Protein 1Q8F (pdb70)

Radius of gyration: 33.9 Å; Cα contacts (8 Å, |Δi|>4): 3222; chains: 4; bounding box: 57×84×89 Å

Foldseek 3Di:
DAEEEEEEQQDLLSLLQVLLQQFDPLHHHAAYEYEQFQHFQVLSQVNVQQSCVLLVRDHAYAYEYRAAPDDDADHNCLQQNPSSQAFDDGDPGDDHHDPDHLLCVLLVVLVVDPLRYAYEYEAALRSVLVSCVVCVVSLSSHQEYEYEFADQAQEQVARFGDRNLLRHVPSVQSVLPSLHAYAYLYCLAQLVQFCAVVLLVLLVVLDDSLNVSSNRRFVRSCPSCCVRPNRNGRTSRSNVSVVCSVPVVQWAWDFWAWGADCDPDRNHRHTHTHPVCPVVDGGRYGYTNYGNNVVVSVSSSVSSNSSD/DQEEEEEEQDDLLSLLQVLLQQFDPLHRHQAYEYEQFQHFQVQSQVNVQQSCVLLVRPHAYAYEYRAAPDDDADHNCLQQNPSSQAFDDGDDGPGDHDPDHLLRVLLVVLVPDPLRYEYEYEAAQRSVLCNCVVDVVSLSSHQEYAYEFADQAQEQVARFTDRNLLRHVPSVQSVLVSLHHAAYQYCLAQLVQFCAPVLLVLLVVLDDSLNSSSNRRFVRSCVSCVVRHVHNGRTSRSNVSSVCSSPVVQWQWDFWAWHRDCDPDRNHSHTHTPPPCPVVDGGRYGYTNYGNNVSVSVSSSVSSNSSD/DQEEEEEEQADLLSLLQVLLQLFDPLHRHAAYEYEQFQHFQVLSQVNVQQSCVLLVRPHAYAYEYRAAPDDDADHNCLQQNPSNQAFDDGDDGDDDHDPDHLLCVVLVDLVVDPLRYEYEYEAAQRSVLCNCVVDVVSLSSHQEYEYEFADQAQEFVARFTDRNLLRHVPSVQSVLVSLHHYAYQYCLAQLVQFCAPVLLVLLVVLDDSLNSSSNRRFVRSCPSCCVRPVRNGRTSRSNVSVVCSVPVVQWQWDFWAWGADCDPDRNHRHTHTDPPCPVVDGGRYGYTHYGNNVSVSVSSSVSSNSSD/DQEEEEEEQQDLLSLLQVLLQLFDPLHDHAAYEYEQFQHFQVLSQVNVQQSCVLLVRPHAYAYEYRAAPDDDADHNCLQQNPSSQAFDDGDDGPDDHDPDHLLVVLLVVLVPDPLRYAYEYEAAQRSVLCSCVVDVVSLSSHQEYEYEFADQAQEQVARFTDRSLLRHVPSVQSVLPSLGAYAYLYCLAQLVQFCAPVLLVLLVVLDASLSVSSNRRFVRSQPSCCVRPVRRGRTSRSNVSVVCSSPVVQWAWDFWAWHADCDPDRNHRHTHTPPPCVVVDGGRYGYTNYGNNVVVSVSSSVSSNSSD

B-factor: mean 15.21, std 7.8, range [5.85, 84.66]

Secondary structure (DSSP, 8-state):
-EEEEEEE---HHHHHHHHHHHH-TTEEEEEEEE-SSSS-HHHHHHHHHHHHHHTT----EEE--SS-SSSPP---HHHH-TTSS-S---PPP-----SS-HHHHHHHHHHHS-S-EEEEE-S-SHHHHHHHHH-GGGGGGEEEEEEE---SS--SSSSS--HHHHT-HHHHHHHHTS-S-EEEE-HHHHGGGEE-HHHHHHHHHH-HHHHHHHHHHHHHHHHHHHHHH--SSEE-TTHHHHHHHH-GGGEEEEEE-EEE---SSTTTT-EEE-TT-TT-PPP-EEEEEEE-HHHHHHHHHHHHHTT-/-EEEEEEE---HHHHHHHHHHTT-TTEEEEEEEE-SSSS-HHHHHHHHHHHHHHHT----EEE--SS-SSSPP---HHHH-SSSS-S---PPP-----SS-HHHHHHHHHHHS-S-EEEEE-S-SHHHHHHHHH-GGGGGGEEEEEEE---SS--SSSSS--HHHHH-HHHHHHHHTS-S-EEEE-HHHHGGGEE-HHHHHHHHHH-HHHHHHHHHHHHHHHHHHHHHSS-SSEE-TTHHHHHHHH-GGGEEEEEE-EEE---SSTTTT-EEE-TT-TT-PPP-EEEEEEE-HHHHHHHHHHHHHTT-/-EEEEEEE---HHHHHHHHHHHH-TTEEEEEEEE-SSSS-HHHHHHHHHHHHHHTT----EEE--SS-SSSPP---HHHH-SSSS-S---PPP-----SS-HHHHHHHHHHHS-S-EEEEE-S-SHHHHHHHHH-GGGGGGEEEEEEE---SS--SSSSS--HHHHH-HHHHHHHHTS-S-EEEE-HHHHGGGEE-HHHHHHHHHH-HHHHHHHHHHHHHHHHHHHHHH--SSEE-TTHHHHHHHH-GGGEEEEEE-EEE---SSTTTT-EEE-TT-TT-----EEEEEEE-HHHHHHHHHHHHHTT-/-EEEEEEE---HHHHHHHHHHHH-TTEEEEEEEE-SSSS-HHHHHHHHHHHHHHTT----EEE--SS-SSSPP---HHHH-TTSS-S---PPP-----SS-HHHHHHHHHHHS-S-EEEEE-S-SHHHHHHHHH-GGGGGGEEEEEEE---SS--SSSSS--HHHHH-HHHHHHHHTS-S-EEEE-HHHHGGGEE-HHHHHHHHHH-HHHHHHHHHHHHHHHHHHHHHH--SSEE-TTHHHHHHHH-GGGEEEEEE-EEE---SSTTTT-EEE-TT-TT-----EEEEEEE-HHHHHHHHHHHHHTT-

InterPro domains:
  IPR001910 Inosine/uridine-preferring nucleoside hydrolase domain [PF01156] (6-299)
  IPR015910 Inosine/uridine-preferring nucleoside hydrolase, conserved site [PS01247] (9-19)
  IPR022977 Pyrimidine-specific ribonucleoside hydrolase RihB [MF_01433] (1-313)
  IPR023186 Inosine/uridine-preferring nucleoside hydrolase [PTHR12304] (4-307)
  IPR036452 Ribonucleoside hydrolase-like [G3DSA:3.90.245.10] (1-313)
  IPR036452 Ribonucleoside hydrolase-like [SSF53590] (3-307)

Solvent-accessible surface area: 40514 Å² total; per-residue (Å²): 167,49,78,0,1,0,0,0,1,0,0,2,10,1,0,3,0,0,3,0,2,36,77,22,90,32,7,46,18,50,0,0,0,0,0,7,3,8,10,48,22,90,60,0,34,85,8,0,7,17,0,0,27,70,8,150,7,146,21,48,3,24,24,3,1,27,52,7,8,14,36,153,60,30,45,4,75,66,7,12,8,102,70,0,6,38,45,16,140,52,108,115,65,112,76,145,27,82,125,49,53,0,1,104,24,0,18,66,32,0,76,90,16,138,25,45,5,0,1,0,0,1,0,2,2,2,0,1,1,5,0,4,30,23,61,32,46,0,51,116,61,6,112,21,0,0,0,6,0,0,1,44,15,30,3,21,58,18,11,3,1,6,13,8,0,26,6,0,0,5,0,0,53,4,0,5,91,20,77,9,76,8,0,0,0,0,2,35,0,0,51,64,0,36,0,31,82,102,15,5,51,79,0,90,171,10,13,25,49,1,0,105,5,2,10,68,0,1,73,56,2,39,130,12,10,127,111,50,25,53,30,71,0,0,3,0,17,4,0,0,0,0,0,19,11,30,61,66,136,10,12,122,39,66,115,3,44,2,50,1,0,36,14,61,47,27,1,32,0,9,1,8,8,6,52,78,47,47,72,72,106,116,51,47,5,80,0,0,24,60,13,72,45,126,55,0,18,26,10,0,28,94,2,0,97,36,28,121,165,51,77,0,1,0,1,0,1,0,0,1,11,0,0,3,0,0,2,0,1,36,80,31,97,33,4,43,18,51,0,0,0,0,0,7,3,9,10,49,22,90,63,0,33,85,8,0,7,18,0,0,43,84,8,142,8,135,22,44,3,24,25,3,1,27,51,8,8,15,36,152,58,30,46,4,69,64,9,14,8,106,69,0,5,36,46,16,139,42,137,105,69,115,54,147,25,81,124,53,52,0,2,104,24,0,19,66,32,0,73,91,17,140,24,47,5,0,1,0,0,1,1,2,2,2,0,1,0,7,0,4,30,24,61,31,45,0,50,116,59,6,110,21,0,0,0,5,0,0,2,44,14,29,4,23,61,20,10,2,1,6,13,8,0,27,5,0,0,5,0,0,54,4,0,6,91,20,77,10,76,9,0,0,0,0,2,34,0,0,50,65,0,38,0,32,81,100,12,6,41,72,0,87,186,11,15,28,53,1,0,109,4,1,11,68,0,1,73,53,3,42,135,11,9,140,129,43,24,58,28,70,0,0,2,0,18,4,0,0,0,0,0,19,12,29,60,68,136,10,10,118,41,69,118,3,46,2,52,2,1,36,14,64,48,29,2,33,0,9,1,8,8,7,51,78,47,47,70,70,112,116,50,47,5,78,0,0,23,56,14,76,46,124,52,0,18,22,11,0,37,112,3,0,115,35,28,132,169,46,70,0,1,0,0,0,1,0,0,2,12,1,0,4,0,0,4,0,1,36,77,28,94,33,7,46,18,50,0,0,0,0,1,8,3,9,9,48,22,90,64,0,32,85,8,0,8,18,0,0,44,85,8,139,8,133,23,48,4,20,25,3,1,29,53,8,7,15,35,156,66,32,45,4,65,62,8,13,8,106,72,0,5,38,42,15,145,49,138,110,64,108,64,154,33,83,123,53,51,0,1,101,25,0,18,67,32,0,71,91,28,134,30,44,5,0,1,0,0,1,0,3,2,2,0,1,1,6,0,3,19,22,59,29,45,0,47,121,64,10,112,21,0,0,1,6,0,0,1,46,15,32,4,21,57,18,10,3,1,6,14,8,0,28,5,0,0,5,0,0,51,4,0,6,76,20,76,9,75,8,0,0,0,0,3,34,0,0,50,66,0,36,0,33,83,100,15,5,38,76,0,87,178,10,15,27,50,2,0,103,5,1,11,68,0,0,70,55,2,40,126,8,11,129,95,41,24,52,31,72,0,0,2,0,17,4,0,0,0,0,0,19,10,30,59,65,133,10,8,119,42,70,118,3,39,2,48,1,1,34,14,65,45,30,2,33,0,8,1,8,7,6,53,77,48,47,76,71,108,115,50,49,5,81,0,0,25,56,13,75,47,124,51,0,18,20,6,0,23,107,3,0,126,33,28,129,174,48,76,0,1,0,1,0,1,0,0,1,12,1,1,3,0,0,4,0,1,35,80,24,91,31,10,48,18,50,0,0,0,0,1,7,3,9,9,48,21,93,59,0,31,86,8,0,8,18,0,0,40,81,10,140,9,136,20,46,2,23,24,2,0,24,50,8,7,12,36,123,63,30,44,4,71,67,10,14,8,104,68,0,7,40,48,19,116,52,130,110,63,112,65,140,30,80,123,48,52,0,1,103,24,0,16,65,33,0,71,93,18,147,22,47,6,0,2,0,0,1,0,3,2,2,0,2,1,6,0,4,30,24,62,30,44,1,51,112,56,5,115,21,0,0,1,5,0,0,2,48,15,33,4,20,59,20,10,3,0,6,14,8,1,26,5,0,0,4,0,0,53,4,0,5,93,23,74,8,75,8,0,0,0,0,2,34,0,0,52,66,0,36,0,32,81,100,14,5,51,77,0,90,167,11,14,24,56,1,0,118,10,1,10,60,0,0,64,54,3,32,156,20,10,135,147,50,24,58,31,71,0,0,2,0,18,4,0,0,0,0,0,20,11,30,57,66,132,10,13,114,42,71,118,3,34,2,51,2,1,36,13,62,47,30,1,31,0,8,1,7,7,6,57,74,45,48,76,71,114,115,47,45,5,81,0,0,26,54,12,72,44,124,54,0,19,27,11,0,21,95,2,0,104,35,28,129

Organism: Escherichia coli (strain K12) (NCBI:txid83333)

Structure (mmCIF, N/CA/C/O backbone):
data_1Q8F
#
_entry.id   1Q8F
#
_cell.length_a   44.808
_cell.length_b   85.707
_cell.length_c   90.678
_cell.angle_alpha   112.95
_cell.angle_beta   101.95
_cell.angle_g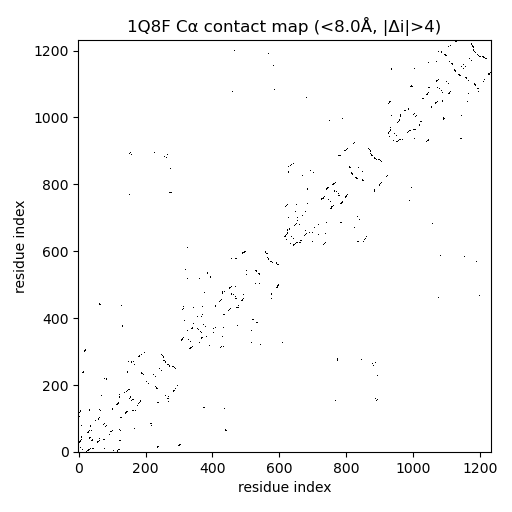amma   85.92
#
_symmetry.space_group_name_H-M   'P 1'
#
loop_
_entity.id
_entity.type
_entity.pdbx_description
1 polymer 'Pyrimidine nucleoside hydrolase'
2 non-polymer 'CALCIUM ION'
3 non-polymer GLYCEROL
4 water water
#
loop_
_atom_site.group_PDB
_atom_site.id
_atom_site.type_symbol
_atom_site.label_atom_id
_atom_site.label_alt_id
_atom_site.label_comp_id
_atom_site.label_asym_id
_atom_site.label_entity_id
_atom_site.label_seq_id
_atom_site.pdbx_PDB_ins_code
_atom_site.Cartn_x
_atom_site.Cartn_y
_atom_site.Cartn_z
_atom_site.occupancy
_atom_site.B_iso_or_equiv
_atom_site.auth_seq_id
_atom_site.auth_comp_id
_atom_site.auth_asym_id
_atom_site.auth_atom_id
_atom_site.pdbx_PDB_model_num
ATOM 1 N N . LYS A 1 3 ? -19.990 32.376 -24.709 1.00 21.74 3 LYS A N 1
ATOM 2 C CA . LYS A 1 3 ? -18.541 32.045 -24.539 1.00 21.06 3 LYS A CA 1
ATOM 3 C C . LYS A 1 3 ? -18.343 31.275 -23.243 1.00 19.97 3 LYS A C 1
ATOM 4 O O . LYS A 1 3 ? -18.981 31.589 -22.239 1.00 20.96 3 LYS A O 1
ATOM 10 N N . ARG A 1 4 ? -17.426 30.314 -23.245 1.00 18.48 4 ARG A N 1
ATOM 11 C CA . ARG A 1 4 ? -17.068 29.629 -22.006 1.00 16.43 4 ARG A CA 1
ATOM 12 C C . ARG A 1 4 ? -15.878 30.320 -21.337 1.00 15.50 4 ARG A C 1
ATOM 13 O O . ARG A 1 4 ? -14.788 30.351 -21.910 1.00 14.07 4 ARG A O 1
ATOM 21 N N . LYS A 1 5 ? -16.084 30.876 -20.142 1.00 14.06 5 LYS A N 1
ATOM 22 C CA . LYS A 1 5 ? -14.995 31.483 -19.389 1.00 13.05 5 LYS A CA 1
ATOM 23 C C . LYS A 1 5 ? -14.126 30.358 -18.845 1.00 12.45 5 LYS A C 1
ATOM 24 O O . LYS A 1 5 ? -14.643 29.384 -18.303 1.00 12.94 5 LYS A O 1
ATOM 30 N N . ILE A 1 6 ? -12.814 30.496 -18.989 1.00 12.17 6 ILE A N 1
ATOM 31 C CA . ILE A 1 6 ? -11.886 29.495 -18.464 1.00 11.98 6 ILE A CA 1
ATOM 32 C C . ILE A 1 6 ? -10.673 30.107 -17.771 1.00 12.30 6 ILE A C 1
ATOM 33 O O . ILE A 1 6 ? -10.282 31.240 -18.066 1.00 11.55 6 ILE A O 1
ATOM 38 N N . ILE A 1 7 ? -10.098 29.339 -16.845 1.00 11.66 7 ILE A N 1
ATOM 39 C CA . ILE A 1 7 ? -8.746 29.574 -16.350 1.00 11.56 7 ILE A CA 1
ATOM 40 C C . ILE A 1 7 ? -7.964 28.356 -16.836 1.00 11.54 7 ILE A C 1
ATOM 41 O O . ILE A 1 7 ? -8.346 27.212 -16.553 1.00 11.13 7 ILE A O 1
ATOM 46 N N . LEU A 1 8 ? -6.909 28.618 -17.599 1.00 11.38 8 LEU A N 1
ATOM 47 C CA . LEU A 1 8 ? -6.090 27.549 -18.172 1.00 11.48 8 LEU A CA 1
ATOM 48 C C . LEU A 1 8 ? -4.885 27.340 -17.267 1.00 12.00 8 LEU A C 1
ATOM 49 O O . LEU A 1 8 ? -4.064 28.250 -17.108 1.00 12.65 8 LEU A O 1
ATOM 54 N N . ASP A 1 9 ? -4.791 26.150 -16.674 1.00 10.89 9 ASP A N 1
ATOM 55 C CA . ASP A 1 9 ? -3.706 25.825 -15.754 1.00 11.61 9 ASP A CA 1
ATOM 56 C C . ASP A 1 9 ? -2.787 24.843 -16.472 1.00 11.16 9 ASP A C 1
ATOM 57 O O . ASP A 1 9 ? -3.240 23.797 -16.950 1.00 11.70 9 ASP A O 1
ATOM 62 N N . CYS A 1 10 ? -1.510 25.195 -16.590 1.00 11.19 10 CYS A N 1
ATOM 63 C CA . CYS A 1 10 ? -0.631 24.469 -17.496 1.00 10.73 10 CYS A CA 1
ATOM 64 C C . CYS A 1 10 ? 0.853 24.493 -17.129 1.00 10.75 10 CYS A C 1
ATOM 65 O O . CYS A 1 10 ? 1.297 25.243 -16.238 1.00 10.34 10 CYS A O 1
ATOM 68 N N . ASP A 1 11 ? 1.610 23.657 -17.832 1.00 10.31 11 ASP A N 1
ATOM 69 C CA . ASP A 1 11 ? 3.032 23.454 -17.558 1.00 11.21 11 ASP A CA 1
ATOM 70 C C . ASP A 1 11 ? 3.821 23.443 -18.868 1.00 11.41 11 ASP A C 1
ATOM 71 O O . ASP A 1 11 ? 4.463 22.440 -19.185 1.00 11.36 11 ASP A O 1
ATOM 76 N N . PRO A 1 12 ? 3.793 24.543 -19.622 1.00 11.56 12 PRO A N 1
ATOM 77 C CA . PRO A 1 12 ? 4.280 24.516 -21.007 1.00 11.30 12 PRO A CA 1
ATOM 78 C C . PRO A 1 12 ? 5.757 24.133 -21.143 1.00 11.13 12 PRO A C 1
ATOM 79 O O . PRO A 1 12 ? 6.593 24.715 -20.455 1.00 11.34 12 PRO A O 1
ATOM 83 N N . GLY A 1 13 ? 6.085 23.134 -21.958 1.00 10.70 13 GLY A N 1
ATOM 84 C CA . GLY A 1 13 ? 5.135 22.185 -22.523 1.00 10.99 13 GLY A CA 1
ATOM 85 C C . GLY A 1 13 ? 4.681 22.488 -23.939 1.00 10.57 13 GLY A C 1
ATOM 86 O O . GLY A 1 13 ? 3.970 23.469 -24.180 1.00 10.75 13 GLY A O 1
ATOM 87 N N . HIS A 1 14 ? 5.067 21.617 -24.868 1.00 10.85 14 HIS A N 1
ATOM 88 C CA . HIS A 1 14 ? 4.702 21.743 -26.285 1.00 10.40 14 HIS A CA 1
ATOM 89 C C . HIS A 1 14 ? 3.205 21.814 -26.579 1.00 10.84 14 HIS A C 1
ATOM 90 O O . HIS A 1 14 ? 2.730 22.770 -27.202 1.00 10.95 14 HIS A O 1
ATOM 97 N N . ASP A 1 15 ? 2.455 20.811 -26.126 1.00 11.19 15 ASP A N 1
ATOM 98 C CA . ASP A 1 15 ? 1.020 20.814 -26.398 1.00 10.92 15 ASP A CA 1
ATOM 99 C C . ASP A 1 15 ? 0.288 21.858 -25.561 1.00 10.97 15 ASP A C 1
ATOM 100 O O . ASP A 1 15 ? -0.747 22.364 -26.002 1.00 10.51 15 ASP A O 1
ATOM 105 N N . ASP A 1 16 ? 0.820 22.191 -24.379 1.00 10.58 16 ASP A N 1
ATOM 106 C CA . ASP A 1 16 ? 0.291 23.313 -23.602 1.00 10.38 16 ASP A CA 1
ATOM 107 C C . ASP A 1 16 ? 0.300 24.594 -24.426 1.00 10.82 16 ASP A C 1
ATOM 108 O O . ASP A 1 16 ? -0.634 25.399 -24.365 1.00 11.17 16 ASP A O 1
ATOM 113 N N . ALA A 1 17 ? 1.373 24.793 -25.184 1.00 10.92 17 ALA A N 1
ATOM 114 C CA . ALA A 1 17 ? 1.486 26.010 -25.991 1.00 10.89 17 ALA A CA 1
ATOM 115 C C . ALA A 1 17 ? 0.413 26.051 -27.079 1.00 11.45 17 ALA A C 1
ATOM 116 O O . ALA A 1 17 ? -0.154 27.112 -27.370 1.00 11.06 17 ALA A O 1
ATOM 118 N N . ILE A 1 18 ? 0.112 24.895 -27.662 1.00 11.24 18 ILE A N 1
ATOM 119 C CA . ILE A 1 18 ? -0.934 24.805 -28.679 1.00 11.98 18 ILE A CA 1
ATOM 120 C C . ILE A 1 18 ? -2.298 25.072 -28.051 1.00 11.51 18 ILE A C 1
ATOM 121 O O . ILE A 1 18 ? -3.129 25.760 -28.645 1.00 11.41 18 ILE A O 1
ATOM 126 N N . ALA A 1 19 ? -2.511 24.565 -26.837 1.00 11.43 19 ALA A N 1
ATOM 127 C CA . ALA A 1 19 ? -3.731 24.852 -26.078 1.00 11.08 19 ALA A CA 1
ATOM 128 C C . ALA A 1 19 ? -3.878 26.347 -25.808 1.00 11.35 19 ALA A C 1
ATOM 129 O O . ALA A 1 19 ? -4.977 26.895 -25.930 1.00 10.95 19 ALA A O 1
ATOM 131 N N . ILE A 1 20 ? -2.789 26.995 -25.396 1.00 11.42 20 ILE A N 1
ATOM 132 C CA . ILE A 1 20 ? -2.821 28.440 -25.142 1.00 11.41 20 ILE A CA 1
ATOM 133 C C . ILE A 1 20 ? -3.196 29.174 -26.430 1.00 12.13 20 ILE A C 1
ATOM 134 O O . ILE A 1 20 ? -4.077 30.042 -26.423 1.00 12.25 20 ILE A O 1
ATOM 139 N N . MET A 1 21 ? -2.549 28.790 -27.527 1.00 11.74 21 MET A N 1
ATOM 140 C CA . MET A 1 21 ? -2.799 29.386 -28.842 1.00 12.81 21 MET A CA 1
ATOM 141 C C . MET A 1 21 ? -4.274 29.312 -29.223 1.00 13.11 21 MET A C 1
ATOM 142 O O . MET A 1 21 ? -4.860 30.294 -29.698 1.00 13.43 21 MET A O 1
ATOM 147 N N . MET A 1 22 ? -4.884 28.146 -29.018 1.00 12.50 22 MET A N 1
ATOM 148 C CA . MET A 1 22 ? -6.285 27.968 -29.374 1.00 12.66 22 MET A CA 1
ATOM 149 C C . MET A 1 22 ? -7.215 28.708 -28.420 1.00 12.66 22 MET A C 1
ATOM 150 O O . MET A 1 22 ? -8.150 29.382 -28.858 1.00 13.31 22 MET A O 1
ATOM 155 N N . ALA A 1 23 ? -6.957 28.584 -27.120 1.00 11.76 23 ALA A N 1
ATOM 156 C CA . ALA A 1 23 ? -7.818 29.197 -26.115 1.00 12.71 23 ALA A CA 1
ATOM 157 C C . ALA A 1 23 ? -7.884 30.722 -26.250 1.00 13.05 23 ALA A C 1
ATOM 158 O O . ALA A 1 23 ? -8.928 31.337 -26.020 1.00 13.39 23 ALA A O 1
ATOM 160 N N . ALA A 1 24 ? -6.756 31.329 -26.605 1.00 13.25 24 ALA A N 1
ATOM 161 C CA . ALA A 1 24 ? -6.655 32.786 -26.590 1.00 14.03 24 ALA A CA 1
ATOM 162 C C . ALA A 1 24 ? -7.261 33.419 -27.833 1.00 14.81 24 ALA A C 1
ATOM 163 O O . ALA A 1 24 ? -7.477 34.638 -27.865 1.00 16.40 24 ALA A O 1
ATOM 165 N N . LYS A 1 25 ? -7.569 32.588 -28.824 1.00 14.55 25 LYS A N 1
ATOM 166 C CA . LYS A 1 25 ? -8.005 33.056 -30.142 1.00 15.77 25 LYS A CA 1
ATOM 167 C C . LYS A 1 25 ? -9.459 32.736 -30.463 1.00 16.05 25 LYS A C 1
ATOM 168 O O . LYS A 1 25 ? -10.152 33.544 -31.104 1.00 16.48 25 LYS A O 1
ATOM 174 N N . HIS A 1 26 ? -9.909 31.546 -30.073 1.00 16.24 26 HIS A N 1
ATOM 175 C CA . HIS A 1 26 ? -11.229 31.102 -30.507 1.00 16.50 26 HIS A CA 1
ATOM 176 C C . HIS A 1 26 ? -12.356 31.879 -29.828 1.00 17.14 26 HIS A C 1
ATOM 177 O O . HIS A 1 26 ? -12.353 32.043 -28.607 1.00 17.52 26 HIS A O 1
ATOM 184 N N . PRO A 1 27 ? -13.311 32.366 -30.620 1.00 17.66 27 PRO A N 1
ATOM 185 C CA . PRO A 1 27 ? -14.419 33.162 -30.081 1.00 17.85 27 PRO A CA 1
ATOM 186 C C . PRO A 1 27 ? -15.321 32.465 -29.063 1.00 17.57 27 PRO A C 1
ATOM 187 O O . PRO A 1 27 ? -16.020 33.175 -28.345 1.00 18.84 27 PRO A O 1
ATOM 191 N N . ALA A 1 28 ? -15.320 31.137 -28.992 1.00 16.97 28 ALA A N 1
ATOM 192 C CA . ALA A 1 28 ? -16.179 30.420 -28.057 1.00 16.66 28 ALA A CA 1
ATOM 193 C C . ALA A 1 28 ? -15.550 30.326 -26.668 1.00 16.25 28 ALA A C 1
ATOM 194 O O . ALA A 1 28 ? -16.196 29.891 -25.713 1.00 16.49 28 ALA A O 1
ATOM 196 N N . ILE A 1 29 ? -14.292 30.744 -26.557 1.00 15.52 29 ILE A N 1
ATOM 197 C CA . ILE A 1 29 ? -13.569 30.691 -25.285 1.00 14.80 29 ILE A CA 1
ATOM 198 C C . ILE A 1 29 ? -13.317 32.107 -24.778 1.00 14.97 29 ILE A C 1
ATOM 199 O O . ILE A 1 29 ? -12.913 32.979 -25.553 1.00 15.84 29 ILE A O 1
ATOM 204 N N . ASP A 1 30 ? -13.567 32.338 -23.491 1.00 14.27 30 ASP A N 1
ATOM 205 C CA . ASP A 1 30 ? -13.140 33.581 -22.857 1.00 14.29 30 ASP A CA 1
ATOM 206 C C . ASP A 1 30 ? -12.050 33.218 -21.855 1.00 14.20 30 ASP A C 1
ATOM 207 O O . ASP A 1 30 ? -12.340 32.782 -20.740 1.00 13.69 30 ASP A O 1
ATOM 212 N N . LEU A 1 31 ? -10.798 33.385 -22.281 1.00 13.57 31 LEU A N 1
ATOM 213 C CA . LEU A 1 31 ? -9.648 33.015 -21.463 1.00 13.54 31 LEU A CA 1
ATOM 214 C C . LEU A 1 31 ? -9.327 34.119 -20.451 1.00 13.53 31 LEU A C 1
ATOM 215 O O . LEU A 1 31 ? -8.784 35.168 -20.808 1.00 13.47 31 LEU A O 1
ATOM 220 N N . LEU A 1 32 ? -9.654 33.873 -19.186 1.00 13.42 32 LEU A N 1
ATOM 221 C CA . LEU A 1 32 ? -9.545 34.901 -18.151 1.00 13.21 32 LEU A CA 1
ATOM 222 C C . LEU A 1 32 ? -8.112 35.077 -17.682 1.00 13.20 32 LEU A C 1
ATOM 223 O O . LEU A 1 32 ? -7.669 36.189 -17.383 1.00 12.94 32 LEU A O 1
ATOM 228 N N . GLY A 1 33 ? -7.397 33.959 -17.613 1.00 11.93 33 GLY A N 1
ATOM 229 C CA . GLY A 1 33 ? -6.058 33.969 -17.065 1.00 11.94 33 GLY A CA 1
ATOM 230 C C . GLY A 1 33 ? -5.413 32.623 -17.305 1.00 11.41 33 GLY A C 1
ATOM 231 O O . GLY A 1 33 ? -6.115 31.621 -17.456 1.00 11.90 33 GLY A O 1
ATOM 232 N N . ILE A 1 34 ? -4.088 32.640 -17.370 1.00 10.97 34 ILE A N 1
ATOM 233 C CA . ILE A 1 34 ? -3.277 31.430 -17.448 1.00 11.36 34 ILE A CA 1
ATOM 234 C C . ILE A 1 34 ? -2.519 31.253 -16.136 1.00 11.59 34 ILE A C 1
ATOM 235 O O . ILE A 1 34 ? -1.814 32.162 -15.690 1.00 11.84 34 ILE A O 1
ATOM 240 N N . THR A 1 35 ? -2.675 30.089 -15.512 1.00 11.23 35 THR A N 1
ATOM 241 C CA . THR A 1 35 ? -1.905 29.768 -14.319 1.00 11.17 35 THR A CA 1
ATOM 242 C C . THR A 1 35 ? -0.881 28.695 -14.668 1.00 10.86 35 THR A C 1
ATOM 243 O O . THR A 1 35 ? -1.171 27.792 -15.463 1.00 11.31 35 THR A O 1
ATOM 247 N N . ILE A 1 36 ? 0.310 28.814 -14.092 1.00 9.74 36 ILE A N 1
ATOM 248 C CA . ILE A 1 36 ? 1.427 27.939 -14.427 1.00 10.08 36 ILE A CA 1
ATOM 249 C C . ILE A 1 36 ? 1.785 27.070 -13.225 1.00 10.39 36 ILE A C 1
ATOM 250 O O . ILE A 1 36 ? 1.782 27.526 -12.080 1.00 11.50 36 ILE A O 1
ATOM 255 N N . VAL A 1 37 ? 2.070 25.799 -13.491 1.00 10.10 37 VAL A N 1
ATOM 256 C CA . VAL A 1 37 ? 2.462 24.841 -12.465 1.00 9.68 37 VAL A CA 1
ATOM 257 C C . VAL A 1 37 ? 3.744 24.138 -12.909 1.00 9.89 37 VAL A C 1
ATOM 258 O O . VAL A 1 37 ? 4.022 24.048 -14.111 1.00 9.92 37 VAL A O 1
ATOM 262 N N . ALA A 1 38 ? 4.509 23.634 -11.943 1.00 9.51 38 ALA A N 1
ATOM 263 C CA . ALA A 1 38 ? 5.619 22.738 -12.269 1.00 9.95 38 ALA A CA 1
ATOM 264 C C . ALA A 1 38 ? 5.061 21.451 -12.868 1.00 10.15 38 ALA A C 1
ATOM 265 O O . ALA A 1 38 ? 4.000 20.968 -12.457 1.00 10.38 38 ALA A O 1
ATOM 267 N N . GLY A 1 39 ? 5.791 20.881 -13.818 1.00 9.85 39 GLY A N 1
ATOM 268 C CA . GLY A 1 39 ? 5.376 19.611 -14.400 1.00 10.05 39 GLY A CA 1
ATOM 269 C C . GLY A 1 39 ? 6.415 19.141 -15.388 1.00 9.46 39 GLY A C 1
ATOM 270 O O . GLY A 1 39 ? 7.468 18.635 -14.987 1.00 9.55 39 GLY A O 1
ATOM 271 N N . ASN A 1 40 ? 6.127 19.361 -16.667 1.00 9.46 40 ASN A N 1
ATOM 272 C CA . ASN A 1 40 ? 7.031 18.994 -17.765 1.00 10.44 40 ASN A CA 1
ATOM 273 C C . ASN A 1 40 ? 8.460 19.428 -17.471 1.00 10.10 40 ASN A C 1
ATOM 274 O O . ASN A 1 40 ? 9.416 18.696 -17.745 1.00 10.22 40 ASN A O 1
ATOM 279 N N . GLN A 1 41 ? 8.587 20.633 -16.923 1.00 11.08 41 GLN A N 1
ATOM 280 C CA . GLN A 1 41 ? 9.840 21.076 -16.310 1.00 11.42 41 GLN A CA 1
ATOM 281 C C . GLN A 1 41 ? 9.570 21.794 -14.986 1.00 11.22 41 GLN A C 1
ATOM 282 O O . GLN A 1 41 ? 8.418 21.940 -14.557 1.00 11.25 41 GLN A O 1
ATOM 288 N N . THR A 1 42 ? 10.648 22.223 -14.328 1.00 11.12 42 THR A N 1
ATOM 289 C CA . THR A 1 42 ? 10.513 23.015 -13.116 1.00 11.52 42 THR A CA 1
ATOM 290 C C . THR A 1 42 ? 9.774 24.318 -13.417 1.00 11.65 42 THR A C 1
ATOM 291 O O . THR A 1 42 ? 9.743 24.766 -14.573 1.00 11.80 42 THR A O 1
ATOM 295 N N . LEU A 1 43 ? 9.176 24.912 -12.385 1.00 11.70 43 LEU A N 1
ATOM 296 C CA . LEU A 1 43 ? 8.327 26.092 -12.554 1.00 11.67 43 LEU A CA 1
ATOM 297 C C . LEU A 1 43 ? 9.057 27.278 -13.194 1.00 12.76 43 LEU A C 1
ATOM 298 O O . LEU A 1 43 ? 8.475 28.007 -14.006 1.00 13.44 43 LEU A O 1
ATOM 303 N N . ASP A 1 44 ? 10.327 27.474 -12.847 1.00 13.18 44 ASP A N 1
ATOM 304 C CA . ASP A 1 44 ? 11.059 28.589 -13.451 1.00 13.66 44 ASP A CA 1
ATOM 305 C C . ASP A 1 44 ? 11.032 28.509 -14.979 1.00 13.47 44 ASP A C 1
ATOM 306 O O . ASP A 1 44 ? 10.897 29.532 -15.657 1.00 13.21 44 ASP A O 1
ATOM 311 N N . LYS A 1 45 ? 11.083 27.283 -15.503 1.00 12.36 45 LYS A N 1
ATOM 312 C CA . LYS A 1 45 ? 11.073 27.053 -16.943 1.00 12.15 45 LYS A CA 1
ATOM 313 C C . LYS A 1 45 ? 9.671 27.077 -17.543 1.00 12.25 45 LYS A C 1
ATOM 314 O O . LYS A 1 45 ? 9.465 27.694 -18.588 1.00 11.54 45 LYS A O 1
ATOM 320 N N . THR A 1 46 ? 8.713 26.388 -16.921 1.00 11.73 46 THR A N 1
ATOM 321 C CA . THR A 1 46 ? 7.366 26.398 -17.492 1.00 11.39 46 THR A CA 1
ATOM 322 C C . THR A 1 46 ? 6.768 27.799 -17.478 1.00 11.15 46 THR A C 1
ATOM 323 O O . THR A 1 46 ? 6.024 28.167 -18.382 1.00 11.24 46 THR A O 1
ATOM 327 N N . LEU A 1 47 ? 7.124 28.586 -16.467 1.00 11.15 47 LEU A N 1
ATOM 328 C CA . LEU A 1 47 ? 6.741 29.994 -16.445 1.00 11.34 47 LEU A CA 1
ATOM 329 C C . LEU A 1 47 ? 7.314 30.779 -17.629 1.00 11.39 47 LEU A C 1
ATOM 330 O O . LEU A 1 47 ? 6.574 31.485 -18.314 1.00 11.44 47 LEU A O 1
ATOM 335 N N . ILE A 1 48 ? 8.618 30.664 -17.857 1.00 11.59 48 ILE A N 1
ATOM 336 C CA . ILE A 1 48 ? 9.281 31.345 -18.968 1.00 12.10 48 ILE A CA 1
ATOM 337 C C . ILE A 1 48 ? 8.670 30.896 -20.294 1.00 12.49 48 ILE A C 1
ATOM 338 O O . ILE A 1 48 ? 8.419 31.708 -21.186 1.00 11.92 48 ILE A O 1
ATOM 343 N N . ASN A 1 49 ? 8.393 29.600 -20.401 1.00 11.88 49 ASN A N 1
ATOM 344 C CA . ASN A 1 49 ? 7.807 29.048 -21.620 1.00 12.42 49 ASN A CA 1
ATOM 345 C C . ASN A 1 49 ? 6.419 29.620 -21.907 1.00 12.12 49 ASN A C 1
ATOM 346 O O . ASN A 1 49 ? 6.126 30.034 -23.035 1.00 12.76 49 ASN A O 1
ATOM 351 N N . GLY A 1 50 ? 5.576 29.673 -20.880 1.00 12.29 50 GLY A N 1
ATOM 352 C CA . GLY A 1 50 ? 4.255 30.270 -20.992 1.00 11.84 50 GLY A CA 1
ATOM 353 C C . GLY A 1 50 ? 4.317 31.727 -21.413 1.00 12.71 50 GLY A C 1
ATOM 354 O O . GLY A 1 50 ? 3.611 32.152 -22.327 1.00 12.73 50 GLY A O 1
ATOM 355 N N . LEU A 1 51 ? 5.180 32.492 -20.751 1.00 12.26 51 LEU A N 1
ATOM 356 C CA . LEU A 1 51 ? 5.329 33.907 -21.082 1.00 12.80 51 LEU A CA 1
ATOM 357 C C . LEU A 1 51 ? 5.857 34.114 -22.502 1.00 12.62 51 LEU A C 1
ATOM 358 O O . LEU A 1 51 ? 5.395 35.020 -23.203 1.00 12.87 51 LEU A O 1
ATOM 363 N N . ASN A 1 52 ? 6.792 33.261 -22.925 1.00 12.48 52 ASN A N 1
ATOM 364 C CA . ASN A 1 52 ? 7.393 33.335 -24.262 1.00 12.76 52 ASN A CA 1
ATOM 365 C C . ASN A 1 52 ? 6.335 33.145 -25.351 1.00 12.65 52 ASN A C 1
ATOM 366 O O . ASN A 1 52 ? 6.318 33.869 -26.344 1.00 11.86 52 ASN A O 1
ATOM 371 N N . VAL A 1 53 ? 5.470 32.147 -25.166 1.00 11.73 53 VAL A N 1
ATOM 372 C CA . VAL A 1 53 ? 4.358 31.888 -26.077 1.00 11.86 53 VAL A CA 1
ATOM 373 C C . VAL A 1 53 ? 3.417 33.090 -26.153 1.00 12.38 53 VAL A C 1
ATOM 374 O O . VAL A 1 53 ? 3.071 33.539 -27.243 1.00 13.36 53 VAL A O 1
ATOM 378 N N . CYS A 1 54 ? 3.035 33.623 -24.995 1.00 12.67 54 CYS A N 1
ATOM 379 C CA . CYS A 1 54 ? 2.109 34.753 -24.941 1.00 13.13 54 CYS A CA 1
ATOM 380 C C . CYS A 1 54 ? 2.691 35.990 -25.617 1.00 13.84 54 CYS A C 1
ATOM 381 O O . CYS A 1 54 ? 1.987 36.668 -26.373 1.00 14.05 54 CYS A O 1
ATOM 384 N N . GLN A 1 55 ? 3.971 36.251 -25.368 1.00 14.19 55 GLN A N 1
ATOM 385 C CA . GLN A 1 55 ? 4.646 37.377 -26.018 1.00 14.88 55 GLN A CA 1
ATOM 386 C C . GLN A 1 55 ? 4.679 37.215 -27.535 1.00 15.11 55 GLN A C 1
ATOM 387 O O . GLN A 1 55 ? 4.346 38.150 -28.274 1.00 15.25 55 GLN A O 1
ATOM 393 N N . LYS A 1 56 ? 5.083 36.033 -27.998 1.00 15.44 56 LYS A N 1
ATOM 394 C CA . LYS A 1 56 ? 5.230 35.781 -29.428 1.00 16.10 56 LYS A CA 1
ATOM 395 C C . LYS A 1 56 ? 3.890 35.916 -30.153 1.00 16.39 56 LYS A C 1
ATOM 396 O O . LYS A 1 56 ? 3.811 36.505 -31.236 1.00 16.26 56 LYS A O 1
ATOM 402 N N . LEU A 1 57 ? 2.829 35.401 -29.541 1.00 15.27 57 LEU A N 1
ATOM 403 C CA . LEU A 1 57 ? 1.504 35.457 -30.156 1.00 15.51 57 LEU A CA 1
ATOM 404 C C . LEU A 1 57 ? 0.695 36.712 -29.810 1.00 15.32 57 LEU A C 1
ATOM 405 O O . LEU A 1 57 ? -0.463 36.834 -30.216 1.00 15.51 57 LEU A O 1
ATOM 410 N N . GLU A 1 58 ? 1.314 37.645 -29.089 1.00 15.95 58 GLU A N 1
ATOM 411 C CA . GLU A 1 58 ? 0.685 38.897 -28.655 1.00 16.39 58 GLU A CA 1
ATOM 412 C C . GLU A 1 58 ? -0.629 38.654 -27.925 1.00 16.75 58 GLU A C 1
ATOM 413 O O . GLU A 1 58 ? -1.623 39.345 -28.149 1.00 16.51 58 GLU A O 1
ATOM 419 N N . ILE A 1 59 ? -0.615 37.652 -27.049 1.00 16.04 59 ILE A N 1
ATOM 420 C CA . ILE A 1 59 ? -1.796 37.254 -26.309 1.00 16.31 59 ILE A CA 1
ATOM 421 C C . ILE A 1 59 ? -1.922 38.129 -25.066 1.00 16.76 59 ILE A C 1
ATOM 422 O O . ILE A 1 59 ? -1.023 38.154 -24.225 1.00 16.97 59 ILE A O 1
ATOM 427 N N . ASN A 1 60 ? -3.063 38.803 -24.954 1.00 17.24 60 ASN A N 1
ATOM 428 C CA . ASN A 1 60 ? -3.325 39.774 -23.894 1.00 18.44 60 ASN A CA 1
ATOM 429 C C . ASN A 1 60 ? -4.006 39.158 -22.673 1.00 18.46 60 ASN A C 1
ATOM 430 O O . ASN A 1 60 ? -5.152 39.484 -22.356 1.00 20.13 60 ASN A O 1
ATOM 435 N N . VAL A 1 61 ? -3.307 38.264 -21.981 1.00 17.32 61 VAL A N 1
ATOM 436 C CA . VAL A 1 61 ? -3.890 37.556 -20.850 1.00 16.55 61 VAL A CA 1
ATOM 437 C C . VAL A 1 61 ? -2.845 37.526 -19.734 1.00 15.81 61 VAL A C 1
ATOM 438 O O . VAL A 1 61 ? -1.675 37.247 -20.015 1.00 15.52 61 VAL A O 1
ATOM 442 N N . PRO A 1 62 ? -3.242 37.787 -18.488 1.00 15.05 62 PRO A N 1
ATOM 443 C CA . PRO A 1 62 ? -2.284 37.733 -17.375 1.00 14.64 62 PRO A CA 1
ATOM 444 C C . PRO A 1 62 ? -1.862 36.291 -17.065 1.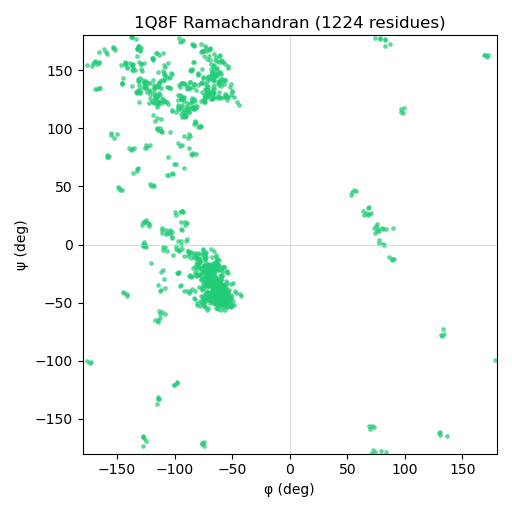00 13.87 62 PRO A C 1
ATOM 445 O O . PRO A 1 62 ? -2.682 35.378 -17.179 1.00 13.32 62 PRO A O 1
ATOM 449 N N . VAL A 1 63 ? -0.597 36.111 -16.698 1.00 13.16 63 VAL A N 1
ATOM 450 C CA . VAL A 1 63 ? -0.024 34.799 -16.393 1.00 12.68 63 VAL A CA 1
ATOM 451 C C . VAL A 1 63 ? 0.427 34.782 -14.931 1.00 12.85 63 VAL A C 1
ATOM 452 O O . VAL A 1 63 ? 1.147 35.685 -14.491 1.00 13.27 63 VAL A O 1
ATOM 456 N N . TYR A 1 64 ? -0.006 33.768 -14.181 1.00 12.51 64 TYR A N 1
ATOM 457 C CA . TYR A 1 64 ? 0.275 33.684 -12.751 1.00 12.66 64 TYR A CA 1
ATOM 458 C C . TYR A 1 64 ? 1.104 32.436 -12.477 1.00 13.39 64 TYR A C 1
ATOM 459 O O . TYR A 1 64 ? 0.806 31.358 -13.014 1.00 13.02 64 TYR A O 1
ATOM 468 N N . ALA A 1 65 ? 2.143 32.596 -11.663 1.00 12.43 65 ALA A N 1
ATOM 469 C CA . ALA A 1 65 ? 2.999 31.474 -11.285 1.00 12.72 65 ALA A CA 1
ATOM 470 C C . ALA A 1 65 ? 2.421 30.771 -10.059 1.00 12.11 65 ALA A C 1
ATOM 471 O O . ALA A 1 65 ? 2.027 31.422 -9.083 1.00 12.09 65 ALA A O 1
ATOM 473 N N . GLY A 1 66 ? 2.379 29.440 -10.100 1.00 11.62 66 GLY A N 1
ATOM 474 C CA . GLY A 1 66 ? 1.811 28.674 -9.002 1.00 11.21 66 GLY A CA 1
ATOM 475 C C . GLY A 1 66 ? 2.801 27.809 -8.235 1.00 11.10 66 GLY A C 1
ATOM 476 O O . GLY A 1 66 ? 3.879 28.263 -7.838 1.00 10.68 66 GLY A O 1
ATOM 477 N N . MET A 1 67 ? 2.411 26.558 -8.003 1.00 10.95 67 MET A N 1
ATOM 478 C CA . MET A 1 67 ? 3.187 25.610 -7.207 1.00 10.57 67 MET A CA 1
ATOM 479 C C . MET A 1 67 ? 4.415 25.126 -7.969 1.00 10.61 67 MET A C 1
ATOM 480 O O . MET A 1 67 ? 4.296 24.694 -9.125 1.00 11.18 67 MET A O 1
ATOM 485 N N . PRO A 1 68 ? 5.590 25.241 -7.352 1.00 10.74 68 PRO A N 1
ATOM 486 C CA . PRO A 1 68 ? 6.846 24.776 -7.946 1.00 10.83 68 PRO A CA 1
ATOM 487 C C . PRO A 1 68 ? 7.136 23.315 -7.625 1.00 10.85 68 PRO A C 1
ATOM 488 O O . PRO A 1 68 ? 8.117 22.782 -8.146 1.00 11.38 68 PRO A O 1
ATOM 492 N N . GLN A 1 69 ? 6.311 22.698 -6.779 1.00 10.55 69 GLN A N 1
ATOM 493 C CA . GLN A 1 69 ? 6.518 21.310 -6.366 1.00 10.72 69 GLN A CA 1
ATOM 494 C C . GLN A 1 69 ? 5.143 20.680 -6.147 1.00 10.12 69 GLN A C 1
ATOM 495 O O . GLN A 1 69 ? 4.180 21.385 -5.828 1.00 10.10 69 GLN A O 1
ATOM 501 N N . PRO A 1 70 ? 5.047 19.360 -6.272 1.00 10.59 70 PRO A N 1
ATOM 502 C CA . PRO A 1 70 ? 3.769 18.681 -6.014 1.00 10.04 70 PRO A CA 1
ATOM 503 C C . PRO A 1 70 ? 3.462 18.665 -4.515 1.00 10.11 70 PRO A C 1
ATOM 504 O O . PRO A 1 70 ? 4.334 19.008 -3.711 1.00 10.60 70 PRO A O 1
ATOM 508 N N . ILE A 1 71 ? 2.247 18.288 -4.128 1.00 9.52 71 ILE A N 1
ATOM 509 C CA . ILE A 1 71 ? 1.868 18.475 -2.727 1.00 9.49 71 ILE A CA 1
ATOM 510 C C . ILE A 1 71 ? 2.551 17.520 -1.748 1.00 9.56 71 ILE A C 1
ATOM 511 O O . ILE A 1 71 ? 2.684 17.850 -0.568 1.00 10.38 71 ILE A O 1
ATOM 516 N N . MET A 1 72 ? 2.989 16.348 -2.210 1.00 8.79 72 MET A N 1
ATOM 517 C CA . MET A 1 72 ? 3.622 15.378 -1.312 1.00 9.09 72 MET A CA 1
ATOM 518 C C . MET A 1 72 ? 4.816 14.619 -1.893 1.00 8.78 72 MET A C 1
ATOM 519 O O . MET A 1 72 ? 5.799 14.402 -1.182 1.00 8.94 72 MET A O 1
ATOM 524 N N . ARG A 1 73 ? 4.712 14.175 -3.147 1.00 8.57 73 ARG A N 1
ATOM 525 C CA . ARG A 1 73 ? 5.712 13.258 -3.699 1.00 9.59 73 ARG A CA 1
ATOM 526 C C . ARG A 1 73 ? 7.024 13.959 -4.064 1.00 9.98 73 ARG A C 1
ATOM 527 O O . ARG A 1 73 ? 7.089 15.187 -4.101 1.00 9.67 73 ARG A O 1
ATOM 535 N N . GLN A 1 74 ? 8.063 13.161 -4.306 1.00 11.15 74 GLN A N 1
ATOM 536 C CA . GLN A 1 74 ? 9.312 13.649 -4.882 1.00 12.40 74 GLN A CA 1
ATOM 537 C C . GLN A 1 74 ? 9.077 14.102 -6.326 1.00 11.81 74 GLN A C 1
ATOM 538 O O . GLN A 1 74 ? 8.523 13.361 -7.135 1.00 11.25 74 GLN A O 1
ATOM 544 N N . GLN A 1 75 ? 9.541 15.303 -6.649 1.00 10.97 75 GLN A N 1
ATOM 545 C CA . GLN A 1 75 ? 9.250 15.912 -7.947 1.00 11.39 75 GLN A CA 1
ATOM 546 C C . GLN A 1 75 ? 9.884 15.145 -9.103 1.00 11.70 75 GLN A C 1
ATOM 547 O O . GLN A 1 75 ? 11.038 14.714 -9.021 1.00 11.70 75 GLN A O 1
ATOM 553 N N . ILE A 1 76 ? 9.109 14.979 -10.171 1.00 12.01 76 ILE A N 1
ATOM 554 C CA . ILE A 1 76 ? 9.602 14.443 -11.433 1.00 12.27 76 ILE A CA 1
ATOM 555 C C . ILE A 1 76 ? 9.423 15.480 -12.537 1.00 12.18 76 ILE A C 1
ATOM 556 O O . ILE A 1 76 ? 8.625 16.413 -12.398 1.00 12.57 76 ILE A O 1
ATOM 561 N N . VAL A 1 77 ? 10.178 15.309 -13.619 1.00 11.79 77 VAL A N 1
ATOM 562 C CA . VAL A 1 77 ? 10.016 16.132 -14.814 1.00 11.81 77 VAL A CA 1
ATOM 563 C C . VAL A 1 77 ? 9.976 15.243 -16.062 1.00 11.86 77 VAL A C 1
ATOM 564 O O . VAL A 1 77 ? 10.270 14.050 -15.976 1.00 11.82 77 VAL A O 1
ATOM 568 N N . ALA A 1 78 ? 9.593 15.816 -17.204 1.00 11.72 78 ALA A N 1
ATOM 569 C CA . ALA A 1 78 ? 9.494 15.084 -18.472 1.00 13.11 78 ALA A CA 1
ATOM 570 C C . ALA A 1 78 ? 10.420 15.697 -19.518 1.00 13.55 78 ALA A C 1
ATOM 571 O O . ALA A 1 78 ? 10.012 16.000 -20.646 1.00 13.85 78 ALA A O 1
ATOM 573 N N . ASP A 1 79 ? 11.677 15.887 -19.136 1.00 13.92 79 ASP A N 1
ATOM 574 C CA . ASP A 1 79 ? 12.661 16.448 -20.061 1.00 15.22 79 ASP A CA 1
ATOM 575 C C . ASP A 1 79 ? 12.964 15.485 -21.212 1.00 14.78 79 ASP A C 1
ATOM 576 O O . ASP A 1 79 ? 13.398 15.909 -22.289 1.00 15.08 79 ASP A O 1
ATOM 581 N N . ASN A 1 80 ? 12.711 14.195 -21.008 1.00 15.16 80 ASN A N 1
ATOM 582 C CA . ASN A 1 80 ? 12.841 13.221 -22.096 1.00 15.20 80 ASN A CA 1
ATOM 583 C C . ASN A 1 80 ? 11.945 13.561 -23.285 1.00 14.79 80 ASN A C 1
ATOM 584 O O . ASN A 1 80 ? 12.339 13.356 -24.435 1.00 14.57 80 ASN A O 1
ATOM 589 N N . ILE A 1 81 ? 10.757 14.093 -23.010 1.00 13.32 81 ILE A N 1
ATOM 590 C CA . ILE A 1 81 ? 9.828 14.462 -24.076 1.00 13.06 81 ILE A CA 1
ATOM 591 C C . ILE A 1 81 ? 9.958 15.930 -24.473 1.00 12.92 81 ILE A C 1
ATOM 592 O O . ILE A 1 81 ? 9.815 16.278 -25.647 1.00 12.17 81 ILE A O 1
ATOM 597 N N . HIS A 1 82 ? 10.245 16.791 -23.500 1.00 12.59 82 HIS A N 1
ATOM 598 C CA . HIS A 1 82 ? 10.086 18.226 -23.715 1.00 12.46 82 HIS A CA 1
ATOM 599 C C . HIS A 1 82 ? 11.405 18.987 -23.785 1.00 12.37 82 HIS A C 1
ATOM 600 O O . HIS A 1 82 ? 11.411 20.186 -24.066 1.00 11.33 82 HIS A O 1
ATOM 607 N N . GLY A 1 83 ? 12.505 18.274 -23.555 1.00 12.88 83 GLY A N 1
ATOM 608 C CA . GLY A 1 83 ? 13.832 18.861 -23.624 1.00 13.40 83 GLY A CA 1
ATOM 609 C C . GLY A 1 83 ? 14.240 19.582 -22.357 1.00 13.90 83 GLY A C 1
ATOM 610 O O . GLY A 1 83 ? 13.459 19.737 -21.418 1.00 13.99 83 GLY A O 1
ATOM 611 N N . ASP A 1 84 ? 15.483 20.053 -22.351 1.00 14.29 84 ASP A N 1
ATOM 612 C CA . ASP A 1 84 ? 16.014 20.709 -21.166 1.00 15.82 84 ASP A CA 1
ATOM 613 C C . ASP A 1 84 ? 15.247 21.985 -20.806 1.00 14.34 84 ASP A C 1
ATOM 614 O O . ASP A 1 84 ? 15.082 22.291 -19.622 1.00 14.73 84 ASP A O 1
ATOM 619 N N . THR A 1 85 ? 14.797 22.735 -21.810 1.00 13.48 85 THR A N 1
ATOM 620 C CA . THR A 1 85 ? 14.046 23.961 -21.548 1.00 13.20 85 THR A CA 1
ATOM 621 C C . THR A 1 85 ? 12.584 23.706 -21.194 1.00 13.37 85 THR A C 1
ATOM 622 O O . THR A 1 85 ? 11.921 24.593 -20.657 1.00 13.53 85 THR A O 1
ATOM 626 N N . GLY A 1 86 ? 12.073 22.529 -21.539 1.00 12.52 86 GLY A N 1
ATOM 627 C CA . GLY A 1 86 ? 10.648 22.285 -21.408 1.00 12.37 86 GLY A CA 1
ATOM 628 C C . GLY A 1 86 ? 9.866 22.682 -22.648 1.00 12.35 86 GLY A C 1
ATOM 629 O O . GLY A 1 86 ? 8.695 22.318 -22.774 1.00 12.16 86 GLY A O 1
ATOM 630 N N . LEU A 1 87 ? 10.488 23.429 -23.559 1.00 11.55 87 LEU A N 1
ATOM 631 C CA . LEU A 1 87 ? 9.844 23.827 -24.815 1.00 12.09 87 LEU A CA 1
ATOM 632 C C . LEU A 1 87 ? 10.901 23.947 -25.919 1.00 12.77 87 LEU A C 1
ATOM 633 O O . LEU A 1 87 ? 10.984 24.956 -26.621 1.00 12.66 87 LEU A O 1
ATOM 638 N N . ASP A 1 88 ? 11.750 22.926 -26.031 1.00 13.33 88 ASP A N 1
ATOM 639 C CA . ASP A 1 88 ? 12.788 22.919 -27.056 1.00 13.96 88 ASP A CA 1
ATOM 640 C C . ASP A 1 88 ? 12.148 22.999 -28.438 1.00 14.35 88 ASP A C 1
ATOM 641 O O . ASP A 1 88 ? 11.100 22.394 -28.689 1.00 13.68 88 ASP A O 1
ATOM 646 N N . GLY A 1 89 ? 12.797 23.729 -29.339 1.00 14.66 89 GLY A N 1
ATOM 647 C CA . GLY A 1 89 ? 12.309 23.838 -30.703 1.00 15.05 89 GLY A CA 1
ATOM 648 C C . GLY A 1 89 ? 12.296 25.292 -31.127 1.00 15.75 89 GLY A C 1
ATOM 649 O O . GLY A 1 89 ? 13.210 25.724 -31.831 1.00 17.07 89 GLY A O 1
ATOM 650 N N . PRO A 1 90 ? 11.288 26.052 -30.706 1.00 15.84 90 PRO A N 1
ATOM 651 C CA . PRO A 1 90 ? 11.223 27.484 -31.028 1.00 16.40 90 PRO A CA 1
ATOM 652 C C . PRO A 1 90 ? 12.296 28.327 -30.336 1.00 17.06 90 PRO A C 1
ATOM 653 O O . PRO A 1 90 ? 12.745 28.001 -29.234 1.00 17.43 90 PRO A O 1
ATOM 657 N N . VAL A 1 91 ? 12.676 29.415 -30.997 1.00 18.27 91 VAL A N 1
ATOM 658 C CA . VAL A 1 91 ? 13.608 30.397 -30.455 1.00 19.92 91 VAL A CA 1
ATOM 659 C C . VAL A 1 91 ? 12.850 31.716 -30.339 1.00 19.90 91 VAL A C 1
ATOM 660 O O . VAL A 1 91 ? 12.205 32.165 -31.291 1.00 21.70 91 VAL A O 1
ATOM 664 N N . PHE A 1 92 ? 12.870 32.311 -29.153 1.00 19.65 92 PHE A N 1
ATOM 665 C CA . PHE A 1 92 ? 12.068 33.500 -28.905 1.00 19.73 92 PHE A CA 1
ATOM 666 C C . PHE A 1 92 ? 12.953 34.732 -28.795 1.00 20.74 92 PHE A C 1
ATOM 667 O O . PHE A 1 92 ? 14.120 34.626 -28.421 1.00 20.79 92 PHE A O 1
ATOM 675 N N . GLU A 1 93 ? 12.389 35.891 -29.118 1.00 22.01 93 GLU A N 1
ATOM 676 C CA . GLU A 1 93 ? 13.047 37.159 -28.818 1.00 23.30 93 GLU A CA 1
ATOM 677 C C . GLU A 1 93 ? 13.185 37.295 -27.295 1.00 23.51 93 GLU A C 1
ATOM 678 O O . GLU A 1 93 ? 12.493 36.604 -26.536 1.00 23.15 93 GLU A O 1
ATOM 684 N N . PRO A 1 94 ? 14.114 38.123 -26.822 1.00 23.54 94 PRO A N 1
ATOM 685 C CA . PRO A 1 94 ? 14.280 38.304 -25.377 1.00 23.70 94 PRO A CA 1
ATOM 686 C C . PRO A 1 94 ? 12.942 38.611 -24.701 1.00 23.99 94 PRO A C 1
ATOM 687 O O . PRO A 1 94 ? 12.155 39.424 -25.192 1.00 23.21 94 PRO A O 1
ATOM 691 N N . LEU A 1 95 ? 12.680 37.902 -23.608 1.00 25.02 95 LEU A N 1
ATOM 692 C CA . LEU A 1 95 ? 11.427 38.004 -22.867 1.00 26.00 95 LEU A CA 1
ATOM 693 C C . LEU A 1 95 ? 11.285 39.363 -22.199 1.00 26.36 95 LEU A C 1
ATOM 694 O O . LEU A 1 95 ? 12.166 39.771 -21.435 1.00 27.04 95 LEU A O 1
ATOM 699 N N . THR A 1 96 ? 10.185 40.058 -22.478 1.00 26.66 96 THR A N 1
ATOM 700 C CA . THR A 1 96 ? 9.903 41.306 -21.776 1.00 26.83 96 THR A CA 1
ATOM 701 C C . THR A 1 96 ? 8.735 41.227 -20.796 1.00 26.62 96 THR A C 1
ATOM 702 O O . THR A 1 96 ? 8.722 41.936 -19.790 1.00 27.83 96 THR A O 1
ATOM 706 N N . ARG A 1 97 ? 7.754 40.369 -21.051 1.00 26.03 97 ARG A N 1
ATOM 707 C CA . ARG A 1 97 ? 6.653 40.313 -20.097 1.00 25.11 97 ARG A CA 1
ATOM 708 C C . ARG A 1 97 ? 6.973 39.400 -18.926 1.00 23.92 97 ARG A C 1
ATOM 709 O O . ARG A 1 97 ? 7.846 38.538 -19.016 1.00 23.51 97 ARG A O 1
ATOM 717 N N . GLN A 1 98 ? 6.288 39.633 -17.814 1.00 22.57 98 GLN A N 1
ATOM 718 C CA . GLN A 1 98 ? 6.519 38.839 -16.620 1.00 21.97 98 GLN A CA 1
ATOM 719 C C . GLN A 1 98 ? 5.197 38.363 -16.043 1.00 20.47 98 GLN A C 1
ATOM 720 O O . GLN A 1 98 ? 4.125 38.804 -16.463 1.00 19.65 98 GLN A O 1
ATOM 726 N N . ALA A 1 99 ? 5.308 37.472 -15.064 1.00 19.77 99 ALA A N 1
ATOM 727 C CA . ALA A 1 99 ? 4.162 36.982 -14.311 1.00 18.75 99 ALA A CA 1
ATOM 728 C C . ALA A 1 99 ? 3.581 38.095 -13.441 1.00 18.45 99 ALA A C 1
ATOM 729 O O . ALA A 1 99 ? 4.273 39.046 -13.067 1.00 18.58 99 ALA A O 1
ATOM 731 N N . GLU A 1 100 ? 2.299 37.959 -13.129 1.00 17.65 100 GLU A N 1
ATOM 732 C CA . GLU A 1 100 ? 1.632 38.820 -12.163 1.00 17.05 100 GLU A CA 1
ATOM 733 C C . GLU A 1 100 ? 2.248 38.629 -10.777 1.00 16.82 100 GLU A C 1
ATOM 734 O O . GLU A 1 100 ? 2.931 37.633 -10.520 1.00 16.59 100 GLU A O 1
ATOM 740 N N . SER A 1 101 ? 2.012 39.594 -9.892 1.00 16.02 101 SER A N 1
ATOM 741 C CA . SER A 1 101 ? 2.528 39.535 -8.528 1.00 16.26 101 SER A CA 1
ATOM 742 C C . SER A 1 101 ? 1.799 38.503 -7.674 1.00 16.02 101 SER A C 1
ATOM 743 O O . SER A 1 101 ? 2.378 37.943 -6.740 1.00 17.45 101 SER A O 1
ATOM 746 N N . THR A 1 102 ? 0.535 38.253 -8.002 1.00 15.19 102 THR A N 1
ATOM 747 C CA . THR A 1 102 ? -0.339 37.374 -7.228 1.00 14.71 102 THR A CA 1
ATOM 748 C C . THR A 1 102 ? -0.061 35.904 -7.540 1.00 13.91 102 THR A C 1
ATOM 749 O O . THR A 1 102 ? 0.094 35.556 -8.706 1.00 14.04 102 THR A O 1
ATOM 753 N N . HIS A 1 103 ? -0.020 35.064 -6.506 1.00 14.13 103 HIS A N 1
ATOM 754 C CA . HIS A 1 103 ? 0.245 33.637 -6.679 1.00 13.24 103 HIS A CA 1
ATOM 755 C C . HIS A 1 103 ? -0.960 32.985 -7.353 1.00 13.07 103 HIS A C 1
ATOM 756 O O . HIS A 1 103 ? -2.107 33.360 -7.102 1.00 12.87 103 HIS A O 1
ATOM 763 N N . ALA A 1 104 ? -0.704 31.998 -8.204 1.00 12.26 104 ALA A N 1
ATOM 764 C CA . ALA A 1 104 ? -1.780 31.377 -8.967 1.00 11.50 104 ALA A CA 1
ATOM 765 C C . ALA A 1 104 ? -2.881 30.776 -8.093 1.00 11.39 104 ALA A C 1
ATOM 766 O O . ALA A 1 104 ? -4.055 30.824 -8.458 1.00 11.16 104 ALA A O 1
ATOM 768 N N . VAL A 1 105 ? -2.498 30.216 -6.950 1.00 11.01 105 VAL A N 1
ATOM 769 C CA . VAL A 1 105 ? -3.471 29.619 -6.048 1.00 11.84 105 VAL A CA 1
ATOM 770 C C . VAL A 1 105 ? -4.431 30.690 -5.530 1.00 12.08 105 VAL A C 1
ATOM 771 O O . VAL A 1 105 ? -5.644 30.500 -5.576 1.00 11.87 105 VAL A O 1
ATOM 775 N N . LYS A 1 106 ? -3.883 31.828 -5.105 1.00 12.50 106 LYS A N 1
ATOM 776 C CA . LYS A 1 106 ? -4.703 32.963 -4.679 1.00 12.61 106 LYS A CA 1
ATOM 777 C C . LYS A 1 106 ? -5.581 33.483 -5.813 1.00 13.13 106 LYS A C 1
ATOM 778 O O . LYS A 1 106 ? -6.763 33.777 -5.601 1.00 13.72 106 LYS A O 1
ATOM 784 N N . TYR A 1 107 ? -5.000 33.606 -7.004 1.00 12.42 107 TYR A N 1
ATOM 785 C CA . TYR A 1 107 ? -5.745 34.061 -8.172 1.00 12.86 107 TYR A CA 1
ATOM 786 C C . TYR A 1 107 ? -6.928 33.139 -8.434 1.00 12.78 107 TYR A C 1
ATOM 787 O O . TYR A 1 107 ? -8.048 33.603 -8.627 1.00 13.92 107 TYR A O 1
ATOM 796 N N . ILE A 1 108 ? -6.686 31.831 -8.417 1.00 12.79 108 ILE A N 1
ATOM 797 C CA . ILE A 1 108 ? -7.763 30.872 -8.660 1.00 12.38 108 ILE A CA 1
ATOM 798 C C . ILE A 1 108 ? -8.885 30.995 -7.625 1.00 12.76 108 ILE A C 1
ATOM 799 O O . ILE A 1 108 ? -10.068 31.021 -7.977 1.00 12.74 108 ILE A O 1
ATOM 804 N N . ILE A 1 109 ? -8.510 31.043 -6.350 1.00 12.57 109 ILE A N 1
ATOM 805 C CA . ILE A 1 109 ? -9.482 31.125 -5.264 1.00 12.96 109 ILE A CA 1
ATOM 806 C C . ILE A 1 109 ? -10.283 32.422 -5.380 1.00 12.80 109 ILE A C 1
ATOM 807 O O . ILE A 1 109 ? -11.510 32.386 -5.414 1.00 12.92 109 ILE A O 1
ATOM 812 N N . ASP A 1 110 ? -9.575 33.547 -5.422 1.00 13.39 110 ASP A N 1
ATOM 813 C CA . ASP A 1 110 ? -10.210 34.867 -5.468 1.00 13.76 110 ASP A CA 1
ATOM 814 C C . ASP A 1 110 ? -11.152 35.036 -6.658 1.00 14.44 110 ASP A C 1
ATOM 815 O O . ASP A 1 110 ? -12.240 35.614 -6.518 1.00 15.34 110 ASP A O 1
ATOM 820 N N . THR A 1 111 ? -10.731 34.546 -7.823 1.00 14.25 111 THR A N 1
ATOM 821 C CA . THR A 1 111 ? -11.516 34.660 -9.052 1.00 14.30 111 THR A CA 1
ATOM 822 C C . THR A 1 111 ? -12.795 33.826 -8.967 1.00 14.08 111 THR A C 1
ATOM 823 O O . THR A 1 111 ? -13.884 34.314 -9.285 1.00 14.24 111 THR A O 1
ATOM 827 N N . LEU A 1 112 ? -12.663 32.576 -8.532 1.00 13.48 112 LEU A N 1
ATOM 828 C CA . LEU A 1 112 ? -13.825 31.716 -8.329 1.00 13.51 112 LEU A CA 1
ATOM 829 C C . LEU A 1 112 ? -14.802 32.278 -7.299 1.00 14.20 112 LEU A C 1
ATOM 830 O O . LEU A 1 112 ? -16.006 32.320 -7.557 1.00 14.59 112 LEU A O 1
ATOM 835 N N . MET A 1 113 ? -14.285 32.744 -6.164 1.00 13.92 113 MET A N 1
ATOM 836 C CA . MET A 1 113 ? -15.143 33.254 -5.095 1.00 14.83 113 MET A CA 1
ATOM 837 C C . MET A 1 113 ? -15.923 34.507 -5.482 1.00 15.28 113 MET A C 1
ATOM 838 O O . MET A 1 113 ? -17.027 34.717 -4.981 1.00 16.14 113 MET A O 1
ATOM 843 N N . ALA A 1 114 ? -15.349 35.330 -6.356 1.00 15.80 114 ALA A N 1
ATOM 844 C CA . ALA A 1 114 ? -15.991 36.576 -6.781 1.00 16.21 114 ALA A CA 1
ATOM 845 C C . ALA A 1 114 ? -16.910 36.366 -7.984 1.00 16.60 114 ALA A C 1
ATOM 846 O O . ALA A 1 114 ? -17.663 37.261 -8.385 1.00 16.90 114 ALA A O 1
ATOM 848 N N . SER A 1 115 ? -16.835 35.176 -8.572 1.00 16.49 115 SER A N 1
ATOM 849 C CA . SER A 1 115 ? -17.554 34.862 -9.802 1.00 16.88 115 SER A CA 1
ATOM 850 C C . SER A 1 115 ? -18.998 34.456 -9.533 1.00 17.33 115 SER A C 1
ATOM 851 O O . SER A 1 115 ? -19.382 34.231 -8.387 1.00 17.28 115 SER A O 1
ATOM 854 N N . ASP A 1 116 ? -19.776 34.322 -10.605 1.00 18.45 116 ASP A N 1
ATOM 855 C CA . ASP A 1 116 ? -21.152 33.836 -10.500 1.00 19.52 116 ASP A CA 1
ATOM 856 C C . ASP A 1 116 ? -21.294 32.344 -10.823 1.00 19.01 116 ASP A C 1
ATOM 857 O O . ASP A 1 116 ? -22.366 31.881 -11.221 1.00 19.02 116 ASP A O 1
ATOM 862 N N . GLY A 1 117 ? -20.212 31.590 -10.640 1.00 17.76 117 GLY A N 1
ATOM 863 C CA . GLY A 1 117 ? -20.247 30.146 -10.794 1.00 16.96 117 GLY A CA 1
ATOM 864 C C . GLY A 1 117 ? -20.152 29.633 -12.218 1.00 16.43 117 GLY A C 1
ATOM 865 O O . GLY A 1 117 ? -20.396 28.448 -12.456 1.00 16.62 117 GLY A O 1
ATOM 866 N N . ASP A 1 118 ? -19.769 30.511 -13.144 1.00 15.39 118 ASP A N 1
ATOM 867 C CA . ASP A 1 118 ? -19.768 30.208 -14.571 1.00 15.13 118 ASP A CA 1
ATOM 868 C C . ASP A 1 118 ? -18.397 29.888 -15.170 1.00 14.09 118 ASP A C 1
ATOM 869 O O . ASP A 1 118 ? -18.295 29.722 -16.387 1.00 14.10 118 ASP A O 1
ATOM 874 N N . ILE A 1 119 ? -17.365 29.785 -14.333 1.00 13.66 119 ILE A N 1
ATOM 875 C CA . ILE A 1 119 ? -15.996 29.617 -14.821 1.00 12.70 119 ILE A CA 1
ATOM 876 C C . ILE A 1 119 ? -15.635 28.134 -14.804 1.00 12.62 119 ILE A C 1
ATOM 877 O O . ILE A 1 119 ? -15.971 27.416 -13.860 1.00 12.21 119 ILE A O 1
ATOM 882 N N . THR A 1 120 ? -14.971 27.690 -15.869 1.00 11.83 120 THR A N 1
ATOM 883 C CA . THR A 1 120 ? -14.503 26.312 -15.995 1.00 11.25 120 THR A CA 1
ATOM 884 C C . THR A 1 120 ? -12.997 26.286 -15.777 1.00 11.15 120 THR A C 1
ATOM 885 O O . THR A 1 120 ? -12.292 27.141 -16.310 1.00 10.47 120 THR A O 1
ATOM 889 N N . LEU A 1 121 ? -12.490 25.333 -14.995 1.00 10.25 121 LEU A N 1
ATOM 890 C CA . LEU A 1 121 ? -11.043 25.197 -14.868 1.00 10.38 121 LEU A CA 1
ATOM 891 C C . LEU A 1 121 ? -10.581 24.209 -15.929 1.00 10.01 121 LEU A C 1
ATOM 892 O O . LEU A 1 121 ? -11.257 23.206 -16.165 1.00 10.18 121 LEU A O 1
ATOM 897 N N . VAL A 1 122 ? -9.457 24.509 -16.574 1.00 9.89 122 VAL A N 1
ATOM 898 C CA . VAL A 1 122 ? -8.889 23.632 -17.598 1.00 9.99 122 VAL A CA 1
ATOM 899 C C . VAL A 1 122 ? -7.443 23.313 -17.235 1.00 10.52 122 VAL A C 1
ATOM 900 O O . VAL A 1 122 ? -6.519 23.998 -17.698 1.00 10.35 122 VAL A O 1
ATOM 904 N N . PRO A 1 123 ? -7.241 22.321 -16.364 1.00 10.57 123 PRO A N 1
ATOM 905 C CA . PRO A 1 123 ? -5.888 21.903 -15.983 1.00 10.22 123 PRO A CA 1
ATOM 906 C C . PRO A 1 123 ? -5.295 20.951 -17.012 1.00 10.25 123 PRO A C 1
ATOM 907 O O . PRO A 1 123 ? -5.882 19.908 -17.305 1.00 10.43 123 PRO A O 1
ATOM 911 N N . VAL A 1 124 ? -4.136 21.316 -17.546 1.00 9.75 124 VAL A N 1
ATOM 912 C CA . VAL A 1 124 ? -3.440 20.456 -18.493 1.00 9.74 124 VAL A CA 1
ATOM 913 C C . VAL A 1 124 ? -1.997 20.160 -18.068 1.00 9.34 124 VAL A C 1
ATOM 914 O O . VAL A 1 124 ? -1.177 19.739 -18.882 1.00 9.08 124 VAL A O 1
ATOM 918 N N . GLY A 1 125 ? -1.711 20.352 -16.781 1.00 9.53 125 GLY A N 1
ATOM 919 C CA . GLY A 1 125 ? -0.488 19.852 -16.171 1.00 9.72 125 GLY A CA 1
ATOM 920 C C . GLY A 1 125 ? -0.823 19.036 -14.931 1.00 9.89 125 GLY A C 1
ATOM 921 O O . GLY A 1 125 ? -1.985 18.671 -14.735 1.00 10.11 125 GLY A O 1
ATOM 922 N N . PRO A 1 126 ? 0.167 18.744 -14.089 1.00 9.51 126 PRO A N 1
ATOM 923 C CA . PRO A 1 126 ? -0.115 18.155 -12.775 1.00 9.03 126 PRO A CA 1
ATOM 924 C C . PRO A 1 126 ? -1.128 19.027 -12.031 1.00 9.81 126 PRO A C 1
ATOM 925 O O . PRO A 1 126 ? -1.225 20.232 -12.270 1.00 9.80 126 PRO A O 1
ATOM 929 N N . LEU A 1 127 ? -1.904 18.407 -11.147 1.00 9.82 127 LEU A N 1
ATOM 930 C CA . LEU A 1 127 ? -3.059 19.080 -10.556 1.00 9.20 127 LEU A CA 1
ATOM 931 C C . LEU A 1 127 ? -2.744 19.848 -9.265 1.00 9.59 127 LEU A C 1
ATOM 932 O O . LEU A 1 127 ? -3.656 20.172 -8.505 1.00 8.62 127 LEU A O 1
ATOM 937 N N . SER A 1 128 ? -1.463 20.134 -9.037 1.00 10.13 128 SER A N 1
ATOM 938 C CA . SER A 1 128 ? -0.971 20.753 -7.802 1.00 10.36 128 SER A CA 1
ATOM 939 C C . SER A 1 128 ? -1.677 22.061 -7.429 1.00 10.64 128 SER A C 1
ATOM 940 O O . SER A 1 128 ? -2.126 22.218 -6.290 1.00 9.87 128 SER A O 1
ATOM 943 N N . ASN A 1 129 ? -1.731 23.014 -8.358 1.00 10.35 129 ASN A N 1
ATOM 944 C CA . ASN A 1 129 ? -2.444 24.272 -8.101 1.00 10.41 129 ASN A CA 1
ATOM 945 C C . ASN A 1 129 ? -3.900 24.060 -7.700 1.00 10.77 129 ASN A C 1
ATOM 946 O O . ASN A 1 129 ? -4.407 24.691 -6.763 1.00 10.73 129 ASN A O 1
ATOM 951 N N . ILE A 1 130 ? -4.569 23.177 -8.438 1.00 10.57 130 ILE A N 1
ATOM 952 C CA . ILE A 1 130 ? -6.001 22.929 -8.266 1.00 10.19 130 ILE A CA 1
ATOM 953 C C . ILE A 1 130 ? -6.283 22.328 -6.887 1.00 10.37 130 ILE A C 1
ATOM 954 O O . ILE A 1 130 ? -7.160 22.798 -6.154 1.00 10.40 130 ILE A O 1
ATOM 959 N N . ALA A 1 131 ? -5.521 21.302 -6.519 1.00 10.32 131 ALA A N 1
ATOM 960 C CA . ALA A 1 131 ? -5.695 20.644 -5.228 1.00 9.88 131 ALA A CA 1
ATOM 961 C C . ALA A 1 131 ? -5.447 21.583 -4.051 1.00 9.90 131 ALA A C 1
ATOM 962 O O . ALA A 1 131 ? -6.151 21.532 -3.036 1.00 10.24 131 ALA A O 1
ATOM 964 N N . VAL A 1 132 ? -4.427 22.429 -4.164 1.00 9.79 132 VAL A N 1
ATOM 965 C CA . VAL A 1 132 ? -4.094 23.321 -3.056 1.00 9.45 132 VAL A CA 1
ATOM 966 C C . VAL A 1 132 ? -5.203 24.360 -2.920 1.00 10.26 132 VAL A C 1
ATOM 967 O O . VAL A 1 132 ? -5.650 24.653 -1.808 1.00 10.24 132 VAL A O 1
ATOM 971 N N . ALA A 1 133 ? -5.683 24.883 -4.047 1.00 10.54 133 ALA A N 1
ATOM 972 C CA . ALA A 1 133 ? -6.816 25.812 -4.010 1.00 11.12 133 ALA A CA 1
ATOM 973 C C . ALA A 1 133 ? -8.049 25.182 -3.356 1.00 11.28 133 ALA A C 1
ATOM 974 O O . ALA A 1 133 ? -8.738 25.830 -2.556 1.00 12.33 133 ALA A O 1
ATOM 976 N N . MET A 1 134 ? -8.343 23.935 -3.720 1.00 11.28 134 MET A N 1
ATOM 977 C CA . MET A 1 134 ? -9.532 23.237 -3.229 1.00 10.84 134 MET A CA 1
ATOM 978 C C . MET A 1 134 ? -9.509 23.015 -1.726 1.00 11.11 134 MET A C 1
ATOM 979 O O . MET A 1 134 ? -10.534 23.168 -1.056 1.00 11.28 134 MET A O 1
ATOM 984 N N . ARG A 1 135 ? -8.341 22.680 -1.187 1.00 10.58 135 ARG A N 1
ATOM 985 C CA . ARG A 1 135 ? -8.243 22.443 0.245 1.00 10.27 135 ARG A CA 1
ATOM 986 C C . ARG A 1 135 ? -8.039 23.728 1.040 1.00 10.75 135 ARG A C 1
ATOM 987 O O . ARG A 1 135 ? -8.405 23.783 2.213 1.00 10.84 135 ARG A O 1
ATOM 995 N N . MET A 1 136 ? -7.440 24.741 0.417 1.00 11.67 136 MET A N 1
ATOM 996 C CA . MET A 1 136 ? -7.230 26.031 1.065 1.00 12.03 136 MET A CA 1
ATOM 997 C C . MET A 1 136 ? -8.546 26.786 1.230 1.00 12.39 136 MET A C 1
ATOM 998 O O . MET A 1 136 ? -8.782 27.417 2.265 1.00 12.32 136 MET A O 1
ATOM 1003 N N . GLN A 1 137 ? -9.390 26.719 0.207 1.00 11.89 137 GLN A N 1
ATOM 1004 C CA . GLN A 1 137 ? -10.678 27.396 0.249 1.00 11.98 137 GLN A CA 1
ATOM 1005 C C . GLN A 1 137 ? -11.751 26.476 -0.322 1.00 11.57 137 GLN A C 1
ATOM 1006 O O . GLN A 1 137 ? -12.079 26.579 -1.509 1.00 11.81 137 GLN A O 1
ATOM 1012 N N . PRO A 1 138 ? -12.262 25.563 0.506 1.00 11.75 138 PRO A N 1
ATOM 1013 C CA . PRO A 1 138 ? -13.315 24.624 0.098 1.00 11.27 138 PRO A CA 1
ATOM 1014 C C . PRO A 1 138 ? -14.569 25.288 -0.465 1.00 12.00 138 PRO A C 1
ATOM 1015 O O . PRO A 1 138 ? -15.297 24.656 -1.236 1.00 11.71 138 PRO A O 1
ATOM 1019 N N . ALA A 1 139 ? -14.803 26.548 -0.107 1.00 12.26 139 ALA A N 1
ATOM 1020 C CA . ALA A 1 139 ? -15.922 27.299 -0.671 1.00 12.36 139 ALA A CA 1
ATOM 1021 C C . ALA A 1 139 ? -15.857 27.498 -2.191 1.00 12.15 139 ALA A C 1
ATOM 1022 O O . ALA A 1 139 ? -16.871 27.864 -2.790 1.00 12.82 139 ALA A O 1
ATOM 1024 N N . ILE A 1 140 ? -14.709 27.236 -2.823 1.00 12.05 140 ILE A N 1
ATOM 1025 C CA . ILE A 1 140 ? -14.618 27.350 -4.281 1.00 12.30 140 ILE A CA 1
ATOM 1026 C C . ILE A 1 140 ? -15.375 26.244 -5.007 1.00 12.43 140 ILE A C 1
ATOM 1027 O O . ILE A 1 140 ? -15.681 26.388 -6.192 1.00 12.80 140 ILE A O 1
ATOM 1032 N N . LEU A 1 141 ? -15.660 25.138 -4.319 1.00 12.55 141 LEU A N 1
ATOM 1033 C CA . LEU A 1 141 ? -16.226 23.969 -5.003 1.00 12.95 141 LEU A CA 1
ATOM 1034 C C . LEU A 1 141 ? -17.561 24.218 -5.717 1.00 13.65 141 LEU A C 1
ATOM 1035 O O . LEU A 1 141 ? -17.684 23.914 -6.907 1.00 13.36 141 LEU A O 1
ATOM 1040 N N . PRO A 1 142 ? -18.556 24.778 -5.029 1.00 13.93 142 PRO A N 1
ATOM 1041 C CA . PRO A 1 142 ? -19.821 25.138 -5.687 1.00 14.55 142 PRO A CA 1
ATOM 1042 C C . PRO A 1 142 ? -19.651 26.169 -6.805 1.00 14.77 142 PRO A C 1
ATOM 1043 O O . PRO A 1 142 ? -20.511 26.258 -7.688 1.00 15.28 142 PRO A O 1
ATOM 1047 N N . LYS A 1 143 ? -18.562 26.936 -6.771 1.00 14.30 143 LYS A N 1
ATOM 1048 C CA . LYS A 1 143 ? -18.322 27.972 -7.772 1.00 13.87 143 LYS A CA 1
ATOM 1049 C C . LYS A 1 143 ? -17.760 27.435 -9.087 1.00 13.60 143 LYS A C 1
ATOM 1050 O O . LYS A 1 143 ? -17.796 28.129 -10.101 1.00 14.16 143 LYS A O 1
ATOM 1056 N N . ILE A 1 144 ? -17.240 26.210 -9.083 1.00 12.83 144 ILE A N 1
ATOM 1057 C CA . ILE A 1 144 ? -16.635 25.661 -10.296 1.00 12.68 144 ILE A CA 1
ATOM 1058 C C . ILE A 1 144 ? -17.702 25.051 -11.195 1.00 12.45 144 ILE A C 1
ATOM 1059 O O . ILE A 1 144 ? -18.360 24.073 -10.826 1.00 13.76 144 ILE A O 1
ATOM 1064 N N . ARG A 1 145 ? -17.858 25.623 -12.382 1.00 12.87 145 ARG A N 1
ATOM 1065 C CA . ARG A 1 145 ? -18.841 25.110 -13.326 1.00 12.87 145 ARG A CA 1
ATOM 1066 C C . ARG A 1 145 ? -18.512 23.679 -13.744 1.00 12.60 145 ARG A C 1
ATOM 1067 O O . ARG A 1 145 ? -19.373 22.798 -13.755 1.00 11.71 145 ARG A O 1
ATOM 1075 N N . GLU A 1 146 ? -17.250 23.469 -14.104 1.00 11.93 146 GLU A N 1
ATOM 1076 C CA . GLU A 1 146 ? -16.771 22.186 -14.601 1.00 12.32 146 GLU A CA 1
ATOM 1077 C C . GLU A 1 146 ? -15.253 22.232 -14.563 1.00 11.22 146 GLU A C 1
ATOM 1078 O O . GLU A 1 146 ? -14.662 23.316 -14.586 1.00 11.19 146 GLU A O 1
ATOM 1084 N N . ILE A 1 147 ? -14.644 21.053 -14.500 1.00 10.85 147 ILE A N 1
ATOM 1085 C CA . ILE A 1 147 ? -13.210 20.893 -14.711 1.00 10.63 147 ILE A CA 1
ATOM 1086 C C . ILE A 1 147 ? -13.021 20.006 -15.939 1.00 10.71 147 ILE A C 1
ATOM 1087 O O . ILE A 1 147 ? -13.514 18.883 -15.971 1.00 10.63 147 ILE A O 1
ATOM 1092 N N . VAL A 1 148 ? -12.327 20.524 -16.948 1.00 10.20 148 VAL A N 1
ATOM 1093 C CA . VAL A 1 148 ? -11.998 19.756 -18.149 1.00 10.54 148 VAL A CA 1
ATOM 1094 C C . VAL A 1 148 ? -10.484 19.612 -18.144 1.00 10.22 148 VAL A C 1
ATOM 1095 O O . VAL A 1 148 ? -9.752 20.543 -18.494 1.00 11.45 148 VAL A O 1
ATOM 1099 N N . LEU A 1 149 ? -10.018 18.454 -17.682 1.00 10.05 149 LEU A N 1
ATOM 1100 C CA . LEU A 1 149 ? -8.596 18.228 -17.508 1.00 9.22 149 LEU A CA 1
ATOM 1101 C C . LEU A 1 149 ? -8.013 17.266 -18.536 1.00 9.48 149 LEU A C 1
ATOM 1102 O O . LEU A 1 149 ? -8.677 16.327 -18.983 1.00 9.80 149 LEU A O 1
ATOM 1107 N N . MET A 1 150 ? -6.768 17.529 -18.918 1.00 9.18 150 MET A N 1
ATOM 1108 C CA . MET A 1 150 ? -6.000 16.532 -19.657 1.00 9.29 150 MET A CA 1
ATOM 1109 C C . MET A 1 150 ? -5.217 15.778 -18.600 1.00 9.25 150 MET A C 1
ATOM 1110 O O . MET A 1 150 ? -4.416 16.377 -17.870 1.00 9.18 150 MET A O 1
ATOM 1115 N N . GLY A 1 151 ? -5.459 14.475 -18.529 1.00 8.84 151 GLY A N 1
ATOM 1116 C CA . GLY A 1 151 ? -4.705 13.629 -17.620 1.00 9.23 151 GLY A CA 1
ATOM 1117 C C . GLY A 1 151 ? -5.283 12.232 -17.564 1.00 9.09 151 GLY A C 1
ATOM 1118 O O . GLY A 1 151 ? -6.412 12.003 -17.994 1.00 9.45 151 GLY A O 1
ATOM 1119 N N . GLY A 1 152 ? -4.495 11.291 -17.052 1.00 8.28 152 GLY A N 1
ATOM 1120 C CA . GLY A 1 152 ? -5.013 9.952 -16.841 1.00 9.10 152 GLY A CA 1
ATOM 1121 C C . GLY A 1 152 ? -4.989 9.085 -18.087 1.00 8.58 152 GLY A C 1
ATOM 1122 O O . GLY A 1 152 ? -4.634 9.537 -19.187 1.00 8.62 152 GLY A O 1
ATOM 1123 N N . ALA A 1 153 ? -5.404 7.834 -17.886 1.00 8.59 153 ALA A N 1
ATOM 1124 C CA . ALA A 1 153 ? -5.607 6.854 -18.949 1.00 9.24 153 ALA A CA 1
ATOM 1125 C C . ALA A 1 153 ? -6.425 5.695 -18.399 1.00 9.30 153 ALA A C 1
ATOM 1126 O O . ALA A 1 153 ? -6.122 5.192 -17.311 1.00 9.26 153 ALA A O 1
ATOM 1128 N N . TYR A 1 154 ? -7.431 5.247 -19.144 1.00 8.44 154 TYR A N 1
ATOM 1129 C CA . TYR A 1 154 ? -8.112 4.029 -18.691 1.00 9.11 154 TYR A CA 1
ATOM 1130 C C . TYR A 1 154 ? -7.349 2.764 -19.080 1.00 8.66 154 TYR A C 1
ATOM 1131 O O . TYR A 1 154 ? -7.469 1.733 -18.417 1.00 9.18 154 TYR A O 1
ATOM 1140 N N . GLY A 1 155 ? -6.548 2.851 -20.141 1.00 8.92 155 GLY A N 1
ATOM 1141 C CA . GLY A 1 155 ? -5.719 1.730 -20.565 1.00 8.42 155 GLY A CA 1
ATOM 1142 C C . GLY A 1 155 ? -4.292 1.946 -20.091 1.00 9.74 155 GLY A C 1
ATOM 1143 O O . GLY A 1 155 ? -4.050 2.107 -18.893 1.00 9.64 155 GLY A O 1
ATOM 1144 N N . THR A 1 156 ? -3.353 1.999 -21.033 1.00 9.29 156 THR A N 1
ATOM 1145 C CA . THR A 1 156 ? -1.937 2.151 -20.698 1.00 9.53 156 THR A CA 1
ATOM 1146 C C . THR A 1 156 ? -1.522 3.607 -20.451 1.00 9.68 156 THR A C 1
ATOM 1147 O O . THR A 1 156 ? -1.949 4.516 -21.173 1.00 9.79 156 THR A O 1
ATOM 1151 N N . GLY A 1 157 ? -0.700 3.829 -19.424 1.00 8.46 157 GLY A N 1
ATOM 1152 C CA . GLY A 1 157 ? -0.102 5.135 -19.166 1.00 7.96 157 GLY A CA 1
ATOM 1153 C C . GLY A 1 157 ? 1.025 5.499 -20.123 1.00 9.19 157 GLY A C 1
ATOM 1154 O O . GLY A 1 157 ? 1.267 4.782 -21.096 1.00 9.59 157 GLY A O 1
ATOM 1155 N N . ASN A 1 158 ? 1.714 6.610 -19.865 1.00 8.48 158 ASN A N 1
ATOM 1156 C CA . ASN A 1 158 ? 2.913 6.913 -20.655 1.00 8.87 158 ASN A CA 1
ATOM 1157 C C . ASN A 1 158 ? 4.150 6.828 -19.781 1.00 9.00 158 ASN A C 1
ATOM 1158 O O . ASN A 1 158 ? 4.970 5.935 -19.981 1.00 10.06 158 ASN A O 1
ATOM 1163 N N . PHE A 1 159 ? 4.240 7.698 -18.775 1.00 9.58 159 PHE A N 1
ATOM 1164 C CA . PHE A 1 159 ? 5.423 7.773 -17.921 1.00 9.94 159 PHE A CA 1
ATOM 1165 C C . PHE A 1 159 ? 5.667 6.457 -17.187 1.00 9.68 159 PHE A C 1
ATOM 1166 O O . PHE A 1 159 ? 6.822 6.068 -16.978 1.00 10.75 159 PHE A O 1
ATOM 1174 N N . THR A 1 160 ? 4.591 5.779 -16.792 1.00 8.45 160 THR A N 1
ATOM 1175 C CA . THR A 1 160 ? 4.677 4.381 -16.358 1.00 8.85 160 THR A CA 1
ATOM 1176 C C . THR A 1 160 ? 3.613 3.564 -17.097 1.00 8.10 160 THR A C 1
ATOM 1177 O O . THR A 1 160 ? 2.733 4.165 -17.706 1.00 8.31 160 THR A O 1
ATOM 1181 N N . PRO A 1 161 ? 3.670 2.233 -17.069 1.00 8.09 161 PRO A N 1
ATOM 1182 C CA . PRO A 1 161 ? 2.611 1.441 -17.712 1.00 8.40 161 PRO A CA 1
ATOM 1183 C C . PRO A 1 161 ? 1.230 1.747 -17.134 1.00 8.53 161 PRO A C 1
ATOM 1184 O O . PRO A 1 161 ? 0.213 1.613 -17.834 1.00 8.81 161 PRO A O 1
ATOM 1188 N N . SER A 1 162 ? 1.209 2.190 -15.878 1.00 8.24 162 SER A N 1
ATOM 1189 C CA . SER A 1 162 ? -0.055 2.402 -15.172 1.00 8.12 162 SER A CA 1
ATOM 1190 C C . SER A 1 162 ? -0.541 3.846 -15.185 1.00 7.56 162 SER A C 1
ATOM 1191 O O . SER A 1 162 ? -1.738 4.098 -15.042 1.00 7.59 162 SER A O 1
ATOM 1194 N N . ALA A 1 163 ? 0.375 4.801 -15.354 1.00 7.70 163 ALA A N 1
ATOM 1195 C CA . ALA A 1 163 ? 0.043 6.187 -15.056 1.00 7.95 163 ALA A CA 1
ATOM 1196 C C . ALA A 1 163 ? 0.424 7.138 -16.182 1.00 7.79 163 ALA A C 1
ATOM 1197 O O . ALA A 1 163 ? 1.468 6.987 -16.802 1.00 7.59 163 ALA A O 1
ATOM 1199 N N . GLU A 1 164 ? -0.444 8.109 -16.418 1.00 8.15 164 GLU A N 1
ATOM 1200 C CA . GLU A 1 164 ? -0.152 9.223 -17.317 1.00 8.37 164 GLU A CA 1
ATOM 1201 C C . GLU A 1 164 ? 0.600 10.290 -16.517 1.00 8.71 164 GLU A C 1
ATOM 1202 O O . GLU A 1 164 ? 0.397 10.409 -15.300 1.00 8.47 164 GLU A O 1
ATOM 1208 N N . PHE A 1 165 ? 1.459 11.070 -17.183 1.00 8.25 165 PHE A N 1
ATOM 1209 C CA . PHE A 1 165 ? 2.381 11.994 -16.509 1.00 8.93 165 PHE A CA 1
ATOM 1210 C C . PHE A 1 165 ? 1.743 12.996 -15.545 1.00 8.77 165 PHE A C 1
ATOM 1211 O O . PHE A 1 165 ? 2.213 13.145 -14.423 1.00 9.74 165 PHE A O 1
ATOM 1219 N N . ASN A 1 166 ? 0.748 13.746 -16.014 1.00 8.66 166 ASN A N 1
ATOM 1220 C CA . ASN A 1 166 ? 0.093 14.742 -15.175 1.00 8.61 166 ASN A CA 1
ATOM 1221 C C . ASN A 1 166 ? -0.360 14.172 -13.830 1.00 8.69 166 ASN A C 1
ATOM 1222 O O . ASN A 1 166 ? -0.108 14.769 -12.783 1.00 8.77 166 ASN A O 1
ATOM 1227 N N . ILE A 1 167 ? -0.991 13.002 -13.855 1.00 8.22 167 ILE A N 1
ATOM 1228 C CA . ILE A 1 167 ? -1.449 12.388 -12.606 1.00 8.33 167 ILE A CA 1
ATOM 1229 C C . ILE A 1 167 ? -0.261 11.825 -11.825 1.00 7.98 167 ILE A C 1
ATOM 1230 O O . ILE A 1 167 ? -0.173 11.983 -10.606 1.00 8.65 167 ILE A O 1
ATOM 1235 N N . PHE A 1 168 ? 0.659 11.172 -12.522 1.00 7.56 168 PHE A N 1
ATOM 1236 C CA . PHE A 1 168 ? 1.827 10.578 -11.868 1.00 7.76 168 PHE A CA 1
ATOM 1237 C C . PHE A 1 168 ? 2.696 11.623 -11.153 1.00 8.46 168 PHE A C 1
ATOM 1238 O O . PHE A 1 168 ? 3.296 11.351 -10.102 1.00 8.15 168 PHE A O 1
ATOM 1246 N N . ALA A 1 169 ? 2.778 12.817 -11.734 1.00 8.56 169 ALA A N 1
ATOM 1247 C CA . ALA A 1 169 ? 3.585 13.889 -11.144 1.00 8.86 169 ALA A CA 1
ATOM 1248 C C . ALA A 1 169 ? 3.011 14.419 -9.828 1.00 9.24 169 ALA A C 1
ATOM 1249 O O . ALA A 1 169 ? 3.727 15.054 -9.050 1.00 9.57 169 ALA A O 1
ATOM 1251 N N . ASP A 1 170 ? 1.726 14.177 -9.578 1.00 9.22 170 ASP A N 1
ATOM 1252 C CA . ASP A 1 170 ? 1.126 14.553 -8.296 1.00 8.96 170 ASP A CA 1
ATOM 1253 C C . ASP A 1 170 ? -0.133 13.724 -8.040 1.00 8.22 170 ASP A C 1
ATOM 1254 O O . ASP A 1 170 ? -1.244 14.215 -8.231 1.00 8.78 170 ASP A O 1
ATOM 1259 N N . PRO A 1 171 ? 0.028 12.459 -7.663 1.00 7.81 171 PRO A N 1
ATOM 1260 C CA . PRO A 1 171 ? -1.129 11.578 -7.461 1.00 7.66 171 PRO A CA 1
ATOM 1261 C C . PRO A 1 171 ? -2.024 12.048 -6.328 1.00 7.93 171 PRO A C 1
ATOM 1262 O O . PRO A 1 171 ? -3.244 11.915 -6.450 1.00 8.44 171 PRO A O 1
ATOM 1266 N N . GLU A 1 172 ? -1.430 12.603 -5.273 1.00 7.37 172 GLU A N 1
ATOM 1267 C CA . GLU A 1 172 ? -2.208 13.066 -4.132 1.00 8.21 172 GLU A CA 1
ATOM 1268 C C . GLU A 1 172 ? -3.104 14.251 -4.502 1.00 7.49 172 GLU A C 1
ATOM 1269 O O . GLU A 1 172 ? -4.271 14.300 -4.108 1.00 8.72 172 GLU A O 1
ATOM 1275 N N . ALA A 1 173 ? -2.594 15.178 -5.305 1.00 7.27 173 ALA A N 1
ATOM 1276 C CA . ALA A 1 173 ? -3.409 16.277 -5.817 1.00 8.18 173 ALA A CA 1
ATOM 1277 C C . ALA A 1 173 ? -4.534 15.756 -6.711 1.00 8.27 173 ALA A C 1
ATOM 1278 O O . ALA A 1 173 ? -5.662 16.237 -6.649 1.00 8.69 173 ALA A O 1
ATOM 1280 N N . ALA A 1 174 ? -4.220 14.778 -7.555 1.00 8.32 174 ALA A N 1
ATOM 1281 C CA . ALA A 1 174 ? -5.230 14.170 -8.411 1.00 9.14 174 ALA A CA 1
ATOM 1282 C C . ALA A 1 174 ? -6.331 13.515 -7.585 1.00 9.31 174 ALA A C 1
ATOM 1283 O O . ALA A 1 174 ? -7.506 13.646 -7.915 1.00 10.42 174 ALA A O 1
ATOM 1285 N N . ARG A 1 175 ? -5.957 12.838 -6.503 1.00 10.05 175 ARG A N 1
ATOM 1286 C CA . ARG A 1 175 ? -6.930 12.243 -5.586 1.00 9.31 175 ARG A CA 1
ATOM 1287 C C . ARG A 1 175 ? -7.891 13.309 -5.042 1.00 9.77 175 ARG A C 1
ATOM 1288 O O . ARG A 1 175 ? -9.101 13.079 -4.967 1.00 9.40 175 ARG A O 1
ATOM 1296 N N . VAL A 1 176 ? -7.352 14.468 -4.673 1.00 8.36 176 VAL A N 1
ATOM 1297 C CA . VAL A 1 176 ? -8.175 15.604 -4.251 1.00 9.14 176 VAL A CA 1
ATOM 1298 C C . VAL A 1 176 ? -9.184 16.012 -5.316 1.00 9.42 176 VAL A C 1
ATOM 1299 O O . VAL A 1 176 ? -10.393 16.108 -5.055 1.00 9.57 176 VAL A O 1
ATOM 1303 N N . VAL A 1 177 ? -8.694 16.223 -6.534 1.00 9.03 177 VAL A N 1
ATOM 1304 C CA . VAL A 1 177 ? -9.556 16.725 -7.600 1.00 9.76 177 VAL A CA 1
ATOM 1305 C C . VAL A 1 177 ? -10.629 15.690 -7.943 1.00 9.72 177 VAL A C 1
ATOM 1306 O O . VAL A 1 177 ? -11.801 16.024 -8.125 1.00 10.85 177 VAL A O 1
ATOM 1310 N N . PHE A 1 178 ? -10.238 14.422 -8.021 1.00 9.96 178 PHE A N 1
ATOM 1311 C CA . PHE A 1 178 ? -11.162 13.389 -8.471 1.00 10.22 178 PHE A CA 1
ATOM 1312 C C . PHE A 1 178 ? -12.195 13.004 -7.412 1.00 11.05 178 PHE A C 1
ATOM 1313 O O . PHE A 1 178 ? -13.146 12.279 -7.726 1.00 11.84 178 PHE A O 1
ATOM 1321 N N . THR A 1 179 ? -12.032 13.502 -6.184 1.00 11.62 179 THR A N 1
ATOM 1322 C CA . THR A 1 179 ? -13.037 13.290 -5.137 1.00 11.50 179 THR A CA 1
ATOM 1323 C C . THR A 1 179 ? -13.761 14.587 -4.767 1.00 12.39 179 THR A C 1
ATOM 1324 O O . THR A 1 179 ? -14.438 14.648 -3.737 1.00 13.59 179 THR A O 1
ATOM 1328 N N . SER A 1 180 ? -13.612 15.612 -5.603 1.00 12.83 180 SER A N 1
ATOM 1329 C CA . SER A 1 180 ? -14.189 16.931 -5.331 1.00 12.93 180 SER A CA 1
ATOM 1330 C C . SER A 1 180 ? -15.705 16.992 -5.506 1.00 13.45 180 SER A C 1
ATOM 1331 O O . SER A 1 180 ? -16.357 17.864 -4.924 1.00 13.32 180 SER A O 1
ATOM 1334 N N . GLY A 1 181 ? -16.253 16.090 -6.318 1.00 13.18 181 GLY A N 1
ATOM 1335 C CA . GLY A 1 181 ? -17.678 16.070 -6.605 1.00 13.74 181 GLY A CA 1
ATOM 1336 C C . GLY A 1 181 ? -18.102 17.129 -7.608 1.00 14.04 181 GLY A C 1
ATOM 1337 O O . GLY A 1 181 ? -19.291 17.283 -7.890 1.00 14.78 181 GLY A O 1
ATOM 1338 N N . VAL A 1 182 ? -17.131 17.860 -8.147 1.00 14.06 182 VAL A N 1
ATOM 1339 C CA . VAL A 1 182 ? -17.362 18.883 -9.167 1.00 13.98 182 VAL A CA 1
ATOM 1340 C C . VAL A 1 182 ? -17.525 18.168 -10.518 1.00 13.48 182 VAL A C 1
ATOM 1341 O O . VAL A 1 182 ? -16.884 17.142 -10.719 1.00 13.64 182 VAL A O 1
ATOM 1345 N N . PRO A 1 183 ? -18.329 18.677 -11.454 1.00 13.49 183 PRO A N 1
ATOM 1346 C CA . PRO A 1 183 ? -18.420 18.056 -12.785 1.00 13.06 183 PRO A CA 1
ATOM 1347 C C . PRO A 1 183 ? -17.038 17.983 -13.438 1.00 13.02 183 PRO A C 1
ATOM 1348 O O . PRO A 1 183 ? -16.341 19.003 -13.488 1.00 13.41 183 PRO A O 1
ATOM 1352 N N . LEU A 1 184 ? -16.649 16.783 -13.871 1.00 12.98 184 LEU A N 1
ATOM 1353 C CA . LEU A 1 184 ? -15.295 16.487 -14.346 1.00 12.28 184 LEU A CA 1
ATOM 1354 C C . LEU A 1 184 ? -15.365 15.894 -15.744 1.00 11.82 184 LEU A C 1
ATOM 1355 O O . LEU A 1 184 ? -16.220 15.045 -16.024 1.00 11.00 184 LEU A O 1
ATOM 1360 N N . VAL A 1 185 ? -14.468 16.356 -16.610 1.00 10.50 185 VAL A N 1
ATOM 1361 C CA . VAL A 1 185 ? -14.263 15.734 -17.913 1.00 10.43 185 VAL A CA 1
ATOM 1362 C C . VAL A 1 185 ? -12.784 15.376 -17.956 1.00 11.02 185 VAL A C 1
ATOM 1363 O O . VAL A 1 185 ? -11.928 16.214 -17.660 1.00 10.97 185 VAL A O 1
ATOM 1367 N N . MET A 1 186 ? -12.494 14.135 -18.338 1.00 11.18 186 MET A N 1
ATOM 1368 C CA . MET A 1 186 ? -11.121 13.642 -18.368 1.00 10.81 186 MET A CA 1
ATOM 1369 C C . MET A 1 186 ? -10.702 13.288 -19.787 1.00 10.48 186 MET A C 1
ATOM 1370 O O . MET A 1 186 ? -11.158 12.290 -20.346 1.00 10.72 186 MET A O 1
ATOM 1375 N N . MET A 1 187 ? -9.860 14.133 -20.374 1.00 10.08 187 MET A N 1
ATOM 1376 C CA . MET A 1 187 ? -9.234 13.814 -21.652 1.00 9.97 187 MET A CA 1
ATOM 1377 C C . MET A 1 187 ? -7.971 13.013 -21.355 1.00 10.11 187 MET A C 1
ATOM 1378 O O . MET A 1 187 ? -6.905 13.580 -21.095 1.00 9.99 187 MET A O 1
ATOM 1383 N N . GLY A 1 188 ? -8.112 11.691 -21.362 1.00 9.72 188 GLY A N 1
ATOM 1384 C CA . GLY A 1 188 ? -7.030 10.794 -20.981 1.00 9.21 188 GLY A CA 1
ATOM 1385 C C . GLY A 1 188 ? -6.260 10.370 -22.219 1.00 9.11 188 GLY A C 1
ATOM 1386 O O . GLY A 1 188 ? -6.670 10.705 -23.336 1.00 9.01 188 GLY A O 1
ATOM 1387 N N . LEU A 1 189 ? -5.174 9.623 -22.022 1.00 7.78 189 LEU A N 1
ATOM 1388 C CA . LEU A 1 189 ? -4.331 9.226 -23.147 1.00 8.04 189 LEU A CA 1
ATOM 1389 C C . LEU A 1 189 ? -5.063 8.391 -24.193 1.00 8.48 189 LEU A C 1
ATOM 1390 O O . LEU A 1 189 ? -4.725 8.431 -25.381 1.00 8.04 189 LEU A O 1
ATOM 1395 N N . ASP A 1 190 ? -6.027 7.594 -23.747 1.00 9.08 190 ASP A N 1
ATOM 1396 C CA . ASP A 1 190 ? -6.774 6.772 -24.692 1.00 9.56 190 ASP A CA 1
ATOM 1397 C C . ASP A 1 190 ? -7.337 7.637 -25.804 1.00 9.61 190 ASP A C 1
ATOM 1398 O O . ASP A 1 190 ? -7.269 7.221 -26.956 1.00 10.64 190 ASP A O 1
ATOM 1403 N N . LEU A 1 191 ? -7.864 8.810 -25.449 1.00 9.68 191 LEU A N 1
ATOM 1404 C CA . LEU A 1 191 ? -8.361 9.778 -26.434 1.00 9.67 191 LEU A CA 1
ATOM 1405 C C . LEU A 1 191 ? -7.198 10.587 -27.027 1.00 9.75 191 LEU A C 1
ATOM 1406 O O . LEU A 1 191 ? -7.061 10.700 -28.251 1.00 9.78 191 LEU A O 1
ATOM 1411 N N . THR A 1 192 ? -6.364 11.169 -26.175 1.00 9.33 192 THR A N 1
ATOM 1412 C CA . THR A 1 192 ? -5.413 12.163 -26.692 1.00 8.78 192 THR A CA 1
ATOM 1413 C C . THR A 1 192 ? -4.327 11.602 -27.599 1.00 9.61 192 THR A C 1
ATOM 1414 O O . THR A 1 192 ? -3.839 12.323 -28.478 1.00 10.66 192 THR A O 1
ATOM 1418 N N . ASN A 1 193 ? -3.937 10.346 -27.398 1.00 10.01 193 ASN A N 1
ATOM 1419 C CA . ASN A 1 193 ? -2.939 9.727 -28.271 1.00 10.53 193 ASN A CA 1
ATOM 1420 C C . ASN A 1 193 ? -3.431 9.651 -29.726 1.00 11.43 193 ASN A C 1
ATOM 1421 O O . ASN A 1 193 ? -2.629 9.483 -30.648 1.00 11.61 193 ASN A O 1
ATOM 1426 N N . GLN A 1 194 ? -4.736 9.812 -29.933 1.00 10.90 194 GLN A N 1
ATOM 1427 C CA . GLN A 1 194 ? -5.299 9.873 -31.280 1.00 11.42 194 GLN A CA 1
ATOM 1428 C C . GLN A 1 194 ? -4.891 11.130 -32.052 1.00 11.89 194 GLN A C 1
ATOM 1429 O O . GLN A 1 194 ? -5.002 11.160 -33.281 1.00 12.55 194 GLN A O 1
ATOM 1435 N N . THR A 1 195 ? -4.404 12.148 -31.344 1.00 11.87 195 THR A N 1
ATOM 1436 C CA . THR A 1 195 ? -4.066 13.435 -31.968 1.00 11.55 195 THR A CA 1
ATOM 1437 C C . THR A 1 195 ? -2.607 13.554 -32.395 1.00 11.76 195 THR A C 1
ATOM 1438 O O . THR A 1 195 ? -2.059 14.651 -32.435 1.00 11.03 195 THR A O 1
ATOM 1442 N N . VAL A 1 196 ? -1.986 12.426 -32.725 1.00 12.48 196 VAL A N 1
ATOM 1443 C CA . VAL A 1 196 ? -0.601 12.447 -33.182 1.00 12.97 196 VAL A CA 1
ATOM 1444 C C . VAL A 1 196 ? -0.435 13.460 -34.308 1.00 13.07 196 VAL A C 1
ATOM 1445 O O . VAL A 1 196 ? -1.185 13.458 -35.293 1.00 13.99 196 VAL A O 1
ATOM 1449 N N . CYS A 1 197 ? 0.551 14.331 -34.132 1.00 13.55 197 CYS A N 1
ATOM 1450 C CA . CYS A 1 197 ? 0.815 15.404 -35.083 1.00 13.51 197 CYS A CA 1
ATOM 1451 C C . CYS A 1 197 ? 1.926 14.974 -36.036 1.00 14.12 197 CYS A C 1
ATOM 1452 O O . CYS A 1 197 ? 3.113 15.218 -35.795 1.00 14.01 197 CYS A O 1
ATOM 1455 N N . THR A 1 198 ? 1.520 14.301 -37.106 1.00 13.95 198 THR A N 1
ATOM 1456 C CA . THR A 1 198 ? 2.437 13.745 -38.092 1.00 14.99 198 THR A CA 1
ATOM 1457 C C . THR A 1 198 ? 2.952 14.870 -39.002 1.00 15.22 198 THR A C 1
ATOM 1458 O O . THR A 1 198 ? 2.403 15.972 -38.988 1.00 14.49 198 THR A O 1
ATOM 1462 N N . PRO A 1 199 ? 4.005 14.627 -39.776 1.00 14.88 199 PRO A N 1
ATOM 1463 C CA . PRO A 1 199 ? 4.599 15.689 -40.601 1.00 15.24 199 PRO A CA 1
ATOM 1464 C C . PRO A 1 199 ? 3.644 16.397 -41.571 1.00 15.47 199 PRO A C 1
ATOM 1465 O O . PRO A 1 199 ? 3.823 17.591 -41.837 1.00 15.21 199 PRO A O 1
ATOM 1469 N N . ASP A 1 200 ? 2.639 15.680 -42.070 1.00 15.62 200 ASP A N 1
ATOM 1470 C CA . ASP A 1 200 ? 1.638 16.290 -42.951 1.00 15.77 200 ASP A CA 1
ATOM 1471 C C . ASP A 1 200 ? 0.745 17.294 -42.222 1.00 14.68 200 ASP A C 1
ATOM 1472 O O . ASP A 1 200 ? 0.335 18.293 -42.815 1.00 14.62 200 ASP A O 1
ATOM 1477 N N . VAL A 1 201 ? 0.458 17.046 -40.943 1.00 13.55 201 VAL A N 1
ATOM 1478 C CA . VAL A 1 201 ? -0.250 18.019 -40.109 1.00 13.05 201 VAL A CA 1
ATOM 1479 C C . VAL A 1 201 ? 0.606 19.270 -39.902 1.00 13.23 201 VAL A C 1
ATOM 1480 O O . VAL A 1 201 ? 0.121 20.392 -40.041 1.00 13.00 201 VAL A O 1
ATOM 1484 N N . ILE A 1 202 ? 1.879 19.077 -39.566 1.00 12.46 202 ILE A N 1
ATOM 1485 C CA . ILE A 1 202 ? 2.793 20.208 -39.433 1.00 13.48 202 ILE A CA 1
ATOM 1486 C C . ILE A 1 202 ? 2.826 21.023 -40.724 1.00 13.06 202 ILE A C 1
ATOM 1487 O O . ILE A 1 202 ? 2.708 22.243 -40.677 1.00 13.67 202 ILE A O 1
ATOM 1492 N N . ALA A 1 203 ? 2.931 20.349 -41.865 1.00 13.52 203 ALA A N 1
ATOM 1493 C CA . ALA A 1 203 ? 2.958 21.046 -43.152 1.00 14.12 203 ALA A CA 1
ATOM 1494 C C . ALA A 1 203 ? 1.683 21.852 -43.379 1.00 14.26 203 ALA A C 1
ATOM 1495 O O . ALA A 1 203 ? 1.731 22.970 -43.894 1.00 15.07 203 ALA A O 1
ATOM 1497 N N . ARG A 1 204 ? 0.537 21.289 -43.002 1.00 13.84 204 ARG A N 1
ATOM 1498 C CA . ARG A 1 204 ? -0.722 22.022 -43.109 1.00 14.27 204 ARG A CA 1
ATOM 1499 C C . ARG A 1 204 ? -0.679 23.349 -42.355 1.00 14.19 204 ARG A C 1
ATOM 1500 O O . ARG A 1 204 ? -1.096 24.389 -42.876 1.00 13.46 204 ARG A O 1
ATOM 1508 N N . MET A 1 205 ? -0.147 23.329 -41.134 1.00 14.21 205 MET A N 1
ATOM 1509 C CA . MET A 1 205 ? -0.086 24.542 -40.327 1.00 14.50 205 MET A CA 1
ATOM 1510 C C . MET A 1 205 ? 0.982 25.502 -40.842 1.00 15.11 205 MET A C 1
ATOM 1511 O O . MET A 1 205 ? 0.835 26.714 -40.723 1.00 16.02 205 MET A O 1
ATOM 1516 N N . GLU A 1 206 ? 2.035 24.963 -41.447 1.00 16.17 206 GLU A N 1
ATOM 1517 C CA . GLU A 1 206 ? 3.067 25.795 -42.067 1.00 16.98 206 GLU A CA 1
ATOM 1518 C C . GLU A 1 206 ? 2.517 26.580 -43.251 1.00 17.96 206 GLU A C 1
ATOM 1519 O O . GLU A 1 206 ? 2.847 27.758 -43.453 1.00 18.39 206 GLU A O 1
ATOM 1525 N N . ARG A 1 207 ? 1.677 25.915 -44.036 1.00 18.79 207 ARG A N 1
ATOM 1526 C CA . ARG A 1 207 ? 1.040 26.531 -45.198 1.00 19.90 207 ARG A CA 1
ATOM 1527 C C . ARG A 1 207 ? 0.150 27.692 -44.759 1.00 20.09 207 ARG A C 1
ATOM 1528 O O . ARG A 1 207 ? 0.136 28.749 -45.402 1.00 20.67 207 ARG A O 1
ATOM 1536 N N . ALA A 1 208 ? -0.605 27.494 -43.682 1.00 19.67 208 ALA A N 1
ATOM 1537 C CA . ALA A 1 208 ? -1.408 28.575 -43.105 1.00 19.59 208 ALA A CA 1
ATOM 1538 C C . ALA A 1 208 ? -0.511 29.745 -42.707 1.00 19.73 208 ALA A C 1
ATOM 1539 O O . ALA A 1 208 ? -0.820 30.913 -42.965 1.00 19.99 208 ALA A O 1
ATOM 1541 N N . GLY A 1 209 ? 0.615 29.419 -42.087 1.00 19.32 209 GLY A N 1
ATOM 1542 C CA . GLY A 1 209 ? 1.650 30.392 -41.808 1.00 18.98 209 GLY A CA 1
ATOM 1543 C C . GLY A 1 209 ? 1.290 31.387 -40.729 1.00 18.95 209 GLY A C 1
ATOM 1544 O O . GLY A 1 209 ? 0.430 31.130 -39.880 1.00 18.86 209 GLY A O 1
ATOM 1545 N N . GLY A 1 210 ? 1.948 32.541 -40.789 1.00 18.51 210 GLY A N 1
ATOM 1546 C CA . GLY A 1 210 ? 1.801 33.561 -39.769 1.00 17.90 210 GLY A CA 1
ATOM 1547 C C . GLY A 1 210 ? 2.522 33.146 -38.501 1.00 17.57 210 GLY A C 1
ATOM 1548 O O . GLY A 1 210 ? 3.137 32.080 -38.460 1.00 16.93 210 GLY A O 1
ATOM 1549 N N . PRO A 1 211 ? 2.439 33.974 -37.463 1.00 17.48 211 PRO A N 1
ATOM 1550 C CA . PRO A 1 211 ? 3.141 33.719 -36.200 1.00 17.09 211 PRO A CA 1
ATOM 1551 C C . PRO A 1 211 ? 2.768 32.370 -35.579 1.00 16.53 211 PRO A C 1
ATOM 1552 O O . PRO A 1 211 ? 3.643 31.652 -35.102 1.00 16.22 211 PRO A O 1
ATOM 1556 N N . ALA A 1 212 ? 1.488 32.025 -35.604 1.00 15.92 212 ALA A N 1
ATOM 1557 C CA . ALA A 1 212 ? 1.039 30.774 -34.994 1.00 15.29 212 ALA A CA 1
ATOM 1558 C C . ALA A 1 212 ? 1.411 29.549 -35.819 1.00 15.21 212 ALA A C 1
ATOM 1559 O O . ALA A 1 212 ? 1.705 28.490 -35.264 1.00 15.56 212 ALA A O 1
ATOM 1561 N N . GLY A 1 213 ? 1.394 29.687 -37.142 1.00 13.97 213 GLY A N 1
ATOM 1562 C CA . GLY A 1 213 ? 1.769 28.597 -38.024 1.00 14.44 213 GLY A CA 1
ATOM 1563 C C . GLY A 1 213 ? 3.238 28.272 -37.858 1.00 14.57 213 GLY A C 1
ATOM 1564 O O . GLY A 1 213 ? 3.629 27.115 -37.723 1.00 14.58 213 GLY A O 1
ATOM 1565 N N . GLU A 1 214 ? 4.058 29.317 -37.856 1.00 14.67 214 GLU A N 1
ATOM 1566 C CA . GLU A 1 214 ? 5.484 29.166 -37.634 1.00 15.74 214 GLU A CA 1
ATOM 1567 C C . GLU A 1 214 ? 5.771 28.556 -36.256 1.00 15.17 214 GLU A C 1
ATOM 1568 O O . GLU A 1 214 ? 6.583 27.633 -36.142 1.00 15.51 214 GLU A O 1
ATOM 1574 N N . LEU A 1 215 ? 5.092 29.047 -35.225 1.00 14.70 215 LEU A N 1
ATOM 1575 C CA . LEU A 1 215 ? 5.324 28.548 -33.869 1.00 14.23 215 LEU A CA 1
ATOM 1576 C C . LEU A 1 215 ? 4.878 27.096 -33.745 1.00 13.84 215 LEU A C 1
ATOM 1577 O O . LEU A 1 215 ? 5.582 26.284 -33.131 1.00 14.48 215 LEU A O 1
ATOM 1582 N N . PHE A 1 216 ? 3.732 26.780 -34.346 1.00 13.76 216 PHE A N 1
ATOM 1583 C CA . PHE A 1 216 ? 3.210 25.411 -34.348 1.00 13.45 216 PHE A CA 1
ATOM 1584 C C . PHE A 1 216 ? 4.268 24.467 -34.911 1.00 14.30 216 PHE A C 1
ATOM 1585 O O . PHE A 1 216 ? 4.545 23.421 -34.318 1.00 14.36 216 PHE A O 1
ATOM 1593 N N . SER A 1 217 ? 4.871 24.849 -36.041 1.00 14.06 217 SER A N 1
ATOM 1594 C CA . SER A 1 217 ? 5.881 24.018 -36.681 1.00 14.06 217 SER A CA 1
ATOM 1595 C C . SER A 1 217 ? 7.140 23.849 -35.826 1.00 14.38 217 SER A C 1
ATOM 1596 O O . SER A 1 217 ? 7.648 22.740 -35.667 1.00 14.71 217 SER A O 1
ATOM 1599 N N . ASP A 1 218 ? 7.660 24.947 -35.289 1.00 14.71 218 ASP A N 1
ATOM 1600 C CA . ASP A 1 218 ? 8.863 24.869 -34.467 1.00 14.59 218 ASP A CA 1
ATOM 1601 C C . ASP A 1 218 ? 8.651 24.023 -33.217 1.00 14.46 218 ASP A C 1
ATOM 1602 O O . ASP A 1 218 ? 9.569 23.323 -32.779 1.00 14.72 218 ASP A O 1
ATOM 1607 N N . ILE A 1 219 ? 7.442 24.089 -32.665 1.00 13.96 219 ILE A N 1
ATOM 1608 C CA . ILE A 1 219 ? 7.101 23.324 -31.474 1.00 13.30 219 ILE A CA 1
ATOM 1609 C C . ILE A 1 219 ? 6.898 21.847 -31.802 1.00 13.70 219 ILE A C 1
ATOM 1610 O O . ILE A 1 219 ? 7.526 20.964 -31.201 1.00 13.95 219 ILE A O 1
ATOM 1615 N N . MET A 1 220 ? 6.043 21.556 -32.777 1.00 13.34 220 MET A N 1
ATOM 1616 C CA . MET A 1 220 ? 5.625 20.173 -32.956 1.00 12.95 220 MET A CA 1
ATOM 1617 C C . MET A 1 220 ? 6.689 19.318 -33.641 1.00 12.90 220 MET A C 1
ATOM 1618 O O . MET A 1 220 ? 6.695 18.104 -33.482 1.00 13.16 220 MET A O 1
ATOM 1623 N N . ASN A 1 221 ? 7.632 19.941 -34.345 1.00 12.71 221 ASN A N 1
ATOM 1624 C CA . ASN A 1 221 ? 8.749 19.181 -34.898 1.00 13.25 221 ASN A CA 1
ATOM 1625 C C . ASN A 1 221 ? 9.645 18.567 -33.815 1.00 13.29 221 ASN A C 1
ATOM 1626 O O . ASN A 1 221 ? 10.304 17.536 -34.037 1.00 13.41 221 ASN A O 1
ATOM 1631 N N . PHE A 1 222 ? 9.693 19.202 -32.647 1.00 13.36 222 PHE A N 1
ATOM 1632 C CA . PHE A 1 222 ? 10.546 18.674 -31.585 1.00 13.39 222 PHE A CA 1
ATOM 1633 C C . PHE A 1 222 ? 10.004 17.375 -31.002 1.00 13.55 222 PHE A C 1
ATOM 1634 O O . PHE A 1 222 ? 10.752 16.403 -30.830 1.00 13.61 222 PHE A O 1
ATOM 1642 N N . THR A 1 223 ? 8.709 17.358 -30.694 1.00 13.84 223 THR A N 1
ATOM 1643 C CA . THR A 1 223 ? 8.125 16.179 -30.056 1.00 13.81 223 THR A CA 1
ATOM 1644 C C . THR A 1 223 ? 7.822 15.075 -31.052 1.00 14.44 223 THR A C 1
ATOM 1645 O O . THR A 1 223 ? 7.545 13.951 -30.651 1.00 14.00 223 THR A O 1
ATOM 1649 N N . LEU A 1 224 ? 7.890 15.380 -32.346 1.00 15.84 224 LEU A N 1
ATOM 1650 C CA . LEU A 1 224 ? 7.833 14.337 -33.365 1.00 16.53 224 LEU A CA 1
ATOM 1651 C C . LEU A 1 224 ? 8.884 13.267 -33.049 1.00 17.08 224 LEU A C 1
ATOM 1652 O O . LEU A 1 224 ? 8.594 12.069 -33.030 1.00 16.99 224 LEU A O 1
ATOM 1657 N N . LYS A 1 225 ? 10.104 13.696 -32.743 1.00 16.68 225 LYS A N 1
ATOM 1658 C CA . LYS A 1 225 ? 11.168 12.744 -32.447 1.00 17.08 225 LYS A CA 1
ATOM 1659 C C . LYS A 1 225 ? 11.047 12.101 -31.062 1.00 15.95 225 LYS A C 1
ATOM 1660 O O . LYS A 1 225 ? 11.220 10.896 -30.920 1.00 15.66 225 LYS A O 1
ATOM 1666 N N . THR A 1 226 ? 10.805 12.908 -30.032 1.00 15.01 226 THR A N 1
ATOM 1667 C CA . THR A 1 226 ? 10.849 12.386 -28.670 1.00 13.30 226 THR A CA 1
ATOM 1668 C C . THR A 1 226 ? 9.665 11.453 -28.413 1.00 13.35 226 THR A C 1
ATOM 1669 O O . THR A 1 226 ? 9.803 10.459 -27.699 1.00 13.92 226 THR A O 1
ATOM 1673 N N . GLN A 1 227 ? 8.504 11.764 -28.985 1.00 12.86 227 GLN A N 1
ATOM 1674 C CA . GLN A 1 227 ? 7.330 10.918 -28.748 1.00 12.56 227 GLN A CA 1
ATOM 1675 C C . GLN A 1 227 ? 7.462 9.574 -29.451 1.00 13.58 227 GLN A C 1
ATOM 1676 O O . GLN A 1 227 ? 7.004 8.549 -28.931 1.00 13.85 227 GLN A O 1
ATOM 1682 N N . PHE A 1 228 ? 8.085 9.579 -30.627 1.00 13.91 228 PHE A N 1
ATOM 1683 C CA . PHE A 1 228 ? 8.398 8.325 -31.292 1.00 14.58 228 PHE A CA 1
ATOM 1684 C C . PHE A 1 228 ? 9.416 7.498 -30.506 1.00 14.56 228 PHE A C 1
ATOM 1685 O O . PHE A 1 228 ? 9.194 6.319 -30.248 1.00 13.94 228 PHE A O 1
ATOM 1693 N N . GLU A 1 229 ? 10.527 8.117 -30.118 1.00 15.11 229 GLU A N 1
ATOM 1694 C CA . GLU A 1 229 ? 11.621 7.384 -29.476 1.00 16.83 229 GLU A CA 1
ATOM 1695 C C . GLU A 1 229 ? 11.211 6.813 -28.121 1.00 16.52 229 GLU A C 1
ATOM 1696 O O . GLU A 1 229 ? 11.645 5.723 -27.738 1.00 16.56 229 GLU A O 1
ATOM 1702 N N . ASN A 1 230 ? 10.342 7.531 -27.411 1.00 15.82 230 ASN A N 1
ATOM 1703 C CA . ASN A 1 230 ? 9.895 7.094 -26.092 1.00 15.35 230 ASN A CA 1
ATOM 1704 C C . ASN A 1 230 ? 8.697 6.159 -26.082 1.00 15.51 230 ASN A C 1
ATOM 1705 O O . ASN A 1 230 ? 8.682 5.188 -25.317 1.00 15.43 230 ASN A O 1
ATOM 1710 N N . TYR A 1 231 ? 7.707 6.449 -26.928 1.00 14.32 231 TYR A N 1
ATOM 1711 C CA . TYR A 1 231 ? 6.430 5.749 -26.848 1.00 14.62 231 TYR A CA 1
ATOM 1712 C C . TYR A 1 231 ? 5.986 5.113 -28.157 1.00 15.17 231 TYR A C 1
ATOM 1713 O O . TYR A 1 231 ? 4.906 4.510 -28.211 1.00 16.07 231 TYR A O 1
ATOM 1722 N N . GLY A 1 232 ? 6.787 5.277 -29.209 1.00 14.80 232 GLY A N 1
ATOM 1723 C CA . GLY A 1 232 ? 6.453 4.707 -30.504 1.00 15.20 232 GLY A CA 1
ATOM 1724 C C . GLY A 1 232 ? 5.333 5.401 -31.259 1.00 15.44 232 GLY A C 1
ATOM 1725 O O . GLY A 1 232 ? 4.810 4.844 -32.232 1.00 15.73 232 GLY A O 1
ATOM 1726 N N . LEU A 1 233 ? 4.971 6.603 -30.819 1.00 13.73 233 LEU A N 1
ATOM 1727 C CA . LEU A 1 233 ? 3.914 7.393 -31.452 1.00 14.28 233 LEU A CA 1
ATOM 1728 C C . LEU A 1 233 ? 4.339 7.949 -32.810 1.00 14.58 233 LEU A C 1
ATOM 1729 O O . LEU A 1 233 ? 5.474 8.394 -32.980 1.00 14.30 233 LEU A O 1
ATOM 1734 N N . ALA A 1 234 ? 3.414 7.952 -33.768 1.00 14.62 234 ALA A N 1
ATOM 1735 C CA . ALA A 1 234 ? 3.728 8.361 -35.138 1.00 15.21 234 ALA A CA 1
ATOM 1736 C C . ALA A 1 234 ? 3.925 9.866 -35.320 1.00 15.26 234 ALA A C 1
ATOM 1737 O O . ALA A 1 234 ? 4.428 10.316 -36.356 1.00 14.76 234 ALA A O 1
ATOM 1739 N N . GLY A 1 235 ? 3.506 10.634 -34.319 1.00 14.40 235 GLY A N 1
ATOM 1740 C CA . GLY A 1 235 ? 3.707 12.072 -34.263 1.00 13.49 235 GLY A CA 1
ATOM 1741 C C . GLY A 1 235 ? 3.508 12.464 -32.809 1.00 13.44 235 GLY A C 1
ATOM 1742 O O . GLY A 1 235 ? 3.055 11.650 -32.007 1.00 13.94 235 GLY A O 1
ATOM 1743 N N . GLY A 1 236 ? 3.862 13.691 -32.444 1.00 12.77 236 GLY A N 1
ATOM 1744 C CA . GLY A 1 236 ? 3.623 14.158 -31.087 1.00 12.38 236 GLY A CA 1
ATOM 1745 C C . GLY A 1 236 ? 2.150 14.469 -30.915 1.00 12.22 236 GLY A C 1
ATOM 1746 O O . GLY A 1 236 ? 1.598 15.224 -31.725 1.00 11.85 236 GLY A O 1
ATOM 1747 N N . PRO A 1 237 ? 1.467 13.872 -29.937 1.00 11.27 237 PRO A N 1
ATOM 1748 C CA . PRO A 1 237 ? 0.073 14.276 -29.717 1.00 11.22 237 PRO A CA 1
ATOM 1749 C C . PRO A 1 237 ? -0.012 15.715 -29.221 1.00 11.24 237 PRO A C 1
ATOM 1750 O O . PRO A 1 237 ? 0.931 16.234 -28.613 1.00 11.29 237 PRO A O 1
ATOM 1754 N N . VAL A 1 238 ? -1.141 16.361 -29.490 1.00 11.34 238 VAL A N 1
ATOM 1755 C CA . VAL A 1 238 ? -1.378 17.675 -28.916 1.00 11.02 238 VAL A CA 1
ATOM 1756 C C . VAL A 1 238 ? -2.393 17.491 -27.786 1.00 11.22 238 VAL A C 1
ATOM 1757 O O . VAL A 1 238 ? -3.471 18.080 -27.806 1.00 11.29 238 VAL A O 1
ATOM 1761 N N . HIS A 1 239 ? -2.028 16.679 -26.789 1.00 10.23 239 HIS A N 1
ATOM 1762 C CA . HIS A 1 239 ? -2.973 16.233 -25.765 1.00 10.10 239 HIS A CA 1
ATOM 1763 C C . HIS A 1 239 ? -3.788 17.382 -25.182 1.00 9.60 239 HIS A C 1
ATOM 1764 O O . HIS A 1 239 ? -5.015 17.334 -25.130 1.00 9.74 239 HIS A O 1
ATOM 1771 N N . ASP A 1 240 ? -3.088 18.421 -24.739 1.00 9.15 240 ASP A N 1
ATOM 1772 C CA . ASP A 1 240 ? -3.713 19.489 -23.971 1.00 9.28 240 ASP A CA 1
ATOM 1773 C C . ASP A 1 240 ? -4.720 20.289 -24.781 1.00 9.03 240 ASP A C 1
ATOM 1774 O O . ASP A 1 240 ? -5.688 20.820 -24.225 1.00 10.11 240 ASP A O 1
ATOM 1779 N N . ALA A 1 241 ? -4.497 20.372 -26.086 1.00 10.06 241 ALA A N 1
ATOM 1780 C CA . ALA A 1 241 ? -5.418 21.113 -26.947 1.00 10.64 241 ALA A CA 1
ATOM 1781 C C . ALA A 1 241 ? -6.800 20.473 -27.058 1.00 11.07 241 ALA A C 1
ATOM 1782 O O . ALA A 1 241 ? -7.756 21.158 -27.434 1.00 11.69 241 ALA A O 1
ATOM 1784 N N . THR A 1 242 ? -6.906 19.180 -26.750 1.00 10.34 242 THR A N 1
ATOM 1785 C CA . THR A 1 242 ? -8.210 18.514 -26.792 1.00 11.18 242 THR A CA 1
ATOM 1786 C C . THR A 1 242 ? -9.188 19.076 -25.770 1.00 11.26 242 THR A C 1
ATOM 1787 O O . THR A 1 242 ? -10.389 19.051 -26.024 1.00 12.28 242 THR A O 1
ATOM 1791 N N . CYS A 1 243 ? -8.691 19.580 -24.640 1.00 11.55 243 CYS A N 1
ATOM 1792 C CA . CYS A 1 243 ? -9.580 20.211 -23.669 1.00 11.43 243 CYS A CA 1
ATOM 1793 C C . CYS A 1 243 ? -10.214 21.464 -24.247 1.00 11.60 243 CYS A C 1
ATOM 1794 O O . CYS A 1 243 ? -11.389 21.727 -24.006 1.00 11.74 243 CYS A O 1
ATOM 1797 N N . ILE A 1 244 ? -9.424 22.237 -24.986 1.00 11.70 244 ILE A N 1
ATOM 1798 C CA . ILE A 1 244 ? -9.946 23.445 -25.617 1.00 11.63 244 ILE A CA 1
ATOM 1799 C C . ILE A 1 244 ? -10.934 23.066 -26.729 1.00 12.47 244 ILE A C 1
ATOM 1800 O O . ILE A 1 244 ? -12.015 23.646 -26.824 1.00 12.36 244 ILE A O 1
ATOM 1805 N N . GLY A 1 245 ? -10.568 22.095 -27.564 1.00 12.07 245 GLY A N 1
ATOM 1806 C CA . GLY A 1 245 ? -11.498 21.538 -28.532 1.00 12.42 245 GLY A CA 1
ATOM 1807 C C . GLY A 1 245 ? -12.827 21.109 -27.935 1.00 12.22 245 GLY A C 1
ATOM 1808 O O . GLY A 1 245 ? -13.887 21.382 -28.504 1.00 12.31 245 GLY A O 1
ATOM 1809 N N . TYR A 1 246 ? -12.767 20.421 -26.795 1.00 11.81 246 TYR A N 1
ATOM 1810 C CA . TYR A 1 246 ? -13.963 19.915 -26.132 1.00 11.52 246 TYR A CA 1
ATOM 1811 C C . TYR A 1 246 ? -14.892 21.067 -25.760 1.00 12.27 246 TYR A C 1
ATOM 1812 O O . TYR A 1 246 ? -16.112 20.944 -25.884 1.00 13.19 246 TYR A O 1
ATOM 1821 N N . LEU A 1 247 ? -14.314 22.186 -25.335 1.00 12.09 247 LEU A N 1
ATOM 1822 C CA . LEU A 1 247 ? -15.123 23.322 -24.910 1.00 12.96 247 LEU A CA 1
ATOM 1823 C C . LEU A 1 247 ? -15.654 24.123 -26.097 1.00 13.16 247 LEU A C 1
ATOM 1824 O O . LEU A 1 247 ? -16.689 24.786 -25.969 1.00 13.94 247 LEU A O 1
ATOM 1829 N N . ILE A 1 248 ? -14.956 24.074 -27.230 1.00 13.23 248 ILE A N 1
ATOM 1830 C CA . ILE A 1 248 ? -15.417 24.751 -28.441 1.00 13.71 248 ILE A CA 1
ATOM 1831 C C . ILE A 1 248 ? -16.575 23.972 -29.072 1.00 14.68 248 ILE A C 1
ATOM 1832 O O . ILE A 1 248 ? -17.588 24.553 -29.472 1.00 14.76 248 ILE A O 1
ATOM 1837 N N . ASN A 1 249 ? -16.435 22.651 -29.147 1.00 15.27 249 ASN A N 1
ATOM 1838 C CA . ASN A 1 249 ? -17.503 21.801 -29.663 1.00 16.28 249 ASN A CA 1
ATOM 1839 C C . ASN A 1 249 ? -17.415 20.377 -29.126 1.00 15.81 249 ASN A C 1
ATOM 1840 O O . ASN A 1 249 ? -16.725 19.536 -29.705 1.00 15.53 249 ASN A O 1
ATOM 1845 N N . PRO A 1 250 ? -18.130 20.094 -28.041 1.00 15.66 250 PRO A N 1
ATOM 1846 C CA . PRO A 1 250 ? -18.058 18.762 -27.426 1.00 15.63 250 PRO A CA 1
ATOM 1847 C C . PRO A 1 250 ? -18.572 17.642 -28.338 1.00 15.79 250 PRO A C 1
ATOM 1848 O O . PRO A 1 250 ? -18.223 16.483 -28.133 1.00 15.52 250 PRO A O 1
ATOM 1852 N N . ASP A 1 251 ? -19.352 17.969 -29.366 1.00 15.86 251 ASP A N 1
ATOM 1853 C CA . ASP A 1 251 ? -19.802 16.939 -30.297 1.00 16.06 251 ASP A CA 1
ATOM 1854 C C . ASP A 1 251 ? -18.656 16.300 -31.087 1.00 15.36 251 ASP A C 1
ATOM 1855 O O . ASP A 1 251 ? -18.828 15.236 -31.678 1.00 16.29 251 ASP A O 1
ATOM 1860 N N . GLY A 1 252 ? -17.492 16.940 -31.110 1.00 14.59 252 GLY A N 1
ATOM 1861 C CA . GLY A 1 252 ? -16.352 16.375 -31.811 1.00 13.58 252 GLY A CA 1
ATOM 1862 C C . GLY A 1 252 ? -15.688 15.254 -31.028 1.00 13.75 252 GLY A C 1
ATOM 1863 O O . GLY A 1 252 ? -14.791 14.581 -31.546 1.00 12.94 252 GLY A O 1
ATOM 1864 N N . ILE A 1 253 ? -16.124 15.063 -29.784 1.00 12.92 253 ILE A N 1
ATOM 1865 C CA . ILE A 1 253 ? -15.483 14.109 -28.875 1.00 13.23 253 ILE A CA 1
ATOM 1866 C C . ILE A 1 253 ? -16.544 13.194 -28.257 1.00 13.61 253 ILE A C 1
ATOM 1867 O O . ILE A 1 253 ? -17.585 13.664 -27.793 1.00 15.09 253 ILE A O 1
ATOM 1872 N N . LYS A 1 254 ? -16.309 11.888 -28.297 1.00 12.56 254 LYS A N 1
ATOM 1873 C CA . LYS A 1 254 ? -17.191 10.953 -27.608 1.00 13.32 254 LYS A CA 1
ATOM 1874 C C . LYS A 1 254 ? -16.636 10.718 -26.205 1.00 12.65 254 LYS A C 1
ATOM 1875 O O . LYS A 1 254 ? -15.468 10.355 -26.062 1.00 12.26 254 LYS A O 1
ATOM 1881 N N . THR A 1 255 ? -17.473 10.912 -25.190 1.00 12.39 255 THR A N 1
ATOM 1882 C CA . THR A 1 255 ? -17.113 10.543 -23.819 1.00 11.93 255 THR A CA 1
ATOM 1883 C C . THR A 1 255 ? -18.032 9.446 -23.302 1.00 12.53 255 THR A C 1
ATOM 1884 O O . THR A 1 255 ? -19.100 9.197 -23.865 1.00 12.59 255 THR A O 1
ATOM 1888 N N . GLN A 1 256 ? -17.612 8.822 -22.204 1.00 11.97 256 GLN A N 1
ATOM 1889 C CA . GLN A 1 256 ? -18.444 7.867 -21.495 1.00 12.61 256 GLN A CA 1
ATOM 1890 C C . GLN A 1 256 ? -18.379 8.203 -20.017 1.00 12.41 256 GLN A C 1
ATOM 1891 O O . GLN A 1 256 ? -17.280 8.342 -19.478 1.00 12.52 256 GLN A O 1
ATOM 1897 N N . GLU A 1 257 ? -19.531 8.309 -19.359 1.00 12.41 257 GLU A N 1
ATOM 1898 C CA . GLU A 1 257 ? -19.525 8.517 -17.910 1.00 12.92 257 GLU A CA 1
ATOM 1899 C C . GLU A 1 257 ? -19.041 7.273 -17.168 1.00 12.22 257 GLU A C 1
ATOM 1900 O O . GLU A 1 257 ? -19.533 6.169 -17.408 1.00 11.92 257 GLU A O 1
ATOM 1906 N N . MET A 1 258 ? -18.087 7.464 -16.256 1.00 11.18 258 MET A N 1
ATOM 1907 C CA . MET A 1 258 ? -17.544 6.357 -15.471 1.00 10.52 258 MET A CA 1
ATOM 1908 C C . MET A 1 258 ? -17.244 6.817 -14.059 1.00 10.18 258 MET A C 1
ATOM 1909 O O . MET A 1 258 ? -16.989 8.001 -13.827 1.00 10.44 258 MET A O 1
ATOM 1914 N N . TYR A 1 259 ? -17.240 5.855 -13.141 1.00 9.76 259 TYR A N 1
ATOM 1915 C CA . TYR A 1 259 ? -16.706 6.081 -11.810 1.00 9.22 259 TYR A CA 1
ATOM 1916 C C . TYR A 1 259 ? -15.187 5.911 -11.901 1.00 9.12 259 TYR A C 1
ATOM 1917 O O . TYR A 1 259 ? -14.710 4.822 -12.237 1.00 9.41 259 TYR A O 1
ATOM 1926 N N . VAL A 1 260 ? -14.446 6.982 -11.614 1.00 8.48 260 VAL A N 1
ATOM 1927 C CA . VAL A 1 260 ? -12.985 6.980 -11.680 1.00 8.61 260 VAL A CA 1
ATOM 1928 C C . VAL A 1 260 ? -12.406 7.183 -10.282 1.00 9.62 260 VAL A C 1
ATOM 1929 O O . VAL A 1 260 ? -12.896 8.025 -9.533 1.00 10.46 260 VAL A O 1
ATOM 1933 N N . GLU A 1 261 ? -11.374 6.415 -9.939 1.00 9.10 261 GLU A N 1
ATOM 1934 C CA . GLU A 1 261 ? -10.649 6.541 -8.677 1.00 10.50 261 GLU A CA 1
ATOM 1935 C C . GLU A 1 261 ? -9.159 6.704 -8.978 1.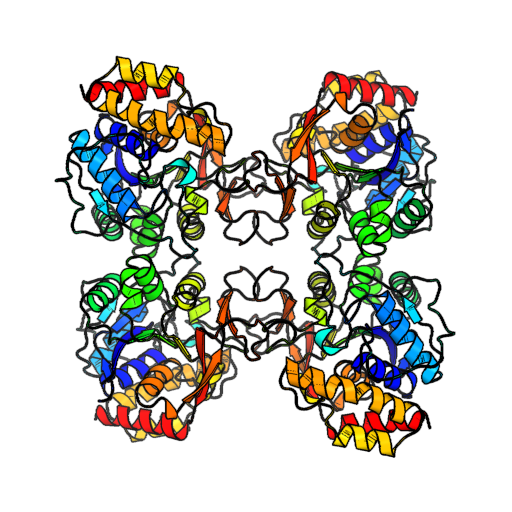00 9.88 261 GLU A C 1
ATOM 1936 O O . GLU A 1 261 ? -8.658 6.031 -9.877 1.00 10.72 261 GLU A O 1
ATOM 1942 N N . VAL A 1 262 ? -8.460 7.577 -8.255 1.00 9.25 262 VAL A N 1
ATOM 1943 C CA . VAL A 1 262 ? -7.007 7.731 -8.406 1.00 9.03 262 VAL A CA 1
ATOM 1944 C C . VAL A 1 262 ? -6.340 6.846 -7.350 1.00 8.68 262 VAL A C 1
ATOM 1945 O O . VAL A 1 262 ? -6.643 6.958 -6.161 1.00 8.40 262 VAL A O 1
ATOM 1949 N N . ASP A 1 263 ? -5.449 5.966 -7.794 1.00 7.83 263 ASP A N 1
ATOM 1950 C CA . ASP A 1 263 ? -4.707 5.089 -6.886 1.00 8.68 263 ASP A CA 1
ATOM 1951 C C . ASP A 1 263 ? -3.496 5.856 -6.350 1.00 8.76 263 ASP A C 1
ATOM 1952 O O . ASP A 1 263 ? -2.618 6.281 -7.113 1.00 9.71 263 ASP A O 1
ATOM 1957 N N . VAL A 1 264 ? -3.452 6.040 -5.034 1.00 8.55 264 VAL A N 1
ATOM 1958 C CA . VAL A 1 264 ? -2.307 6.690 -4.414 1.00 8.51 264 VAL A CA 1
ATOM 1959 C C . VAL A 1 264 ? -1.390 5.697 -3.703 1.00 8.58 264 VAL A C 1
ATOM 1960 O O . VAL A 1 264 ? -0.508 6.115 -2.951 1.00 8.54 264 VAL A O 1
ATOM 1964 N N . ASN A 1 265 ? -1.579 4.394 -3.931 1.00 7.72 265 ASN A N 1
ATOM 1965 C CA . ASN A 1 265 ? -0.675 3.379 -3.375 1.00 8.76 265 ASN A CA 1
ATOM 1966 C C . ASN A 1 265 ? 0.711 3.489 -3.998 1.00 8.90 265 ASN A C 1
ATOM 1967 O O . ASN A 1 265 ? 0.847 3.403 -5.217 1.00 8.21 265 ASN A O 1
ATOM 1972 N N . SER A 1 266 ? 1.750 3.611 -3.176 1.00 9.50 266 SER A N 1
ATOM 1973 C CA . SER A 1 266 ? 3.094 3.376 -3.702 1.00 10.64 266 SER A CA 1
ATOM 1974 C C . SER A 1 266 ? 3.130 1.976 -4.318 1.00 10.17 266 SER A C 1
ATOM 1975 O O . SER A 1 266 ? 2.512 1.034 -3.799 1.00 10.01 266 SER A O 1
ATOM 1978 N N . GLY A 1 267 ? 3.837 1.833 -5.434 1.00 9.02 267 GLY A N 1
ATOM 1979 C CA . GLY A 1 267 ? 3.898 0.545 -6.104 1.00 8.57 267 GLY A CA 1
ATOM 1980 C C . GLY A 1 267 ? 3.600 0.666 -7.589 1.00 8.78 267 GLY A C 1
ATOM 1981 O O . GLY A 1 267 ? 3.717 1.761 -8.150 1.00 9.92 267 GLY A O 1
ATOM 1982 N N . PRO A 1 268 ? 3.252 -0.436 -8.247 1.00 9.08 268 PRO A N 1
ATOM 1983 C CA . PRO A 1 268 ? 3.233 -0.427 -9.719 1.00 8.85 268 PRO A CA 1
ATOM 1984 C C . PRO A 1 268 ? 2.063 0.344 -10.333 1.00 8.23 268 PRO A C 1
ATOM 1985 O O . PRO A 1 268 ? 2.061 0.537 -11.551 1.00 7.70 268 PRO A O 1
ATOM 1989 N N . CYS A 1 269 ? 1.109 0.797 -9.523 1.00 6.98 269 CYS A N 1
ATOM 1990 C CA . CYS A 1 269 ? -0.046 1.546 -10.025 1.00 7.16 269 CYS A CA 1
ATOM 1991 C C . CYS A 1 269 ? -0.197 2.920 -9.369 1.00 7.46 269 CYS A C 1
ATOM 1992 O O . CYS A 1 269 ? -1.252 3.553 -9.442 1.00 7.75 269 CYS A O 1
ATOM 1995 N N . TYR A 1 270 ? 0.876 3.417 -8.753 1.00 7.69 270 TYR A N 1
ATOM 1996 C CA . TYR A 1 270 ? 0.863 4.772 -8.197 1.00 7.81 270 TYR A CA 1
ATOM 1997 C C . TYR A 1 270 ? 0.486 5.786 -9.279 1.00 8.28 270 TYR A C 1
ATOM 1998 O O . TYR A 1 270 ? 1.101 5.809 -10.349 1.00 9.33 270 TYR A O 1
ATOM 2007 N N . GLY A 1 271 ? -0.512 6.624 -9.010 1.00 7.40 271 GLY A N 1
ATOM 2008 C CA . GLY A 1 271 ? -0.960 7.614 -9.981 1.00 8.28 271 GLY A CA 1
ATOM 2009 C C . GLY A 1 271 ? -1.843 7.095 -11.109 1.00 8.07 271 GLY A C 1
ATOM 2010 O O . GLY A 1 271 ? -2.104 7.796 -12.090 1.00 8.68 271 GLY A O 1
ATOM 2011 N N . ARG A 1 272 ? -2.326 5.864 -10.991 1.00 7.78 272 ARG A N 1
ATOM 2012 C CA . ARG A 1 272 ? -3.238 5.332 -12.005 1.00 7.44 272 ARG A CA 1
ATOM 2013 C C . ARG A 1 272 ? -4.643 5.908 -11.823 1.00 8.48 272 ARG A C 1
ATOM 2014 O O . ARG A 1 272 ? -5.114 6.011 -10.691 1.00 8.60 272 ARG A O 1
ATOM 2022 N N . THR A 1 273 ? -5.305 6.261 -12.920 1.00 7.67 273 THR A N 1
ATOM 2023 C CA . THR A 1 273 ? -6.740 6.551 -12.872 1.00 8.13 273 THR A CA 1
ATOM 2024 C C . THR A 1 273 ? -7.450 5.242 -13.175 1.00 8.33 273 THR A C 1
ATOM 2025 O O . THR A 1 273 ? -7.359 4.721 -14.289 1.00 8.45 273 THR A O 1
ATOM 2029 N N . VAL A 1 274 ? -8.113 4.689 -12.165 1.00 7.37 274 VAL A N 1
ATOM 2030 C CA . VAL A 1 274 ? -8.821 3.423 -12.323 1.00 8.47 274 VAL A CA 1
ATOM 2031 C C . VAL A 1 274 ? -10.228 3.758 -12.797 1.00 8.44 274 VAL A C 1
ATOM 2032 O O . VAL A 1 274 ? -10.979 4.391 -12.063 1.00 9.71 274 VAL A O 1
ATOM 2036 N N . CYS A 1 275 ? -10.592 3.324 -14.001 1.00 8.33 275 CYS A N 1
ATOM 2037 C CA . CYS A 1 275 ? -11.813 3.801 -14.640 1.00 8.69 275 CYS A CA 1
ATOM 2038 C C . CYS A 1 275 ? -12.765 2.620 -14.790 1.00 8.91 275 CYS A C 1
ATOM 2039 O O . CYS A 1 275 ? -12.429 1.647 -15.463 1.00 8.38 275 CYS A O 1
ATOM 2042 N N . ASP A 1 276 ? -13.938 2.694 -14.160 1.00 8.81 276 ASP A N 1
ATOM 2043 C CA . ASP A 1 276 ? -14.876 1.573 -14.194 1.00 9.51 276 ASP A CA 1
ATOM 2044 C C . ASP A 1 276 ? -15.700 1.537 -15.487 1.00 10.42 276 ASP A C 1
ATOM 2045 O O . ASP A 1 276 ? -16.877 1.915 -15.524 1.00 10.25 276 ASP A O 1
ATOM 2050 N N . GLU A 1 277 ? -15.060 1.059 -16.550 1.00 10.50 277 GLU A N 1
ATOM 2051 C CA . GLU A 1 277 ? -15.584 1.126 -17.905 1.00 12.75 277 GLU A CA 1
ATOM 2052 C C . GLU A 1 277 ? -16.852 0.286 -18.066 1.00 12.03 277 GLU A C 1
ATOM 2053 O O . GLU A 1 277 ? -17.755 0.658 -18.823 1.00 12.60 277 GLU A O 1
ATOM 2059 N N . LEU A 1 278 ? -16.912 -0.830 -17.346 1.00 11.26 278 LEU A N 1
ATOM 2060 C CA . LEU A 1 278 ? -18.047 -1.760 -17.450 1.00 12.06 278 LEU A CA 1
ATOM 2061 C C . LEU A 1 278 ? -19.108 -1.568 -16.377 1.00 12.14 278 LEU A C 1
ATOM 2062 O O . LEU A 1 278 ? -20.144 -2.255 -16.390 1.00 12.51 278 LEU A O 1
ATOM 2067 N N . GLY A 1 279 ? -18.825 -0.665 -15.441 1.00 12.00 279 GLY A N 1
ATOM 2068 C CA . GLY A 1 279 ? -19.707 -0.339 -14.330 1.00 12.16 279 GLY A CA 1
ATOM 2069 C C . GLY A 1 279 ? -19.863 -1.452 -13.311 1.00 12.57 279 GLY A C 1
ATOM 2070 O O . GLY A 1 279 ? -20.917 -1.578 -12.676 1.00 13.65 279 GLY A O 1
ATOM 2071 N N . VAL A 1 280 ? -18.817 -2.250 -13.112 1.00 11.30 280 VAL A N 1
ATOM 2072 C CA . VAL A 1 280 ? -18.922 -3.420 -12.245 1.00 11.84 280 VAL A CA 1
ATOM 2073 C C . VAL A 1 280 ? -18.972 -3.084 -10.757 1.00 11.83 280 VAL A C 1
ATOM 2074 O O . VAL A 1 280 ? -19.429 -3.897 -9.950 1.00 11.83 280 VAL A O 1
ATOM 2078 N N . LEU A 1 281 ? -18.485 -1.901 -10.391 1.00 11.63 281 LEU A N 1
ATOM 2079 C CA . LEU A 1 281 ? -18.448 -1.536 -8.981 1.00 12.22 281 LEU A CA 1
ATOM 2080 C C . LEU A 1 281 ? -19.802 -1.015 -8.505 1.00 13.00 281 LEU A C 1
ATOM 2081 O O . LEU A 1 281 ? -20.027 -0.940 -7.304 1.00 13.36 281 LEU A O 1
ATOM 2086 N N . GLY A 1 282 ? -20.676 -0.642 -9.436 1.00 13.84 282 GLY A N 1
ATOM 2087 C CA . GLY A 1 282 ? -22.013 -0.190 -9.074 1.00 15.09 282 GLY A CA 1
ATOM 2088 C C . GLY A 1 282 ? -22.044 1.152 -8.360 1.00 16.05 282 GLY A C 1
ATOM 2089 O O . GLY A 1 282 ? -22.973 1.439 -7.587 1.00 17.21 282 GLY A O 1
ATOM 2090 N N . LYS A 1 283 ? -21.031 1.977 -8.616 1.00 15.56 283 LYS A N 1
ATOM 2091 C CA . LYS A 1 283 ? -20.927 3.315 -8.030 1.00 16.08 283 LYS A CA 1
ATOM 2092 C C . LYS A 1 283 ? -21.319 4.381 -9.050 1.00 15.36 283 LYS A C 1
ATOM 2093 O O . LYS A 1 283 ? -21.109 4.199 -10.250 1.00 15.34 283 LYS A O 1
ATOM 2099 N N . PRO A 1 284 ? -21.901 5.490 -8.598 1.00 14.81 284 PRO A N 1
ATOM 2100 C CA . PRO A 1 284 ? -22.318 6.550 -9.525 1.00 14.13 284 PRO A CA 1
ATOM 2101 C C . PRO A 1 284 ? -21.116 7.105 -10.280 1.00 13.04 284 PRO A C 1
ATOM 2102 O O . PRO A 1 284 ? -20.045 7.264 -9.700 1.00 12.93 284 PRO A O 1
ATOM 2106 N N . ALA A 1 285 ? -21.289 7.370 -11.569 1.00 12.59 285 ALA A N 1
ATOM 2107 C CA . ALA A 1 285 ? -20.187 7.946 -12.337 1.00 12.18 285 ALA A CA 1
ATOM 2108 C C . ALA A 1 285 ? -19.796 9.313 -11.784 1.00 12.36 285 ALA A C 1
ATOM 2109 O O . ALA A 1 285 ? -20.646 10.062 -11.284 1.00 12.67 285 ALA A O 1
ATOM 2111 N N . ASN A 1 286 ? -18.518 9.663 -11.901 1.00 10.75 286 ASN A N 1
ATOM 2112 C CA . ASN A 1 286 ? -18.062 10.967 -11.434 1.00 11.05 286 ASN A CA 1
ATOM 2113 C C . ASN A 1 286 ? -17.292 11.735 -12.495 1.00 10.34 286 ASN A C 1
ATOM 2114 O O . ASN A 1 286 ? -16.876 12.872 -12.264 1.00 11.20 286 ASN A O 1
ATOM 2119 N N . THR A 1 287 ? -17.111 11.123 -13.663 1.00 9.96 287 THR A N 1
ATOM 2120 C CA . THR A 1 287 ? -16.242 11.704 -14.686 1.00 10.22 287 THR A CA 1
ATOM 2121 C C . THR A 1 287 ? -16.788 11.393 -16.079 1.00 10.05 287 THR A C 1
ATOM 2122 O O . THR A 1 287 ? -17.201 10.267 -16.328 1.00 10.41 287 THR A O 1
ATOM 2126 N N . LYS A 1 288 ? -16.744 12.349 -17.002 1.00 10.12 288 LYS A N 1
ATOM 2127 C CA . LYS A 1 288 ? -16.960 12.001 -18.407 1.00 10.87 288 LYS A CA 1
ATOM 2128 C C . LYS A 1 288 ? -15.583 11.699 -18.998 1.00 10.99 288 LYS A C 1
ATOM 2129 O O . LYS A 1 288 ? -14.748 12.599 -19.140 1.00 11.98 288 LYS A O 1
ATOM 2135 N N . VAL A 1 289 ? -15.350 10.435 -19.333 1.00 11.11 289 VAL A N 1
ATOM 2136 C CA . VAL A 1 289 ? -14.036 9.974 -19.787 1.00 10.91 289 VAL A CA 1
ATOM 2137 C C . VAL A 1 289 ? -13.946 9.995 -21.309 1.00 10.53 289 VAL A C 1
ATOM 2138 O O . VAL A 1 289 ? -14.789 9.432 -21.993 1.00 10.50 289 VAL A O 1
ATOM 2142 N N . GLY A 1 290 ? -12.938 10.670 -21.854 1.00 9.62 290 GLY A N 1
ATOM 2143 C CA . GLY A 1 290 ? -12.832 10.735 -23.307 1.00 9.83 290 GLY A CA 1
ATOM 2144 C C . GLY A 1 290 ? -12.520 9.389 -23.946 1.00 9.81 290 GLY A C 1
ATOM 2145 O O . GLY A 1 290 ? -11.647 8.647 -23.460 1.00 9.05 290 GLY A O 1
ATOM 2146 N N . ILE A 1 291 ? -13.235 9.063 -25.023 1.00 9.35 291 ILE A N 1
ATOM 2147 C CA . ILE A 1 291 ? -13.072 7.785 -25.717 1.00 10.73 291 ILE A CA 1
ATOM 2148 C C . ILE A 1 291 ? -12.480 7.981 -27.107 1.00 11.64 291 ILE A C 1
ATOM 2149 O O . ILE A 1 291 ? -11.426 7.419 -27.419 1.00 12.08 291 ILE A O 1
ATOM 2154 N N . THR A 1 292 ? -13.174 8.747 -27.942 1.00 12.41 292 THR A N 1
ATOM 2155 C CA . THR A 1 292 ? -12.696 9.008 -29.298 1.00 13.96 292 THR A CA 1
ATOM 2156 C C . THR A 1 292 ? -12.827 10.488 -29.639 1.00 13.18 292 THR A C 1
ATOM 2157 O O . THR A 1 292 ? -13.721 11.175 -29.126 1.00 12.89 292 THR A O 1
ATOM 2161 N N . ILE A 1 293 ? -11.924 10.951 -30.504 1.00 12.01 293 ILE A N 1
ATOM 2162 C CA . ILE A 1 293 ? -11.997 12.298 -31.075 1.00 12.12 293 ILE A CA 1
ATOM 2163 C C . ILE A 1 293 ? -12.070 12.228 -32.601 1.00 11.78 293 ILE A C 1
ATOM 2164 O O . ILE A 1 293 ? -11.387 11.417 -33.233 1.00 12.46 293 ILE A O 1
ATOM 2169 N N . ASP A 1 294 ? -12.905 13.079 -33.196 1.00 11.49 294 ASP A N 1
ATOM 2170 C CA . ASP A 1 294 ? -12.936 13.200 -34.652 1.00 12.13 294 ASP A CA 1
ATOM 2171 C C . ASP A 1 294 ? -11.742 14.056 -35.087 1.00 11.42 294 ASP A C 1
ATOM 2172 O O . ASP A 1 294 ? -11.757 15.281 -34.951 1.00 11.14 294 ASP A O 1
ATOM 2177 N N . THR A 1 295 ? -10.680 13.420 -35.577 1.00 11.62 295 THR A N 1
ATOM 2178 C CA . THR A 1 295 ? -9.477 14.200 -35.883 1.00 12.26 295 THR A CA 1
ATOM 2179 C C . THR A 1 295 ? -9.623 15.112 -37.100 1.00 12.53 295 THR A C 1
ATOM 2180 O O . THR A 1 295 ? -8.897 16.104 -37.229 1.00 11.51 295 THR A O 1
ATOM 2184 N N . ASP A 1 296 ? -10.552 14.787 -37.995 1.00 13.41 296 ASP A N 1
ATOM 2185 C CA . ASP A 1 296 ? -10.788 15.667 -39.139 1.00 14.35 296 ASP A CA 1
ATOM 2186 C C . ASP A 1 296 ? -11.347 17.005 -38.670 1.00 14.24 296 ASP A C 1
ATOM 2187 O O . ASP A 1 296 ? -10.869 18.070 -39.067 1.00 14.02 296 ASP A O 1
ATOM 2192 N N . TRP A 1 297 ? -12.336 16.934 -37.788 1.00 13.48 297 TRP A N 1
ATOM 2193 C CA . TRP A 1 297 ? -12.859 18.114 -37.117 1.00 13.59 297 TRP A CA 1
ATOM 2194 C C . TRP A 1 297 ? -11.764 18.832 -36.330 1.00 13.57 297 TRP A C 1
ATOM 2195 O O . TRP A 1 297 ? -11.568 20.040 -36.471 1.00 12.81 297 TRP A O 1
ATOM 2206 N N . PHE A 1 298 ? -11.048 18.071 -35.505 1.00 12.57 298 PHE A N 1
ATOM 2207 C CA . PHE A 1 298 ? -10.071 18.660 -34.605 1.00 12.59 298 PHE A CA 1
ATOM 2208 C C . PHE A 1 298 ? -9.000 19.463 -35.346 1.00 11.35 298 PHE A C 1
ATOM 2209 O O . PHE A 1 298 ? -8.736 20.618 -35.007 1.00 12.09 298 PHE A O 1
ATOM 2217 N N . TRP A 1 299 ? -8.382 18.879 -36.369 1.00 11.37 299 TRP A N 1
ATOM 2218 C CA . TRP A 1 299 ? -7.310 19.581 -37.066 1.00 11.62 299 TRP A CA 1
ATOM 2219 C C . TRP A 1 299 ? -7.854 20.772 -37.858 1.00 12.37 299 TRP A C 1
ATOM 2220 O O . TRP A 1 299 ? -7.154 21.754 -38.039 1.00 12.27 299 TRP A O 1
ATOM 2231 N N . GLY A 1 300 ? -9.093 20.681 -38.334 1.00 12.88 300 GLY A N 1
ATOM 2232 C CA . GLY A 1 300 ? -9.752 21.827 -38.948 1.00 13.37 300 GLY A CA 1
ATOM 2233 C C . GLY A 1 300 ? -9.841 22.990 -37.971 1.00 13.98 300 GLY A C 1
ATOM 2234 O O . GLY A 1 300 ? -9.592 24.149 -38.315 1.00 14.04 300 GLY A O 1
ATOM 2235 N N . LEU A 1 301 ? -10.200 22.672 -36.731 1.00 13.94 301 LEU A N 1
ATOM 2236 C CA . LEU A 1 301 ? -10.271 23.665 -35.666 1.00 13.82 301 LEU A CA 1
ATOM 2237 C C . LEU A 1 301 ? -8.907 24.270 -35.341 1.00 13.58 301 LEU A C 1
ATOM 2238 O O . LEU A 1 301 ? -8.801 25.489 -35.162 1.00 13.23 301 LEU A O 1
ATOM 2243 N N . VAL A 1 302 ? -7.875 23.427 -35.261 1.00 12.82 302 VAL A N 1
ATOM 2244 C CA . VAL A 1 302 ? -6.517 23.922 -35.065 1.00 13.11 302 VAL A CA 1
ATOM 2245 C C . VAL A 1 302 ? -6.118 24.891 -36.181 1.00 13.36 302 VAL A C 1
ATOM 2246 O O . VAL A 1 302 ? -5.604 25.979 -35.904 1.00 13.25 302 VAL A O 1
ATOM 2250 N N . GLU A 1 303 ? -6.355 24.512 -37.438 1.00 13.23 303 GLU A N 1
ATOM 2251 C CA . GLU A 1 303 ? -6.012 25.409 -38.547 1.00 13.94 303 GLU A CA 1
ATOM 2252 C C . GLU A 1 303 ? -6.725 26.759 -38.451 1.00 14.06 303 GLU A C 1
ATOM 2253 O O . GLU A 1 303 ? -6.115 27.803 -38.711 1.00 13.89 303 GLU A O 1
ATOM 2259 N N . GLU A 1 304 ? -8.010 26.724 -38.102 1.00 14.25 304 GLU A N 1
ATOM 2260 C CA . GLU A 1 304 ? -8.823 27.932 -37.950 1.00 15.49 304 GLU A CA 1
ATOM 2261 C C . GLU A 1 304 ? -8.230 28.848 -36.884 1.00 15.12 304 GLU A C 1
ATOM 2262 O O . GLU A 1 304 ? -8.127 30.065 -37.070 1.00 14.67 304 GLU A O 1
ATOM 2268 N N . CYS A 1 305 ? -7.811 28.264 -35.763 1.00 14.22 305 CYS A N 1
ATOM 2269 C CA . CYS A 1 305 ? -7.162 29.066 -34.733 1.00 14.14 305 CYS A CA 1
ATOM 2270 C C . CYS A 1 305 ? -5.823 29.623 -35.203 1.00 13.84 305 CYS A C 1
ATOM 2271 O O . CYS A 1 305 ? -5.509 30.781 -34.941 1.00 14.61 305 CYS A O 1
ATOM 2274 N N . VAL A 1 306 ? -5.014 28.803 -35.867 1.00 14.19 306 VAL A N 1
ATOM 2275 C CA . VAL A 1 306 ? -3.732 29.268 -36.387 1.00 13.92 306 VAL A CA 1
ATOM 2276 C C . VAL A 1 306 ? -3.954 30.476 -37.302 1.00 15.30 306 VAL A C 1
ATOM 2277 O O . VAL A 1 306 ? -3.253 31.482 -37.197 1.00 14.75 306 VAL A O 1
ATOM 2281 N N . ARG A 1 307 ? -4.962 30.387 -38.163 1.00 15.51 307 ARG A N 1
ATOM 2282 C CA . ARG A 1 307 ? -5.221 31.433 -39.156 1.00 16.38 307 ARG A CA 1
ATOM 2283 C C . ARG A 1 307 ? -5.681 32.742 -38.522 1.00 16.84 307 ARG A C 1
ATOM 2284 O O . ARG A 1 307 ? -5.445 33.826 -39.067 1.00 17.15 307 ARG A O 1
ATOM 2292 N N . GLY A 1 308 ? -6.302 32.638 -37.351 1.00 17.20 308 GLY A N 1
ATOM 2293 C CA . GLY A 1 308 ? -6.667 33.792 -36.549 1.00 17.63 308 GLY A CA 1
ATOM 2294 C C . GLY A 1 308 ? -5.523 34.712 -36.156 1.00 17.85 308 GLY A C 1
ATOM 2295 O O . GLY A 1 308 ? -5.781 35.861 -35.800 1.00 18.25 308 GLY A O 1
ATOM 2296 N N . TYR A 1 309 ? -4.280 34.232 -36.214 1.00 17.61 309 TYR A N 1
ATOM 2297 C CA . TYR A 1 309 ? -3.130 35.057 -35.835 1.00 17.93 309 TYR A CA 1
ATOM 2298 C C . TYR A 1 309 ? -2.442 35.734 -37.020 1.00 18.32 309 TYR A C 1
ATOM 2299 O O . TYR A 1 309 ? -1.508 36.514 -36.826 1.00 19.10 309 TYR A O 1
ATOM 2308 N N . ILE A 1 310 ? -2.887 35.427 -38.235 1.00 18.91 310 ILE A N 1
ATOM 2309 C CA . ILE A 1 310 ? -2.285 35.984 -39.444 1.00 19.41 310 ILE A CA 1
ATOM 2310 C C . ILE A 1 310 ? -2.588 37.480 -39.495 1.00 20.34 310 ILE A C 1
ATOM 2311 O O . ILE A 1 310 ? -3.729 37.875 -39.255 1.00 21.36 310 ILE A O 1
ATOM 2316 N N . LYS B 1 3 ? 16.643 35.312 23.199 1.00 22.26 3 LYS B N 1
ATOM 2317 C CA . LYS B 1 3 ? 15.256 34.804 22.979 1.00 21.44 3 LYS B CA 1
ATOM 2318 C C . LYS B 1 3 ? 15.230 33.894 21.755 1.00 20.75 3 LYS B C 1
ATOM 2319 O O . LYS B 1 3 ? 15.911 34.168 20.766 1.00 21.24 3 LYS B O 1
ATOM 2325 N N . ARG B 1 4 ? 14.453 32.815 21.818 1.00 19.17 4 ARG B N 1
ATOM 2326 C CA . ARG B 1 4 ? 14.155 32.042 20.614 1.00 17.64 4 ARG B CA 1
ATOM 2327 C C . ARG B 1 4 ? 12.899 32.599 19.947 1.00 16.93 4 ARG B C 1
ATOM 2328 O O . ARG B 1 4 ? 11.809 32.552 20.522 1.00 16.65 4 ARG B O 1
ATOM 2336 N N . LYS B 1 5 ? 13.053 33.126 18.735 1.00 15.96 5 LYS B N 1
ATOM 2337 C CA . LYS B 1 5 ? 11.907 33.570 17.951 1.00 15.12 5 LYS B CA 1
ATOM 2338 C C . LYS B 1 5 ? 11.152 32.350 17.440 1.00 14.88 5 LYS B C 1
ATOM 2339 O O . LYS B 1 5 ? 11.770 31.407 16.932 1.00 14.85 5 LYS B O 1
ATOM 2345 N N . ILE B 1 6 ? 9.828 32.374 17.582 1.00 13.95 6 ILE B N 1
ATOM 2346 C CA . ILE B 1 6 ? 8.996 31.261 17.130 1.00 13.69 6 ILE B CA 1
ATOM 2347 C C . ILE B 1 6 ? 7.745 31.757 16.414 1.00 13.58 6 ILE B C 1
ATOM 2348 O O . ILE B 1 6 ? 7.288 32.889 16.613 1.00 13.99 6 ILE B O 1
ATOM 2353 N N . ILE B 1 7 ? 7.241 30.891 15.542 1.00 13.59 7 ILE B N 1
ATOM 2354 C CA . ILE B 1 7 ? 5.872 30.957 15.056 1.00 13.36 7 ILE B CA 1
ATOM 2355 C C . ILE B 1 7 ? 5.171 29.713 15.609 1.00 13.39 7 ILE B C 1
ATOM 2356 O O . ILE B 1 7 ? 5.609 28.580 15.383 1.00 13.30 7 ILE B O 1
ATOM 2361 N N . LEU B 1 8 ? 4.086 29.930 16.345 1.00 13.20 8 LEU B N 1
ATOM 2362 C CA . LEU B 1 8 ? 3.330 28.842 16.959 1.00 13.10 8 LEU B CA 1
ATOM 2363 C C . LEU B 1 8 ? 2.130 28.524 16.075 1.00 13.43 8 LEU B C 1
ATOM 2364 O O . LEU B 1 8 ? 1.241 29.358 15.904 1.00 13.83 8 LEU B O 1
ATOM 2369 N N . ASP B 1 9 ? 2.143 27.325 15.494 1.00 13.19 9 ASP B N 1
ATOM 2370 C CA . ASP B 1 9 ? 1.091 26.844 14.607 1.00 12.71 9 ASP B CA 1
ATOM 2371 C C . ASP B 1 9 ? 0.266 25.803 15.355 1.00 12.95 9 ASP B C 1
ATOM 2372 O O . ASP B 1 9 ? 0.806 24.797 15.826 1.00 12.69 9 ASP B O 1
ATOM 2377 N N . CYS B 1 10 ? -1.033 26.048 15.502 1.00 12.59 10 CYS B N 1
ATOM 2378 C CA . CYS B 1 10 ? -1.809 25.268 16.467 1.00 12.64 10 CYS B CA 1
ATOM 2379 C C . CYS B 1 10 ? -3.284 25.125 16.100 1.00 12.22 10 CYS B C 1
ATOM 2380 O O . CYS B 1 10 ? -3.781 25.806 15.204 1.00 11.94 10 CYS B O 1
ATOM 2383 N N . ASP B 1 11 ? -3.970 24.215 16.787 1.00 12.27 11 ASP B N 1
ATOM 2384 C CA . ASP B 1 11 ? -5.388 23.948 16.552 1.00 12.05 11 ASP B CA 1
ATOM 2385 C C . ASP B 1 11 ? -6.158 23.927 17.875 1.00 12.28 11 ASP B C 1
ATOM 2386 O O . ASP B 1 11 ? -6.681 22.886 18.272 1.00 12.47 11 ASP B O 1
ATOM 2391 N N . PRO B 1 12 ? -6.252 25.065 18.563 1.00 12.74 12 PRO B N 1
ATOM 2392 C CA . PRO B 1 12 ? -6.731 25.057 19.950 1.00 12.79 12 PRO B CA 1
ATOM 2393 C C . PRO B 1 12 ? -8.165 24.545 20.085 1.00 12.86 12 PRO B C 1
ATOM 2394 O O . PRO B 1 12 ? -9.042 25.053 19.381 1.00 13.35 12 PRO B O 1
ATOM 2398 N N . GLY B 1 13 ? -8.410 23.540 20.922 1.00 12.74 13 GLY B N 1
ATOM 2399 C CA . GLY B 1 13 ? -7.388 22.705 21.540 1.00 12.59 13 GLY B CA 1
ATOM 2400 C C . GLY B 1 13 ? -6.965 23.085 22.947 1.00 12.61 13 GLY B C 1
ATOM 2401 O O . GLY B 1 13 ? -6.332 24.123 23.141 1.00 12.75 13 GLY B O 1
ATOM 2402 N N . HIS B 1 14 ? -7.256 22.217 23.915 1.00 12.70 14 HIS B N 1
ATOM 2403 C CA . HIS B 1 14 ? -6.995 22.498 25.326 1.00 12.79 14 HIS B CA 1
ATOM 2404 C C . HIS B 1 14 ? -5.516 22.674 25.641 1.00 13.07 14 HIS B C 1
ATOM 2405 O O . HIS B 1 14 ? -5.117 23.673 26.236 1.00 13.05 14 HIS B O 1
ATOM 2412 N N . ASP B 1 15 ? -4.690 21.719 25.229 1.00 13.50 15 ASP B N 1
ATOM 2413 C CA . ASP B 1 15 ? -3.255 21.884 25.430 1.00 13.55 15 ASP B CA 1
ATOM 2414 C C . ASP B 1 15 ? -2.593 22.950 24.545 1.00 13.01 15 ASP B C 1
ATOM 2415 O O . ASP B 1 15 ? -1.618 23.556 24.974 1.00 13.12 15 ASP B O 1
ATOM 2420 N N . ASP B 1 16 ? -3.089 23.194 23.331 1.00 12.68 16 ASP B N 1
ATOM 2421 C CA . ASP B 1 16 ? -2.650 24.348 22.543 1.00 12.09 16 ASP B CA 1
ATOM 2422 C C . ASP B 1 16 ? -2.786 25.660 23.308 1.00 12.49 16 ASP B C 1
ATOM 2423 O O . ASP B 1 16 ? -1.925 26.528 23.205 1.00 12.93 16 ASP B O 1
ATOM 2428 N N . ALA B 1 17 ? -3.882 25.811 24.046 1.00 12.74 17 ALA B N 1
ATOM 2429 C CA . ALA B 1 17 ? -4.122 27.014 24.833 1.00 13.48 17 ALA B CA 1
ATOM 2430 C C . ALA B 1 17 ? -3.051 27.196 25.907 1.00 13.40 17 ALA B C 1
ATOM 2431 O O . ALA B 1 17 ? -2.618 28.319 26.170 1.00 14.21 17 ALA B O 1
ATOM 2433 N N . ILE B 1 18 ? -2.611 26.091 26.507 1.00 13.61 18 ILE B N 1
ATOM 2434 C CA . ILE B 1 18 ? -1.565 26.140 27.524 1.00 13.63 18 ILE B CA 1
ATOM 2435 C C . ILE B 1 18 ? -0.235 26.522 26.872 1.00 13.69 18 ILE B C 1
ATOM 2436 O O . ILE B 1 18 ? 0.509 27.336 27.421 1.00 14.33 18 ILE B O 1
ATOM 2441 N N . ALA B 1 19 ? 0.035 25.959 25.695 1.00 13.57 19 ALA B N 1
ATOM 2442 C CA . ALA B 1 19 ? 1.202 26.311 24.889 1.00 12.95 19 ALA B CA 1
ATOM 2443 C C . ALA B 1 19 ? 1.227 27.797 24.514 1.00 13.29 19 ALA B C 1
ATOM 2444 O O . ALA B 1 19 ? 2.280 28.439 24.582 1.00 13.89 19 ALA B O 1
ATOM 2446 N N . ILE B 1 20 ? 0.077 28.346 24.124 1.00 12.83 20 ILE B N 1
ATOM 2447 C CA . ILE B 1 20 ? -0.025 29.769 23.804 1.00 12.96 20 ILE B CA 1
ATOM 2448 C C . ILE B 1 20 ? 0.278 30.608 25.050 1.00 13.46 20 ILE B C 1
ATOM 2449 O O . ILE B 1 20 ? 1.045 31.574 24.994 1.00 13.66 20 ILE B O 1
ATOM 2454 N N . MET B 1 21 ? -0.339 30.227 26.166 1.00 13.99 21 MET B N 1
ATOM 2455 C CA . MET B 1 21 ? -0.166 30.898 27.458 1.00 14.06 21 MET B CA 1
ATOM 2456 C C . MET B 1 21 ? 1.306 30.975 27.874 1.00 14.19 21 MET B C 1
ATOM 2457 O O . MET B 1 21 ? 1.793 32.028 28.291 1.00 14.83 21 MET B O 1
ATOM 2462 N N . MET B 1 22 ? 2.027 29.868 27.734 1.00 14.25 22 MET B N 1
ATOM 2463 C CA . MET B 1 22 ? 3.450 29.835 28.050 1.00 14.37 22 MET B CA 1
ATOM 2464 C C . MET B 1 22 ? 4.321 30.602 27.056 1.00 14.47 22 MET B C 1
ATOM 2465 O O . MET B 1 22 ? 5.197 31.363 27.470 1.00 14.61 22 MET B O 1
ATOM 2470 N N . ALA B 1 23 ? 4.083 30.400 25.760 1.00 14.43 23 ALA B N 1
ATOM 2471 C CA . ALA B 1 23 ? 4.884 31.027 24.708 1.00 14.38 23 ALA B CA 1
ATOM 2472 C C . ALA B 1 23 ? 4.816 32.553 24.723 1.00 15.00 23 ALA B C 1
ATOM 2473 O O . ALA B 1 23 ? 5.807 33.234 24.453 1.00 15.07 23 ALA B O 1
ATOM 2475 N N . ALA B 1 24 ? 3.641 33.082 25.043 1.00 14.65 24 ALA B N 1
ATOM 2476 C CA . ALA B 1 24 ? 3.422 34.523 25.004 1.00 15.55 24 ALA B CA 1
ATOM 2477 C C . ALA B 1 24 ? 3.985 35.246 26.226 1.00 15.94 24 ALA B C 1
ATOM 2478 O O . ALA B 1 24 ? 4.085 36.477 26.214 1.00 17.18 24 ALA B O 1
ATOM 2480 N N . LYS B 1 25 ? 4.354 34.491 27.260 1.00 16.55 25 LYS B N 1
ATOM 2481 C CA . LYS B 1 25 ? 4.745 35.062 28.552 1.00 16.77 25 LYS B CA 1
ATOM 2482 C C . LYS B 1 25 ? 6.202 34.850 28.973 1.00 16.93 25 LYS B C 1
ATOM 2483 O O . LYS B 1 25 ? 6.785 35.711 29.635 1.00 17.63 25 LYS B O 1
ATOM 2489 N N . HIS B 1 26 ? 6.791 33.708 28.642 1.00 17.19 26 HIS B N 1
ATOM 2490 C CA . HIS B 1 26 ? 8.159 33.444 29.079 1.00 17.44 26 HIS B CA 1
ATOM 2491 C C . HIS B 1 26 ? 9.166 34.306 28.315 1.00 17.59 26 HIS B C 1
ATOM 2492 O O . HIS B 1 26 ? 9.102 34.381 27.086 1.00 18.38 26 HIS B O 1
ATOM 2499 N N . PRO B 1 27 ? 10.078 34.959 29.036 1.00 18.08 27 PRO B N 1
ATOM 2500 C CA . PRO B 1 27 ? 11.050 35.875 28.426 1.00 18.13 27 PRO B CA 1
ATOM 2501 C C . PRO B 1 27 ? 12.091 35.203 27.527 1.00 17.91 27 PRO B C 1
ATOM 2502 O O . PRO B 1 27 ? 12.807 35.926 26.837 1.00 18.73 27 PRO B O 1
ATOM 2506 N N . ALA B 1 28 ? 12.180 33.876 27.529 1.00 17.67 28 ALA B N 1
ATOM 2507 C CA . ALA B 1 28 ? 13.091 33.163 26.634 1.00 17.16 28 ALA B CA 1
ATOM 2508 C C . ALA B 1 28 ? 12.497 32.889 25.249 1.00 16.96 28 ALA B C 1
ATOM 2509 O O . ALA B 1 28 ? 13.205 32.401 24.365 1.00 17.00 28 ALA B O 1
ATOM 2511 N N . ILE B 1 29 ? 11.213 33.198 25.072 1.00 16.51 29 ILE B N 1
ATOM 2512 C CA . ILE B 1 29 ? 10.495 33.008 23.808 1.00 15.93 29 ILE B CA 1
ATOM 2513 C C . ILE B 1 29 ? 10.111 34.362 23.204 1.00 16.32 29 ILE B C 1
ATOM 2514 O O . ILE B 1 29 ? 9.543 35.223 23.890 1.00 16.67 29 ILE B O 1
ATOM 2519 N N . ASP B 1 30 ? 10.454 34.560 21.934 1.00 15.48 30 ASP B N 1
ATOM 2520 C CA . ASP B 1 30 ? 9.938 35.696 21.181 1.00 16.15 30 ASP B CA 1
ATOM 2521 C C . ASP B 1 30 ? 8.852 35.188 20.239 1.00 15.83 30 ASP B C 1
ATOM 2522 O O . ASP B 1 30 ? 9.139 34.698 19.143 1.00 16.19 30 ASP B O 1
ATOM 2527 N N . LEU B 1 31 ? 7.600 35.314 20.672 1.00 15.38 31 LEU B N 1
ATOM 2528 C CA . LEU B 1 31 ? 6.479 34.812 19.886 1.00 15.00 31 LEU B CA 1
ATOM 2529 C C . LEU B 1 31 ? 6.087 35.829 18.822 1.00 15.14 31 LEU B C 1
ATOM 2530 O O . LEU B 1 31 ? 5.458 36.847 19.131 1.00 15.17 31 LEU B O 1
ATOM 2535 N N . LEU B 1 32 ? 6.474 35.547 17.580 1.00 14.58 32 LEU B N 1
ATOM 2536 C CA . LEU B 1 32 ? 6.249 36.452 16.455 1.00 14.84 32 LEU B CA 1
ATOM 2537 C C . LEU B 1 32 ? 4.799 36.490 15.991 1.00 14.36 32 LEU B C 1
ATOM 2538 O O . LEU B 1 32 ? 4.283 37.537 15.586 1.00 14.77 32 LEU B O 1
ATOM 2543 N N . GLY B 1 33 ? 4.146 35.337 16.053 1.00 14.38 33 GLY B N 1
ATOM 2544 C CA . GLY B 1 33 ? 2.831 35.176 15.465 1.00 14.10 33 GLY B CA 1
ATOM 2545 C C . GLY B 1 33 ? 2.283 33.798 15.769 1.00 14.18 33 GLY B C 1
ATOM 2546 O O . GLY B 1 33 ? 3.039 32.852 16.033 1.00 14.31 33 GLY B O 1
ATOM 2547 N N . ILE B 1 34 ? 0.957 33.719 15.768 1.00 13.59 34 ILE B N 1
ATOM 2548 C CA . ILE B 1 34 ? 0.246 32.467 15.982 1.00 13.91 34 ILE B CA 1
ATOM 2549 C C . ILE B 1 34 ? -0.510 32.158 14.700 1.00 13.99 34 ILE B C 1
ATOM 2550 O O . ILE B 1 34 ? -1.283 32.988 14.212 1.00 14.33 34 ILE B O 1
ATOM 2555 N N . THR B 1 35 ? -0.274 30.966 14.163 1.00 13.97 35 THR B N 1
ATOM 2556 C CA . THR B 1 35 ? -0.983 30.518 12.974 1.00 13.80 35 THR B CA 1
ATOM 2557 C C . THR B 1 35 ? -1.923 29.387 13.375 1.00 13.55 35 THR B C 1
ATOM 2558 O O . THR B 1 35 ? -1.586 28.544 14.216 1.00 14.21 35 THR B O 1
ATOM 2562 N N . ILE B 1 36 ? -3.101 29.382 12.767 1.00 12.77 36 ILE B N 1
ATOM 2563 C CA . ILE B 1 36 ? -4.140 28.432 13.140 1.00 12.91 36 ILE B CA 1
ATOM 2564 C C . ILE B 1 36 ? -4.405 27.469 11.985 1.00 12.45 36 ILE B C 1
ATOM 2565 O O . ILE B 1 36 ? -4.410 27.849 10.812 1.00 13.82 36 ILE B O 1
ATOM 2570 N N . VAL B 1 37 ? -4.587 26.204 12.343 1.00 12.43 37 VAL B N 1
ATOM 2571 C CA . VAL B 1 37 ? -4.895 25.146 11.396 1.00 11.17 37 VAL B CA 1
ATOM 2572 C C . VAL B 1 37 ? -6.122 24.379 11.897 1.00 11.45 37 VAL B C 1
ATOM 2573 O O . VAL B 1 37 ? -6.371 24.330 13.111 1.00 11.78 37 VAL B O 1
ATOM 2577 N N . ALA B 1 38 ? -6.896 23.805 10.977 1.00 11.04 38 ALA B N 1
ATOM 2578 C CA . ALA B 1 38 ? -7.893 22.801 11.346 1.00 11.30 38 ALA B CA 1
ATOM 2579 C C . ALA B 1 38 ? -7.235 21.584 11.991 1.00 11.59 38 ALA B C 1
ATOM 2580 O O . ALA B 1 38 ? -6.150 21.160 11.575 1.00 11.88 38 ALA B O 1
ATOM 2582 N N . GLY B 1 39 ? -7.877 21.026 13.015 1.00 11.74 39 GLY B N 1
ATOM 2583 C CA . GLY B 1 39 ? -7.356 19.826 13.661 1.00 11.93 39 GLY B CA 1
ATOM 2584 C C . GLY B 1 39 ? -8.348 19.291 14.679 1.00 12.30 39 GLY B C 1
ATOM 2585 O O . GLY B 1 39 ? -9.355 18.668 14.320 1.00 12.66 39 GLY B O 1
ATOM 2586 N N . ASN B 1 40 ? -8.081 19.576 15.950 1.00 11.84 40 ASN B N 1
ATOM 2587 C CA . ASN B 1 40 ? -8.981 19.208 17.044 1.00 12.26 40 ASN B CA 1
ATOM 2588 C C . ASN B 1 40 ? -10.447 19.487 16.703 1.00 12.69 40 ASN B C 1
ATOM 2589 O O . ASN B 1 40 ? -11.327 18.664 16.965 1.00 12.21 40 ASN B O 1
ATOM 2594 N N . GLN B 1 41 ? -10.683 20.642 16.089 1.00 12.33 41 GLN B N 1
ATOM 2595 C CA . GLN B 1 41 ? -11.973 20.926 15.470 1.00 13.13 41 GLN B CA 1
ATOM 2596 C C . GLN B 1 41 ? -11.750 21.606 14.128 1.00 13.07 41 GLN B C 1
ATOM 2597 O O . GLN B 1 41 ? -10.600 21.856 13.749 1.00 13.26 41 GLN B O 1
ATOM 2603 N N . THR B 1 42 ? -12.840 21.900 13.423 1.00 13.26 42 THR B N 1
ATOM 2604 C CA . THR B 1 42 ? -12.788 22.678 12.188 1.00 13.51 42 THR B CA 1
ATOM 2605 C C . THR B 1 42 ? -12.179 24.061 12.419 1.00 13.47 42 THR B C 1
ATOM 2606 O O . THR B 1 42 ? -12.188 24.582 13.537 1.00 14.03 42 THR B O 1
ATOM 2610 N N . LEU B 1 43 ? -11.656 24.657 11.352 1.00 13.33 43 LEU B N 1
ATOM 2611 C CA . LEU B 1 43 ? -10.909 25.902 11.469 1.00 13.36 43 LEU B CA 1
ATOM 2612 C C . LEU B 1 43 ? -11.727 27.062 12.034 1.00 13.68 43 LEU B C 1
ATOM 2613 O O . LEU B 1 43 ? -11.191 27.897 12.761 1.00 13.93 43 LEU B O 1
ATOM 2618 N N . ASP B 1 44 ? -13.009 27.131 11.690 1.00 13.39 44 ASP B N 1
ATOM 2619 C CA . ASP B 1 44 ? -13.831 28.234 12.176 1.00 14.20 44 ASP B CA 1
ATOM 2620 C C . ASP B 1 44 ? -13.759 28.222 13.700 1.00 13.81 44 ASP B C 1
ATOM 2621 O O . ASP B 1 44 ? -13.701 29.280 14.332 1.00 14.24 44 ASP B O 1
ATOM 2626 N N . LYS B 1 45 ? -13.671 27.024 14.273 1.00 13.64 45 LYS B N 1
ATOM 2627 C CA . LYS B 1 45 ? -13.618 26.865 15.726 1.00 13.62 45 LYS B CA 1
ATOM 2628 C C . LYS B 1 45 ? -12.237 27.042 16.345 1.00 13.45 45 LYS B C 1
ATOM 2629 O O . LYS B 1 45 ? -12.108 27.691 17.378 1.00 13.12 45 LYS B O 1
ATOM 2635 N N . THR B 1 46 ? -11.211 26.431 15.763 1.00 13.10 46 THR B N 1
ATOM 2636 C CA . THR B 1 46 ? -9.882 26.554 16.351 1.00 13.36 46 THR B CA 1
ATOM 2637 C C . THR B 1 46 ? -9.418 28.003 16.277 1.00 13.12 46 THR B C 1
ATOM 2638 O O . THR B 1 46 ? -8.703 28.471 17.160 1.00 13.49 46 THR B O 1
ATOM 2642 N N . LEU B 1 47 ? -9.861 28.713 15.241 1.00 12.91 47 LEU B N 1
ATOM 2643 C CA . LEU B 1 47 ? -9.588 30.145 15.137 1.00 13.16 47 LEU B CA 1
ATOM 2644 C C . LEU B 1 47 ? -10.261 30.921 16.272 1.00 13.39 47 LEU B C 1
ATOM 2645 O O . LEU B 1 47 ? -9.609 31.722 16.944 1.00 13.48 47 LEU B O 1
ATOM 2650 N N . ILE B 1 48 ? -11.554 30.685 16.479 1.00 13.73 48 ILE B N 1
ATOM 2651 C CA . ILE B 1 48 ? -12.282 31.317 17.582 1.00 13.99 48 ILE B CA 1
ATOM 2652 C C . ILE B 1 48 ? -11.641 30.973 18.922 1.00 13.88 48 ILE B C 1
ATOM 2653 O O . ILE B 1 48 ? -11.505 31.844 19.779 1.00 13.23 48 ILE B O 1
ATOM 2658 N N . ASN B 1 49 ? -11.218 29.722 19.091 1.00 13.61 49 ASN B N 1
ATOM 2659 C CA . ASN B 1 49 ? -10.603 29.314 20.350 1.00 13.56 49 ASN B CA 1
ATOM 2660 C C . ASN B 1 49 ? -9.284 30.028 20.596 1.00 13.81 49 ASN B C 1
ATOM 2661 O O . ASN B 1 49 ? -9.039 30.509 21.704 1.00 13.73 49 ASN B O 1
ATOM 2666 N N . GLY B 1 50 ? -8.458 30.115 19.557 1.00 13.40 50 GLY B N 1
ATOM 2667 C CA . GLY B 1 50 ? -7.191 30.819 19.626 1.00 13.59 50 GLY B CA 1
ATOM 2668 C C . GLY B 1 50 ? -7.382 32.285 19.971 1.00 13.76 50 GLY B C 1
ATOM 2669 O O . GLY B 1 50 ? -6.728 32.806 20.875 1.00 13.72 50 GLY B O 1
ATOM 2670 N N . LEU B 1 51 ? -8.282 32.957 19.256 1.00 14.02 51 LEU B N 1
ATOM 2671 C CA . LEU B 1 51 ? -8.565 34.363 19.549 1.00 14.43 51 LEU B CA 1
ATOM 2672 C C . LEU B 1 51 ? -9.117 34.601 20.954 1.00 14.70 51 LEU B C 1
ATOM 2673 O O . LEU B 1 51 ? -8.720 35.563 21.616 1.00 15.05 51 LEU B O 1
ATOM 2678 N N . ASN B 1 52 ? -10.008 33.718 21.404 1.00 14.55 52 ASN B N 1
ATOM 2679 C CA . ASN B 1 52 ? -10.550 33.765 22.765 1.00 14.27 52 ASN B CA 1
ATOM 2680 C C . ASN B 1 52 ? -9.470 33.733 23.842 1.00 14.34 52 ASN B C 1
ATOM 2681 O O . ASN B 1 52 ? -9.528 34.496 24.805 1.00 14.40 52 ASN B O 1
ATOM 2686 N N . VAL B 1 53 ? -8.499 32.839 23.674 1.00 14.02 53 VAL B N 1
ATOM 2687 C CA . VAL B 1 53 ? -7.402 32.688 24.623 1.00 13.83 53 VAL B CA 1
ATOM 2688 C C . VAL B 1 53 ? -6.531 33.948 24.623 1.00 14.08 53 VAL B C 1
ATOM 2689 O O . VAL B 1 53 ? -6.138 34.426 25.687 1.00 14.10 53 VAL B O 1
ATOM 2693 N N . CYS B 1 54 ? -6.233 34.487 23.441 1.00 13.88 54 CYS B N 1
ATOM 2694 C CA . CYS B 1 54 ? -5.410 35.691 23.346 1.00 14.66 54 CYS B CA 1
ATOM 2695 C C . CYS B 1 54 ? -6.111 36.898 23.965 1.00 14.75 54 CYS B C 1
ATOM 2696 O O . CYS B 1 54 ? -5.474 37.713 24.642 1.00 14.99 54 CYS B O 1
ATOM 2699 N N . GLN B 1 55 ? -7.426 36.987 23.776 1.00 14.75 55 GLN B N 1
ATOM 2700 C CA . GLN B 1 55 ? -8.199 38.067 24.386 1.00 15.48 55 GLN B CA 1
ATOM 2701 C C . GLN B 1 55 ? -8.233 37.928 25.906 1.00 15.89 55 GLN B C 1
ATOM 2702 O O . GLN B 1 55 ? -7.962 38.895 26.623 1.00 16.88 55 GLN B O 1
ATOM 2708 N N . LYS B 1 56 ? -8.532 36.726 26.395 1.00 17.08 56 LYS B N 1
ATOM 2709 C CA . LYS B 1 56 ? -8.582 36.451 27.831 1.00 17.60 56 LYS B CA 1
ATOM 2710 C C . LYS B 1 56 ? -7.281 36.836 28.529 1.00 17.68 56 LYS B C 1
ATOM 2711 O O . LYS B 1 56 ? -7.305 37.475 29.579 1.00 17.58 56 LYS B O 1
ATOM 2717 N N . LEU B 1 57 ? -6.157 36.473 27.919 1.00 17.31 57 LEU B N 1
ATOM 2718 C CA . LEU B 1 57 ? -4.846 36.642 28.534 1.00 17.12 57 LEU B CA 1
ATOM 2719 C C . LEU B 1 57 ? -4.133 37.913 28.074 1.00 16.93 57 LEU B C 1
ATOM 2720 O O . LEU B 1 57 ? -2.991 38.158 28.468 1.00 17.30 57 LEU B O 1
ATOM 2725 N N . GLU B 1 58 ? -4.810 38.713 27.254 1.00 17.25 58 GLU B N 1
ATOM 2726 C CA . GLU B 1 58 ? -4.285 39.992 26.771 1.00 17.39 58 GLU B CA 1
ATOM 2727 C C . GLU B 1 58 ? -2.956 39.812 26.042 1.00 17.60 58 GLU B C 1
ATOM 2728 O O . GLU B 1 58 ? -1.992 40.543 26.281 1.00 17.78 58 GLU B O 1
ATOM 2734 N N . ILE B 1 59 ? -2.916 38.812 25.166 1.00 17.33 59 ILE B N 1
ATOM 2735 C CA . ILE B 1 59 ? -1.742 38.538 24.352 1.00 17.80 59 ILE B CA 1
ATOM 2736 C C . ILE B 1 59 ? -1.883 39.356 23.077 1.00 18.42 59 ILE B C 1
ATOM 2737 O O . ILE B 1 59 ? -2.871 39.230 22.356 1.00 18.64 59 ILE B O 1
ATOM 2742 N N . ASN B 1 60 ? -0.904 40.218 22.826 1.00 19.23 60 ASN B N 1
ATOM 2743 C CA . ASN B 1 60 ? -0.914 41.070 21.646 1.00 19.89 60 ASN B CA 1
ATOM 2744 C C . ASN B 1 60 ? 0.105 40.552 20.641 1.00 19.99 60 ASN B C 1
ATOM 2745 O O . ASN B 1 60 ? 1.212 41.083 20.501 1.00 21.02 60 ASN B O 1
ATOM 2750 N N . VAL B 1 61 ? -0.289 39.456 20.001 1.00 18.95 61 VAL B N 1
ATOM 2751 C CA . VAL B 1 61 ? 0.462 38.784 18.949 1.00 17.91 61 VAL B CA 1
ATOM 2752 C C . VAL B 1 61 ? -0.549 38.578 17.824 1.00 16.94 61 VAL B C 1
ATOM 2753 O O . VAL B 1 61 ? -1.702 38.240 18.096 1.00 17.25 61 VAL B O 1
ATOM 2757 N N . PRO B 1 62 ? -0.166 38.820 16.572 1.00 16.52 62 PRO B N 1
ATOM 2758 C CA . PRO B 1 62 ? -1.096 38.589 15.461 1.00 15.90 62 PRO B CA 1
ATOM 2759 C C . PRO B 1 62 ? -1.440 37.105 15.312 1.00 15.73 62 PRO B C 1
ATOM 2760 O O . PRO B 1 62 ? -0.595 36.233 15.520 1.00 15.37 62 PRO B O 1
ATOM 2764 N N . VAL B 1 63 ? -2.701 36.845 14.986 1.00 15.34 63 VAL B N 1
ATOM 2765 C CA . VAL B 1 63 ? -3.221 35.502 14.761 1.00 14.55 63 VAL B CA 1
ATOM 2766 C C . VAL B 1 63 ? -3.651 35.410 13.300 1.00 14.38 63 VAL B C 1
ATOM 2767 O O . VAL B 1 63 ? -4.377 36.278 12.798 1.00 14.72 63 VAL B O 1
ATOM 2771 N N . TYR B 1 64 ? -3.174 34.371 12.613 1.00 13.70 64 TYR B N 1
ATOM 2772 C CA . TYR B 1 64 ? -3.417 34.200 11.186 1.00 13.72 64 TYR B CA 1
ATOM 2773 C C . TYR B 1 64 ? -4.125 32.868 10.969 1.00 13.69 64 TYR B C 1
ATOM 2774 O O . TYR B 1 64 ? -3.697 31.844 11.506 1.00 13.80 64 TYR B O 1
ATOM 2783 N N . ALA B 1 65 ? -5.199 32.883 10.187 1.00 13.43 65 ALA B N 1
ATOM 2784 C CA . ALA B 1 65 ? -5.944 31.663 9.887 1.00 13.38 65 ALA B CA 1
ATOM 2785 C C . ALA B 1 65 ? -5.344 30.943 8.674 1.00 13.30 65 ALA B C 1
ATOM 2786 O O . ALA B 1 65 ? -5.042 31.572 7.651 1.00 13.98 65 ALA B O 1
ATOM 2788 N N . GLY B 1 66 ? -5.172 29.627 8.778 1.00 13.15 66 GLY B N 1
ATOM 2789 C CA . GLY B 1 66 ? -4.563 28.844 7.711 1.00 12.85 66 GLY B CA 1
ATOM 2790 C C . GLY B 1 66 ? -5.469 27.833 7.024 1.00 12.87 66 GLY B C 1
ATOM 2791 O O . GLY B 1 66 ? -6.597 28.152 6.635 1.00 13.32 66 GLY B O 1
ATOM 2792 N N . MET B 1 67 ? -4.967 26.610 6.859 1.00 13.23 67 MET B N 1
ATOM 2793 C CA . MET B 1 67 ? -5.676 25.557 6.139 1.00 12.13 67 MET B CA 1
ATOM 2794 C C . MET B 1 67 ? -6.887 25.041 6.910 1.00 12.02 67 MET B C 1
ATOM 2795 O O . MET B 1 67 ? -6.760 24.681 8.094 1.00 12.29 67 MET B O 1
ATOM 2800 N N . PRO B 1 68 ? -8.047 25.029 6.250 1.00 11.63 68 PRO B N 1
ATOM 2801 C CA . PRO B 1 68 ? -9.266 24.453 6.824 1.00 11.66 68 PRO B CA 1
ATOM 2802 C C . PRO B 1 68 ? -9.419 22.958 6.605 1.00 11.74 68 PRO B C 1
ATOM 2803 O O . PRO B 1 68 ? -10.314 22.387 7.217 1.00 11.81 68 PRO B O 1
ATOM 2807 N N . GLN B 1 69 ? -8.603 22.352 5.742 1.00 10.99 69 GLN B N 1
ATOM 2808 C CA . GLN B 1 69 ? -8.683 20.917 5.497 1.00 10.87 69 GLN B CA 1
ATOM 2809 C C . GLN B 1 69 ? -7.264 20.402 5.288 1.00 10.43 69 GLN B C 1
ATOM 2810 O O . GLN B 1 69 ? -6.374 21.182 4.927 1.00 10.38 69 GLN B O 1
ATOM 2816 N N . PRO B 1 70 ? -7.045 19.104 5.511 1.00 10.86 70 PRO B N 1
ATOM 2817 C CA . PRO B 1 70 ? -5.719 18.521 5.278 1.00 10.18 70 PRO B CA 1
ATOM 2818 C C . PRO B 1 70 ? -5.416 18.478 3.778 1.00 11.01 70 PRO B C 1
ATOM 2819 O O . PRO B 1 70 ? -6.322 18.695 2.966 1.00 10.46 70 PRO B O 1
ATOM 2823 N N . ILE B 1 71 ? -4.167 18.220 3.400 1.00 10.67 71 ILE B N 1
ATOM 2824 C CA . ILE B 1 71 ? -3.816 18.341 1.986 1.00 10.74 71 ILE B CA 1
ATOM 2825 C C . ILE B 1 71 ? -4.408 17.268 1.073 1.00 10.40 71 ILE B C 1
ATOM 2826 O O . ILE B 1 71 ? -4.574 17.511 -0.129 1.00 10.67 71 ILE B O 1
ATOM 2831 N N . MET B 1 72 ? -4.776 16.105 1.618 1.00 9.73 72 MET B N 1
ATOM 2832 C CA . MET B 1 72 ? -5.314 15.045 0.769 1.00 9.45 72 MET B CA 1
ATOM 2833 C C . MET B 1 72 ? -6.410 14.186 1.396 1.00 9.32 72 MET B C 1
ATOM 2834 O O . MET B 1 72 ? -7.367 13.813 0.716 1.00 9.48 72 MET B O 1
ATOM 2839 N N . ARG B 1 73 ? -6.253 13.832 2.669 1.00 9.56 73 ARG B N 1
ATOM 2840 C CA . ARG B 1 73 ? -7.161 12.871 3.283 1.00 9.87 73 ARG B CA 1
ATOM 2841 C C . ARG B 1 73 ? -8.530 13.482 3.609 1.00 11.29 73 ARG B C 1
ATOM 2842 O O . ARG B 1 73 ? -8.725 14.697 3.509 1.00 11.49 73 ARG B O 1
ATOM 2850 N N . GLN B 1 74 ? -9.492 12.613 3.910 1.00 11.38 74 GLN B N 1
ATOM 2851 C CA . GLN B 1 74 ? -10.779 13.016 4.470 1.00 12.88 74 GLN B CA 1
ATOM 2852 C C . GLN B 1 74 ? -10.571 13.549 5.885 1.00 12.46 74 GLN B C 1
ATOM 2853 O O . GLN B 1 74 ? -9.952 12.901 6.729 1.00 12.50 74 GLN B O 1
ATOM 2859 N N . GLN B 1 75 ? -11.093 14.742 6.140 1.00 12.10 75 GLN B N 1
ATOM 2860 C CA . GLN B 1 75 ? -10.887 15.416 7.418 1.00 12.49 75 GLN B CA 1
ATOM 2861 C C . GLN B 1 75 ? -11.415 14.623 8.616 1.00 12.40 75 GLN B C 1
ATOM 2862 O O . GLN B 1 75 ? -12.533 14.105 8.579 1.00 13.39 75 GLN B O 1
ATOM 2868 N N . ILE B 1 76 ? -10.633 14.570 9.690 1.00 12.44 76 ILE B N 1
ATOM 2869 C CA . ILE B 1 76 ? -11.110 14.032 10.969 1.00 13.67 76 ILE B CA 1
ATOM 2870 C C . ILE B 1 76 ? -11.034 15.128 12.025 1.00 13.42 76 ILE B C 1
ATOM 2871 O O . ILE B 1 76 ? -10.291 16.090 11.862 1.00 13.74 76 ILE B O 1
ATOM 2876 N N . VAL B 1 77 ? -11.808 14.992 13.101 1.00 13.31 77 VAL B N 1
ATOM 2877 C CA . VAL B 1 77 ? -11.699 15.899 14.243 1.00 13.36 77 VAL B CA 1
ATOM 2878 C C . VAL B 1 77 ? -11.564 15.077 15.518 1.00 14.00 77 VAL B C 1
ATOM 2879 O O . VAL B 1 77 ? -11.753 13.863 15.506 1.00 13.70 77 VAL B O 1
ATOM 2883 N N . ALA B 1 78 ? -11.229 15.746 16.615 1.00 14.35 78 ALA B N 1
ATOM 2884 C CA . ALA B 1 78 ? -11.049 15.073 17.895 1.00 15.48 78 ALA B CA 1
ATOM 2885 C C . ALA B 1 78 ? -12.041 15.611 18.919 1.00 16.26 78 ALA B C 1
ATOM 2886 O O . ALA B 1 78 ? -11.664 15.984 20.036 1.00 17.23 78 ALA B O 1
ATOM 2888 N N . ASP B 1 79 ? -13.315 15.633 18.532 1.00 17.28 79 ASP B N 1
ATOM 2889 C CA . ASP B 1 79 ? -14.381 16.097 19.421 1.00 18.13 79 ASP B CA 1
ATOM 2890 C C . ASP B 1 79 ? -14.598 15.202 20.644 1.00 17.87 79 ASP B C 1
ATOM 2891 O O . ASP B 1 79 ? -15.136 15.653 21.664 1.00 18.10 79 ASP B O 1
ATOM 2896 N N . ASN B 1 80 ? -14.181 13.943 20.537 1.00 18.30 80 ASN B N 1
ATOM 2897 C CA . ASN B 1 80 ? -14.220 13.001 21.655 1.00 18.19 80 ASN B CA 1
ATOM 2898 C C . ASN B 1 80 ? -13.378 13.463 22.847 1.00 17.82 80 ASN B C 1
ATOM 2899 O O . ASN B 1 80 ? -13.767 13.267 24.004 1.00 18.56 80 ASN B O 1
ATOM 2904 N N . ILE B 1 81 ? -12.253 14.111 22.549 1.00 17.07 81 ILE B N 1
ATOM 2905 C CA . ILE B 1 81 ? -11.322 14.627 23.549 1.00 16.29 81 ILE B CA 1
ATOM 2906 C C . ILE B 1 81 ? -11.571 16.098 23.875 1.00 15.77 81 ILE B C 1
ATOM 2907 O O . ILE B 1 81 ? -11.400 16.509 25.020 1.00 16.18 81 ILE B O 1
ATOM 2912 N N . HIS B 1 82 ? -11.970 16.878 22.874 1.00 15.37 82 HIS B N 1
ATOM 2913 C CA . HIS B 1 82 ? -12.001 18.334 22.990 1.00 15.24 82 HIS B CA 1
ATOM 2914 C C . HIS B 1 82 ? -13.392 18.971 23.028 1.00 15.63 82 HIS B C 1
ATOM 2915 O O . HIS B 1 82 ? -13.502 20.188 23.177 1.00 15.41 82 HIS B O 1
ATOM 2922 N N . GLY B 1 83 ? -14.440 18.158 22.917 1.00 16.08 83 GLY B N 1
ATOM 2923 C CA . GLY B 1 83 ? -15.805 18.658 22.932 1.00 16.76 83 GLY B CA 1
ATOM 2924 C C . GLY B 1 83 ? -16.266 19.266 21.618 1.00 17.23 83 GLY B C 1
ATOM 2925 O O . GLY B 1 83 ? -15.500 19.381 20.661 1.00 17.71 83 GLY B O 1
ATOM 2926 N N . ASP B 1 84 ? -17.531 19.669 21.569 1.00 17.90 84 ASP B N 1
ATOM 2927 C CA . ASP B 1 84 ? -18.110 20.237 20.353 1.00 18.30 84 ASP B CA 1
ATOM 2928 C C . ASP B 1 84 ? -17.461 21.541 19.885 1.00 17.62 84 ASP B C 1
ATOM 2929 O O . ASP B 1 84 ? -17.329 21.764 18.679 1.00 17.93 84 ASP B O 1
ATOM 2934 N N . THR B 1 85 ? -17.055 22.389 20.829 1.00 16.50 85 THR B N 1
ATOM 2935 C CA . THR B 1 85 ? -16.432 23.677 20.518 1.00 15.65 85 THR B CA 1
ATOM 2936 C C . THR B 1 85 ? -14.951 23.545 20.173 1.00 15.04 85 THR B C 1
ATOM 2937 O O . THR B 1 85 ? -14.358 24.454 19.582 1.00 15.26 85 THR B O 1
ATOM 2941 N N . GLY B 1 86 ? -14.341 22.444 20.600 1.00 15.04 86 GLY B N 1
ATOM 2942 C CA . GLY B 1 86 ? -12.902 22.276 20.471 1.00 14.58 86 GLY B CA 1
ATOM 2943 C C . GLY B 1 86 ? -12.136 22.777 21.681 1.00 14.91 86 GLY B C 1
ATOM 2944 O O . GLY B 1 86 ? -10.942 22.501 21.829 1.00 14.57 86 GLY B O 1
ATOM 2945 N N . LEU B 1 87 ? -12.824 23.519 22.547 1.00 15.08 87 LEU B N 1
ATOM 2946 C CA . LEU B 1 87 ? -12.231 24.046 23.771 1.00 15.13 87 LEU B CA 1
ATOM 2947 C C . LEU B 1 87 ? -13.269 24.131 24.891 1.00 15.75 87 LEU B C 1
ATOM 2948 O O . LEU B 1 87 ? -13.393 25.151 25.588 1.00 15.79 87 LEU B O 1
ATOM 2953 N N . ASP B 1 88 ? -14.016 23.041 25.057 1.00 15.75 88 ASP B N 1
ATOM 2954 C CA . ASP B 1 88 ? -15.071 22.964 26.068 1.00 16.39 88 ASP B CA 1
ATOM 2955 C C . ASP B 1 88 ? -14.471 23.159 27.460 1.00 16.31 88 ASP B C 1
ATOM 2956 O O . ASP B 1 88 ? -13.377 22.674 27.752 1.00 16.10 88 ASP B O 1
ATOM 2961 N N . GLY B 1 89 ? -15.182 23.881 28.319 1.00 16.77 89 GLY B N 1
ATOM 2962 C CA . GLY B 1 89 ? -14.707 24.121 29.672 1.00 17.38 89 GLY B CA 1
ATOM 2963 C C . GLY B 1 89 ? -14.793 25.585 30.061 1.00 18.01 89 GLY B C 1
ATOM 2964 O O . GLY B 1 89 ? -15.714 25.969 30.788 1.00 18.82 89 GLY B O 1
ATOM 2965 N N . PRO B 1 90 ? -13.855 26.409 29.591 1.00 18.07 90 PRO B N 1
ATOM 2966 C CA . PRO B 1 90 ? -13.927 27.854 29.840 1.00 18.15 90 PRO B CA 1
ATOM 2967 C C . PRO B 1 90 ? -15.093 28.521 29.111 1.00 18.66 90 PRO B C 1
ATOM 2968 O O . PRO B 1 90 ? -15.497 28.082 28.031 1.00 18.57 90 PRO B O 1
ATOM 2972 N N . VAL B 1 91 ? -15.645 29.562 29.725 1.00 19.42 91 VAL B N 1
ATOM 2973 C CA . VAL B 1 91 ? -16.599 30.444 29.060 1.00 20.91 91 VAL B CA 1
ATOM 2974 C C . VAL B 1 91 ? -15.916 31.804 28.945 1.00 21.13 91 VAL B C 1
ATOM 2975 O O . VAL B 1 91 ? -15.374 32.310 29.930 1.00 22.14 91 VAL B O 1
ATOM 2979 N N . PHE B 1 92 ? -15.930 32.388 27.751 1.00 21.49 92 PHE B N 1
ATOM 2980 C CA . PHE B 1 92 ? -15.226 33.643 27.504 1.00 21.57 92 PHE B CA 1
ATOM 2981 C C . PHE B 1 92 ? -16.199 34.797 27.323 1.00 21.62 92 PHE B C 1
ATOM 2982 O O . PHE B 1 92 ? -17.339 34.583 26.914 1.00 21.95 92 PHE B O 1
ATOM 2990 N N . GLU B 1 93 ? -15.726 36.006 27.618 1.00 21.72 93 GLU B N 1
ATOM 2991 C CA . GLU B 1 93 ? -16.441 37.245 27.309 1.00 21.68 93 GLU B CA 1
ATOM 2992 C C . GLU B 1 93 ? -16.551 37.380 25.792 1.00 20.99 93 GLU B C 1
ATOM 2993 O O . GLU B 1 93 ? -15.777 36.748 25.069 1.00 20.40 93 GLU B O 1
ATOM 2999 N N . PRO B 1 94 ? -17.499 38.173 25.295 1.00 20.22 94 PRO B N 1
ATOM 3000 C CA . PRO B 1 94 ? -17.702 38.310 23.848 1.00 19.83 94 PRO B CA 1
ATOM 3001 C C . PRO B 1 94 ? -16.415 38.634 23.098 1.00 19.74 94 PRO B C 1
ATOM 3002 O O . PRO B 1 94 ? -15.632 39.463 23.565 1.00 19.14 94 PRO B O 1
ATOM 3006 N N . LEU B 1 95 ? -16.219 37.987 21.952 1.00 20.48 95 LEU B N 1
ATOM 3007 C CA . LEU B 1 95 ? -14.986 38.101 21.176 1.00 20.97 95 LEU B CA 1
ATOM 3008 C C . LEU B 1 95 ? -14.918 39.447 20.462 1.00 21.03 95 LEU B C 1
ATOM 3009 O O . LEU B 1 95 ? -15.825 39.797 19.710 1.00 20.71 95 LEU B O 1
ATOM 3014 N N . THR B 1 96 ? -13.851 40.201 20.707 1.00 21.44 96 THR B N 1
ATOM 3015 C CA . THR B 1 96 ? -13.622 41.469 20.010 1.00 21.64 96 THR B CA 1
ATOM 3016 C C . THR B 1 96 ? -12.297 41.428 19.260 1.00 22.48 96 THR B C 1
ATOM 3017 O O . THR B 1 96 ? -12.026 42.260 18.393 1.00 22.39 96 THR B O 1
ATOM 3021 N N . ARG B 1 97 ? -11.467 40.453 19.619 1.00 23.13 97 ARG B N 1
ATOM 3022 C CA . ARG B 1 97 ? -10.163 40.271 18.999 1.00 23.79 97 ARG B CA 1
ATOM 3023 C C . ARG B 1 97 ? -10.335 39.742 17.583 1.00 23.56 97 ARG B C 1
ATOM 3024 O O . ARG B 1 97 ? -11.158 38.858 17.338 1.00 23.85 97 ARG B O 1
ATOM 3032 N N . GLN B 1 98 ? -9.560 40.286 16.651 1.00 23.57 98 GLN B N 1
ATOM 3033 C CA . GLN B 1 98 ? -9.686 39.894 15.255 1.00 23.59 98 GLN B CA 1
ATOM 3034 C C . GLN B 1 98 ? -8.438 39.190 14.726 1.00 22.74 98 GLN B C 1
ATOM 3035 O O . GLN B 1 98 ? -7.319 39.472 15.158 1.00 23.30 98 GLN B O 1
ATOM 3041 N N . ALA B 1 99 ? -8.667 38.273 13.796 1.00 21.66 99 ALA B N 1
ATOM 3042 C CA . ALA B 1 99 ? -7.616 37.624 13.020 1.00 21.18 99 ALA B CA 1
ATOM 3043 C C . ALA B 1 99 ? -7.077 38.560 11.939 1.00 20.75 99 ALA B C 1
ATOM 3044 O O . ALA B 1 99 ? -7.804 39.421 11.435 1.00 20.38 99 ALA B O 1
ATOM 3046 N N . GLU B 1 100 ? -5.812 38.386 11.566 1.00 19.21 100 GLU B N 1
ATOM 3047 C CA . GLU B 1 100 ? -5.245 39.156 10.464 1.00 18.76 100 GLU B CA 1
ATOM 3048 C C . GLU B 1 100 ? -5.855 38.723 9.131 1.00 18.01 100 GLU B C 1
ATOM 3049 O O . GLU B 1 100 ? -6.402 37.624 9.009 1.00 18.13 100 GLU B O 1
ATOM 3055 N N . SER B 1 101 ? -5.777 39.594 8.130 1.00 17.73 101 SER B N 1
ATOM 3056 C CA . SER B 1 101 ? -6.329 39.295 6.814 1.00 17.76 101 SER B CA 1
ATOM 3057 C C . SER B 1 101 ? -5.424 38.379 5.987 1.00 17.36 101 SER B C 1
ATOM 3058 O O . SER B 1 101 ? -5.902 37.675 5.096 1.00 18.30 101 SER B O 1
ATOM 3061 N N . THR B 1 102 ? -4.122 38.399 6.263 1.00 17.01 102 THR B N 1
ATOM 3062 C CA . THR B 1 102 ? -3.157 37.564 5.542 1.00 16.69 102 THR B CA 1
ATOM 3063 C C . THR B 1 102 ? -3.310 36.090 5.912 1.00 15.89 102 THR B C 1
ATOM 3064 O O . THR B 1 102 ? -3.442 35.755 7.083 1.00 16.25 102 THR B O 1
ATOM 3068 N N . HIS B 1 103 ? -3.292 35.216 4.911 1.00 15.39 103 HIS B N 1
ATOM 3069 C CA . HIS B 1 103 ? -3.442 33.782 5.132 1.00 14.53 103 HIS B CA 1
ATOM 3070 C C . HIS B 1 103 ? -2.203 33.256 5.851 1.00 14.07 103 HIS B C 1
ATOM 3071 O O . HIS B 1 103 ? -1.097 33.726 5.575 1.00 14.48 103 HIS B O 1
ATOM 3078 N N . ALA B 1 104 ? -2.387 32.299 6.760 1.00 13.64 104 ALA B N 1
ATOM 3079 C CA . ALA B 1 104 ? -1.268 31.753 7.529 1.00 12.83 104 ALA B CA 1
ATOM 3080 C C . ALA B 1 104 ? -0.129 31.239 6.664 1.00 12.42 104 ALA B C 1
ATOM 3081 O O . ALA B 1 104 ? 1.031 31.432 7.028 1.00 12.93 104 ALA B O 1
ATOM 3083 N N . VAL B 1 105 ? -0.448 30.597 5.541 1.00 12.19 105 VAL B N 1
ATOM 3084 C CA . VAL B 1 105 ? 0.578 30.053 4.649 1.00 12.30 105 VAL B CA 1
ATOM 3085 C C . VAL B 1 105 ? 1.434 31.198 4.103 1.00 13.20 105 VAL B C 1
ATOM 3086 O O . VAL B 1 105 ? 2.665 31.135 4.136 1.00 13.66 105 VAL B O 1
ATOM 3090 N N . LYS B 1 106 ? 0.784 32.261 3.632 1.00 13.20 106 LYS B N 1
ATOM 3091 C CA . LYS B 1 106 ? 1.519 33.419 3.127 1.00 14.27 106 LYS B CA 1
ATOM 3092 C C . LYS B 1 106 ? 2.349 34.107 4.210 1.00 13.78 106 LYS B C 1
ATOM 3093 O O . LYS B 1 106 ? 3.488 34.514 3.955 1.00 14.74 106 LYS B O 1
ATOM 3099 N N . TYR B 1 107 ? 1.780 34.255 5.405 1.00 13.68 107 TYR B N 1
ATOM 3100 C CA . TYR B 1 107 ? 2.511 34.787 6.552 1.00 13.68 107 TYR B CA 1
ATOM 3101 C C . TYR B 1 107 ? 3.766 33.979 6.860 1.00 13.78 107 TYR B C 1
ATOM 3102 O O . TYR B 1 107 ? 4.856 34.543 6.981 1.00 13.82 107 TYR B O 1
ATOM 3111 N N . ILE B 1 108 ? 3.617 32.659 6.956 1.00 13.31 108 ILE B N 1
ATOM 3112 C CA . ILE B 1 108 ? 4.764 31.798 7.207 1.00 13.05 108 ILE B CA 1
ATOM 3113 C C . ILE B 1 108 ? 5.850 32.005 6.147 1.00 13.03 108 ILE B C 1
ATOM 3114 O O . ILE B 1 108 ? 7.017 32.174 6.499 1.00 13.32 108 ILE B O 1
ATOM 3119 N N . ILE B 1 109 ? 5.476 32.000 4.869 1.00 13.44 109 ILE B N 1
ATOM 3120 C CA . ILE B 1 109 ? 6.440 32.084 3.777 1.00 13.60 109 ILE B CA 1
ATOM 3121 C C . ILE B 1 109 ? 7.144 33.446 3.781 1.00 13.48 109 ILE B C 1
ATOM 3122 O O . ILE B 1 109 ? 8.372 33.525 3.720 1.00 14.07 109 ILE B O 1
ATOM 3127 N N . ASP B 1 110 ? 6.366 34.519 3.837 1.00 13.61 110 ASP B N 1
ATOM 3128 C CA . ASP B 1 110 ? 6.955 35.859 3.810 1.00 13.90 110 ASP B CA 1
ATOM 3129 C C . ASP B 1 110 ? 7.860 36.161 5.007 1.00 13.77 110 ASP B C 1
ATOM 3130 O O . ASP B 1 110 ? 8.902 36.815 4.866 1.00 14.28 110 ASP B O 1
ATOM 3135 N N . THR B 1 111 ? 7.461 35.693 6.187 1.00 14.29 111 THR B N 1
ATOM 3136 C CA . THR B 1 111 ? 8.210 35.970 7.411 1.00 14.08 111 THR B CA 1
ATOM 3137 C C . THR B 1 111 ? 9.548 35.246 7.375 1.00 14.15 111 THR B C 1
ATOM 3138 O O . THR B 1 111 ? 10.588 35.833 7.674 1.00 14.74 111 THR B O 1
ATOM 3142 N N . LEU B 1 112 ? 9.512 33.978 6.975 1.00 13.87 112 LEU B N 1
ATOM 3143 C CA . LEU B 1 112 ? 10.736 33.197 6.817 1.00 13.83 112 LEU B CA 1
ATOM 3144 C C . LEU B 1 112 ? 11.660 33.791 5.758 1.00 13.88 112 LEU B C 1
ATOM 3145 O O . LEU B 1 112 ? 12.864 33.911 5.982 1.00 14.60 112 LEU B O 1
ATOM 3150 N N . MET B 1 113 ? 11.100 34.149 4.608 1.00 14.53 113 MET B N 1
ATOM 3151 C CA . MET B 1 113 ? 11.893 34.653 3.490 1.00 14.54 113 MET B CA 1
ATOM 3152 C C . MET B 1 113 ? 12.564 35.995 3.798 1.00 15.06 113 MET B C 1
ATOM 3153 O O . MET B 1 113 ? 13.668 36.257 3.321 1.00 15.39 113 MET B O 1
ATOM 3158 N N . ALA B 1 114 ? 11.897 36.824 4.596 1.00 15.17 114 ALA B N 1
ATOM 3159 C CA . ALA B 1 114 ? 12.406 38.132 5.006 1.00 15.98 114 ALA B CA 1
ATOM 3160 C C . ALA B 1 114 ? 13.363 38.065 6.193 1.00 16.10 114 ALA B C 1
ATOM 3161 O O . ALA B 1 114 ? 14.034 39.047 6.520 1.00 17.01 114 ALA B O 1
ATOM 3163 N N . SER B 1 115 ? 13.435 36.900 6.830 1.00 16.66 115 SER B N 1
ATOM 3164 C CA . SER B 1 115 ? 14.222 36.692 8.042 1.00 16.47 115 SER B CA 1
ATOM 3165 C C . SER B 1 115 ? 15.700 36.416 7.771 1.00 17.25 115 SER B C 1
ATOM 3166 O O . SER B 1 115 ? 16.105 36.203 6.625 1.00 17.30 115 SER B O 1
ATOM 3169 N N . ASP B 1 116 ? 16.489 36.401 8.845 1.00 18.13 116 ASP B N 1
ATOM 3170 C CA . ASP B 1 116 ? 17.897 36.012 8.798 1.00 19.38 116 ASP B CA 1
ATOM 3171 C C . ASP B 1 116 ? 18.136 34.568 9.248 1.00 18.98 116 ASP B C 1
ATOM 3172 O O . ASP B 1 116 ? 19.209 34.239 9.759 1.00 19.51 116 ASP B O 1
ATOM 3177 N N . GLY B 1 117 ? 17.134 33.711 9.058 1.00 18.53 117 GLY B N 1
ATOM 3178 C CA . GLY B 1 117 ? 17.255 32.284 9.313 1.00 17.30 117 GLY B CA 1
ATOM 3179 C C . GLY B 1 117 ? 17.228 31.844 10.766 1.00 17.31 117 GLY B C 1
ATOM 3180 O O . GLY B 1 117 ? 17.615 30.717 11.082 1.00 17.27 117 GLY B O 1
ATOM 3181 N N . ASP B 1 118 ? 16.742 32.717 11.645 1.00 16.92 118 ASP B N 1
ATOM 3182 C CA . ASP B 1 118 ? 16.791 32.475 13.082 1.00 16.77 118 ASP B CA 1
ATOM 3183 C C . ASP B 1 118 ? 15.442 32.129 13.714 1.00 16.32 118 ASP B C 1
ATOM 3184 O O . ASP B 1 118 ? 15.337 32.037 14.942 1.00 16.27 118 ASP B O 1
ATOM 3189 N N . ILE B 1 119 ? 14.427 31.911 12.878 1.00 15.35 119 ILE B N 1
ATOM 3190 C CA . ILE B 1 119 ? 13.078 31.618 13.367 1.00 14.34 119 ILE B CA 1
ATOM 3191 C C . ILE B 1 119 ? 12.830 30.112 13.412 1.00 14.00 119 ILE B C 1
ATOM 3192 O O . ILE B 1 119 ? 13.183 29.395 12.473 1.00 14.07 119 ILE B O 1
ATOM 3197 N N . THR B 1 120 ? 12.233 29.660 14.513 1.00 13.60 120 THR B N 1
ATOM 3198 C CA . THR B 1 120 ? 11.855 28.264 14.735 1.00 13.27 120 THR B CA 1
ATOM 3199 C C . THR B 1 120 ? 10.350 28.108 14.542 1.00 13.05 120 THR B C 1
ATOM 3200 O O . THR B 1 120 ? 9.570 28.919 15.049 1.00 13.32 120 THR B O 1
ATOM 3204 N N . LEU B 1 121 ? 9.931 27.072 13.817 1.00 12.51 121 LEU B N 1
ATOM 3205 C CA . LEU B 1 121 ? 8.505 26.783 13.696 1.00 12.21 121 LEU B CA 1
ATOM 3206 C C . LEU B 1 121 ? 8.102 25.812 14.798 1.00 12.20 121 LEU B C 1
ATOM 3207 O O . LEU B 1 121 ? 8.833 24.860 15.084 1.00 12.32 121 LEU B O 1
ATOM 3212 N N . VAL B 1 122 ? 6.949 26.056 15.412 1.00 12.11 122 VAL B N 1
ATOM 3213 C CA . VAL B 1 122 ? 6.444 25.181 16.466 1.00 12.33 122 VAL B CA 1
ATOM 3214 C C . VAL B 1 122 ? 5.031 24.705 16.123 1.00 12.47 122 VAL B C 1
ATOM 3215 O O . VAL B 1 122 ? 4.041 25.324 16.518 1.00 12.54 122 VAL B O 1
ATOM 3219 N N . PRO B 1 123 ? 4.925 23.630 15.344 1.00 12.46 123 PRO B N 1
ATOM 3220 C CA . PRO B 1 123 ? 3.621 23.046 15.016 1.00 12.04 123 PRO B CA 1
ATOM 3221 C C . PRO B 1 123 ? 3.141 22.122 16.125 1.00 12.08 123 PRO B C 1
ATOM 3222 O O . PRO B 1 123 ? 3.841 21.181 16.527 1.00 11.54 123 PRO B O 1
ATOM 3226 N N . VAL B 1 124 ? 1.939 22.397 16.616 1.00 11.29 124 VAL B N 1
ATOM 3227 C CA . VAL B 1 124 ? 1.345 21.562 17.651 1.00 11.41 124 VAL B CA 1
ATOM 3228 C C . VAL B 1 124 ? -0.062 21.113 17.264 1.00 11.57 124 VAL B C 1
ATOM 3229 O O . VAL B 1 124 ? -0.841 20.672 18.102 1.00 12.68 124 VAL B O 1
ATOM 3233 N N . GLY B 1 125 ? -0.372 21.234 15.974 1.00 11.62 125 GLY B N 1
ATOM 3234 C CA . GLY B 1 125 ? -1.566 20.667 15.364 1.00 11.64 125 GLY B CA 1
ATOM 3235 C C . GLY B 1 125 ? -1.154 19.794 14.191 1.00 11.43 125 GLY B C 1
ATOM 3236 O O . GLY B 1 125 ? 0.041 19.523 14.042 1.00 11.65 125 GLY B O 1
ATOM 3237 N N . PRO B 1 126 ? -2.104 19.351 13.364 1.00 11.59 126 PRO B N 1
ATOM 3238 C CA . PRO B 1 126 ? -1.766 18.725 12.080 1.00 11.62 126 PRO B CA 1
ATOM 3239 C C . PRO B 1 126 ? -0.848 19.650 11.282 1.00 12.32 126 PRO B C 1
ATOM 3240 O O . PRO B 1 126 ? -0.863 20.871 11.472 1.00 12.90 126 PRO B O 1
ATOM 3244 N N . LEU B 1 127 ? -0.038 19.058 10.412 1.00 11.64 127 LEU B N 1
ATOM 3245 C CA . LEU B 1 127 ? 1.058 19.787 9.780 1.00 10.91 127 LEU B CA 1
ATOM 3246 C C . LEU B 1 127 ? 0.677 20.446 8.448 1.00 11.15 127 LEU B C 1
ATOM 3247 O O . LEU B 1 127 ? 1.559 20.806 7.666 1.00 11.08 127 LEU B O 1
ATOM 3252 N N . SER B 1 128 ? -0.621 20.640 8.219 1.00 11.15 128 SER B N 1
ATOM 3253 C CA . SER B 1 128 ? -1.131 21.122 6.928 1.00 11.79 128 SER B CA 1
ATOM 3254 C C . SER B 1 128 ? -0.547 22.470 6.492 1.00 11.38 128 SER B C 1
ATOM 3255 O O . SER B 1 128 ? -0.163 22.628 5.333 1.00 12.08 128 SER B O 1
ATOM 3258 N N . ASN B 1 129 ? -0.497 23.446 7.394 1.00 11.67 129 ASN B N 1
ATOM 3259 C CA . ASN B 1 129 ? 0.032 24.764 7.034 1.00 11.15 129 ASN B CA 1
ATOM 3260 C C . ASN B 1 129 ? 1.499 24.678 6.646 1.00 11.46 129 ASN B C 1
ATOM 3261 O O . ASN B 1 129 ? 1.946 25.309 5.687 1.00 10.84 129 ASN B O 1
ATOM 3266 N N . ILE B 1 130 ? 2.237 23.884 7.418 1.00 10.95 130 ILE B N 1
ATOM 3267 C CA . ILE B 1 130 ? 3.675 23.734 7.232 1.00 11.38 130 ILE B CA 1
ATOM 3268 C C . ILE B 1 130 ? 4.002 23.100 5.882 1.00 11.04 130 ILE B C 1
ATOM 3269 O O . ILE B 1 130 ? 4.840 23.615 5.122 1.00 11.14 130 ILE B O 1
ATOM 3274 N N . ALA B 1 131 ? 3.330 21.995 5.573 1.00 10.93 131 ALA B N 1
ATOM 3275 C CA . ALA B 1 131 ? 3.550 21.294 4.307 1.00 10.40 131 ALA B CA 1
ATOM 3276 C C . ALA B 1 131 ? 3.240 22.178 3.100 1.00 10.74 131 ALA B C 1
ATOM 3277 O O . ALA B 1 131 ? 3.996 22.209 2.124 1.00 11.17 131 ALA B O 1
ATOM 3279 N N . VAL B 1 132 ? 2.116 22.887 3.156 1.00 10.63 132 VAL B N 1
ATOM 3280 C CA . VAL B 1 132 ? 1.731 23.745 2.034 1.00 10.22 132 VAL B CA 1
ATOM 3281 C C . VAL B 1 132 ? 2.779 24.842 1.853 1.00 10.60 132 VAL B C 1
ATOM 3282 O O . VAL B 1 132 ? 3.198 25.114 0.730 1.00 10.57 132 VAL B O 1
ATOM 3286 N N . ALA B 1 133 ? 3.221 25.458 2.945 1.00 10.69 133 ALA B N 1
ATOM 3287 C CA . ALA B 1 133 ? 4.266 26.477 2.863 1.00 10.81 133 ALA B CA 1
ATOM 3288 C C . ALA B 1 133 ? 5.555 25.925 2.247 1.00 11.45 133 ALA B C 1
ATOM 3289 O O . ALA B 1 133 ? 6.180 26.581 1.404 1.00 11.44 133 ALA B O 1
ATOM 3291 N N . MET B 1 134 ? 5.946 24.715 2.645 1.00 11.25 134 MET B N 1
ATOM 3292 C CA . MET B 1 134 ? 7.203 24.141 2.159 1.00 11.13 134 MET B CA 1
ATOM 3293 C C . MET B 1 134 ? 7.175 23.845 0.665 1.00 10.95 134 MET B C 1
ATOM 3294 O O . MET B 1 134 ? 8.178 24.011 -0.034 1.00 11.33 134 MET B O 1
ATOM 3299 N N . ARG B 1 135 ? 6.026 23.395 0.173 1.00 10.51 135 ARG B N 1
ATOM 3300 C CA . ARG B 1 135 ? 5.935 23.019 -1.230 1.00 10.56 135 ARG B CA 1
ATOM 3301 C C . ARG B 1 135 ? 5.623 24.229 -2.102 1.00 10.30 135 ARG B C 1
ATOM 3302 O O . ARG B 1 135 ? 6.017 24.278 -3.264 1.00 11.35 135 ARG B O 1
ATOM 3310 N N . MET B 1 136 ? 4.943 25.210 -1.522 1.00 11.61 136 MET B N 1
ATOM 3311 C CA . MET B 1 136 ? 4.632 26.444 -2.231 1.00 11.94 136 MET B CA 1
ATOM 3312 C C . MET B 1 136 ? 5.871 27.319 -2.406 1.00 12.20 136 MET B C 1
ATOM 3313 O O . MET B 1 136 ? 6.047 27.935 -3.457 1.00 12.52 136 MET B O 1
ATOM 3318 N N . GLN B 1 137 ? 6.724 27.377 -1.384 1.00 12.05 137 GLN B N 1
ATOM 3319 C CA . GLN B 1 137 ? 7.956 28.154 -1.481 1.00 11.68 137 GLN B CA 1
ATOM 3320 C C . GLN B 1 137 ? 9.111 27.367 -0.866 1.00 11.92 137 GLN B C 1
ATOM 3321 O O . GLN B 1 137 ? 9.472 27.594 0.293 1.00 11.51 137 GLN B O 1
ATOM 3327 N N . PRO B 1 138 ? 9.677 26.436 -1.631 1.00 11.60 138 PRO B N 1
ATOM 3328 C CA . PRO B 1 138 ? 10.815 25.629 -1.173 1.00 11.85 138 PRO B CA 1
ATOM 3329 C C . PRO B 1 138 ? 12.008 26.431 -0.653 1.00 12.28 138 PRO B C 1
ATOM 3330 O O . PRO B 1 138 ? 12.775 25.883 0.144 1.00 12.98 138 PRO B O 1
ATOM 3334 N N . ALA B 1 139 ? 12.165 27.681 -1.083 1.00 12.96 139 ALA B N 1
ATOM 3335 C CA . ALA B 1 139 ? 13.236 28.524 -0.553 1.00 13.26 139 ALA B CA 1
ATOM 3336 C C . ALA B 1 139 ? 13.118 28.850 0.941 1.00 13.31 139 ALA B C 1
ATOM 3337 O O . ALA B 1 139 ? 14.060 29.396 1.525 1.00 13.40 139 ALA B O 1
ATOM 3339 N N . ILE B 1 140 ? 11.997 28.506 1.576 1.00 13.21 140 ILE B N 1
ATOM 3340 C CA . ILE B 1 140 ? 11.900 28.671 3.027 1.00 13.14 140 ILE B CA 1
ATOM 3341 C C . ILE B 1 140 ? 12.751 27.671 3.803 1.00 13.21 140 ILE B C 1
ATOM 3342 O O . ILE B 1 140 ? 13.126 27.929 4.948 1.00 13.08 140 ILE B O 1
ATOM 3347 N N . LEU B 1 141 ? 13.058 26.531 3.194 1.00 13.33 141 LEU B N 1
ATOM 3348 C CA . LEU B 1 141 ? 13.732 25.455 3.926 1.00 13.43 141 LEU B CA 1
ATOM 3349 C C . LEU B 1 141 ? 15.051 25.859 4.601 1.00 14.06 141 LEU B C 1
ATOM 3350 O O . LEU B 1 141 ? 15.193 25.607 5.790 1.00 13.82 141 LEU B O 1
ATOM 3355 N N . PRO B 1 142 ? 16.002 26.482 3.906 1.00 14.74 142 PRO B N 1
ATOM 3356 C CA . PRO B 1 142 ? 17.241 26.910 4.577 1.00 14.96 142 PRO B CA 1
ATOM 3357 C C . PRO B 1 142 ? 17.042 28.008 5.623 1.00 15.27 142 PRO B C 1
ATOM 3358 O O . PRO B 1 142 ? 17.922 28.209 6.471 1.00 15.30 142 PRO B O 1
ATOM 3362 N N . LYS B 1 143 ? 15.903 28.696 5.556 1.00 14.59 143 LYS B N 1
ATOM 3363 C CA . LYS B 1 143 ? 15.562 29.769 6.477 1.00 14.78 143 LYS B CA 1
ATOM 3364 C C . LYS B 1 143 ? 15.034 29.267 7.813 1.00 14.67 143 LYS B C 1
ATOM 3365 O O . LYS B 1 143 ? 15.011 30.028 8.776 1.00 15.51 143 LYS B O 1
ATOM 3371 N N . ILE B 1 144 ? 14.592 28.012 7.880 1.00 13.97 144 ILE B N 1
ATOM 3372 C CA . ILE B 1 144 ? 14.016 27.514 9.129 1.00 13.21 144 ILE B CA 1
ATOM 3373 C C . ILE B 1 144 ? 15.123 27.063 10.073 1.00 13.66 144 ILE B C 1
ATOM 3374 O O . ILE B 1 144 ? 15.865 26.125 9.763 1.00 14.17 144 ILE B O 1
ATOM 3379 N N . ARG B 1 145 ? 15.229 27.722 11.224 1.00 13.83 145 ARG B N 1
ATOM 3380 C CA . ARG B 1 145 ? 16.261 27.345 12.186 1.00 13.88 145 ARG B CA 1
ATOM 3381 C C . ARG B 1 145 ? 16.059 25.917 12.701 1.00 14.03 145 ARG B C 1
ATOM 3382 O O . ARG B 1 145 ? 16.996 25.115 12.740 1.00 14.36 145 ARG B O 1
ATOM 3390 N N . GLU B 1 146 ? 14.820 25.598 13.063 1.00 13.96 146 GLU B N 1
ATOM 3391 C CA . GLU B 1 146 ? 14.467 24.298 13.625 1.00 13.06 146 GLU B CA 1
ATOM 3392 C C . GLU B 1 146 ? 12.947 24.194 13.564 1.00 13.05 146 GLU B C 1
ATOM 3393 O O . GLU B 1 146 ? 12.262 25.219 13.514 1.00 12.70 146 GLU B O 1
ATOM 3399 N N . ILE B 1 147 ? 12.431 22.966 13.567 1.00 12.55 147 ILE B N 1
ATOM 3400 C CA . ILE B 1 147 ? 11.009 22.723 13.779 1.00 11.97 147 ILE B CA 1
ATOM 3401 C C . ILE B 1 147 ? 10.885 21.884 15.042 1.00 12.01 147 ILE B C 1
ATOM 3402 O O . ILE B 1 147 ? 11.481 20.815 15.130 1.00 12.59 147 ILE B O 1
ATOM 3407 N N . VAL B 1 148 ? 10.144 22.383 16.027 1.00 12.14 148 VAL B N 1
ATOM 3408 C CA . VAL B 1 148 ? 9.917 21.646 17.268 1.00 11.55 148 VAL B CA 1
ATOM 3409 C C . VAL B 1 148 ? 8.423 21.342 17.304 1.00 11.34 148 VAL B C 1
ATOM 3410 O O . VAL B 1 148 ? 7.608 22.215 17.625 1.00 11.67 148 VAL B O 1
ATOM 3414 N N . LEU B 1 149 ? 8.066 20.121 16.918 1.00 11.49 149 LEU B N 1
ATOM 3415 C CA . LEU B 1 149 ? 6.662 19.759 16.737 1.00 10.90 149 LEU B CA 1
ATOM 3416 C C . LEU B 1 149 ? 6.146 18.800 17.811 1.00 11.23 149 LEU B C 1
ATOM 3417 O O . LEU B 1 149 ? 6.894 17.970 18.331 1.00 11.44 149 LEU B O 1
ATOM 3422 N N . MET B 1 150 ? 4.875 18.948 18.171 1.00 11.30 150 MET B N 1
ATOM 3423 C CA . MET B 1 150 ? 4.205 17.934 18.976 1.00 11.04 150 MET B CA 1
ATOM 3424 C C . MET B 1 150 ? 3.440 17.050 18.008 1.00 10.96 150 MET B C 1
ATOM 3425 O O . MET B 1 150 ? 2.559 17.498 17.269 1.00 11.46 150 MET B O 1
ATOM 3430 N N . GLY B 1 151 ? 3.812 15.780 18.001 1.00 10.73 151 GLY B N 1
ATOM 3431 C CA . GLY B 1 151 ? 3.141 14.828 17.139 1.00 10.96 151 GLY B CA 1
ATOM 3432 C C . GLY B 1 151 ? 3.893 13.516 17.104 1.00 10.97 151 GLY B C 1
ATOM 3433 O O . GLY B 1 151 ? 5.056 13.449 17.495 1.00 11.08 151 GLY B O 1
ATOM 3434 N N . GLY B 1 152 ? 3.213 12.474 16.639 1.00 10.14 152 GLY B N 1
ATOM 3435 C CA . GLY B 1 152 ? 3.816 11.159 16.495 1.00 10.04 152 GLY B CA 1
ATOM 3436 C C . GLY B 1 152 ? 3.922 10.381 17.793 1.00 9.77 152 GLY B C 1
ATOM 3437 O O . GLY B 1 152 ? 3.561 10.865 18.875 1.00 9.64 152 GLY B O 1
ATOM 3438 N N . ALA B 1 153 ? 4.431 9.161 17.659 1.00 10.19 153 ALA B N 1
ATOM 3439 C CA . ALA B 1 153 ? 4.713 8.277 18.784 1.00 9.77 153 ALA B CA 1
ATOM 3440 C C . ALA B 1 153 ? 5.601 7.145 18.292 1.00 9.95 153 ALA B C 1
ATOM 3441 O O . ALA B 1 153 ? 5.321 6.551 17.242 1.00 9.36 153 ALA B O 1
ATOM 3443 N N . TYR B 1 154 ? 6.649 6.823 19.046 1.00 9.62 154 TYR B N 1
ATOM 3444 C CA . TYR B 1 154 ? 7.458 5.665 18.661 1.00 9.94 154 TYR B CA 1
ATOM 3445 C C . TYR B 1 154 ? 6.854 4.344 19.107 1.00 10.32 154 TYR B C 1
ATOM 3446 O O . TYR B 1 154 ? 7.090 3.307 18.469 1.00 10.44 154 TYR B O 1
ATOM 3455 N N . GLY B 1 155 ? 6.077 4.390 20.188 1.00 10.58 155 GLY B N 1
ATOM 3456 C CA . GLY B 1 155 ? 5.325 3.222 20.615 1.00 10.60 155 GLY B CA 1
ATOM 3457 C C . GLY B 1 155 ? 3.879 3.269 20.149 1.00 11.51 155 GLY B C 1
ATOM 3458 O O . GLY B 1 155 ? 3.600 3.316 18.948 1.00 11.81 155 GLY B O 1
ATOM 3459 N N . THR B 1 156 ? 2.959 3.282 21.109 1.00 11.11 156 THR B N 1
ATOM 3460 C CA . THR B 1 156 ? 1.530 3.280 20.811 1.00 10.90 156 THR B CA 1
ATOM 3461 C C . THR B 1 156 ? 0.981 4.678 20.509 1.00 10.45 156 THR B C 1
ATOM 3462 O O . THR B 1 156 ? 1.336 5.659 21.175 1.00 11.08 156 THR B O 1
ATOM 3466 N N . GLY B 1 157 ? 0.129 4.752 19.489 1.00 9.68 157 GLY B N 1
ATOM 3467 C CA . GLY B 1 157 ? -0.577 5.983 19.158 1.00 9.16 157 GLY B CA 1
ATOM 3468 C C . GLY B 1 157 ? -1.723 6.274 20.107 1.00 9.83 157 GLY B C 1
ATOM 3469 O O . GLY B 1 157 ? -1.891 5.589 21.118 1.00 10.08 157 GLY B O 1
ATOM 3470 N N . ASN B 1 158 ? -2.526 7.284 19.778 1.00 9.86 158 ASN B N 1
ATOM 3471 C CA . ASN B 1 158 ? -3.756 7.533 20.535 1.00 10.59 158 ASN B CA 1
ATOM 3472 C C . ASN B 1 158 ? -5.006 7.309 19.688 1.00 10.21 158 ASN B C 1
ATOM 3473 O O . ASN B 1 158 ? -5.745 6.354 19.929 1.00 10.17 158 ASN B O 1
ATOM 3478 N N . PHE B 1 159 ? -5.196 8.126 18.659 1.00 9.80 159 PHE B N 1
ATOM 3479 C CA . PHE B 1 159 ? -6.354 8.026 17.776 1.00 10.55 159 PHE B CA 1
ATOM 3480 C C . PHE B 1 159 ? -6.502 6.643 17.141 1.00 10.47 159 PHE B C 1
ATOM 3481 O O . PHE B 1 159 ? -7.619 6.147 16.997 1.00 11.29 159 PHE B O 1
ATOM 3489 N N . THR B 1 160 ? -5.381 6.010 16.790 1.00 10.34 160 THR B N 1
ATOM 3490 C CA . THR B 1 160 ? -5.346 4.591 16.432 1.00 9.88 160 THR B CA 1
ATOM 3491 C C . THR B 1 160 ? -4.190 3.969 17.221 1.00 9.54 160 THR B C 1
ATOM 3492 O O . THR B 1 160 ? -3.400 4.711 17.802 1.00 10.00 160 THR B O 1
ATOM 3496 N N . PRO B 1 161 ? -4.076 2.641 17.254 1.00 9.34 161 PRO B N 1
ATOM 3497 C CA . PRO B 1 161 ? -2.952 1.996 17.944 1.00 9.09 161 PRO B CA 1
ATOM 3498 C C . PRO B 1 161 ? -1.618 2.437 17.338 1.00 9.13 161 PRO B C 1
ATOM 3499 O O . PRO B 1 161 ? -0.568 2.436 17.998 1.00 8.87 161 PRO B O 1
ATOM 3503 N N . SER B 1 162 ? -1.673 2.826 16.066 1.00 8.67 162 SER B N 1
ATOM 3504 C CA . SER B 1 162 ? -0.446 3.133 15.326 1.00 8.65 162 SER B CA 1
ATOM 3505 C C . SER B 1 162 ? -0.064 4.606 15.244 1.00 9.03 162 SER B C 1
ATOM 3506 O O . SER B 1 162 ? 1.105 4.932 15.017 1.00 9.65 162 SER B O 1
ATOM 3509 N N . ALA B 1 163 ? -1.051 5.489 15.379 1.00 8.97 163 ALA B N 1
ATOM 3510 C CA . ALA B 1 163 ? -0.870 6.887 15.005 1.00 8.91 163 ALA B CA 1
ATOM 3511 C C . ALA B 1 163 ? -1.352 7.843 16.084 1.00 9.23 163 ALA B C 1
ATOM 3512 O O . ALA B 1 163 ? -2.374 7.615 16.727 1.00 9.28 163 ALA B O 1
ATOM 3514 N N . GLU B 1 164 ? -0.589 8.914 16.253 1.00 9.05 164 GLU B N 1
ATOM 3515 C CA . GLU B 1 164 ? -0.965 10.053 17.076 1.00 9.33 164 GLU B CA 1
ATOM 3516 C C . GLU B 1 164 ? -1.816 10.999 16.221 1.00 10.25 164 GLU B C 1
ATOM 3517 O O . GLU B 1 164 ? -1.657 11.069 14.989 1.00 10.32 164 GLU B O 1
ATOM 3523 N N . PHE B 1 165 ? -2.725 11.717 16.875 1.00 9.97 165 PHE B N 1
ATOM 3524 C CA . PHE B 1 165 ? -3.734 12.512 16.172 1.00 10.15 165 PHE B CA 1
ATOM 3525 C C . PHE B 1 165 ? -3.204 13.528 15.162 1.00 10.05 165 PHE B C 1
ATOM 3526 O O . PHE B 1 165 ? -3.705 13.587 14.041 1.00 10.30 165 PHE B O 1
ATOM 3534 N N . ASN B 1 166 ? -2.261 14.378 15.560 1.00 9.64 166 ASN B N 1
ATOM 3535 C CA . ASN B 1 166 ? -1.747 15.385 14.629 1.00 9.67 166 ASN B CA 1
ATOM 3536 C C . ASN B 1 166 ? -1.227 14.784 13.325 1.00 10.00 166 ASN B C 1
ATOM 3537 O O . ASN B 1 166 ? -1.506 15.294 12.241 1.00 10.81 166 ASN B O 1
ATOM 3542 N N . ILE B 1 167 ? -0.461 13.704 13.425 1.00 9.39 167 ILE B N 1
ATOM 3543 C CA . ILE B 1 167 ? 0.024 13.048 12.211 1.00 9.55 167 ILE B CA 1
ATOM 3544 C C . ILE B 1 167 ? -1.130 12.359 11.471 1.00 10.03 167 ILE B C 1
ATOM 3545 O O . ILE B 1 167 ? -1.261 12.466 10.252 1.00 9.56 167 ILE B O 1
ATOM 3550 N N . PHE B 1 168 ? -1.985 11.660 12.211 1.00 9.74 168 PHE B N 1
ATOM 3551 C CA . PHE B 1 168 ? -3.076 10.924 11.587 1.00 9.51 168 PHE B CA 1
ATOM 3552 C C . PHE B 1 168 ? -4.021 11.860 10.826 1.00 9.59 168 PHE B C 1
ATOM 3553 O O . PHE B 1 168 ? -4.595 11.476 9.812 1.00 10.02 168 PHE B O 1
ATOM 3561 N N . ALA B 1 169 ? -4.201 13.075 11.332 1.00 10.09 169 ALA B N 1
ATOM 3562 C CA . ALA B 1 169 ? -5.115 14.031 10.697 1.00 10.47 169 ALA B CA 1
ATOM 3563 C C . ALA B 1 169 ? -4.586 14.568 9.361 1.00 10.89 169 ALA B C 1
ATOM 3564 O O . ALA B 1 169 ? -5.348 15.101 8.547 1.00 11.45 169 ALA B O 1
ATOM 3566 N N . ASP B 1 170 ? -3.282 14.435 9.127 1.00 10.31 170 ASP B N 1
ATOM 3567 C CA . ASP B 1 170 ? -2.714 14.802 7.830 1.00 10.54 170 ASP B CA 1
ATOM 3568 C C . ASP B 1 170 ? -1.388 14.078 7.590 1.00 9.80 170 ASP B C 1
ATOM 3569 O O . ASP B 1 170 ? -0.326 14.682 7.754 1.00 9.83 170 ASP B O 1
ATOM 3574 N N . PRO B 1 171 ? -1.452 12.788 7.258 1.00 9.46 171 PRO B N 1
ATOM 3575 C CA . PRO B 1 171 ? -0.243 11.976 7.098 1.00 9.34 171 PRO B CA 1
ATOM 3576 C C . PRO B 1 171 ? 0.645 12.457 5.953 1.00 9.98 171 PRO B C 1
ATOM 3577 O O . PRO B 1 171 ? 1.869 12.425 6.048 1.00 9.68 171 PRO B O 1
ATOM 3581 N N . GLU B 1 172 ? 0.009 12.892 4.873 1.00 9.51 172 GLU B N 1
ATOM 3582 C CA . GLU B 1 172 ? 0.717 13.392 3.702 1.00 9.99 172 GLU B CA 1
ATOM 3583 C C . GLU B 1 172 ? 1.478 14.684 4.011 1.00 8.86 172 GLU B C 1
ATOM 3584 O O . GLU B 1 172 ? 2.640 14.833 3.613 1.00 10.15 172 GLU B O 1
ATOM 3590 N N . ALA B 1 173 ? 0.858 15.593 4.760 1.00 9.31 173 ALA B N 1
ATOM 3591 C CA . ALA B 1 173 ? 1.584 16.771 5.251 1.00 8.82 173 ALA B CA 1
ATOM 3592 C C . ALA B 1 173 ? 2.758 16.398 6.146 1.00 9.38 173 ALA B C 1
ATOM 3593 O O . ALA B 1 173 ? 3.829 16.999 6.064 1.00 10.06 173 ALA B O 1
ATOM 3595 N N . ALA B 1 174 ? 2.548 15.428 7.034 1.00 9.21 174 ALA B N 1
ATOM 3596 C CA . ALA B 1 174 ? 3.630 14.996 7.917 1.00 9.23 174 ALA B CA 1
ATOM 3597 C C . ALA B 1 174 ? 4.779 14.401 7.099 1.00 9.56 174 ALA B C 1
ATOM 3598 O O . ALA B 1 174 ? 5.954 14.623 7.402 1.00 9.97 174 ALA B O 1
ATOM 3600 N N . ARG B 1 175 ? 4.454 13.669 6.039 1.00 10.18 175 ARG B N 1
ATOM 3601 C CA . ARG B 1 175 ? 5.488 13.115 5.168 1.00 9.79 175 ARG B CA 1
ATOM 3602 C C . ARG B 1 175 ? 6.346 14.237 4.566 1.00 9.66 175 ARG B C 1
ATOM 3603 O O . ARG B 1 175 ? 7.573 14.130 4.514 1.00 9.78 175 ARG B O 1
ATOM 3611 N N . VAL B 1 176 ? 5.709 15.319 4.130 1.00 9.46 176 VAL B N 1
ATOM 3612 C CA . VAL B 1 176 ? 6.452 16.493 3.656 1.00 9.57 176 VAL B CA 1
ATOM 3613 C C . VAL B 1 176 ? 7.422 17.031 4.710 1.00 10.25 176 VAL B C 1
ATOM 3614 O O . VAL B 1 176 ? 8.607 17.224 4.443 1.00 10.83 176 VAL B O 1
ATOM 3618 N N . VAL B 1 177 ? 6.909 17.285 5.908 1.00 10.73 177 VAL B N 1
ATOM 3619 C CA . VAL B 1 177 ? 7.704 17.872 6.990 1.00 10.70 177 VAL B CA 1
ATOM 3620 C C . VAL B 1 177 ? 8.873 16.960 7.385 1.00 10.98 177 VAL B C 1
ATOM 3621 O O . VAL B 1 177 ? 10.005 17.416 7.528 1.00 11.60 177 VAL B O 1
ATOM 3625 N N . PHE B 1 178 ? 8.609 15.665 7.531 1.00 10.61 178 PHE B N 1
ATOM 3626 C CA . PHE B 1 178 ? 9.636 14.733 7.983 1.00 10.88 178 PHE B CA 1
ATOM 3627 C C . PHE B 1 178 ? 10.686 14.387 6.918 1.00 11.41 178 PHE B C 1
ATOM 3628 O O . PHE B 1 178 ? 11.692 13.755 7.226 1.00 12.27 178 PHE B O 1
ATOM 3636 N N . THR B 1 179 ? 10.486 14.825 5.674 1.00 11.50 179 THR B N 1
ATOM 3637 C CA . THR B 1 179 ? 11.490 14.643 4.619 1.00 11.35 179 THR B CA 1
ATOM 3638 C C . THR B 1 179 ? 12.117 15.986 4.212 1.00 12.28 179 THR B C 1
ATOM 3639 O O . THR B 1 179 ? 12.837 16.067 3.214 1.00 13.40 179 THR B O 1
ATOM 3643 N N . SER B 1 180 ? 11.874 17.020 5.007 1.00 12.13 180 SER B N 1
ATOM 3644 C CA . SER B 1 180 ? 12.293 18.382 4.654 1.00 13.27 180 SER B CA 1
ATOM 3645 C C . SER B 1 180 ? 13.796 18.637 4.798 1.00 14.06 180 SER B C 1
ATOM 3646 O O . SER B 1 180 ? 14.356 19.536 4.157 1.00 15.56 180 SER B O 1
ATOM 3649 N N . GLY B 1 181 ? 14.454 17.853 5.645 1.00 14.63 181 GLY B N 1
ATOM 3650 C CA . GLY B 1 181 ? 15.879 18.027 5.862 1.00 14.63 181 GLY B CA 1
ATOM 3651 C C . GLY B 1 181 ? 16.207 19.130 6.850 1.00 15.26 181 GLY B C 1
ATOM 3652 O O . GLY B 1 181 ? 17.385 19.355 7.139 1.00 15.69 181 GLY B O 1
ATOM 3653 N N . VAL B 1 182 ? 15.173 19.791 7.371 1.00 14.76 182 VAL B N 1
ATOM 3654 C CA . VAL B 1 182 ? 15.301 20.879 8.345 1.00 15.48 182 VAL B CA 1
ATOM 3655 C C . VAL B 1 182 ? 15.537 20.245 9.719 1.00 15.11 182 VAL B C 1
ATOM 3656 O O . VAL B 1 182 ? 15.015 19.157 9.976 1.00 15.13 182 VAL B O 1
ATOM 3660 N N . PRO B 1 183 ? 16.326 20.869 10.595 1.00 14.71 183 PRO B N 1
ATOM 3661 C CA . PRO B 1 183 ? 16.507 20.311 11.943 1.00 14.73 183 PRO B CA 1
ATOM 3662 C C . PRO B 1 183 ? 15.165 20.122 12.649 1.00 14.52 183 PRO B C 1
ATOM 3663 O O . PRO B 1 183 ? 14.335 21.033 12.669 1.00 13.60 183 PRO B O 1
ATOM 3667 N N . LEU B 1 184 ? 14.953 18.923 13.188 1.00 14.51 184 LEU B N 1
ATOM 3668 C CA . LEU B 1 184 ? 13.630 18.503 13.638 1.00 14.21 184 LEU B CA 1
ATOM 3669 C C . LEU B 1 184 ? 13.630 17.927 15.054 1.00 13.37 184 LEU B C 1
ATOM 3670 O O . LEU B 1 184 ? 14.465 17.082 15.393 1.00 14.35 184 LEU B O 1
ATOM 3675 N N . VAL B 1 185 ? 12.698 18.392 15.878 1.00 12.84 185 VAL B N 1
ATOM 3676 C CA . VAL B 1 185 ? 12.488 17.829 17.212 1.00 12.18 185 VAL B CA 1
ATOM 3677 C C . VAL B 1 185 ? 11.041 17.353 17.277 1.00 12.55 185 VAL B C 1
ATOM 3678 O O . VAL B 1 185 ? 10.129 18.106 16.932 1.00 12.29 185 VAL B O 1
ATOM 3682 N N . MET B 1 186 ? 10.849 16.109 17.709 1.00 12.49 186 MET B N 1
ATOM 3683 C CA . MET B 1 186 ? 9.521 15.514 17.823 1.00 12.41 186 MET B CA 1
ATOM 3684 C C . MET B 1 186 ? 9.157 15.195 19.273 1.00 12.07 186 MET B C 1
ATOM 3685 O O . MET B 1 186 ? 9.699 14.262 19.871 1.00 13.05 186 MET B O 1
ATOM 3690 N N . MET B 1 187 ? 8.231 15.968 19.831 1.00 12.14 187 MET B N 1
ATOM 3691 C CA . MET B 1 187 ? 7.663 15.642 21.131 1.00 11.93 187 MET B CA 1
ATOM 3692 C C . MET B 1 187 ? 6.486 14.704 20.874 1.00 11.56 187 MET B C 1
ATOM 3693 O O . MET B 1 187 ? 5.384 15.146 20.558 1.00 12.31 187 MET B O 1
ATOM 3698 N N . GLY B 1 188 ? 6.742 13.401 20.962 1.00 11.64 188 GLY B N 1
ATOM 3699 C CA . GLY B 1 188 ? 5.736 12.398 20.654 1.00 11.16 188 GLY B CA 1
ATOM 3700 C C . GLY B 1 188 ? 5.031 11.947 21.917 1.00 11.07 188 GLY B C 1
ATOM 3701 O O . GLY B 1 188 ? 5.418 12.344 23.018 1.00 11.68 188 GLY B O 1
ATOM 3702 N N . LEU B 1 189 ? 4.000 11.123 21.764 1.00 11.02 189 LEU B N 1
ATOM 3703 C CA . LEU B 1 189 ? 3.191 10.697 22.906 1.00 9.97 189 LEU B CA 1
ATOM 3704 C C . LEU B 1 189 ? 3.992 9.961 23.974 1.00 10.58 189 LEU B C 1
ATOM 3705 O O . LEU B 1 189 ? 3.638 10.007 25.153 1.00 10.97 189 LEU B O 1
ATOM 3710 N N . ASP B 1 190 ? 5.055 9.275 23.569 1.00 10.72 190 ASP B N 1
ATOM 3711 C CA . ASP B 1 190 ? 5.861 8.534 24.538 1.00 11.08 190 ASP B CA 1
ATOM 3712 C C . ASP B 1 190 ? 6.369 9.476 25.618 1.00 11.64 190 ASP B C 1
ATOM 3713 O O . ASP B 1 190 ? 6.349 9.140 26.808 1.00 11.56 190 ASP B O 1
ATOM 3718 N N . LEU B 1 191 ? 6.775 10.668 25.188 1.00 12.05 191 LEU B N 1
ATOM 3719 C CA . LEU B 1 191 ? 7.172 11.723 26.119 1.00 11.88 191 LEU B CA 1
ATOM 3720 C C . LEU B 1 191 ? 5.970 12.469 26.697 1.00 11.95 191 LEU B C 1
ATOM 3721 O O . LEU B 1 191 ? 5.892 12.645 27.915 1.00 12.31 191 LEU B O 1
ATOM 3726 N N . THR B 1 192 ? 5.055 12.935 25.848 1.00 12.55 192 THR B N 1
ATOM 3727 C CA . THR B 1 192 ? 4.008 13.850 26.318 1.00 12.41 192 THR B CA 1
ATOM 3728 C C . THR B 1 192 ? 2.956 13.217 27.223 1.00 12.79 192 THR B C 1
ATOM 3729 O O . THR B 1 192 ? 2.345 13.907 28.043 1.00 13.60 192 THR B O 1
ATOM 3733 N N . ASN B 1 193 ? 2.733 11.914 27.093 1.00 12.94 193 ASN B N 1
ATOM 3734 C CA . ASN B 1 193 ? 1.817 11.243 28.011 1.00 13.48 193 ASN B CA 1
ATOM 3735 C C . ASN B 1 193 ? 2.314 11.313 29.457 1.00 14.18 193 ASN B C 1
ATOM 3736 O O . ASN B 1 193 ? 1.529 11.126 30.386 1.00 15.22 193 ASN B O 1
ATOM 3741 N N . GLN B 1 194 ? 3.601 11.606 29.636 1.00 14.04 194 GLN B N 1
ATOM 3742 C CA . GLN B 1 194 ? 4.186 11.817 30.961 1.00 14.42 194 GLN B CA 1
ATOM 3743 C C . GLN B 1 194 ? 3.648 13.067 31.661 1.00 14.34 194 GLN B C 1
ATOM 3744 O O . GLN B 1 194 ? 3.754 13.186 32.890 1.00 15.05 194 GLN B O 1
ATOM 3750 N N . THR B 1 195 ? 3.038 13.971 30.899 1.00 14.74 195 THR B N 1
ATOM 3751 C CA . THR B 1 195 ? 2.512 15.225 31.449 1.00 15.00 195 THR B CA 1
ATOM 3752 C C . THR B 1 195 ? 1.030 15.204 31.821 1.00 15.32 195 THR B C 1
ATOM 3753 O O . THR B 1 195 ? 0.368 16.243 31.804 1.00 15.25 195 THR B O 1
ATOM 3757 N N . VAL B 1 196 ? 0.516 14.029 32.173 1.00 16.14 196 VAL B N 1
ATOM 3758 C CA . VAL B 1 196 ? -0.848 13.906 32.690 1.00 16.62 196 VAL B CA 1
ATOM 3759 C C . VAL B 1 196 ? -1.163 15.000 33.713 1.00 16.93 196 VAL B C 1
ATOM 3760 O O . VAL B 1 196 ? -0.497 15.130 34.743 1.00 17.05 196 VAL B O 1
ATOM 3764 N N . CYS B 1 197 ? -2.174 15.808 33.416 1.00 17.17 197 CYS B N 1
ATOM 3765 C CA . CYS B 1 197 ? -2.567 16.869 34.336 1.00 17.61 197 CYS B CA 1
ATOM 3766 C C . CYS B 1 197 ? -3.579 16.386 35.379 1.00 17.59 197 CYS B C 1
ATOM 3767 O O . CYS B 1 197 ? -4.792 16.554 35.227 1.00 17.53 197 CYS B O 1
ATOM 3770 N N . THR B 1 198 ? -3.057 15.772 36.439 1.00 17.98 198 THR B N 1
ATOM 3771 C CA . THR B 1 198 ? -3.867 15.179 37.504 1.00 18.82 198 THR B CA 1
ATOM 3772 C C . THR B 1 198 ? -4.541 16.244 38.381 1.00 18.79 198 THR B C 1
ATOM 3773 O O . THR B 1 198 ? -4.104 17.395 38.383 1.00 18.75 198 THR B O 1
ATOM 3777 N N . PRO B 1 199 ? -5.601 15.898 39.115 1.00 18.75 199 PRO B N 1
ATOM 3778 C CA . PRO B 1 199 ? -6.309 16.885 39.940 1.00 18.78 199 PRO B CA 1
ATOM 3779 C C . PRO B 1 199 ? -5.411 17.732 40.845 1.00 18.82 199 PRO B C 1
ATOM 3780 O O . PRO B 1 199 ? -5.746 18.896 41.059 1.00 19.66 199 PRO B O 1
ATOM 3784 N N . ASP B 1 200 ? -4.313 17.179 41.358 1.00 19.48 200 ASP B N 1
ATOM 3785 C CA . ASP B 1 200 ? -3.397 17.946 42.205 1.00 19.16 200 ASP B CA 1
ATOM 3786 C C . ASP B 1 200 ? -2.649 19.016 41.407 1.00 18.59 200 ASP B C 1
ATOM 3787 O O . ASP B 1 200 ? -2.370 20.095 41.930 1.00 18.50 200 ASP B O 1
ATOM 3792 N N . VAL B 1 201 ? -2.354 18.728 40.140 1.00 17.88 201 VAL B N 1
ATOM 3793 C CA . VAL B 1 201 ? -1.729 19.702 39.246 1.00 17.21 201 VAL B CA 1
ATOM 3794 C C . VAL B 1 201 ? -2.668 20.882 38.986 1.00 17.02 201 VAL B C 1
ATOM 3795 O O . VAL B 1 201 ? -2.268 22.046 39.093 1.00 16.58 201 VAL B O 1
ATOM 3799 N N . ILE B 1 202 ? -3.919 20.575 38.652 1.00 16.96 202 ILE B N 1
ATOM 3800 C CA . ILE B 1 202 ? -4.938 21.600 38.459 1.00 17.04 202 ILE B CA 1
ATOM 3801 C C . ILE B 1 202 ? -5.072 22.453 39.721 1.00 17.08 202 ILE B C 1
ATOM 3802 O O . ILE B 1 202 ? -5.079 23.681 39.627 1.00 17.53 202 ILE B O 1
ATOM 3807 N N . ALA B 1 203 ? -5.144 21.816 40.889 1.00 17.45 203 ALA B N 1
ATOM 3808 C CA . ALA B 1 203 ? -5.340 22.546 42.144 1.00 17.58 203 ALA B CA 1
ATOM 3809 C C . ALA B 1 203 ? -4.171 23.488 42.426 1.00 17.59 203 ALA B C 1
ATOM 3810 O O . ALA B 1 203 ? -4.365 24.603 42.909 1.00 18.13 203 ALA B O 1
ATOM 3812 N N . ARG B 1 204 ? -2.966 23.033 42.095 1.00 17.63 204 ARG B N 1
ATOM 3813 C CA . ARG B 1 204 ? -1.757 23.848 42.169 1.00 17.38 204 ARG B CA 1
ATOM 3814 C C . ARG B 1 204 ? -1.886 25.123 41.337 1.00 17.36 204 ARG B C 1
ATOM 3815 O O . ARG B 1 204 ? -1.531 26.214 41.794 1.00 17.11 204 ARG B O 1
ATOM 3823 N N . MET B 1 205 ? -2.424 24.991 40.125 1.00 17.21 205 MET B N 1
ATOM 3824 C CA . MET B 1 205 ? -2.592 26.135 39.240 1.00 17.66 205 MET B CA 1
ATOM 3825 C C . MET B 1 205 ? -3.754 27.026 39.670 1.00 18.34 205 MET B C 1
ATOM 3826 O O . MET B 1 205 ? -3.728 28.237 39.432 1.00 18.55 205 MET B O 1
ATOM 3831 N N . GLU B 1 206 ? -4.757 26.425 40.310 1.00 18.97 206 GLU B N 1
ATOM 3832 C CA . GLU B 1 206 ? -5.880 27.172 40.873 1.00 19.95 206 GLU B CA 1
ATOM 3833 C C . GLU B 1 206 ? -5.389 28.080 41.995 1.00 20.61 206 GLU B C 1
ATOM 3834 O O . GLU B 1 206 ? -5.752 29.259 42.050 1.00 21.18 206 GLU B O 1
ATOM 3840 N N . ARG B 1 207 ? -4.568 27.518 42.880 1.00 21.31 207 ARG B N 1
ATOM 3841 C CA . ARG B 1 207 ? -3.963 28.256 43.987 1.00 21.55 207 ARG B CA 1
ATOM 3842 C C . ARG B 1 207 ? -3.106 29.422 43.499 1.00 21.67 207 ARG B C 1
ATOM 3843 O O . ARG B 1 207 ? -3.064 30.469 44.144 1.00 21.67 207 ARG B O 1
ATOM 3851 N N . ALA B 1 208 ? -2.417 29.244 42.372 1.00 21.46 208 ALA B N 1
ATOM 3852 C CA . ALA B 1 208 ? -1.686 30.347 41.749 1.00 21.45 208 ALA B CA 1
ATOM 3853 C C . ALA B 1 208 ? -2.639 31.463 41.319 1.00 21.39 208 ALA B C 1
ATOM 3854 O O . ALA B 1 208 ? -2.364 32.650 41.525 1.00 21.74 208 ALA B O 1
ATOM 3856 N N . GLY B 1 209 ? -3.762 31.075 40.721 1.00 21.13 209 GLY B N 1
ATOM 3857 C CA . GLY B 1 209 ? -4.827 32.007 40.404 1.00 20.81 209 GLY B CA 1
ATOM 3858 C C . GLY B 1 209 ? -4.523 33.003 39.302 1.00 20.85 209 GLY B C 1
ATOM 3859 O O . GLY B 1 209 ? -3.640 32.785 38.471 1.00 21.12 209 GLY B O 1
ATOM 3860 N N . GLY B 1 210 ? -5.276 34.099 39.294 1.00 20.32 210 GLY B N 1
ATOM 3861 C CA . GLY B 1 210 ? -5.210 35.073 38.221 1.00 19.99 210 GLY B CA 1
ATOM 3862 C C . GLY B 1 210 ? -5.846 34.533 36.951 1.00 19.73 210 GLY B C 1
ATOM 3863 O O . GLY B 1 210 ? -6.374 33.418 36.941 1.00 20.23 210 GLY B O 1
ATOM 3864 N N . PRO B 1 211 ? -5.789 35.310 35.874 1.00 19.50 211 PRO B N 1
ATOM 3865 C CA . PRO B 1 211 ? -6.465 34.947 34.626 1.00 19.11 211 PRO B CA 1
ATOM 3866 C C . PRO B 1 211 ? -5.991 33.606 34.069 1.00 18.80 211 PRO B C 1
ATOM 3867 O O . PRO B 1 211 ? -6.828 32.807 33.647 1.00 18.84 211 PRO B O 1
ATOM 3871 N N . ALA B 1 212 ? -4.683 33.361 34.081 1.00 18.37 212 ALA B N 1
ATOM 3872 C CA . ALA B 1 212 ? -4.131 32.128 33.528 1.00 17.82 212 ALA B CA 1
ATOM 3873 C C . ALA B 1 212 ? -4.424 30.919 34.410 1.00 17.48 212 ALA B C 1
ATOM 3874 O O . ALA B 1 212 ? -4.609 29.808 33.912 1.00 17.66 212 ALA B O 1
ATOM 3876 N N . GLY B 1 213 ? -4.470 31.142 35.720 1.00 16.75 213 GLY B N 1
ATOM 3877 C CA . GLY B 1 213 ? -4.741 30.081 36.673 1.00 16.53 213 GLY B CA 1
ATOM 3878 C C . GLY B 1 213 ? -6.171 29.593 36.584 1.00 16.51 213 GLY B C 1
ATOM 3879 O O . GLY B 1 213 ? -6.402 28.389 36.608 1.00 16.64 213 GLY B O 1
ATOM 3880 N N . GLU B 1 214 ? -7.126 30.520 36.501 1.00 17.12 214 GLU B N 1
ATOM 3881 C CA . GLU B 1 214 ? -8.524 30.169 36.258 1.00 17.57 214 GLU B CA 1
ATOM 3882 C C . GLU B 1 214 ? -8.708 29.464 34.914 1.00 17.44 214 GLU B C 1
ATOM 3883 O O . GLU B 1 214 ? -9.387 28.434 34.842 1.00 17.39 214 GLU B O 1
ATOM 3889 N N . LEU B 1 215 ? -8.098 30.022 33.869 1.00 17.16 215 LEU B N 1
ATOM 3890 C CA . LEU B 1 215 ? -8.158 29.453 32.525 1.00 17.04 215 LEU B CA 1
ATOM 3891 C C . LEU B 1 215 ? -7.607 28.033 32.484 1.00 16.72 215 LEU B C 1
ATOM 3892 O O . LEU B 1 215 ? -8.233 27.144 31.901 1.00 17.50 215 LEU B O 1
ATOM 3897 N N . PHE B 1 216 ? -6.446 27.830 33.104 1.00 16.24 216 PHE B N 1
ATOM 3898 C CA . PHE B 1 216 ? -5.835 26.508 33.203 1.00 15.78 216 PHE B CA 1
ATOM 3899 C C . PHE B 1 216 ? -6.793 25.509 33.843 1.00 15.85 216 PHE B C 1
ATOM 3900 O O . PHE B 1 216 ? -6.931 24.387 33.363 1.00 16.25 216 PHE B O 1
ATOM 3908 N N . SER B 1 217 ? -7.453 25.913 34.926 1.00 15.92 217 SER B N 1
ATOM 3909 C CA . SER B 1 217 ? -8.379 25.031 35.626 1.00 16.24 217 SER B CA 1
ATOM 3910 C C . SER B 1 217 ? -9.588 24.677 34.768 1.00 16.04 217 SER B C 1
ATOM 3911 O O . SER B 1 217 ? -9.957 23.506 34.672 1.00 16.69 217 SER B O 1
ATOM 3914 N N . ASP B 1 218 ? -10.203 25.689 34.164 1.00 16.19 218 ASP B N 1
ATOM 3915 C CA . ASP B 1 218 ? -11.405 25.494 33.358 1.00 16.56 218 ASP B CA 1
ATOM 3916 C C . ASP B 1 218 ? -11.101 24.613 32.150 1.00 16.71 218 ASP B C 1
ATOM 3917 O O . ASP B 1 218 ? -11.930 23.791 31.746 1.00 17.46 218 ASP B O 1
ATOM 3922 N N . ILE B 1 219 ? -9.901 24.773 31.599 1.00 16.54 219 ILE B N 1
ATOM 3923 C CA . ILE B 1 219 ? -9.488 23.989 30.436 1.00 15.87 219 ILE B CA 1
ATOM 3924 C C . ILE B 1 219 ? -9.214 22.535 30.819 1.00 16.12 219 ILE B C 1
ATOM 3925 O O . ILE B 1 219 ? -9.826 21.603 30.282 1.00 16.92 219 ILE B O 1
ATOM 3930 N N . MET B 1 220 ? -8.318 22.345 31.781 1.00 16.07 220 MET B N 1
ATOM 3931 C CA . MET B 1 220 ? -7.779 21.024 32.065 1.00 16.27 220 MET B CA 1
ATOM 3932 C C . MET B 1 220 ? -8.748 20.098 32.793 1.00 16.28 220 MET B C 1
ATOM 3933 O O . MET B 1 220 ? -8.606 18.880 32.713 1.00 16.88 220 MET B O 1
ATOM 3938 N N . ASN B 1 221 ? -9.746 20.668 33.465 1.00 16.58 221 ASN B N 1
ATOM 3939 C CA . ASN B 1 221 ? -10.805 19.865 34.072 1.00 16.70 221 ASN B CA 1
ATOM 3940 C C . ASN B 1 221 ? -11.634 19.135 33.021 1.00 16.59 221 ASN B C 1
ATOM 3941 O O . ASN B 1 221 ? -12.126 18.038 33.275 1.00 17.21 221 ASN B O 1
ATOM 3946 N N . PHE B 1 222 ? -11.767 19.722 31.834 1.00 16.64 222 PHE B N 1
ATOM 3947 C CA . PHE B 1 222 ? -12.506 19.060 30.763 1.00 16.65 222 PHE B CA 1
ATOM 3948 C C . PHE B 1 222 ? -11.844 17.776 30.266 1.00 17.01 222 PHE B C 1
ATOM 3949 O O . PHE B 1 222 ? -12.500 16.732 30.176 1.00 17.44 222 PHE B O 1
ATOM 3957 N N . THR B 1 223 ? -10.556 17.848 29.942 1.00 17.08 223 THR B N 1
ATOM 3958 C CA . THR B 1 223 ? -9.876 16.702 29.345 1.00 17.05 223 THR B CA 1
ATOM 3959 C C . THR B 1 223 ? -9.517 15.674 30.409 1.00 17.54 223 THR B C 1
ATOM 3960 O O . THR B 1 223 ? -9.257 14.520 30.085 1.00 17.57 223 THR B O 1
ATOM 3964 N N . LEU B 1 224 ? -9.545 16.077 31.676 1.00 19.08 224 LEU B N 1
ATOM 3965 C CA . LEU B 1 224 ? -9.373 15.133 32.774 1.00 20.08 224 LEU B CA 1
ATOM 3966 C C . LEU B 1 224 ? -10.308 13.945 32.566 1.00 20.62 224 LEU B C 1
ATOM 3967 O O . LEU B 1 224 ? -9.871 12.796 32.612 1.00 21.54 224 LEU B O 1
ATOM 3972 N N . LYS B 1 225 ? -11.575 14.233 32.278 1.00 21.04 225 LYS B N 1
ATOM 3973 C CA . LYS B 1 225 ? -12.578 13.206 32.019 1.00 21.13 225 LYS B CA 1
ATOM 3974 C C . LYS B 1 225 ? -12.415 12.523 30.656 1.00 20.88 225 LYS B C 1
ATOM 3975 O O . LYS B 1 225 ? -12.451 11.293 30.574 1.00 20.25 225 LYS B O 1
ATOM 3981 N N . THR B 1 226 ? -12.249 13.305 29.592 1.00 19.89 226 THR B N 1
ATOM 3982 C CA . THR B 1 226 ? -12.228 12.716 28.253 1.00 20.04 226 THR B CA 1
ATOM 3983 C C . THR B 1 226 ? -11.006 11.829 28.029 1.00 19.88 226 THR B C 1
ATOM 3984 O O . THR B 1 226 ? -11.112 10.798 27.363 1.00 20.14 226 THR B O 1
ATOM 3988 N N . GLN B 1 227 ? -9.862 12.210 28.591 1.00 19.90 227 GLN B N 1
ATOM 3989 C CA . GLN B 1 227 ? -8.637 11.439 28.370 1.00 20.17 227 GLN B CA 1
ATOM 3990 C C . GLN B 1 227 ? -8.659 10.124 29.143 1.00 21.09 227 GLN B C 1
ATOM 3991 O O . GLN B 1 227 ? -8.100 9.125 28.686 1.00 20.91 227 GLN B O 1
ATOM 3997 N N . PHE B 1 228 ? -9.312 10.118 30.303 1.00 21.57 228 PHE B N 1
ATOM 3998 C CA . PHE B 1 228 ? -9.463 8.874 31.052 1.00 22.36 228 PHE B CA 1
ATOM 3999 C C . PHE B 1 228 ? -10.404 7.896 30.354 1.00 22.89 228 PHE B C 1
ATOM 4000 O O . PHE B 1 228 ? -10.090 6.712 30.236 1.00 23.76 228 PHE B O 1
ATOM 4008 N N . GLU B 1 229 ? -11.562 8.389 29.924 1.00 23.59 229 GLU B N 1
ATOM 4009 C CA . GLU B 1 229 ? -12.550 7.564 29.234 1.00 24.40 229 GLU B CA 1
ATOM 4010 C C . GLU B 1 229 ? -12.003 6.955 27.940 1.00 24.20 229 GLU B C 1
ATOM 4011 O O . GLU B 1 229 ? -12.237 5.779 27.650 1.00 24.25 229 GLU B O 1
ATOM 4017 N N . ASN B 1 230 ? -11.276 7.754 27.164 1.00 23.80 230 ASN B N 1
ATOM 4018 C CA . ASN B 1 230 ? -10.806 7.301 25.858 1.00 23.39 230 ASN B CA 1
ATOM 4019 C C . ASN B 1 230 ? -9.505 6.507 25.874 1.00 23.67 230 ASN B C 1
ATOM 4020 O O . ASN B 1 230 ? -9.353 5.553 25.108 1.00 23.82 230 ASN B O 1
ATOM 4025 N N . TYR B 1 231 ? -8.574 6.908 26.734 1.00 22.97 231 TYR B N 1
ATOM 4026 C CA . TYR B 1 231 ? -7.255 6.290 26.787 1.00 22.97 231 TYR B CA 1
ATOM 4027 C C . TYR B 1 231 ? -6.976 5.885 28.231 1.00 23.22 231 TYR B C 1
ATOM 4028 O O . TYR B 1 231 ? -7.859 5.974 29.087 1.00 23.90 231 TYR B O 1
ATOM 4037 N N . GLY B 1 232 ? -5.770 5.428 28.541 1.00 23.50 232 GLY B N 1
ATOM 4038 C CA . GLY B 1 232 ? -5.534 5.015 29.918 1.00 23.76 232 GLY B CA 1
ATOM 4039 C C . GLY B 1 232 ? -5.577 6.097 30.992 1.00 23.48 232 GLY B C 1
ATOM 4040 O O . GLY B 1 232 ? -5.539 5.791 32.184 1.00 23.64 232 GLY B O 1
ATOM 4041 N N . LEU B 1 233 ? -5.705 7.358 30.587 1.00 22.56 233 LEU B N 1
ATOM 4042 C CA . LEU B 1 233 ? -4.949 8.416 31.253 1.00 21.55 233 LEU B CA 1
ATOM 4043 C C . LEU B 1 233 ? -5.481 8.982 32.572 1.00 21.22 233 LEU B C 1
ATOM 4044 O O . LEU B 1 233 ? -6.662 9.300 32.704 1.00 20.89 233 LEU B O 1
ATOM 4049 N N . ALA B 1 234 ? -4.568 9.098 33.532 1.00 21.18 234 ALA B N 1
ATOM 4050 C CA . ALA B 1 234 ? -4.850 9.569 34.886 1.00 20.70 234 ALA B CA 1
ATOM 4051 C C . ALA B 1 234 ? -5.133 11.068 34.963 1.00 20.77 234 ALA B C 1
ATOM 4052 O O . ALA B 1 234 ? -5.675 11.560 35.959 1.00 20.85 234 ALA B O 1
ATOM 4054 N N . GLY B 1 235 ? -4.760 11.782 33.904 1.00 20.35 235 GLY B N 1
ATOM 4055 C CA . GLY B 1 235 ? -5.037 13.200 33.761 1.00 19.84 235 GLY B CA 1
ATOM 4056 C C . GLY B 1 235 ? -4.929 13.543 32.287 1.00 19.15 235 GLY B C 1
ATOM 4057 O O . GLY B 1 235 ? -4.408 12.742 31.506 1.00 20.01 235 GLY B O 1
ATOM 4058 N N . GLY B 1 236 ? -5.424 14.711 31.892 1.00 17.88 236 GLY B N 1
ATOM 4059 C CA . GLY B 1 236 ? -5.218 15.166 30.526 1.00 16.92 236 GLY B CA 1
ATOM 4060 C C . GLY B 1 236 ? -3.778 15.617 30.356 1.00 16.11 236 GLY B C 1
ATOM 4061 O O . GLY B 1 236 ? -3.336 16.495 31.091 1.00 16.62 236 GLY B O 1
ATOM 4062 N N . PRO B 1 237 ? -3.026 15.043 29.419 1.00 15.32 237 PRO B N 1
ATOM 4063 C CA . PRO B 1 237 ? -1.668 15.529 29.159 1.00 15.00 237 PRO B CA 1
ATOM 4064 C C . PRO B 1 237 ? -1.705 16.939 28.589 1.00 15.21 237 PRO B C 1
ATOM 4065 O O . PRO B 1 237 ? -2.712 17.329 27.980 1.00 16.12 237 PRO B O 1
ATOM 4069 N N . VAL B 1 238 ? -0.628 17.689 28.793 1.00 14.51 238 VAL B N 1
ATOM 4070 C CA . VAL B 1 238 ? -0.503 19.018 28.207 1.00 14.11 238 VAL B CA 1
ATOM 4071 C C . VAL B 1 238 ? 0.517 18.936 27.075 1.00 13.55 238 VAL B C 1
ATOM 4072 O O . VAL B 1 238 ? 1.545 19.623 27.086 1.00 13.30 238 VAL B O 1
ATOM 4076 N N . HIS B 1 239 ? 0.197 18.090 26.096 1.00 13.00 239 HIS B N 1
ATOM 4077 C CA . HIS B 1 239 ? 1.168 17.650 25.103 1.00 12.70 239 HIS B CA 1
ATOM 4078 C C . HIS B 1 239 ? 1.886 18.848 24.489 1.00 12.75 239 HIS B C 1
ATOM 4079 O O . HIS B 1 239 ? 3.111 18.892 24.440 1.00 13.87 239 HIS B O 1
ATOM 4086 N N . ASP B 1 240 ? 1.118 19.812 23.989 1.00 12.39 240 ASP B N 1
ATOM 4087 C CA . ASP B 1 240 ? 1.684 20.863 23.142 1.00 12.33 240 ASP B CA 1
ATOM 4088 C C . ASP B 1 240 ? 2.598 21.811 23.906 1.00 12.74 240 ASP B C 1
ATOM 4089 O O . ASP B 1 240 ? 3.525 22.395 23.339 1.00 13.54 240 ASP B O 1
ATOM 4094 N N . ALA B 1 241 ? 2.331 21.968 25.199 1.00 12.68 241 ALA B N 1
ATOM 4095 C CA . ALA B 1 241 ? 3.163 22.814 26.044 1.00 12.84 241 ALA B CA 1
ATOM 4096 C C . ALA B 1 241 ? 4.599 22.303 26.201 1.00 13.32 241 ALA B C 1
ATOM 4097 O O . ALA B 1 241 ? 5.493 23.072 26.560 1.00 13.28 241 ALA B O 1
ATOM 4099 N N . THR B 1 242 ? 4.835 21.025 25.904 1.00 12.71 242 THR B N 1
ATOM 4100 C CA . THR B 1 242 ? 6.195 20.493 25.996 1.00 12.87 242 THR B CA 1
ATOM 4101 C C . THR B 1 242 ? 7.140 21.104 24.962 1.00 12.59 242 THR B C 1
ATOM 4102 O O . THR B 1 242 ? 8.338 21.191 25.205 1.00 13.45 242 THR B O 1
ATOM 4106 N N . CYS B 1 243 ? 6.624 21.519 23.809 1.00 12.99 243 CYS B N 1
ATOM 4107 C CA . CYS B 1 243 ? 7.479 22.141 22.799 1.00 13.02 243 CYS B CA 1
ATOM 4108 C C . CYS B 1 243 ? 8.001 23.497 23.280 1.00 13.47 243 CYS B C 1
ATOM 4109 O O . CYS B 1 243 ? 9.145 23.871 23.001 1.00 13.95 243 CYS B O 1
ATOM 4112 N N . ILE B 1 244 ? 7.151 24.223 24.002 1.00 13.56 244 ILE B N 1
ATOM 4113 C CA . ILE B 1 244 ? 7.518 25.513 24.583 1.00 13.43 244 ILE B CA 1
ATOM 4114 C C . ILE B 1 244 ? 8.541 25.311 25.696 1.00 13.57 244 ILE B C 1
ATOM 4115 O O . ILE B 1 244 ? 9.556 26.008 25.735 1.00 14.13 244 ILE B O 1
ATOM 4120 N N . GLY B 1 245 ? 8.270 24.346 26.573 1.00 13.71 245 GLY B N 1
ATOM 4121 C CA . GLY B 1 245 ? 9.206 23.924 27.603 1.00 13.85 245 GLY B CA 1
ATOM 4122 C C . GLY B 1 245 ? 10.552 23.540 27.021 1.00 13.59 245 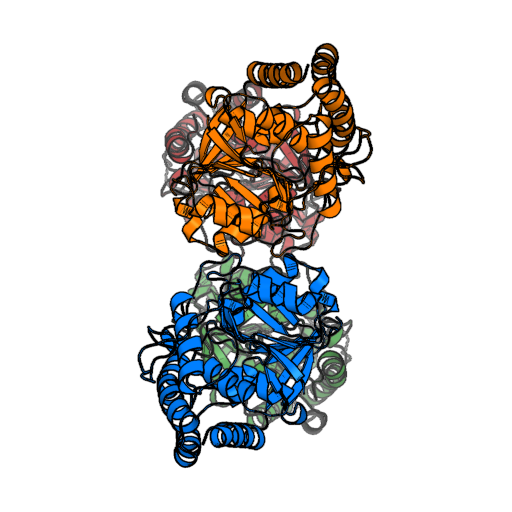GLY B C 1
ATOM 4123 O O . GLY B 1 245 ? 11.587 23.958 27.543 1.00 13.60 245 GLY B O 1
ATOM 4124 N N . TYR B 1 246 ? 10.548 22.760 25.942 1.00 13.34 246 TYR B N 1
ATOM 4125 C CA . TYR B 1 246 ? 11.777 22.357 25.266 1.00 13.39 246 TYR B CA 1
ATOM 4126 C C . TYR B 1 246 ? 12.610 23.559 24.826 1.00 13.90 246 TYR B C 1
ATOM 4127 O O . TYR B 1 246 ? 13.836 23.560 24.948 1.00 14.61 246 TYR B O 1
ATOM 4136 N N . LEU B 1 247 ? 11.938 24.583 24.311 1.00 14.31 247 LEU B N 1
ATOM 4137 C CA . LEU B 1 247 ? 12.627 25.768 23.818 1.00 14.90 247 LEU B CA 1
ATOM 4138 C C . LEU B 1 247 ? 13.103 26.697 24.935 1.00 15.61 247 LEU B C 1
ATOM 4139 O O . LEU B 1 247 ? 14.042 27.473 24.737 1.00 16.31 247 LEU B O 1
ATOM 4144 N N . ILE B 1 248 ? 12.456 26.617 26.095 1.00 15.82 248 ILE B N 1
ATOM 4145 C CA . ILE B 1 248 ? 12.869 27.396 27.262 1.00 15.82 248 ILE B CA 1
ATOM 4146 C C . ILE B 1 248 ? 14.100 26.775 27.920 1.00 16.61 248 ILE B C 1
ATOM 4147 O O . ILE B 1 248 ? 15.039 27.483 28.289 1.00 16.76 248 ILE B O 1
ATOM 4152 N N . ASN B 1 249 ? 14.093 25.452 28.068 1.00 16.93 249 ASN B N 1
ATOM 4153 C CA . ASN B 1 249 ? 15.230 24.736 28.637 1.00 17.99 249 ASN B CA 1
ATOM 4154 C C . ASN B 1 249 ? 15.255 23.288 28.156 1.00 17.48 249 ASN B C 1
ATOM 4155 O O . ASN B 1 249 ? 14.608 22.425 28.749 1.00 18.19 249 ASN B O 1
ATOM 4160 N N . PRO B 1 250 ? 16.023 23.015 27.106 1.00 17.64 250 PRO B N 1
ATOM 4161 C CA . PRO B 1 250 ? 16.055 21.669 26.517 1.00 17.74 250 PRO B CA 1
ATOM 4162 C C . PRO B 1 250 ? 16.641 20.632 27.471 1.00 17.51 250 PRO B C 1
ATOM 4163 O O . PRO B 1 250 ? 16.383 19.439 27.322 1.00 17.50 250 PRO B O 1
ATOM 4167 N N . ASP B 1 251 ? 17.382 21.075 28.484 1.00 17.62 251 ASP B N 1
ATOM 4168 C CA . ASP B 1 251 ? 17.923 20.132 29.456 1.00 17.78 251 ASP B CA 1
ATOM 4169 C C . ASP B 1 251 ? 16.836 19.440 30.277 1.00 17.26 251 ASP B C 1
ATOM 4170 O O . ASP B 1 251 ? 17.096 18.409 30.890 1.00 18.16 251 ASP B O 1
ATOM 4175 N N . GLY B 1 252 ? 15.623 19.990 30.276 1.00 16.61 252 GLY B N 1
ATOM 4176 C CA . GLY B 1 252 ? 14.504 19.391 30.985 1.00 15.83 252 GLY B CA 1
ATOM 4177 C C . GLY B 1 252 ? 13.925 18.161 30.300 1.00 15.42 252 GLY B C 1
ATOM 4178 O O . GLY B 1 252 ? 13.115 17.433 30.875 1.00 15.62 252 GLY B O 1
ATOM 4179 N N . ILE B 1 253 ? 14.348 17.931 29.063 1.00 14.87 253 ILE B N 1
ATOM 4180 C CA . ILE B 1 253 ? 13.829 16.845 28.234 1.00 15.06 253 ILE B CA 1
ATOM 4181 C C . ILE B 1 253 ? 14.996 16.048 27.651 1.00 15.39 253 ILE B C 1
ATOM 4182 O O . ILE B 1 253 ? 15.954 16.621 27.129 1.00 16.88 253 ILE B O 1
ATOM 4187 N N . LYS B 1 254 ? 14.925 14.727 27.772 1.00 15.01 254 LYS B N 1
ATOM 4188 C CA . LYS B 1 254 ? 15.900 13.847 27.150 1.00 14.80 254 LYS B CA 1
ATOM 4189 C C . LYS B 1 254 ? 15.361 13.467 25.776 1.00 14.24 254 LYS B C 1
ATOM 4190 O O . LYS B 1 254 ? 14.244 12.958 25.677 1.00 14.48 254 LYS B O 1
ATOM 4196 N N . THR B 1 255 ? 16.142 13.737 24.733 1.00 13.89 255 THR B N 1
ATOM 4197 C CA . THR B 1 255 ? 15.838 13.244 23.391 1.00 13.58 255 THR B CA 1
ATOM 4198 C C . THR B 1 255 ? 16.822 12.172 22.932 1.00 13.64 255 THR B C 1
ATOM 4199 O O . THR B 1 255 ? 17.887 11.982 23.535 1.00 14.41 255 THR B O 1
ATOM 4203 N N . GLN B 1 256 ? 16.453 11.450 21.878 1.00 13.36 256 GLN B N 1
ATOM 4204 C CA . GLN B 1 256 ? 17.372 10.532 21.216 1.00 13.97 256 GLN B CA 1
ATOM 4205 C C . GLN B 1 256 ? 17.279 10.763 19.712 1.00 13.60 256 GLN B C 1
ATOM 4206 O O . GLN B 1 256 ? 16.179 10.824 19.163 1.00 13.66 256 GLN B O 1
ATOM 4212 N N . GLU B 1 257 ? 18.420 10.898 19.043 1.00 13.35 257 GLU B N 1
ATOM 4213 C CA . GLU B 1 257 ? 18.409 11.114 17.598 1.00 14.14 257 GLU B CA 1
ATOM 4214 C C . GLU B 1 257 ? 18.043 9.810 16.901 1.00 13.24 257 GLU B C 1
ATOM 4215 O O . GLU B 1 257 ? 18.659 8.769 17.151 1.00 13.58 257 GLU B O 1
ATOM 4221 N N . MET B 1 258 ? 17.033 9.872 16.040 1.00 12.12 258 MET B N 1
ATOM 4222 C CA . MET B 1 258 ? 16.597 8.698 15.291 1.00 11.59 258 MET B CA 1
ATOM 4223 C C . MET B 1 258 ? 16.276 9.039 13.846 1.00 10.91 258 MET B C 1
ATOM 4224 O O . MET B 1 258 ? 15.945 10.190 13.546 1.00 12.17 258 MET B O 1
ATOM 4229 N N . TYR B 1 259 ? 16.353 8.030 12.980 1.00 10.52 259 TYR B N 1
ATOM 4230 C CA . TYR B 1 259 ? 15.789 8.124 11.637 1.00 10.42 259 TYR B CA 1
ATOM 4231 C C . TYR B 1 259 ? 14.298 7.813 11.757 1.00 10.40 259 TYR B C 1
ATOM 4232 O O . TYR B 1 259 ? 13.918 6.725 12.209 1.00 9.92 259 TYR B O 1
ATOM 4241 N N . VAL B 1 260 ? 13.471 8.789 11.385 1.00 9.67 260 VAL B N 1
ATOM 4242 C CA . VAL B 1 260 ? 12.014 8.687 11.487 1.00 10.64 260 VAL B CA 1
ATOM 4243 C C . VAL B 1 260 ? 11.384 8.782 10.100 1.00 11.07 260 VAL B C 1
ATOM 4244 O O . VAL B 1 260 ? 11.758 9.637 9.287 1.00 12.05 260 VAL B O 1
ATOM 4248 N N . GLU B 1 261 ? 10.436 7.889 9.833 1.00 11.63 261 GLU B N 1
ATOM 4249 C CA . GLU B 1 261 ? 9.703 7.901 8.569 1.00 11.91 261 GLU B CA 1
ATOM 4250 C C . GLU B 1 261 ? 8.207 7.921 8.847 1.00 11.82 261 GLU B C 1
ATOM 4251 O O . GLU B 1 261 ? 7.741 7.229 9.760 1.00 12.12 261 GLU B O 1
ATOM 4257 N N . VAL B 1 262 ? 7.464 8.714 8.077 1.00 10.35 262 VAL B N 1
ATOM 4258 C CA . VAL B 1 262 ? 6.008 8.752 8.197 1.00 9.78 262 VAL B CA 1
ATOM 4259 C C . VAL B 1 262 ? 5.399 7.768 7.196 1.00 9.65 262 VAL B C 1
ATOM 4260 O O . VAL B 1 262 ? 5.694 7.837 6.000 1.00 9.79 262 VAL B O 1
ATOM 4264 N N . ASP B 1 263 ? 4.572 6.855 7.701 1.00 9.23 263 ASP B N 1
ATOM 4265 C CA . ASP B 1 263 ? 3.888 5.858 6.869 1.00 9.53 263 ASP B CA 1
ATOM 4266 C C . ASP B 1 263 ? 2.611 6.478 6.311 1.00 9.48 263 ASP B C 1
ATOM 4267 O O . ASP B 1 263 ? 1.743 6.892 7.080 1.00 10.45 263 ASP B O 1
ATOM 4272 N N . VAL B 1 264 ? 2.524 6.572 4.983 1.00 8.46 264 VAL B N 1
ATOM 4273 C CA . VAL B 1 264 ? 1.325 7.073 4.314 1.00 9.18 264 VAL B CA 1
ATOM 4274 C C . VAL B 1 264 ? 0.469 5.970 3.677 1.00 9.06 264 VAL B C 1
ATOM 4275 O O . VAL B 1 264 ? -0.482 6.243 2.925 1.00 9.28 264 VAL B O 1
ATOM 4279 N N . ASN B 1 265 ? 0.799 4.712 3.965 1.00 8.33 265 ASN B N 1
ATOM 4280 C CA . ASN B 1 265 ? -0.004 3.599 3.456 1.00 8.99 265 ASN B CA 1
ATOM 4281 C C . ASN B 1 265 ? -1.384 3.629 4.104 1.00 8.92 265 ASN B C 1
ATOM 4282 O O . ASN B 1 265 ? -1.484 3.680 5.329 1.00 8.58 265 ASN B O 1
ATOM 4287 N N . SER B 1 266 ? -2.442 3.530 3.300 1.00 9.86 266 SER B N 1
ATOM 4288 C CA . SER B 1 266 ? -3.759 3.203 3.850 1.00 11.29 266 SER B CA 1
ATOM 4289 C C . SER B 1 266 ? -3.658 1.860 4.568 1.00 10.68 266 SER B C 1
ATOM 4290 O O . SER B 1 266 ? -2.936 0.967 4.116 1.00 11.13 266 SER B O 1
ATOM 4293 N N . GLY B 1 267 ? -4.355 1.707 5.693 1.00 10.21 267 GLY B N 1
ATOM 4294 C CA . GLY B 1 267 ? -4.257 0.462 6.438 1.00 9.43 267 GLY B CA 1
ATOM 4295 C C . GLY B 1 267 ? -3.976 0.720 7.905 1.00 9.58 267 GLY B C 1
ATOM 4296 O O . GLY B 1 267 ? -4.178 1.828 8.397 1.00 9.17 267 GLY B O 1
ATOM 4297 N N . PRO B 1 268 ? -3.539 -0.315 8.618 1.00 9.55 268 PRO B N 1
ATOM 4298 C CA . PRO B 1 268 ? -3.482 -0.238 10.082 1.00 8.75 268 PRO B CA 1
ATOM 4299 C C . PRO B 1 268 ? -2.360 0.646 10.629 1.00 8.77 268 PRO B C 1
ATOM 4300 O O . PRO B 1 268 ? -2.349 0.854 11.847 1.00 7.78 268 PRO B O 1
ATOM 4304 N N . CYS B 1 269 ? -1.469 1.148 9.776 1.00 8.37 269 CYS B N 1
ATOM 4305 C CA . CYS B 1 269 ? -0.402 2.038 10.234 1.00 8.74 269 CYS B CA 1
ATOM 4306 C C . CYS B 1 269 ? -0.414 3.399 9.542 1.00 8.88 269 CYS B C 1
ATOM 4307 O O . CYS B 1 269 ? 0.578 4.127 9.576 1.00 9.41 269 CYS B O 1
ATOM 4310 N N . TYR B 1 270 ? -1.529 3.765 8.910 1.00 9.08 270 TYR B N 1
ATOM 4311 C CA . TYR B 1 270 ? -1.642 5.087 8.286 1.00 9.36 270 TYR B CA 1
ATOM 4312 C C . TYR B 1 270 ? -1.327 6.193 9.298 1.00 9.71 270 TYR B C 1
ATOM 4313 O O . TYR B 1 270 ? -1.939 6.246 10.363 1.00 10.20 270 TYR B O 1
ATOM 4322 N N . GLY B 1 271 ? -0.363 7.057 8.978 1.00 9.05 271 GLY B N 1
ATOM 4323 C CA . GLY B 1 271 ? -0.002 8.165 9.846 1.00 9.20 271 GLY B CA 1
ATOM 4324 C C . GLY B 1 271 ? 0.900 7.773 11.007 1.00 8.89 271 GLY B C 1
ATOM 4325 O O . GLY B 1 271 ? 1.072 8.552 11.948 1.00 9.78 271 GLY B O 1
ATOM 4326 N N . ARG B 1 272 ? 1.491 6.582 10.940 1.00 8.94 272 ARG B N 1
ATOM 4327 C CA . ARG B 1 272 ? 2.462 6.180 11.960 1.00 8.42 272 ARG B CA 1
ATOM 4328 C C . ARG B 1 272 ? 3.801 6.872 11.722 1.00 8.92 272 ARG B C 1
ATOM 4329 O O . ARG B 1 272 ? 4.257 6.980 10.579 1.00 9.67 272 ARG B O 1
ATOM 4337 N N . THR B 1 273 ? 4.434 7.317 12.802 1.00 8.85 273 THR B N 1
ATOM 4338 C CA . THR B 1 273 ? 5.836 7.718 12.732 1.00 9.17 273 THR B CA 1
ATOM 4339 C C . THR B 1 273 ? 6.672 6.503 13.120 1.00 9.59 273 THR B C 1
ATOM 4340 O O . THR B 1 273 ? 6.669 6.082 14.282 1.00 10.04 273 THR B O 1
ATOM 4344 N N . VAL B 1 274 ? 7.363 5.946 12.129 1.00 9.20 274 VAL B N 1
ATOM 4345 C CA . VAL B 1 274 ? 8.226 4.782 12.316 1.00 9.52 274 VAL B CA 1
ATOM 4346 C C . VAL B 1 274 ? 9.607 5.270 12.734 1.00 9.29 274 VAL B C 1
ATOM 4347 O O . VAL B 1 274 ? 10.299 5.925 11.951 1.00 10.34 274 VAL B O 1
ATOM 4351 N N . CYS B 1 275 ? 10.002 4.956 13.966 1.00 9.88 275 CYS B N 1
ATOM 4352 C CA . CYS B 1 275 ? 11.192 5.556 14.569 1.00 9.97 275 CYS B CA 1
ATOM 4353 C C . CYS B 1 275 ? 12.227 4.463 14.797 1.00 10.25 275 CYS B C 1
ATOM 4354 O O . CYS B 1 275 ? 11.951 3.491 15.502 1.00 9.89 275 CYS B O 1
ATOM 4357 N N . ASP B 1 276 ? 13.398 4.617 14.184 1.00 9.89 276 ASP B N 1
ATOM 4358 C CA . ASP B 1 276 ? 14.428 3.581 14.213 1.00 10.09 276 ASP B CA 1
ATOM 4359 C C . ASP B 1 276 ? 15.282 3.697 15.484 1.00 11.16 276 ASP B C 1
ATOM 4360 O O . ASP B 1 276 ? 16.419 4.181 15.469 1.00 11.35 276 ASP B O 1
ATOM 4365 N N . GLU B 1 277 ? 14.691 3.234 16.584 1.00 11.42 277 GLU B N 1
ATOM 4366 C CA . GLU B 1 277 ? 15.236 3.336 17.935 1.00 13.23 277 GLU B CA 1
ATOM 4367 C C . GLU B 1 277 ? 16.593 2.650 18.062 1.00 12.99 277 GLU B C 1
ATOM 4368 O O . GLU B 1 277 ? 17.479 3.132 18.778 1.00 12.93 277 GLU B O 1
ATOM 4374 N N . LEU B 1 278 ? 16.749 1.534 17.357 1.00 12.17 278 LEU B N 1
ATOM 4375 C CA . LEU B 1 278 ? 17.981 0.742 17.468 1.00 13.04 278 LEU B CA 1
ATOM 4376 C C . LEU B 1 278 ? 18.986 0.999 16.345 1.00 13.27 278 LEU B C 1
ATOM 4377 O O . LEU B 1 278 ? 20.062 0.389 16.305 1.00 14.93 278 LEU B O 1
ATOM 4382 N N . GLY B 1 279 ? 18.611 1.874 15.417 1.00 12.76 279 GLY B N 1
ATOM 4383 C CA . GLY B 1 279 ? 19.440 2.218 14.272 1.00 12.86 279 GLY B CA 1
ATOM 4384 C C . GLY B 1 279 ? 19.652 1.082 13.289 1.00 12.83 279 GLY B C 1
ATOM 4385 O O . GLY B 1 279 ? 20.666 1.043 12.586 1.00 13.46 279 GLY B O 1
ATOM 4386 N N . VAL B 1 280 ? 18.704 0.148 13.211 1.00 12.06 280 VAL B N 1
ATOM 4387 C CA . VAL B 1 280 ? 18.914 -1.044 12.388 1.00 12.36 280 VAL B CA 1
ATOM 4388 C C . VAL B 1 280 ? 18.920 -0.762 10.885 1.00 12.87 280 VAL B C 1
ATOM 4389 O O . VAL B 1 280 ? 19.498 -1.544 10.121 1.00 14.02 280 VAL B O 1
ATOM 4393 N N . LEU B 1 281 ? 18.298 0.343 10.472 1.00 12.56 281 LEU B N 1
ATOM 4394 C CA . LEU B 1 281 ? 18.205 0.688 9.052 1.00 13.17 281 LEU B CA 1
ATOM 4395 C C . LEU B 1 281 ? 19.489 1.295 8.484 1.00 14.04 281 LEU B C 1
ATOM 4396 O O . LEU B 1 281 ? 19.636 1.400 7.263 1.00 14.63 281 LEU B O 1
ATOM 4401 N N . GLY B 1 282 ? 20.392 1.707 9.366 1.00 15.05 282 GLY B N 1
ATOM 4402 C CA . GLY B 1 282 ? 21.654 2.304 8.960 1.00 15.86 282 GLY B CA 1
ATOM 4403 C C . GLY B 1 282 ? 21.526 3.629 8.224 1.00 16.64 282 GLY B C 1
ATOM 4404 O O . GLY B 1 282 ? 22.413 3.990 7.446 1.00 18.00 282 GLY B O 1
ATOM 4405 N N . LYS B 1 283 ? 20.439 4.356 8.465 1.00 16.03 283 LYS B N 1
ATOM 4406 C CA . LYS B 1 283 ? 20.194 5.652 7.828 1.00 16.50 283 LYS B CA 1
ATOM 4407 C C . LYS B 1 283 ? 20.514 6.786 8.797 1.00 15.72 283 LYS B C 1
ATOM 4408 O O . LYS B 1 283 ? 20.331 6.642 10.006 1.00 15.40 283 LYS B O 1
ATOM 4414 N N . PRO B 1 284 ? 21.005 7.916 8.295 1.00 15.59 284 PRO B N 1
ATOM 4415 C CA . PRO B 1 284 ? 21.305 9.046 9.181 1.00 15.22 284 PRO B CA 1
ATOM 4416 C C . PRO B 1 284 ? 20.042 9.529 9.891 1.00 14.04 284 PRO B C 1
ATOM 4417 O O . PRO B 1 284 ? 18.966 9.608 9.290 1.00 14.48 284 PRO B O 1
ATOM 4421 N N . ALA B 1 285 ? 20.175 9.849 11.172 1.00 14.35 285 ALA B N 1
ATOM 4422 C CA . ALA B 1 285 ? 19.055 10.409 11.919 1.00 13.67 285 ALA B CA 1
ATOM 4423 C C . ALA B 1 285 ? 18.565 11.715 11.305 1.00 13.86 285 ALA B C 1
ATOM 4424 O O . ALA B 1 285 ? 19.343 12.500 10.755 1.00 14.64 285 ALA B O 1
ATOM 4426 N N . ASN B 1 286 ? 17.266 11.944 11.415 1.00 12.70 286 ASN B N 1
ATOM 4427 C CA . ASN B 1 286 ? 16.674 13.187 10.945 1.00 12.25 286 ASN B CA 1
ATOM 4428 C C . ASN B 1 286 ? 15.835 13.917 11.995 1.00 11.85 286 ASN B C 1
ATOM 4429 O O . ASN B 1 286 ? 15.373 15.017 11.726 1.00 12.94 286 ASN B O 1
ATOM 4434 N N . THR B 1 287 ? 15.702 13.352 13.197 1.00 11.62 287 THR B N 1
ATOM 4435 C CA . THR B 1 287 ? 14.795 13.852 14.231 1.00 11.75 287 THR B CA 1
ATOM 4436 C C . THR B 1 287 ? 15.388 13.639 15.616 1.00 11.34 287 THR B C 1
ATOM 4437 O O . THR B 1 287 ? 15.939 12.575 15.884 1.00 11.81 287 THR B O 1
ATOM 4441 N N . LYS B 1 288 ? 15.265 14.628 16.493 1.00 11.67 288 LYS B N 1
ATOM 4442 C CA . LYS B 1 288 ? 15.500 14.403 17.918 1.00 12.43 288 LYS B CA 1
ATOM 4443 C C . LYS B 1 288 ? 14.170 13.993 18.539 1.00 12.49 288 LYS B C 1
ATOM 4444 O O . LYS B 1 288 ? 13.254 14.813 18.619 1.00 13.26 288 LYS B O 1
ATOM 4450 N N . VAL B 1 289 ? 14.063 12.733 18.953 1.00 13.05 289 VAL B N 1
ATOM 4451 C CA . VAL B 1 289 ? 12.799 12.183 19.445 1.00 13.10 289 VAL B CA 1
ATOM 4452 C C . VAL B 1 289 ? 12.728 12.271 20.976 1.00 12.98 289 VAL B C 1
ATOM 4453 O O . VAL B 1 289 ? 13.629 11.806 21.680 1.00 13.79 289 VAL B O 1
ATOM 4457 N N . GLY B 1 290 ? 11.644 12.833 21.496 1.00 12.51 290 GLY B N 1
ATOM 4458 C CA . GLY B 1 290 ? 11.488 12.957 22.938 1.00 12.67 290 GLY B CA 1
ATOM 4459 C C . GLY B 1 290 ? 11.366 11.609 23.631 1.00 12.93 290 GLY B C 1
ATOM 4460 O O . GLY B 1 290 ? 10.558 10.769 23.215 1.00 12.82 290 GLY B O 1
ATOM 4461 N N . ILE B 1 291 ? 12.164 11.409 24.680 1.00 12.85 291 ILE B N 1
ATOM 4462 C CA . ILE B 1 291 ? 12.137 10.184 25.481 1.00 13.64 291 ILE B CA 1
ATOM 4463 C C . ILE B 1 291 ? 11.529 10.387 26.873 1.00 14.33 291 ILE B C 1
ATOM 4464 O O . ILE B 1 291 ? 10.538 9.739 27.216 1.00 14.52 291 ILE B O 1
ATOM 4469 N N . THR B 1 292 ? 12.123 11.266 27.676 1.00 15.26 292 THR B N 1
ATOM 4470 C CA . THR B 1 292 ? 11.631 11.540 29.031 1.00 15.88 292 THR B CA 1
ATOM 4471 C C . THR B 1 292 ? 11.638 13.039 29.324 1.00 16.01 292 THR B C 1
ATOM 4472 O O . THR B 1 292 ? 12.443 13.781 28.754 1.00 16.04 292 THR B O 1
ATOM 4476 N N . ILE B 1 293 ? 10.706 13.472 30.173 1.00 15.71 293 ILE B N 1
ATOM 4477 C CA . ILE B 1 293 ? 10.630 14.852 30.644 1.00 15.39 293 ILE B CA 1
ATOM 4478 C C . ILE B 1 293 ? 10.685 14.881 32.171 1.00 15.67 293 ILE B C 1
ATOM 4479 O O . ILE B 1 293 ? 10.098 14.029 32.844 1.00 16.23 293 ILE B O 1
ATOM 4484 N N . ASP B 1 294 ? 11.427 15.845 32.709 1.00 15.76 294 ASP B N 1
ATOM 4485 C CA . ASP B 1 294 ? 11.471 16.084 34.146 1.00 16.14 294 ASP B CA 1
ATOM 4486 C C . ASP B 1 294 ? 10.179 16.810 34.514 1.00 16.20 294 ASP B C 1
ATOM 4487 O O . ASP B 1 294 ? 10.047 18.008 34.254 1.00 16.40 294 ASP B O 1
ATOM 4492 N N . THR B 1 295 ? 9.214 16.094 35.089 1.00 16.56 295 THR B N 1
ATOM 4493 C CA . THR B 1 295 ? 7.893 16.693 35.309 1.00 17.25 295 THR B CA 1
ATOM 4494 C C . THR B 1 295 ? 7.885 17.748 36.413 1.00 17.63 295 THR B C 1
ATOM 4495 O O . THR B 1 295 ? 7.077 18.677 36.364 1.00 17.99 295 THR B O 1
ATOM 4499 N N . ASP B 1 296 ? 8.792 17.623 37.378 1.00 18.21 296 ASP B N 1
ATOM 4500 C CA . ASP B 1 296 ? 8.944 18.629 38.423 1.00 18.49 296 ASP B CA 1
ATOM 4501 C C . ASP B 1 296 ? 9.416 19.952 37.831 1.00 18.20 296 ASP B C 1
ATOM 4502 O O . ASP B 1 296 ? 8.893 21.015 38.171 1.00 18.23 296 ASP B O 1
ATOM 4507 N N . TRP B 1 297 ? 10.399 19.876 36.939 1.00 17.74 297 TRP B N 1
ATOM 4508 C CA . TRP B 1 297 ? 10.888 21.052 36.224 1.00 17.25 297 TRP B CA 1
ATOM 4509 C C . TRP B 1 297 ? 9.752 21.642 35.394 1.00 16.88 297 TRP B C 1
ATOM 4510 O O . TRP B 1 297 ? 9.532 22.859 35.390 1.00 17.16 297 TRP B O 1
ATOM 4521 N N . PHE B 1 298 ? 9.034 20.766 34.697 1.00 16.44 298 PHE B N 1
ATOM 4522 C CA . PHE B 1 298 ? 7.990 21.196 33.774 1.00 16.02 298 PHE B CA 1
ATOM 4523 C C . PHE B 1 298 ? 6.815 21.910 34.436 1.00 15.87 298 PHE B C 1
ATOM 4524 O O . PHE B 1 298 ? 6.459 23.021 34.036 1.00 15.87 298 PHE B O 1
ATOM 4532 N N . TRP B 1 299 ? 6.204 21.269 35.428 1.00 16.39 299 TRP B N 1
ATOM 4533 C CA . TRP B 1 299 ? 5.084 21.883 36.141 1.00 16.63 299 TRP B CA 1
ATOM 4534 C C . TRP B 1 299 ? 5.474 23.166 36.868 1.00 16.83 299 TRP B C 1
ATOM 4535 O O . TRP B 1 299 ? 4.666 24.093 36.971 1.00 17.18 299 TRP B O 1
ATOM 4546 N N . GLY B 1 300 ? 6.710 23.217 37.357 1.00 17.02 300 GLY B N 1
ATOM 4547 C CA . GLY B 1 300 ? 7.301 24.439 37.870 1.00 17.18 300 GLY B CA 1
ATOM 4548 C C . GLY B 1 300 ? 7.278 25.569 36.857 1.00 17.31 300 GLY B C 1
ATOM 4549 O O . GLY B 1 300 ? 6.919 26.698 37.195 1.00 17.70 300 GLY B O 1
ATOM 4550 N N . LEU B 1 301 ? 7.651 25.253 35.619 1.00 17.39 301 LEU B N 1
ATOM 4551 C CA . LEU B 1 301 ? 7.666 26.207 34.514 1.00 17.05 301 LEU B CA 1
ATOM 4552 C C . LEU B 1 301 ? 6.261 26.673 34.145 1.00 16.59 301 LEU B C 1
ATOM 4553 O O . LEU B 1 301 ? 6.040 27.852 33.851 1.00 16.78 301 LEU B O 1
ATOM 4558 N N . VAL B 1 302 ? 5.311 25.743 34.154 1.00 16.15 302 VAL B N 1
ATOM 4559 C CA . VAL B 1 302 ? 3.913 26.081 33.893 1.00 15.65 302 VAL B CA 1
ATOM 4560 C C . VAL B 1 302 ? 3.411 27.071 34.946 1.00 15.61 302 VAL B C 1
ATOM 4561 O O . VAL B 1 302 ? 2.858 28.120 34.601 1.00 15.51 302 VAL B O 1
ATOM 4565 N N . GLU B 1 303 ? 3.627 26.745 36.219 1.00 15.69 303 GLU B N 1
ATOM 4566 C CA . GLU B 1 303 ? 3.225 27.615 37.322 1.00 16.07 303 GLU B CA 1
ATOM 4567 C C . GLU B 1 303 ? 3.841 29.008 37.211 1.00 16.05 303 GLU B C 1
ATOM 4568 O O . GLU B 1 303 ? 3.163 30.009 37.454 1.00 16.85 303 GLU B O 1
ATOM 4574 N N . GLU B 1 304 ? 5.117 29.069 36.839 1.00 16.86 304 GLU B N 1
ATOM 4575 C CA . GLU B 1 304 ? 5.809 30.341 36.618 1.00 17.15 304 GLU B CA 1
ATOM 4576 C C . GLU B 1 304 ? 5.101 31.177 35.560 1.00 16.88 304 GLU B C 1
ATOM 4577 O O . GLU B 1 304 ? 4.843 32.358 35.779 1.00 16.51 304 GLU B O 1
ATOM 4583 N N . CYS B 1 305 ? 4.809 30.569 34.411 1.00 15.96 305 CYS B N 1
ATOM 4584 C CA . CYS B 1 305 ? 4.077 31.244 33.343 1.00 15.96 305 CYS B CA 1
ATOM 4585 C C . CYS B 1 305 ? 2.676 31.659 33.790 1.00 15.38 305 CYS B C 1
ATOM 4586 O O . CYS B 1 305 ? 2.214 32.747 33.455 1.00 15.35 305 CYS B O 1
ATOM 4589 N N . VAL B 1 306 ? 2.003 30.800 34.553 1.00 15.88 306 VAL B N 1
ATOM 4590 C CA . VAL B 1 306 ? 0.668 31.108 35.058 1.00 15.74 306 VAL B CA 1
ATOM 4591 C C . VAL B 1 306 ? 0.747 32.349 35.948 1.00 16.33 306 VAL B C 1
ATOM 4592 O O . VAL B 1 306 ? -0.053 33.273 35.804 1.00 17.09 306 VAL B O 1
ATOM 4596 N N . ARG B 1 307 ? 1.740 32.379 36.832 1.00 16.99 307 ARG B N 1
ATOM 4597 C CA . ARG B 1 307 ? 1.940 33.500 37.746 1.00 18.09 307 ARG B CA 1
ATOM 4598 C C . ARG B 1 307 ? 2.243 34.803 37.012 1.00 18.27 307 ARG B C 1
ATOM 4599 O O . ARG B 1 307 ? 1.848 35.882 37.460 1.00 18.74 307 ARG B O 1
ATOM 4607 N N . GLY B 1 308 ? 2.901 34.690 35.862 1.00 18.94 308 GLY B N 1
ATOM 4608 C CA . GLY B 1 308 ? 3.196 35.835 35.017 1.00 19.18 308 GLY B CA 1
ATOM 4609 C C . GLY B 1 308 ? 2.005 36.659 34.555 1.00 19.46 308 GLY B C 1
ATOM 4610 O O . GLY B 1 308 ? 2.186 37.814 34.166 1.00 20.16 308 GLY B O 1
ATOM 4611 N N . TYR B 1 309 ? 0.801 36.091 34.596 1.00 19.35 309 TYR B N 1
ATOM 4612 C CA . TYR B 1 309 ? -0.404 36.818 34.191 1.00 19.09 309 TYR B CA 1
ATOM 4613 C C . TYR B 1 309 ? -1.147 37.493 35.348 1.00 19.73 309 TYR B C 1
ATOM 4614 O O . TYR B 1 309 ? -2.169 38.146 35.128 1.00 20.11 309 TYR B O 1
ATOM 4623 N N . ILE B 1 310 ? -0.634 37.350 36.567 1.00 19.97 310 ILE B N 1
ATOM 4624 C CA . ILE B 1 310 ? -1.246 37.988 37.734 1.00 20.03 310 ILE B CA 1
ATOM 4625 C C . ILE B 1 310 ? -0.998 39.498 37.783 1.00 20.61 310 ILE B C 1
ATOM 4626 O O . ILE B 1 310 ? -0.076 40.012 37.147 1.00 21.37 310 ILE B O 1
ATOM 4631 N N . LYS C 1 3 ? 4.247 -34.355 -28.926 1.00 22.23 3 LYS C N 1
ATOM 4632 C CA . LYS C 1 3 ? 3.113 -33.942 -28.042 1.00 20.75 3 LYS C CA 1
ATOM 4633 C C . LYS C 1 3 ? 3.643 -33.038 -26.945 1.00 20.05 3 LYS C C 1
ATOM 4634 O O . LYS C 1 3 ? 4.775 -33.230 -26.501 1.00 20.74 3 LYS C O 1
ATOM 4640 N N . ARG C 1 4 ? 2.834 -32.085 -26.486 1.00 17.67 4 ARG C N 1
ATOM 4641 C CA . ARG C 1 4 ? 3.199 -31.303 -25.306 1.00 15.75 4 ARG C CA 1
ATOM 4642 C C . ARG C 1 4 ? 2.535 -31.940 -24.095 1.00 14.55 4 ARG C C 1
ATOM 4643 O O . ARG C 1 4 ? 1.308 -31.957 -24.031 1.00 13.25 4 ARG C O 1
ATOM 4651 N N . LYS C 1 5 ? 3.332 -32.444 -23.154 1.00 12.56 5 LYS C N 1
ATOM 4652 C CA . LYS C 1 5 ? 2.800 -32.960 -21.893 1.00 12.10 5 LYS C CA 1
ATOM 4653 C C . LYS C 1 5 ? 2.340 -31.771 -21.052 1.00 11.35 5 LYS C C 1
ATOM 4654 O O . LYS C 1 5 ? 3.076 -30.793 -20.906 1.00 10.95 5 LYS C O 1
ATOM 4660 N N . ILE C 1 6 ? 1.144 -31.868 -20.482 1.00 10.39 6 ILE C N 1
ATOM 4661 C CA . ILE C 1 6 ? 0.622 -30.793 -19.626 1.00 9.88 6 ILE C CA 1
ATOM 4662 C C . ILE C 1 6 ? -0.018 -31.352 -18.365 1.00 9.98 6 ILE C C 1
ATOM 4663 O O . ILE C 1 6 ? -0.457 -32.504 -18.362 1.00 9.40 6 ILE C O 1
ATOM 4668 N N . ILE C 1 7 ? -0.018 -30.543 -17.304 1.00 9.59 7 ILE C N 1
ATOM 4669 C CA . ILE C 1 7 ? -0.925 -30.708 -16.171 1.00 9.26 7 ILE C CA 1
ATOM 4670 C C . ILE C 1 7 ? -1.887 -29.516 -16.247 1.00 9.24 7 ILE C C 1
ATOM 4671 O O . ILE C 1 7 ? -1.455 -28.368 -16.319 1.00 8.45 7 ILE C O 1
ATOM 4676 N N . LEU C 1 8 ? -3.185 -29.805 -16.271 1.00 8.81 8 LEU C N 1
ATOM 4677 C CA . LEU C 1 8 ? -4.203 -28.772 -16.444 1.00 9.06 8 LEU C CA 1
ATOM 4678 C C . LEU C 1 8 ? -4.799 -28.504 -15.081 1.00 9.68 8 LEU C C 1
ATOM 4679 O O . LEU C 1 8 ? -5.439 -29.378 -14.484 1.00 10.98 8 LEU C O 1
ATOM 4684 N N . ASP C 1 9 ? -4.574 -27.287 -14.599 1.00 8.94 9 ASP C N 1
ATOM 4685 C CA . ASP C 1 9 ? -5.020 -26.889 -13.276 1.00 8.87 9 ASP C CA 1
ATOM 4686 C C . ASP C 1 9 ? -6.205 -25.944 -13.466 1.00 9.13 9 ASP C C 1
ATOM 4687 O O . ASP C 1 9 ? -6.077 -24.934 -14.155 1.00 9.64 9 ASP C O 1
ATOM 4692 N N . CYS C 1 10 ? -7.360 -26.275 -12.895 1.00 8.66 10 CYS C N 1
ATOM 4693 C CA . CYS C 1 10 ? -8.587 -25.568 -13.242 1.00 8.78 10 CYS C CA 1
ATOM 4694 C C . CYS C 1 10 ? -9.654 -25.556 -12.145 1.00 8.32 10 CYS C C 1
ATOM 4695 O O . CYS C 1 10 ? -9.541 -26.273 -11.147 1.00 6.96 10 CYS C O 1
ATOM 4698 N N . ASP C 1 11 ? -10.674 -24.728 -12.362 1.00 8.27 11 ASP C N 1
ATOM 4699 C CA . ASP C 1 11 ? -11.767 -24.536 -11.400 1.00 9.68 11 ASP C CA 1
ATOM 4700 C C . ASP C 1 11 ? -13.112 -24.606 -12.130 1.00 9.55 11 ASP C C 1
ATOM 4701 O O . ASP C 1 11 ? -13.845 -23.616 -12.181 1.00 9.32 11 ASP C O 1
ATOM 4706 N N . PRO C 1 12 ? -13.458 -25.761 -12.698 1.00 9.81 12 PRO C N 1
ATOM 4707 C CA . PRO C 1 12 ? -14.610 -25.803 -13.615 1.00 10.05 12 PRO C CA 1
ATOM 4708 C C . PRO C 1 12 ? -15.961 -25.425 -12.985 1.00 10.34 12 PRO C C 1
ATOM 4709 O O . PRO C 1 12 ? -16.311 -25.980 -11.935 1.00 10.30 12 PRO C O 1
ATOM 4713 N N . GLY C 1 13 ? -16.712 -24.494 -13.573 1.00 9.93 13 GLY C N 1
ATOM 4714 C CA . GLY C 1 13 ? -16.237 -23.579 -14.598 1.00 10.39 13 GLY C CA 1
ATOM 4715 C C . GLY C 1 13 ? -16.587 -23.978 -16.020 1.00 9.97 13 GLY C C 1
ATOM 4716 O O . GLY C 1 13 ? -16.125 -25.006 -16.513 1.00 10.20 13 GLY C O 1
ATOM 4717 N N . HIS C 1 14 ? -17.376 -23.140 -16.686 1.00 9.35 14 HIS C N 1
ATOM 4718 C CA . HIS C 1 14 ? -17.803 -23.396 -18.063 1.00 10.07 14 HIS C CA 1
ATOM 4719 C C . HIS C 1 14 ? -16.667 -23.524 -19.086 1.00 10.31 14 HIS C C 1
ATOM 4720 O O . HIS C 1 14 ? -16.549 -24.529 -19.794 1.00 10.25 14 HIS C O 1
ATOM 4727 N N . ASP C 1 15 ? -15.826 -22.499 -19.184 1.00 10.55 15 ASP C N 1
ATOM 4728 C CA . ASP C 1 15 ? -14.721 -22.565 -20.143 1.00 10.15 15 ASP C CA 1
ATOM 4729 C C . ASP C 1 15 ? -13.635 -23.566 -19.737 1.00 9.68 15 ASP C C 1
ATOM 4730 O O . ASP C 1 15 ? -13.010 -24.153 -20.617 1.00 9.46 15 ASP C O 1
ATOM 4735 N N . ASP C 1 16 ? -13.441 -23.801 -18.434 1.00 9.96 16 ASP C N 1
ATOM 4736 C CA . ASP C 1 16 ? -12.559 -24.885 -17.974 1.00 9.70 16 ASP C CA 1
ATOM 4737 C C . ASP C 1 16 ? -12.971 -26.219 -18.589 1.00 10.08 16 ASP C C 1
ATOM 4738 O O . ASP C 1 16 ? -12.129 -26.998 -19.036 1.00 9.78 16 ASP C O 1
ATOM 4743 N N . ALA C 1 17 ? -14.276 -26.471 -18.616 1.00 10.34 17 ALA C N 1
ATOM 4744 C CA . ALA C 1 17 ? -14.786 -27.710 -19.192 1.00 10.39 17 ALA C CA 1
ATOM 4745 C C . ALA C 1 17 ? -14.422 -27.815 -20.666 1.00 10.72 17 ALA C C 1
ATOM 4746 O O . ALA C 1 17 ? -14.066 -28.899 -21.144 1.00 11.61 17 ALA C O 1
ATOM 4748 N N . ILE C 1 18 ? -14.492 -26.694 -21.384 1.00 10.12 18 ILE C N 1
ATOM 4749 C CA . ILE C 1 18 ? -14.165 -26.699 -22.810 1.00 10.50 18 ILE C CA 1
ATOM 4750 C C . ILE C 1 18 ? -12.668 -26.955 -22.977 1.00 10.15 18 ILE C C 1
ATOM 4751 O O . ILE C 1 18 ? -12.267 -27.737 -23.839 1.00 10.14 18 ILE C O 1
ATOM 4756 N N . ALA C 1 19 ? -11.842 -26.339 -22.133 1.00 9.42 19 ALA C N 1
ATOM 4757 C CA . ALA C 1 19 ? -10.410 -26.640 -22.127 1.00 9.55 19 ALA C CA 1
ATOM 4758 C C . ALA C 1 19 ? -10.085 -28.106 -21.847 1.00 10.08 19 ALA C C 1
ATOM 4759 O O . ALA C 1 19 ? -9.214 -28.698 -22.503 1.00 9.96 19 ALA C O 1
ATOM 4761 N N . ILE C 1 20 ? -10.771 -28.694 -20.867 1.00 10.12 20 ILE C N 1
ATOM 4762 C CA . ILE C 1 20 ? -10.604 -30.114 -20.562 1.00 10.21 20 ILE C CA 1
ATOM 4763 C C . ILE C 1 20 ? -10.935 -30.955 -21.796 1.00 10.29 20 ILE C C 1
ATOM 4764 O O . ILE C 1 20 ? -10.183 -31.848 -22.179 1.00 9.97 20 ILE C O 1
ATOM 4769 N N . MET C 1 21 ? -12.055 -30.627 -22.425 1.00 10.54 21 MET C N 1
ATOM 4770 C CA . MET C 1 21 ? -12.554 -31.336 -23.606 1.00 11.28 21 MET C CA 1
ATOM 4771 C C . MET C 1 21 ? -11.492 -31.314 -24.704 1.00 11.41 21 MET C C 1
ATOM 4772 O O . MET C 1 21 ? -11.186 -32.340 -25.312 1.00 11.61 21 MET C O 1
ATOM 4777 N N . MET C 1 22 ? -10.884 -30.150 -24.921 1.00 11.10 22 MET C N 1
ATOM 4778 C CA . MET C 1 22 ? -9.880 -30.020 -25.971 1.00 11.09 22 MET C CA 1
ATOM 4779 C C . MET C 1 22 ? -8.570 -30.722 -25.625 1.00 11.33 22 MET C C 1
ATOM 4780 O O . MET C 1 22 ? -8.002 -31.421 -26.467 1.00 11.33 22 MET C O 1
ATOM 4785 N N . ALA C 1 23 ? -8.087 -30.507 -24.404 1.00 11.15 23 ALA C N 1
ATOM 4786 C CA . ALA C 1 23 ? -6.809 -31.059 -23.977 1.00 11.75 23 ALA C CA 1
ATOM 4787 C C . ALA C 1 23 ? -6.799 -32.581 -23.996 1.00 12.47 23 ALA C C 1
ATOM 4788 O O . ALA C 1 23 ? -5.795 -33.199 -24.368 1.00 11.91 23 ALA C O 1
ATOM 4790 N N . ALA C 1 24 ? -7.914 -33.176 -23.585 1.00 12.52 24 ALA C N 1
ATOM 4791 C CA . ALA C 1 24 ? -7.994 -34.628 -23.473 1.00 13.57 24 ALA C CA 1
ATOM 4792 C C . ALA C 1 24 ? -8.079 -35.312 -24.832 1.00 14.20 24 ALA C C 1
ATOM 4793 O O . ALA C 1 24 ? -7.809 -36.507 -24.931 1.00 16.60 24 ALA C O 1
ATOM 4795 N N . LYS C 1 25 ? -8.441 -34.565 -25.870 1.00 14.39 25 LYS C N 1
ATOM 4796 C CA . LYS C 1 25 ? -8.734 -35.144 -27.181 1.00 15.21 25 LYS C CA 1
ATOM 4797 C C . LYS C 1 25 ? -7.676 -34.866 -28.241 1.00 15.03 25 LYS C C 1
ATOM 4798 O O . LYS C 1 25 ? -7.375 -35.734 -29.075 1.00 15.59 25 LYS C O 1
ATOM 4804 N N . HIS C 1 26 ? -7.104 -33.665 -28.223 1.00 15.14 26 HIS C N 1
ATOM 4805 C CA . HIS C 1 26 ? -6.192 -33.296 -29.305 1.00 15.32 26 HIS C CA 1
ATOM 4806 C C . HIS C 1 26 ? -4.871 -34.069 -29.264 1.00 15.56 26 HIS C C 1
ATOM 4807 O O . HIS C 1 26 ? -4.234 -34.152 -28.216 1.00 16.09 26 HIS C O 1
ATOM 4814 N N . PRO C 1 27 ? -4.461 -34.648 -30.391 1.00 15.77 27 PRO C N 1
ATOM 4815 C CA . PRO C 1 27 ? -3.231 -35.450 -30.428 1.00 16.22 27 PRO C CA 1
ATOM 4816 C C . PRO C 1 27 ? -1.938 -34.685 -30.155 1.00 15.71 27 PRO C C 1
ATOM 4817 O O . PRO C 1 27 ? -0.934 -35.345 -29.880 1.00 16.52 27 PRO C O 1
ATOM 4821 N N . ALA C 1 28 ? -1.954 -33.357 -30.228 1.00 14.77 28 ALA C N 1
ATOM 4822 C CA . ALA C 1 28 ? -0.761 -32.558 -29.953 1.00 14.67 28 ALA C CA 1
ATOM 4823 C C . ALA C 1 28 ? -0.546 -32.336 -28.454 1.00 14.68 28 ALA C C 1
ATOM 4824 O O . ALA C 1 28 ? 0.488 -31.812 -28.036 1.00 14.13 28 ALA C O 1
ATOM 4826 N N . ILE C 1 29 ? -1.520 -32.747 -27.650 1.00 13.38 29 ILE C N 1
ATOM 4827 C CA . ILE C 1 29 ? -1.457 -32.594 -26.202 1.00 12.89 29 ILE C CA 1
ATOM 4828 C C . ILE C 1 29 ? -1.391 -33.978 -25.552 1.00 13.69 29 ILE C C 1
ATOM 4829 O O . ILE C 1 29 ? -2.107 -34.895 -25.974 1.00 14.48 29 ILE C O 1
ATOM 4834 N N . ASP C 1 30 ? -0.516 -34.121 -24.558 1.00 12.72 30 ASP C N 1
ATOM 4835 C CA . ASP C 1 30 ? -0.501 -35.286 -23.674 1.00 13.17 30 ASP C CA 1
ATOM 4836 C C . ASP C 1 30 ? -0.939 -34.815 -22.288 1.00 12.53 30 ASP C C 1
ATOM 4837 O O . ASP C 1 30 ? -0.139 -34.299 -21.508 1.00 11.86 30 ASP C O 1
ATOM 4842 N N . LEU C 1 31 ? -2.218 -35.015 -21.989 1.00 12.36 31 LEU C N 1
ATOM 4843 C CA . LEU C 1 31 ? -2.789 -34.573 -20.721 1.00 11.72 31 LEU C CA 1
ATOM 4844 C C . LEU C 1 31 ? -2.488 -35.581 -19.622 1.00 11.52 31 LEU C C 1
ATOM 4845 O O . LEU C 1 31 ? -3.108 -36.652 -19.559 1.00 11.68 31 LEU C O 1
ATOM 4850 N N . LEU C 1 32 ? -1.546 -35.230 -18.748 1.00 10.87 32 LEU C N 1
ATOM 4851 C CA . LEU C 1 32 ? -1.062 -36.135 -17.703 1.00 10.84 32 LEU C CA 1
ATOM 4852 C C . LEU C 1 32 ? -2.020 -36.279 -16.530 1.00 11.07 32 LEU C C 1
ATOM 4853 O O . LEU C 1 32 ? -2.180 -37.370 -15.966 1.00 10.80 32 LEU C O 1
ATOM 4858 N N . GLY C 1 33 ? -2.637 -35.163 -16.162 1.00 10.52 33 GLY C N 1
ATOM 4859 C CA . GLY C 1 33 ? -3.489 -35.096 -14.990 1.00 10.92 33 GLY C CA 1
ATOM 4860 C C . GLY C 1 33 ? -4.248 -33.789 -14.968 1.00 10.42 33 GLY C C 1
ATOM 4861 O O . GLY C 1 33 ? -3.820 -32.814 -15.590 1.00 10.38 33 GLY C O 1
ATOM 4862 N N . ILE C 1 34 ? -5.369 -33.799 -14.254 1.00 9.64 34 ILE C N 1
ATOM 4863 C CA . ILE C 1 34 ? -6.173 -32.596 -14.039 1.00 10.23 34 ILE C CA 1
ATOM 4864 C C . ILE C 1 34 ? -6.140 -32.284 -12.551 1.00 10.01 34 ILE C C 1
ATOM 4865 O O . ILE C 1 34 ? -6.496 -33.127 -11.711 1.00 10.41 34 ILE C O 1
ATOM 4870 N N . THR C 1 35 ? -5.666 -31.087 -12.218 1.00 9.66 35 THR C N 1
ATOM 4871 C CA . THR C 1 35 ? -5.701 -30.644 -10.825 1.00 8.86 35 THR C CA 1
ATOM 4872 C C . THR C 1 35 ? -6.794 -29.591 -10.676 1.00 9.02 35 THR C C 1
ATOM 4873 O O . THR C 1 35 ? -7.035 -28.793 -11.589 1.00 8.89 35 THR C O 1
ATOM 4877 N N . ILE C 1 36 ? -7.466 -29.615 -9.530 1.00 8.06 36 ILE C N 1
ATOM 4878 C CA . ILE C 1 36 ? -8.631 -28.755 -9.333 1.00 8.04 36 ILE C CA 1
ATOM 4879 C C . ILE C 1 36 ? -8.339 -27.817 -8.178 1.00 8.36 36 ILE C C 1
ATOM 4880 O O . ILE C 1 36 ? -7.733 -28.215 -7.184 1.00 9.43 36 ILE C O 1
ATOM 4885 N N . VAL C 1 37 ? -8.788 -26.577 -8.316 1.00 8.64 37 VAL C N 1
ATOM 4886 C CA . VAL C 1 37 ? -8.582 -25.566 -7.291 1.00 8.09 37 VAL C CA 1
ATOM 4887 C C . VAL C 1 37 ? -9.932 -24.901 -7.036 1.00 8.30 37 VAL C C 1
ATOM 4888 O O . VAL C 1 37 ? -10.822 -24.915 -7.900 1.00 8.43 37 VAL C O 1
ATOM 4892 N N . ALA C 1 38 ? -10.081 -24.317 -5.854 1.00 7.44 38 ALA C N 1
ATOM 4893 C CA . ALA C 1 38 ? -11.235 -23.451 -5.593 1.00 8.00 38 ALA C CA 1
ATOM 4894 C C . ALA C 1 38 ? -11.116 -22.206 -6.472 1.00 8.92 38 ALA C C 1
ATOM 4895 O O . ALA C 1 38 ? -10.025 -21.672 -6.662 1.00 8.86 38 ALA C O 1
ATOM 4897 N N . GLY C 1 39 ? -12.239 -21.724 -6.998 1.00 9.35 39 GLY C N 1
ATOM 4898 C CA . GLY C 1 39 ? -12.222 -20.491 -7.767 1.00 9.51 39 GLY C CA 1
ATOM 4899 C C . GLY C 1 39 ? -13.635 -20.088 -8.116 1.00 9.74 39 GLY C C 1
ATOM 4900 O O . GLY C 1 39 ? -14.358 -19.551 -7.273 1.00 9.27 39 GLY C O 1
ATOM 4901 N N . ASN C 1 40 ? -14.014 -20.352 -9.364 1.00 9.42 40 ASN C N 1
ATOM 4902 C CA . ASN C 1 40 ? -15.370 -20.063 -9.848 1.00 9.90 40 ASN C CA 1
ATOM 4903 C C . ASN C 1 40 ? -16.430 -20.446 -8.817 1.00 9.24 40 ASN C C 1
ATOM 4904 O O . ASN C 1 40 ? -17.391 -19.705 -8.585 1.00 9.66 40 ASN C O 1
ATOM 4909 N N . GLN C 1 41 ? -16.265 -21.622 -8.221 1.00 9.16 41 GLN C N 1
ATOM 4910 C CA . GLN C 1 41 ? -17.023 -22.009 -7.033 1.00 10.00 41 GLN C CA 1
ATOM 4911 C C . GLN C 1 41 ? -16.066 -22.593 -5.998 1.00 10.05 41 GLN C C 1
ATOM 4912 O O . GLN C 1 41 ? -14.861 -22.698 -6.249 1.00 10.00 41 GLN C O 1
ATOM 4918 N N . THR C 1 42 ? -16.602 -22.931 -4.827 1.00 9.94 42 THR C N 1
ATOM 4919 C CA . THR C 1 42 ? -15.854 -23.649 -3.804 1.00 9.62 42 THR C CA 1
ATOM 4920 C C . THR C 1 42 ? -15.382 -24.997 -4.339 1.00 9.94 42 THR C C 1
ATOM 4921 O O . THR C 1 42 ? -15.950 -25.530 -5.296 1.00 9.72 42 THR C O 1
ATOM 4925 N N . LEU C 1 43 ? -14.355 -25.550 -3.701 1.00 9.53 43 LEU C N 1
ATOM 4926 C CA . LEU C 1 43 ? -13.670 -26.725 -4.234 1.00 10.33 43 LEU C CA 1
ATOM 4927 C C . LEU C 1 43 ? -14.583 -27.956 -4.291 1.00 10.58 43 LEU C C 1
ATOM 4928 O O . LEU C 1 43 ? -14.477 -28.775 -5.198 1.00 10.26 43 LEU C O 1
ATOM 4933 N N . ASP C 1 44 ? -15.491 -28.093 -3.332 1.00 10.75 44 ASP C N 1
ATOM 4934 C CA . ASP C 1 44 ? -16.386 -29.244 -3.399 1.00 11.62 44 ASP C CA 1
ATOM 4935 C C . ASP C 1 44 ? -17.128 -29.242 -4.734 1.00 10.72 44 ASP C C 1
ATOM 4936 O O . ASP C 1 44 ? -17.292 -30.300 -5.353 1.00 11.36 44 ASP C O 1
ATOM 4941 N N . LYS C 1 45 ? -17.548 -28.058 -5.180 1.00 9.35 45 LYS C N 1
ATOM 4942 C CA . LYS C 1 45 ? -18.255 -27.894 -6.454 1.00 9.57 45 LYS C CA 1
ATOM 4943 C C . LYS C 1 45 ? -17.349 -27.986 -7.676 1.00 9.71 45 LYS C C 1
ATOM 4944 O O . LYS C 1 45 ? -17.698 -28.646 -8.660 1.00 9.33 45 LYS C O 1
ATOM 4950 N N . THR C 1 46 ? -16.197 -27.309 -7.667 1.00 8.09 46 THR C N 1
ATOM 4951 C CA . THR C 1 46 ? -15.352 -27.419 -8.861 1.00 9.17 46 THR C CA 1
ATOM 4952 C C . THR C 1 46 ? -14.798 -28.829 -9.071 1.00 8.95 46 THR C C 1
ATOM 4953 O O . THR C 1 46 ? -14.576 -29.238 -10.210 1.00 9.63 46 THR C O 1
ATOM 4957 N N . LEU C 1 47 ? -14.580 -29.568 -7.985 1.00 9.57 47 LEU C N 1
ATOM 4958 C CA . LEU C 1 47 ? -14.129 -30.955 -8.111 1.00 9.95 47 LEU C CA 1
ATOM 4959 C C . LEU C 1 47 ? -15.252 -31.812 -8.717 1.00 10.50 47 LEU C C 1
ATOM 4960 O O . LEU C 1 47 ? -15.022 -32.563 -9.660 1.00 10.60 47 LEU C O 1
ATOM 4965 N N . ILE C 1 48 ? -16.463 -31.691 -8.187 1.00 11.24 48 ILE C N 1
ATOM 4966 C CA . ILE C 1 48 ? -17.597 -32.416 -8.768 1.00 11.67 48 ILE C CA 1
ATOM 4967 C C . ILE C 1 48 ? -17.801 -32.050 -10.236 1.00 11.97 48 ILE C C 1
ATOM 4968 O O . ILE C 1 48 ? -18.017 -32.935 -11.071 1.00 11.65 48 ILE C O 1
ATOM 4973 N N . ASN C 1 49 ? -17.702 -30.762 -10.565 1.00 11.58 49 ASN C N 1
ATOM 4974 C CA . ASN C 1 49 ? -17.843 -30.345 -11.961 1.00 11.14 49 ASN C CA 1
ATOM 4975 C C . ASN C 1 49 ? -16.788 -30.956 -12.881 1.00 11.59 49 ASN C C 1
ATOM 4976 O O . ASN C 1 49 ? -17.131 -31.445 -13.959 1.00 10.79 49 ASN C O 1
ATOM 4981 N N . GLY C 1 50 ? -15.525 -30.938 -12.454 1.00 10.86 50 GLY C N 1
ATOM 4982 C CA . GLY C 1 50 ? -14.452 -31.567 -13.209 1.00 11.07 50 GLY C CA 1
ATOM 4983 C C . GLY C 1 50 ? -14.676 -33.055 -13.425 1.00 11.49 50 GLY C C 1
ATOM 4984 O O . GLY C 1 50 ? -14.535 -33.556 -14.546 1.00 12.16 50 GLY C O 1
ATOM 4985 N N . LEU C 1 51 ? -15.074 -33.752 -12.368 1.00 11.48 51 LEU C N 1
ATOM 4986 C CA . LEU C 1 51 ? -15.346 -35.189 -12.448 1.00 11.94 51 LEU C CA 1
ATOM 4987 C C . LEU C 1 51 ? -16.539 -35.475 -13.357 1.00 11.86 51 LEU C C 1
ATOM 4988 O O . LEU C 1 51 ? -16.475 -36.402 -14.160 1.00 12.18 51 LEU C O 1
ATOM 4993 N N . ASN C 1 52 ? -17.603 -34.679 -13.252 1.00 12.31 52 ASN C N 1
ATOM 4994 C CA . ASN C 1 52 ? -18.786 -34.858 -14.105 1.00 12.25 52 ASN C CA 1
ATOM 4995 C C . ASN C 1 52 ? -18.419 -34.748 -15.589 1.00 12.56 52 ASN C C 1
ATOM 4996 O O . ASN C 1 52 ? -18.865 -35.545 -16.417 1.00 12.82 52 ASN C O 1
ATOM 5001 N N . VAL C 1 53 ? -17.629 -33.732 -15.927 1.00 11.60 53 VAL C N 1
ATOM 5002 C CA . VAL C 1 53 ? -17.169 -33.527 -17.298 1.00 11.41 53 VAL C CA 1
ATOM 5003 C C . VAL C 1 53 ? -16.351 -34.727 -17.795 1.00 11.28 53 VAL C C 1
ATOM 5004 O O . VAL C 1 53 ? -16.584 -35.216 -18.900 1.00 11.29 53 VAL C O 1
ATOM 5008 N N . CYS C 1 54 ? -15.400 -35.193 -16.988 1.00 11.49 54 CYS C N 1
ATOM 5009 C CA . CYS C 1 54 ? -14.552 -36.316 -17.384 1.00 11.65 54 CYS C CA 1
ATOM 5010 C C . CYS C 1 54 ? -15.386 -37.584 -17.545 1.00 12.66 54 CYS C C 1
ATOM 5011 O O . CYS C 1 54 ? -15.132 -38.378 -18.458 1.00 12.77 54 CYS C O 1
ATOM 5014 N N . GLN C 1 55 ? -16.363 -37.773 -16.664 1.00 12.84 55 GLN C N 1
ATOM 5015 C CA . GLN C 1 55 ? -17.219 -38.957 -16.776 1.00 13.66 55 GLN C CA 1
ATOM 5016 C C . GLN C 1 55 ? -18.044 -38.919 -18.063 1.00 14.24 55 GLN C C 1
ATOM 5017 O O . GLN C 1 55 ? -18.114 -39.906 -18.806 1.00 15.16 55 GLN C O 1
ATOM 5023 N N . LYS C 1 56 ? -18.642 -37.767 -18.345 1.00 14.79 56 LYS C N 1
ATOM 5024 C CA . LYS C 1 56 ? -19.527 -37.616 -19.496 1.00 15.31 56 LYS C CA 1
ATOM 5025 C C . LYS C 1 56 ? -18.774 -37.867 -20.799 1.00 15.39 56 LYS C C 1
ATOM 5026 O O . LYS C 1 56 ? -19.285 -38.492 -21.728 1.00 15.70 56 LYS C O 1
ATOM 5032 N N . LEU C 1 57 ? -17.546 -37.368 -20.855 1.00 14.64 57 LEU C N 1
ATOM 5033 C CA . LEU C 1 57 ? -16.744 -37.431 -22.068 1.00 14.37 57 LEU C CA 1
ATOM 5034 C C . LEU C 1 57 ? -15.808 -38.644 -22.096 1.00 14.14 57 LEU C C 1
ATOM 5035 O O . LEU C 1 57 ? -15.024 -38.800 -23.037 1.00 14.42 57 LEU C O 1
ATOM 5040 N N . GLU C 1 58 ? -15.896 -39.488 -21.071 1.00 14.35 58 GLU C N 1
ATOM 5041 C CA . GLU C 1 58 ? -15.072 -40.693 -20.949 1.00 15.31 58 GLU C CA 1
ATOM 5042 C C . GLU C 1 58 ? -13.582 -40.382 -21.004 1.00 15.75 58 GLU C C 1
ATOM 5043 O O . GLU C 1 58 ? -12.805 -41.039 -21.707 1.00 15.75 58 GLU C O 1
ATOM 5049 N N . ILE C 1 59 ? -13.200 -39.366 -20.240 1.00 14.98 59 ILE C N 1
ATOM 5050 C CA . ILE C 1 59 ? -11.809 -38.938 -20.168 1.00 15.68 59 ILE C CA 1
ATOM 5051 C C . ILE C 1 59 ? -11.152 -39.697 -19.026 1.00 16.50 59 ILE C C 1
ATOM 5052 O O . ILE C 1 59 ? -11.522 -39.524 -17.860 1.00 17.77 59 ILE C O 1
ATOM 5057 N N . ASN C 1 60 ? -10.223 -40.582 -19.372 1.00 17.43 60 ASN C N 1
ATOM 5058 C CA . ASN C 1 60 ? -9.569 -41.404 -18.359 1.00 18.13 60 ASN C CA 1
ATOM 5059 C C . ASN C 1 60 ? -8.216 -40.816 -18.003 1.00 17.63 60 ASN C C 1
ATOM 5060 O O . ASN C 1 60 ? -7.145 -41.320 -18.368 1.00 19.08 60 ASN C O 1
ATOM 5065 N N . VAL C 1 61 ? -8.317 -39.673 -17.338 1.00 15.71 61 VAL C N 1
ATOM 5066 C CA . VAL C 1 61 ? -7.164 -38.955 -16.818 1.00 15.12 61 VAL C CA 1
ATOM 5067 C C . VAL C 1 61 ? -7.480 -38.765 -15.338 1.00 14.12 61 VAL C C 1
ATOM 5068 O O . VAL C 1 61 ? -8.608 -38.408 -15.010 1.00 14.79 61 VAL C O 1
ATOM 5072 N N . PRO C 1 62 ? -6.523 -39.000 -14.445 1.00 14.14 62 PRO C N 1
ATOM 5073 C CA . PRO C 1 62 ? -6.782 -38.818 -13.012 1.00 13.94 62 PRO C CA 1
ATOM 5074 C C . PRO C 1 62 ? -7.032 -37.355 -12.655 1.00 13.53 62 PRO C C 1
ATOM 5075 O O . PRO C 1 62 ? -6.412 -36.461 -13.234 1.00 12.69 62 PRO C O 1
ATOM 5079 N N . VAL C 1 63 ? -7.942 -37.144 -11.710 1.00 12.74 63 VAL C N 1
ATOM 5080 C CA . VAL C 1 63 ? -8.299 -35.807 -11.238 1.00 12.31 63 VAL C CA 1
ATOM 5081 C C . VAL C 1 63 ? -7.860 -35.711 -9.775 1.00 12.00 63 VAL C C 1
ATOM 5082 O O . VAL C 1 63 ? -8.177 -36.600 -8.982 1.00 12.13 63 VAL C O 1
ATOM 5086 N N . TYR C 1 64 ? -7.109 -34.657 -9.432 1.00 11.14 64 TYR C N 1
ATOM 5087 C CA . TYR C 1 64 ? -6.616 -34.439 -8.065 1.00 11.00 64 TYR C CA 1
ATOM 5088 C C . TYR C 1 64 ? -7.212 -33.150 -7.492 1.00 11.47 64 TYR C C 1
ATOM 5089 O O . TYR C 1 64 ? -7.240 -32.124 -8.177 1.00 11.60 64 TYR C O 1
ATOM 5098 N N . ALA C 1 65 ? -7.670 -33.201 -6.244 1.00 10.39 65 ALA C N 1
ATOM 5099 C CA . ALA C 1 65 ? -8.247 -32.029 -5.584 1.00 10.62 65 ALA C CA 1
ATOM 5100 C C . ALA C 1 65 ? -7.133 -31.254 -4.878 1.00 10.33 65 ALA C C 1
ATOM 5101 O O . ALA C 1 65 ? -6.303 -31.872 -4.219 1.00 10.55 65 ALA C O 1
ATOM 5103 N N . GLY C 1 66 ? -7.122 -29.928 -5.019 1.00 9.50 66 GLY C N 1
ATOM 5104 C CA . GLY C 1 66 ? -6.077 -29.109 -4.425 1.00 9.77 66 GLY C CA 1
ATOM 5105 C C . GLY C 1 66 ? -6.563 -28.168 -3.337 1.00 9.56 66 GLY C C 1
ATOM 5106 O O . GLY C 1 66 ? -7.250 -28.582 -2.400 1.00 9.11 66 GLY C O 1
ATOM 5107 N N . MET C 1 67 ? -6.159 -26.904 -3.458 1.00 9.02 67 MET C N 1
ATOM 5108 C CA . MET C 1 67 ? -6.394 -25.908 -2.415 1.00 8.96 67 MET C CA 1
ATOM 5109 C C . MET C 1 67 ? -7.860 -25.504 -2.429 1.00 8.49 67 MET C C 1
ATOM 5110 O O . MET C 1 67 ? -8.401 -25.164 -3.489 1.00 8.85 67 MET C O 1
ATOM 5115 N N . PRO C 1 68 ? -8.502 -25.560 -1.262 1.00 8.79 68 PRO C N 1
ATOM 5116 C CA . PRO C 1 68 ? -9.888 -25.096 -1.119 1.00 8.69 68 PRO C CA 1
ATOM 5117 C C . PRO C 1 68 ? -9.991 -23.611 -0.796 1.00 9.02 68 PRO C C 1
ATOM 5118 O O . PRO C 1 68 ? -11.103 -23.087 -0.830 1.00 8.70 68 PRO C O 1
ATOM 5122 N N . GLN C 1 69 ? -8.867 -22.949 -0.511 1.00 8.36 69 GLN C N 1
ATOM 5123 C CA . GLN C 1 69 ? -8.875 -21.529 -0.189 1.00 8.12 69 GLN C CA 1
ATOM 5124 C C . GLN C 1 69 ? -7.622 -20.921 -0.807 1.00 7.90 69 GLN C C 1
ATOM 5125 O O . GLN C 1 69 ? -6.638 -21.637 -1.012 1.00 7.47 69 GLN C O 1
ATOM 5131 N N . PRO C 1 70 ? -7.653 -19.625 -1.088 1.00 8.10 70 PRO C N 1
ATOM 5132 C CA . PRO C 1 70 ? -6.433 -18.961 -1.570 1.00 7.73 70 PRO C CA 1
ATOM 5133 C C . PRO C 1 70 ? -5.374 -18.863 -0.468 1.00 8.60 70 PRO C C 1
ATOM 5134 O O . PRO C 1 70 ? -5.675 -19.128 0.703 1.00 8.11 70 PRO C O 1
ATOM 5138 N N . ILE C 1 71 ? -4.145 -18.491 -0.826 1.00 7.44 71 ILE C N 1
ATOM 5139 C CA . ILE C 1 71 ? -3.061 -18.530 0.150 1.00 7.60 71 ILE C CA 1
ATOM 5140 C C . ILE C 1 71 ? -3.132 -17.492 1.268 1.00 7.36 71 ILE C C 1
ATOM 5141 O O . ILE C 1 71 ? -2.606 -17.753 2.350 1.00 7.79 71 ILE C O 1
ATOM 5146 N N . MET C 1 72 ? -3.800 -16.357 1.044 1.00 6.61 72 MET C N 1
ATOM 5147 C CA . MET C 1 72 ? -3.862 -15.308 2.065 1.00 6.71 72 MET C CA 1
ATOM 5148 C C . MET C 1 72 ? -5.188 -14.560 2.138 1.00 6.43 72 MET C C 1
ATOM 5149 O O . MET C 1 72 ? -5.662 -14.272 3.248 1.00 6.77 72 MET C O 1
ATOM 5154 N N . ARG C 1 73 ? -5.778 -14.221 0.991 1.00 6.73 73 ARG C N 1
ATOM 5155 C CA . ARG C 1 73 ? -6.942 -13.335 1.006 1.00 6.84 73 ARG C CA 1
ATOM 5156 C C . ARG C 1 73 ? -8.220 -14.057 1.433 1.00 8.22 73 ARG C C 1
ATOM 5157 O O . ARG C 1 73 ? -8.230 -15.273 1.617 1.00 7.98 73 ARG C O 1
ATOM 5165 N N . GLN C 1 74 ? -9.278 -13.271 1.613 1.00 8.70 74 GLN C N 1
ATOM 5166 C CA . GLN C 1 74 ? -10.605 -13.818 1.896 1.00 9.84 74 GLN C CA 1
ATOM 5167 C C . GLN C 1 74 ? -11.162 -14.358 0.589 1.00 9.64 74 GLN C C 1
ATOM 5168 O O . GLN C 1 74 ? -11.161 -13.671 -0.423 1.00 10.17 74 GLN C O 1
ATOM 5174 N N . GLN C 1 75 ? -11.668 -15.585 0.631 1.00 9.72 75 GLN C N 1
ATOM 5175 C CA . GLN C 1 75 ? -12.144 -16.273 -0.568 1.00 10.06 75 GLN C CA 1
ATOM 5176 C C . GLN C 1 75 ? -13.301 -15.548 -1.251 1.00 9.72 75 GLN C C 1
ATOM 5177 O O . GLN C 1 75 ? -14.244 -15.089 -0.595 1.00 9.52 75 GLN C O 1
ATOM 5183 N N . ILE C 1 76 ? -13.226 -15.486 -2.577 1.00 9.60 76 ILE C N 1
ATOM 5184 C CA . ILE C 1 76 ? -14.325 -15.026 -3.431 1.00 10.24 76 ILE C CA 1
ATOM 5185 C C . ILE C 1 76 ? -14.747 -16.151 -4.380 1.00 10.08 76 ILE C C 1
ATOM 5186 O O . ILE C 1 76 ? -13.992 -17.104 -4.595 1.00 10.71 76 ILE C O 1
ATOM 5191 N N . VAL C 1 77 ? -15.964 -16.065 -4.921 1.00 10.00 77 VAL C N 1
ATOM 5192 C CA . VAL C 1 77 ? -16.420 -17.001 -5.953 1.00 10.09 77 VAL C CA 1
ATOM 5193 C C . VAL C 1 77 ? -17.057 -16.196 -7.087 1.00 10.00 77 VAL C C 1
ATOM 5194 O O . VAL C 1 77 ? -17.293 -15.003 -6.932 1.00 10.32 77 VAL C O 1
ATOM 5198 N N . ALA C 1 78 ? -17.322 -16.843 -8.220 1.00 10.45 78 ALA C N 1
ATOM 5199 C CA . ALA C 1 78 ? -17.908 -16.175 -9.381 1.00 11.61 78 ALA C CA 1
ATOM 5200 C C . ALA C 1 78 ? -19.229 -16.850 -9.757 1.00 12.09 78 ALA C C 1
ATOM 5201 O O . ALA C 1 78 ? -19.439 -17.233 -10.911 1.00 12.61 78 ALA C O 1
ATOM 5203 N N . ASP C 1 79 ? -20.105 -16.998 -8.768 1.00 12.78 79 ASP C N 1
ATOM 5204 C CA . ASP C 1 79 ? -21.424 -17.582 -8.996 1.00 13.65 79 ASP C CA 1
ATOM 5205 C C . ASP C 1 79 ? -22.279 -16.704 -9.914 1.00 13.41 79 ASP C C 1
ATOM 5206 O O . ASP C 1 79 ? -23.211 -17.201 -10.551 1.00 13.34 79 ASP C O 1
ATOM 5211 N N . ASN C 1 80 ? -21.958 -15.413 -10.000 1.00 14.00 80 ASN C N 1
ATOM 5212 C CA . ASN C 1 80 ? -22.657 -14.504 -10.911 1.00 14.35 80 ASN C CA 1
ATOM 5213 C C . ASN C 1 80 ? -22.490 -14.897 -12.373 1.00 14.17 80 ASN C C 1
ATOM 5214 O O . ASN C 1 80 ? -23.421 -14.754 -13.171 1.00 14.30 80 ASN C O 1
ATOM 5219 N N . ILE C 1 81 ? -21.314 -15.416 -12.720 1.00 13.27 81 ILE C N 1
ATOM 5220 C CA . ILE C 1 81 ? -21.075 -15.942 -14.058 1.00 12.87 81 ILE C CA 1
ATOM 5221 C C . ILE C 1 81 ? -21.423 -17.426 -14.213 1.00 12.89 81 ILE C C 1
ATOM 5222 O O . ILE C 1 81 ? -21.963 -17.817 -15.253 1.00 11.79 81 ILE C O 1
ATOM 5227 N N . HIS C 1 82 ? -21.100 -18.228 -13.195 1.00 12.18 82 HIS C N 1
ATOM 5228 C CA . HIS C 1 82 ? -21.074 -19.688 -13.318 1.00 11.40 82 HIS C CA 1
ATOM 5229 C C . HIS C 1 82 ? -22.221 -20.419 -12.636 1.00 11.42 82 HIS C C 1
ATOM 5230 O O . HIS C 1 82 ? -22.370 -21.633 -12.789 1.00 10.82 82 HIS C O 1
ATOM 5237 N N . GLY C 1 83 ? -23.043 -19.669 -11.910 1.00 11.67 83 GLY C N 1
ATOM 5238 C CA . GLY C 1 83 ? -24.188 -20.268 -11.251 1.00 11.47 83 GLY C CA 1
ATOM 5239 C C . GLY C 1 83 ? -23.906 -20.823 -9.869 1.00 12.12 83 GLY C C 1
ATOM 5240 O O . GLY C 1 83 ? -22.756 -20.927 -9.440 1.00 11.09 83 GLY C O 1
ATOM 5241 N N . ASP C 1 84 ? -24.967 -21.236 -9.177 1.00 12.06 84 ASP C N 1
ATOM 5242 C CA . ASP C 1 84 ? -24.763 -21.818 -7.859 1.00 14.17 84 ASP C CA 1
ATOM 5243 C C . ASP C 1 84 ? -23.987 -23.143 -7.909 1.00 13.20 84 ASP C C 1
ATOM 5244 O O . ASP C 1 84 ? -23.277 -23.469 -6.959 1.00 12.97 84 ASP C O 1
ATOM 5249 N N . THR C 1 85 ? -24.074 -23.892 -9.007 1.00 12.62 85 THR C N 1
ATOM 5250 C CA . THR C 1 85 ? -23.340 -25.157 -9.077 1.00 11.96 85 THR C CA 1
ATOM 5251 C C . THR C 1 85 ? -21.896 -24.937 -9.523 1.00 11.96 85 THR C C 1
ATOM 5252 O O . THR C 1 85 ? -21.041 -25.801 -9.308 1.00 12.00 85 THR C O 1
ATOM 5256 N N . GLY C 1 86 ? -21.652 -23.797 -10.159 1.00 10.67 86 GLY C N 1
ATOM 5257 C CA . GLY C 1 86 ? -20.372 -23.533 -10.792 1.00 10.63 86 GLY C CA 1
ATOM 5258 C C . GLY C 1 86 ? -20.305 -24.013 -12.228 1.00 10.88 86 GLY C C 1
ATOM 5259 O O . GLY C 1 86 ? -19.373 -23.655 -12.958 1.00 9.69 86 GLY C O 1
ATOM 5260 N N . LEU C 1 87 ? -21.287 -24.817 -12.633 1.00 10.64 87 LEU C N 1
ATOM 5261 C CA . LEU C 1 87 ? -21.354 -25.321 -14.008 1.00 11.31 87 LEU C CA 1
ATOM 5262 C C . LEU C 1 87 ? -22.813 -25.448 -14.445 1.00 12.07 87 LEU C C 1
ATOM 5263 O O . LEU C 1 87 ? -23.227 -26.471 -15.002 1.00 12.32 87 LEU C O 1
ATOM 5268 N N . ASP C 1 88 ? -23.608 -24.411 -14.183 1.00 11.57 88 ASP C N 1
ATOM 5269 C CA . ASP C 1 88 ? -25.023 -24.473 -14.563 1.00 12.28 88 ASP C CA 1
ATOM 5270 C C . ASP C 1 88 ? -25.201 -24.689 -16.066 1.00 11.98 88 ASP C C 1
ATOM 5271 O O . ASP C 1 88 ? -24.494 -24.090 -16.874 1.00 11.63 88 ASP C O 1
ATOM 5276 N N . GLY C 1 89 ? -26.168 -25.516 -16.455 1.00 12.25 89 GLY C N 1
ATOM 5277 C CA . GLY C 1 89 ? -26.426 -25.729 -17.871 1.00 12.55 89 GLY C CA 1
ATOM 5278 C C . GLY C 1 89 ? -26.590 -27.205 -18.163 1.00 13.09 89 GLY C C 1
ATOM 5279 O O . GLY C 1 89 ? -27.725 -27.682 -18.294 1.00 13.30 89 GLY C O 1
ATOM 5280 N N . PRO C 1 90 ? -25.483 -27.943 -18.215 1.00 13.01 90 PRO C N 1
ATOM 5281 C CA . PRO C 1 90 ? -25.561 -29.397 -18.369 1.00 13.64 90 PRO C CA 1
ATOM 5282 C C . PRO C 1 90 ? -26.163 -30.076 -17.142 1.00 14.70 90 PRO C C 1
ATOM 5283 O O . PRO C 1 90 ? -26.003 -29.595 -16.019 1.00 14.50 90 PRO C O 1
ATOM 5287 N N . VAL C 1 91 ? -26.864 -31.183 -17.380 1.00 14.17 91 VAL C N 1
ATOM 5288 C CA . VAL C 1 91 ? -27.372 -32.025 -16.302 1.00 14.97 91 VAL C CA 1
ATOM 5289 C C . VAL C 1 91 ? -26.736 -33.398 -16.512 1.00 15.74 91 VAL C C 1
ATOM 5290 O O . VAL C 1 91 ? -26.865 -33.983 -17.590 1.00 17.40 91 VAL C O 1
ATOM 5294 N N . PHE C 1 92 ? -26.043 -33.898 -15.493 1.00 15.50 92 PHE C N 1
ATOM 5295 C CA . PHE C 1 92 ? -25.237 -35.107 -15.613 1.00 16.26 92 PHE C CA 1
ATOM 5296 C C . PHE C 1 92 ? -25.891 -36.302 -14.930 1.00 17.27 92 PHE C C 1
ATOM 5297 O O . PHE C 1 92 ? -26.692 -36.130 -14.009 1.00 17.07 92 PHE C O 1
ATOM 5305 N N . GLU C 1 93 ? -25.525 -37.499 -15.386 1.00 18.52 93 GLU C N 1
ATOM 5306 C CA . GLU C 1 93 ? -25.899 -38.754 -14.735 1.00 20.27 93 GLU C CA 1
ATOM 5307 C C . GLU C 1 93 ? -25.223 -38.833 -13.364 1.00 20.11 93 GLU C C 1
ATOM 5308 O O . GLU C 1 93 ? -24.289 -38.074 -13.100 1.00 19.16 93 GLU C O 1
ATOM 5314 N N . PRO C 1 94 ? -25.673 -39.722 -12.480 1.00 20.05 94 PRO C N 1
ATOM 5315 C CA . PRO C 1 94 ? -24.996 -39.902 -11.190 1.00 20.12 94 PRO C CA 1
ATOM 5316 C C . PRO C 1 94 ? -23.487 -40.138 -11.316 1.00 20.17 94 PRO C C 1
ATOM 5317 O O . PRO C 1 94 ? -23.017 -40.901 -12.161 1.00 19.48 94 PRO C O 1
ATOM 5321 N N . LEU C 1 95 ? -22.733 -39.448 -10.468 1.00 20.71 95 LEU C N 1
ATOM 5322 C CA . LEU C 1 95 ? -21.277 -39.510 -10.495 1.00 21.35 95 LEU C CA 1
ATOM 5323 C C . LEU C 1 95 ? -20.738 -40.822 -9.940 1.00 22.01 95 LEU C C 1
ATOM 5324 O O . LEU C 1 95 ? -21.066 -41.210 -8.816 1.00 22.27 95 LEU C O 1
ATOM 5329 N N . THR C 1 96 ? -19.922 -41.510 -10.732 1.00 21.84 96 THR C N 1
ATOM 5330 C CA . THR C 1 96 ? -19.263 -42.724 -10.259 1.00 23.04 96 THR C CA 1
ATOM 5331 C C . THR C 1 96 ? -17.749 -42.578 -10.110 1.00 23.25 96 THR C C 1
ATOM 5332 O O . THR C 1 96 ? -17.120 -43.296 -9.336 1.00 24.10 96 THR C O 1
ATOM 5336 N N . ARG C 1 97 ? -17.136 -41.650 -10.830 1.00 22.90 97 ARG C N 1
ATOM 5337 C CA . ARG C 1 97 ? -15.701 -41.510 -10.624 1.00 22.73 97 ARG C CA 1
ATOM 5338 C C . ARG C 1 97 ? -15.372 -40.637 -9.422 1.00 21.72 97 ARG C C 1
ATOM 5339 O O . ARG C 1 97 ? -16.186 -39.828 -8.964 1.00 21.07 97 ARG C O 1
ATOM 5347 N N . GLN C 1 98 ? -14.169 -40.854 -8.905 1.00 21.01 98 GLN C N 1
ATOM 5348 C CA . GLN C 1 98 ? -13.719 -40.207 -7.687 1.00 20.35 98 GLN C CA 1
ATOM 5349 C C . GLN C 1 98 ? -12.390 -39.512 -7.967 1.00 18.41 98 GLN C C 1
ATOM 5350 O O . GLN C 1 98 ? -11.649 -39.894 -8.876 1.00 18.39 98 GLN C O 1
ATOM 5356 N N . ALA C 1 99 ? -12.103 -38.501 -7.160 1.00 17.72 99 ALA C N 1
ATOM 5357 C CA . ALA C 1 99 ? -10.786 -37.881 -7.144 1.00 16.61 99 ALA C CA 1
ATOM 5358 C C . ALA C 1 99 ? -9.757 -38.884 -6.624 1.00 15.87 99 ALA C C 1
ATOM 5359 O O . ALA C 1 99 ? -10.083 -39.781 -5.836 1.00 14.63 99 ALA C O 1
ATOM 5361 N N . GLU C 1 100 ? -8.516 -38.743 -7.081 1.00 14.30 100 GLU C N 1
ATOM 5362 C CA . GLU C 1 100 ? -7.377 -39.424 -6.479 1.00 14.35 100 GLU C CA 1
ATOM 5363 C C . GLU C 1 100 ? -7.234 -39.052 -5.004 1.00 14.17 100 GLU C C 1
ATOM 5364 O O . GLU C 1 100 ? -7.745 -38.016 -4.573 1.00 13.89 100 GLU C O 1
ATOM 5370 N N . SER C 1 101 ? -6.563 -39.898 -4.225 1.00 14.42 101 SER C N 1
ATOM 5371 C CA . SER C 1 101 ? -6.330 -39.569 -2.819 1.00 15.39 101 SER C CA 1
ATOM 5372 C C . SER C 1 101 ? -5.158 -38.600 -2.664 1.00 14.76 101 SER C C 1
ATOM 5373 O O . SER C 1 101 ? -5.106 -37.845 -1.695 1.00 15.12 101 SER C O 1
ATOM 5376 N N . THR C 1 102 ? -4.231 -38.611 -3.614 1.00 13.53 102 THR C N 1
ATOM 5377 C CA . THR C 1 102 ? -3.096 -37.687 -3.561 1.00 13.36 102 THR C CA 1
ATOM 5378 C C . THR C 1 102 ? -3.538 -36.236 -3.755 1.00 12.92 102 THR C C 1
ATOM 5379 O O . THR C 1 102 ? -4.292 -35.923 -4.678 1.00 12.45 102 THR C O 1
ATOM 5383 N N . HIS C 1 103 ? -3.053 -35.350 -2.888 1.00 12.52 103 HIS C N 1
ATOM 5384 C CA . HIS C 1 103 ? -3.407 -33.937 -2.974 1.00 11.69 103 HIS C CA 1
ATOM 5385 C C . HIS C 1 103 ? -2.773 -33.371 -4.240 1.00 11.28 103 HIS C C 1
ATOM 5386 O O . HIS C 1 103 ? -1.673 -33.794 -4.620 1.00 10.87 103 HIS C O 1
ATOM 5393 N N . ALA C 1 104 ? -3.462 -32.434 -4.891 1.00 10.10 104 ALA C N 1
ATOM 5394 C CA . ALA C 1 104 ? -2.968 -31.849 -6.143 1.00 9.88 104 ALA C CA 1
ATOM 5395 C C . ALA C 1 104 ? -1.582 -31.234 -6.010 1.00 9.31 104 ALA C C 1
ATOM 5396 O O . ALA C 1 104 ? -0.775 -31.325 -6.940 1.00 8.81 104 ALA C O 1
ATOM 5398 N N . VAL C 1 105 ? -1.307 -30.605 -4.871 1.00 9.07 105 VAL C N 1
ATOM 5399 C CA . VAL C 1 105 ? -0.015 -29.943 -4.694 1.00 9.64 105 VAL C CA 1
ATOM 5400 C C . VAL C 1 105 ? 1.100 -30.998 -4.694 1.00 10.21 105 VAL C C 1
ATOM 5401 O O . VAL C 1 105 ? 2.131 -30.825 -5.343 1.00 9.29 105 VAL C O 1
ATOM 5405 N N . LYS C 1 106 ? 0.867 -32.106 -3.996 1.00 9.95 106 LYS C N 1
ATOM 5406 C CA . LYS C 1 106 ? 1.843 -33.190 -3.967 1.00 10.83 106 LYS C CA 1
ATOM 5407 C C . LYS C 1 106 ? 1.995 -33.817 -5.343 1.00 10.01 106 LYS C C 1
ATOM 5408 O O . LYS C 1 106 ? 3.108 -34.158 -5.743 1.00 10.17 106 LYS C O 1
ATOM 5414 N N . TYR C 1 107 ? 0.877 -34.028 -6.035 1.00 9.50 107 TYR C N 1
ATOM 5415 C CA . TYR C 1 107 ? 0.917 -34.530 -7.401 1.00 9.98 107 TYR C CA 1
ATOM 5416 C C . TYR C 1 107 ? 1.771 -33.639 -8.303 1.00 10.49 107 TYR C C 1
ATOM 5417 O O . TYR C 1 107 ? 2.661 -34.121 -9.011 1.00 10.06 107 TYR C O 1
ATOM 5426 N N . ILE C 1 108 ? 1.506 -32.335 -8.272 1.00 9.59 108 ILE C N 1
ATOM 5427 C CA . ILE C 1 108 ? 2.280 -31.417 -9.108 1.00 9.81 108 ILE C CA 1
ATOM 5428 C C . ILE C 1 108 ? 3.778 -31.512 -8.799 1.00 9.93 108 ILE C C 1
ATOM 5429 O O . ILE C 1 108 ? 4.593 -31.651 -9.708 1.00 10.13 108 ILE C O 1
ATOM 5434 N N . ILE C 1 109 ? 4.137 -31.443 -7.520 1.00 10.08 109 ILE C N 1
ATOM 5435 C CA . ILE C 1 109 ? 5.531 -31.490 -7.108 1.00 10.35 109 ILE C CA 1
ATOM 5436 C C . ILE C 1 109 ? 6.174 -32.817 -7.515 1.00 10.57 109 ILE C C 1
ATOM 5437 O O . ILE C 1 109 ? 7.220 -32.840 -8.160 1.00 8.77 109 ILE C O 1
ATOM 5442 N N . ASP C 1 110 ? 5.532 -33.923 -7.157 1.00 10.45 110 ASP C N 1
ATOM 5443 C CA . ASP C 1 110 ? 6.136 -35.230 -7.410 1.00 11.27 110 ASP C CA 1
ATOM 5444 C C . ASP C 1 110 ? 6.320 -35.512 -8.894 1.00 11.20 110 ASP C C 1
ATOM 5445 O O . ASP C 1 110 ? 7.351 -36.044 -9.315 1.00 10.88 110 ASP C O 1
ATOM 5450 N N . THR C 1 111 ? 5.325 -35.125 -9.683 1.00 10.98 111 THR C N 1
ATOM 5451 C CA . THR C 1 111 ? 5.355 -35.314 -11.128 1.00 11.06 111 THR C CA 1
ATOM 5452 C C . THR C 1 111 ? 6.484 -34.498 -11.763 1.00 11.39 111 THR C C 1
ATOM 5453 O O . THR C 1 111 ? 7.262 -35.025 -12.570 1.00 11.18 111 THR C O 1
ATOM 5457 N N . LEU C 1 112 ? 6.592 -33.228 -11.388 1.00 10.36 112 LEU C N 1
ATOM 5458 C CA . LEU C 1 112 ? 7.684 -32.397 -11.903 1.00 10.77 112 LEU C CA 1
ATOM 5459 C C . LEU C 1 112 ? 9.052 -32.914 -11.474 1.00 11.00 112 LEU C C 1
ATOM 5460 O O . LEU C 1 112 ? 9.990 -32.959 -12.273 1.00 10.92 112 LEU C O 1
ATOM 5465 N N . MET C 1 113 ? 9.187 -33.274 -10.202 1.00 10.99 113 MET C N 1
ATOM 5466 C CA . MET C 1 113 ? 10.484 -33.729 -9.705 1.00 11.76 113 MET C CA 1
ATOM 5467 C C . MET C 1 113 ? 10.996 -35.001 -10.390 1.00 12.27 113 MET C C 1
ATOM 5468 O O . MET C 1 113 ? 12.207 -35.175 -10.525 1.00 13.19 113 MET C O 1
ATOM 5473 N N . ALA C 1 114 ? 10.084 -35.875 -10.798 1.00 12.57 114 ALA C N 1
ATOM 5474 C CA . ALA C 1 114 ? 10.440 -37.136 -11.450 1.00 13.08 114 ALA C CA 1
ATOM 5475 C C . ALA C 1 114 ? 10.580 -36.996 -12.966 1.00 13.76 114 ALA C C 1
ATOM 5476 O O . ALA C 1 114 ? 10.978 -37.957 -13.637 1.00 14.68 114 ALA C O 1
ATOM 5478 N N . SER C 1 115 ? 10.263 -35.816 -13.499 1.00 13.21 115 SER C N 1
ATOM 5479 C CA . SER C 1 115 ? 10.142 -35.610 -14.945 1.00 13.35 115 SER C CA 1
ATOM 5480 C C . SER C 1 115 ? 11.477 -35.309 -15.622 1.00 14.01 115 SER C C 1
ATOM 5481 O O . SER C 1 115 ? 12.483 -35.102 -14.946 1.00 13.66 115 SER C O 1
ATOM 5484 N N . ASP C 1 116 ? 11.447 -35.259 -16.955 1.00 14.59 116 ASP C N 1
ATOM 5485 C CA . ASP C 1 116 ? 12.607 -34.905 -17.769 1.00 16.09 116 ASP C CA 1
ATOM 5486 C C . ASP C 1 116 ? 12.626 -33.416 -18.112 1.00 15.44 116 ASP C C 1
ATOM 5487 O O . ASP C 1 116 ? 13.381 -32.984 -18.987 1.00 15.19 116 ASP C O 1
ATOM 5492 N N . GLY C 1 117 ? 11.801 -32.623 -17.429 1.00 14.06 117 GLY C N 1
ATOM 5493 C CA . GLY C 1 117 ? 11.799 -31.186 -17.655 1.00 13.74 117 GLY C CA 1
ATOM 5494 C C . GLY C 1 117 ? 10.950 -30.741 -18.827 1.00 13.22 117 GLY C C 1
ATOM 5495 O O . GLY C 1 117 ? 11.068 -29.598 -19.266 1.00 13.73 117 GLY C O 1
ATOM 5496 N N . ASP C 1 118 ? 10.106 -31.638 -19.329 1.00 12.84 118 ASP C N 1
ATOM 5497 C CA . ASP C 1 118 ? 9.339 -31.382 -20.543 1.00 13.22 118 ASP C CA 1
ATOM 5498 C C . ASP C 1 118 ? 7.856 -31.106 -20.314 1.00 12.66 118 ASP C C 1
ATOM 5499 O O . ASP C 1 118 ? 7.090 -31.056 -21.276 1.00 12.68 118 ASP C O 1
ATOM 5504 N N . ILE C 1 119 ? 7.461 -30.924 -19.058 1.00 11.18 119 ILE C N 1
ATOM 5505 C CA . ILE C 1 119 ? 6.043 -30.736 -18.729 1.00 11.15 119 ILE C CA 1
ATOM 5506 C C . ILE C 1 119 ? 5.715 -29.247 -18.658 1.00 11.31 119 ILE C C 1
ATOM 5507 O O . ILE C 1 119 ? 6.490 -28.472 -18.090 1.00 10.42 119 ILE C O 1
ATOM 5512 N N . THR C 1 120 ? 4.554 -28.888 -19.206 1.00 9.91 120 THR C N 1
ATOM 5513 C CA . THR C 1 120 ? 4.037 -27.523 -19.146 1.00 9.85 120 THR C CA 1
ATOM 5514 C C . THR C 1 120 ? 2.876 -27.492 -18.163 1.00 9.56 120 THR C C 1
ATOM 5515 O O . THR C 1 120 ? 2.022 -28.376 -18.219 1.00 8.92 120 THR C O 1
ATOM 5519 N N . LEU C 1 121 ? 2.837 -26.481 -17.294 1.00 8.95 121 LEU C N 1
ATOM 5520 C CA . LEU C 1 121 ? 1.686 -26.286 -16.411 1.00 8.53 121 LEU C CA 1
ATOM 5521 C C . LEU C 1 121 ? 0.689 -25.400 -17.140 1.00 8.73 121 LEU C C 1
ATOM 5522 O O . LEU C 1 121 ? 1.081 -24.397 -17.727 1.00 8.55 121 LEU C O 1
ATOM 5527 N N . VAL C 1 122 ? -0.587 -25.779 -17.110 1.00 8.66 122 VAL C N 1
ATOM 5528 C CA . VAL C 1 122 ? -1.614 -24.954 -17.741 1.00 8.16 122 VAL C CA 1
ATOM 5529 C C . VAL C 1 122 ? -2.649 -24.557 -16.684 1.00 8.90 122 VAL C C 1
ATOM 5530 O O . VAL C 1 122 ? -3.648 -25.258 -16.519 1.00 9.23 122 VAL C O 1
ATOM 5534 N N . PRO C 1 123 ? -2.397 -23.475 -15.946 1.00 8.57 123 PRO C N 1
ATOM 5535 C CA . PRO C 1 123 ? -3.363 -22.996 -14.950 1.00 8.33 123 PRO C CA 1
ATOM 5536 C C . PRO C 1 123 ? -4.427 -22.083 -15.553 1.00 8.98 123 PRO C C 1
ATOM 5537 O O . PRO C 1 123 ? -4.101 -21.071 -16.192 1.00 9.13 123 PRO C O 1
ATOM 5541 N N . VAL C 1 124 ? -5.687 -22.467 -15.355 1.00 8.66 124 VAL C N 1
ATOM 5542 C CA . VAL C 1 124 ? -6.797 -21.676 -15.861 1.00 7.97 124 VAL C CA 1
ATOM 5543 C C . VAL C 1 124 ? -7.806 -21.319 -14.768 1.00 8.32 124 VAL C C 1
ATOM 5544 O O . VAL C 1 124 ? -8.960 -20.990 -15.060 1.00 8.61 124 VAL C O 1
ATOM 5548 N N . GLY C 1 125 ? -7.371 -21.404 -13.513 1.00 8.76 125 GLY C N 1
ATOM 5549 C CA . GLY C 1 125 ? -8.142 -20.893 -12.391 1.00 8.10 125 GLY C CA 1
ATOM 5550 C C . GLY C 1 125 ? -7.221 -19.982 -11.600 1.00 8.95 125 GLY C C 1
ATOM 5551 O O . GLY C 1 125 ? -6.140 -19.610 -12.073 1.00 7.99 125 GLY C O 1
ATOM 5552 N N . PRO C 1 126 ? -7.618 -19.654 -10.376 1.00 8.01 126 PRO C N 1
ATOM 5553 C CA . PRO C 1 126 ? -6.717 -18.940 -9.470 1.00 7.88 126 PRO C CA 1
ATOM 5554 C C . PRO C 1 126 ? -5.448 -19.768 -9.291 1.00 8.40 126 PRO C C 1
ATOM 5555 O O . PRO C 1 126 ? -5.470 -20.991 -9.472 1.00 8.09 126 PRO C O 1
ATOM 5559 N N . LEU C 1 127 ? -4.359 -19.107 -8.913 1.00 8.18 127 LEU C N 1
ATOM 5560 C CA . LEU C 1 127 ? -3.052 -19.759 -9.016 1.00 7.74 127 LEU C CA 1
ATOM 5561 C C . LEU C 1 127 ? -2.607 -20.433 -7.721 1.00 8.08 127 LEU C C 1
ATOM 5562 O O . LEU C 1 127 ? -1.429 -20.758 -7.566 1.00 7.42 127 LEU C O 1
ATOM 5567 N N . SER C 1 128 ? -3.563 -20.705 -6.827 1.00 7.32 128 SER C N 1
ATOM 5568 C CA . SER C 1 128 ? -3.242 -21.178 -5.480 1.00 7.90 128 SER C CA 1
ATOM 5569 C C . SER C 1 128 ? -2.453 -22.494 -5.456 1.00 7.88 128 SER C C 1
ATOM 5570 O O . SER C 1 128 ? -1.482 -22.602 -4.702 1.00 8.16 128 SER C O 1
ATOM 5573 N N . ASN C 1 129 ? -2.860 -23.502 -6.235 1.00 7.54 129 ASN C N 1
ATOM 5574 C CA . ASN C 1 129 ? -2.100 -24.750 -6.256 1.00 6.97 129 ASN C CA 1
ATOM 5575 C C . ASN C 1 129 ? -0.669 -24.530 -6.744 1.00 7.23 129 ASN C C 1
ATOM 5576 O O . ASN C 1 129 ? 0.264 -25.153 -6.226 1.00 7.36 129 ASN C O 1
ATOM 5581 N N . ILE C 1 130 ? -0.526 -23.712 -7.782 1.00 7.96 130 ILE C N 1
ATOM 5582 C CA . ILE C 1 130 ? 0.777 -23.494 -8.422 1.00 8.05 130 ILE C CA 1
ATOM 5583 C C . ILE C 1 130 ? 1.757 -22.811 -7.462 1.00 8.02 130 ILE C C 1
ATOM 5584 O O . ILE C 1 130 ? 2.906 -23.245 -7.293 1.00 7.81 130 ILE C O 1
ATOM 5589 N N . ALA C 1 131 ? 1.281 -21.768 -6.789 1.00 7.85 131 ALA C N 1
ATOM 5590 C CA . ALA C 1 131 ? 2.097 -21.021 -5.833 1.00 7.17 131 ALA C CA 1
ATOM 5591 C C . ALA C 1 131 ? 2.486 -21.860 -4.620 1.00 7.33 131 ALA C C 1
ATOM 5592 O O . ALA C 1 131 ? 3.643 -21.817 -4.181 1.00 7.56 131 ALA C O 1
ATOM 5594 N N . VAL C 1 132 ? 1.553 -22.660 -4.105 1.00 6.74 132 VAL C N 1
ATOM 5595 C CA . VAL C 1 132 ? 1.907 -23.531 -2.981 1.00 6.66 132 VAL C CA 1
ATOM 5596 C C . VAL C 1 132 ? 2.963 -24.546 -3.427 1.00 7.41 132 VAL C C 1
ATOM 5597 O O . VAL C 1 132 ? 3.978 -24.735 -2.747 1.00 8.13 132 VAL C O 1
ATOM 5601 N N . ALA C 1 133 ? 2.775 -25.150 -4.595 1.00 7.23 133 ALA C N 1
ATOM 5602 C CA . ALA C 1 133 ? 3.791 -26.080 -5.100 1.00 7.93 133 ALA C CA 1
ATOM 5603 C C . ALA C 1 133 ? 5.163 -25.419 -5.239 1.00 8.06 133 ALA C C 1
ATOM 5604 O O . ALA C 1 133 ? 6.181 -26.018 -4.870 1.00 8.32 133 ALA C O 1
ATOM 5606 N N . MET C 1 134 ? 5.204 -24.208 -5.788 1.00 7.55 134 MET C N 1
ATOM 5607 C CA . MET C 1 134 ? 6.491 -23.539 -6.036 1.00 8.15 134 MET C CA 1
ATOM 5608 C C . MET C 1 134 ? 7.259 -23.190 -4.766 1.00 8.76 134 MET C C 1
ATOM 5609 O O . MET C 1 134 ? 8.501 -23.198 -4.747 1.00 9.09 134 MET C O 1
ATOM 5614 N N . ARG C 1 135 ? 6.521 -22.808 -3.727 1.00 7.40 135 ARG C N 1
ATOM 5615 C CA . ARG C 1 135 ? 7.158 -22.407 -2.482 1.00 8.00 135 ARG C CA 1
ATOM 5616 C C . ARG C 1 135 ? 7.410 -23.630 -1.601 1.00 8.26 135 ARG C C 1
ATOM 5617 O O . ARG C 1 135 ? 8.325 -23.628 -0.775 1.00 8.85 135 ARG C O 1
ATOM 5625 N N . MET C 1 136 ? 6.605 -24.673 -1.775 1.00 8.69 136 MET C N 1
ATOM 5626 C CA . MET C 1 136 ? 6.793 -25.886 -0.984 1.00 8.75 136 MET C CA 1
ATOM 5627 C C . MET C 1 136 ? 8.003 -26.678 -1.498 1.00 8.99 136 MET C C 1
ATOM 5628 O O . MET C 1 136 ? 8.777 -27.253 -0.717 1.00 9.00 136 MET C O 1
ATOM 5633 N N . GLN C 1 137 ? 8.188 -26.688 -2.814 1.00 8.84 137 GLN C N 1
ATOM 5634 C CA . GLN C 1 137 ? 9.355 -27.376 -3.369 1.00 8.85 137 GLN C CA 1
ATOM 5635 C C . GLN C 1 137 ? 9.948 -26.563 -4.518 1.00 8.81 137 GLN C C 1
ATOM 5636 O O . GLN C 1 137 ? 9.613 -26.774 -5.682 1.00 9.31 137 GLN C O 1
ATOM 5642 N N . PRO C 1 138 ? 10.778 -25.585 -4.176 1.00 8.61 138 PRO C N 1
ATOM 5643 C CA . PRO C 1 138 ? 11.393 -24.706 -5.178 1.00 8.56 138 PRO C CA 1
ATOM 5644 C C . PRO C 1 138 ? 12.241 -25.440 -6.217 1.00 9.15 138 PRO C C 1
ATOM 5645 O O . PRO C 1 138 ? 12.535 -24.848 -7.259 1.00 9.27 138 PRO C O 1
ATOM 5649 N N . ALA C 1 139 ? 12.663 -26.671 -5.927 1.00 9.16 139 ALA C N 1
ATOM 5650 C CA . ALA C 1 139 ? 13.386 -27.435 -6.936 1.00 9.57 139 ALA C CA 1
ATOM 5651 C C . ALA C 1 139 ? 12.553 -27.770 -8.169 1.00 9.52 139 ALA C C 1
ATOM 5652 O O . ALA C 1 139 ? 13.119 -28.227 -9.165 1.00 10.26 139 ALA C O 1
ATOM 5654 N N . ILE C 1 140 ? 11.235 -27.545 -8.130 1.00 8.81 140 ILE C N 1
ATOM 5655 C CA . ILE C 1 140 ? 10.433 -27.734 -9.342 1.00 9.34 140 ILE C CA 1
ATOM 5656 C C . ILE C 1 140 ? 10.695 -26.648 -10.387 1.00 9.09 140 ILE C C 1
ATOM 5657 O O . ILE C 1 140 ? 10.441 -26.859 -11.575 1.00 9.54 140 ILE C O 1
ATOM 5662 N N . LEU C 1 141 ? 11.212 -25.490 -9.980 1.00 9.40 141 LEU C N 1
ATOM 5663 C CA . LEU C 1 141 ? 11.251 -24.374 -10.926 1.00 10.09 141 LEU C CA 1
ATOM 5664 C C . LEU C 1 141 ? 12.113 -24.674 -12.161 1.00 10.65 141 LEU C C 1
ATOM 5665 O O . LEU C 1 141 ? 11.642 -24.469 -13.276 1.00 10.04 141 LEU C O 1
ATOM 5670 N N . PRO C 1 142 ? 13.345 -25.153 -11.979 1.00 11.90 142 PRO C N 1
ATOM 5671 C CA . PRO C 1 142 ? 14.193 -25.480 -13.133 1.00 13.39 142 PRO C CA 1
ATOM 5672 C C . PRO C 1 142 ? 13.694 -26.678 -13.930 1.00 14.04 142 PRO C C 1
ATOM 5673 O O . PRO C 1 142 ? 14.294 -27.000 -14.960 1.00 15.44 142 PRO C O 1
ATOM 5677 N N . LYS C 1 143 ? 12.627 -27.326 -13.465 1.00 12.90 143 LYS C N 1
ATOM 5678 C CA . LYS C 1 143 ? 12.044 -28.488 -14.134 1.00 12.79 143 LYS C CA 1
ATOM 5679 C C . LYS C 1 143 ? 10.787 -28.177 -14.948 1.00 12.85 143 LYS C C 1
ATOM 5680 O O . LYS C 1 143 ? 10.290 -29.047 -15.669 1.00 12.91 143 LYS C O 1
ATOM 5686 N N . ILE C 1 144 ? 10.255 -26.959 -14.825 1.00 11.78 144 ILE C N 1
ATOM 5687 C CA . ILE C 1 144 ? 9.043 -26.600 -15.560 1.00 10.71 144 ILE C CA 1
ATOM 5688 C C . ILE C 1 144 ? 9.396 -26.082 -16.951 1.00 10.66 144 ILE C C 1
ATOM 5689 O O . ILE C 1 144 ? 10.092 -25.075 -17.074 1.00 10.74 144 ILE C O 1
ATOM 5694 N N . ARG C 1 145 ? 8.878 -26.732 -17.991 1.00 10.40 145 ARG C N 1
ATOM 5695 C CA . ARG C 1 145 ? 9.137 -26.278 -19.357 1.00 10.56 145 ARG C CA 1
ATOM 5696 C C . ARG C 1 145 ? 8.601 -24.871 -19.624 1.00 10.50 145 ARG C C 1
ATOM 5697 O O . ARG C 1 145 ? 9.305 -24.021 -20.180 1.00 9.86 145 ARG C O 1
ATOM 5705 N N . GLU C 1 146 ? 7.357 -24.635 -19.217 1.00 10.93 146 GLU C N 1
ATOM 5706 C CA . GLU C 1 146 ? 6.641 -23.394 -19.515 1.00 10.97 146 GLU C CA 1
ATOM 5707 C C . GLU C 1 146 ? 5.378 -23.402 -18.669 1.00 10.74 146 GLU C C 1
ATOM 5708 O O . GLU C 1 146 ? 4.933 -24.473 -18.232 1.00 9.93 146 GLU C O 1
ATOM 5714 N N . ILE C 1 147 ? 4.824 -22.213 -18.433 1.00 9.86 147 ILE C N 1
ATOM 5715 C CA . ILE C 1 147 ? 3.500 -22.060 -17.829 1.00 9.73 147 ILE C CA 1
ATOM 5716 C C . ILE C 1 147 ? 2.678 -21.250 -18.820 1.00 9.43 147 ILE C C 1
ATOM 5717 O O . ILE C 1 147 ? 3.084 -20.160 -19.213 1.00 9.89 147 ILE C O 1
ATOM 5722 N N . VAL C 1 148 ? 1.567 -21.817 -19.266 1.00 8.00 148 VAL C N 1
ATOM 5723 C CA . VAL C 1 148 ? 0.661 -21.127 -20.180 1.00 8.37 148 VAL C CA 1
ATOM 5724 C C . VAL C 1 148 ? -0.624 -20.957 -19.384 1.00 8.61 148 VAL C C 1
ATOM 5725 O O . VAL C 1 148 ? -1.399 -21.907 -19.211 1.00 7.56 148 VAL C O 1
ATOM 5729 N N . LEU C 1 149 ? -0.820 -19.760 -18.849 1.00 8.70 149 LEU C N 1
ATOM 5730 C CA . LEU C 1 149 ? -1.944 -19.521 -17.948 1.00 8.10 149 LEU C CA 1
ATOM 5731 C C . LEU C 1 149 ? -2.998 -18.623 -18.581 1.00 8.80 149 LEU C C 1
ATOM 5732 O O . LEU C 1 149 ? -2.681 -17.769 -19.413 1.00 9.46 149 LEU C O 1
ATOM 5737 N N . MET C 1 150 ? -4.244 -18.850 -18.188 1.00 8.41 150 MET C N 1
ATOM 5738 C CA . MET C 1 150 ? -5.318 -17.912 -18.490 1.00 8.90 150 MET C CA 1
ATOM 5739 C C . MET C 1 150 ? -5.486 -17.056 -17.251 1.00 8.88 150 MET C C 1
ATOM 5740 O O . MET C 1 150 ? -5.781 -17.561 -16.163 1.00 8.96 150 MET C O 1
ATOM 5745 N N . GLY C 1 151 ? -5.291 -15.755 -17.431 1.00 9.18 151 GLY C N 1
ATOM 5746 C CA . GLY C 1 151 ? -5.459 -14.821 -16.340 1.00 9.58 151 GLY C CA 1
ATOM 5747 C C . GLY C 1 151 ? -4.931 -13.446 -16.683 1.00 8.68 151 GLY C C 1
ATOM 5748 O O . GLY C 1 151 ? -4.183 -13.263 -17.644 1.00 8.35 151 GLY C O 1
ATOM 5749 N N . GLY C 1 152 ? -5.356 -12.472 -15.882 1.00 8.56 152 GLY C N 1
ATOM 5750 C CA . GLY C 1 152 ? -4.895 -11.108 -16.040 1.00 8.85 152 GLY C CA 1
ATOM 5751 C C . GLY C 1 152 ? -5.593 -10.359 -17.164 1.00 8.59 152 GLY C C 1
ATOM 5752 O O . GLY C 1 152 ? -6.478 -10.879 -17.867 1.00 7.83 152 GLY C O 1
ATOM 5753 N N . ALA C 1 153 ? -5.126 -9.125 -17.343 1.00 8.71 153 ALA C N 1
ATOM 5754 C CA . ALA C 1 153 ? -5.586 -8.241 -18.406 1.00 8.08 153 ALA C CA 1
ATOM 5755 C C . ALA C 1 153 ? -4.645 -7.046 -18.439 1.00 8.47 153 ALA C C 1
ATOM 5756 O O . ALA C 1 153 ? -4.355 -6.485 -17.379 1.00 7.75 153 ALA C O 1
ATOM 5758 N N . TYR C 1 154 ? -4.186 -6.652 -19.627 1.00 8.22 154 TYR C N 1
ATOM 5759 C CA . TYR C 1 154 ? -3.384 -5.428 -19.683 1.00 8.40 154 TYR C CA 1
ATOM 5760 C C . TYR C 1 154 ? -4.261 -4.183 -19.725 1.00 8.71 154 TYR C C 1
ATOM 5761 O O . TYR C 1 154 ? -3.800 -3.108 -19.327 1.00 8.81 154 TYR C O 1
ATOM 5770 N N . GLY C 1 155 ? -5.505 -4.352 -20.181 1.00 8.66 155 GLY C N 1
ATOM 5771 C CA . GLY C 1 155 ? -6.483 -3.271 -20.188 1.00 8.84 155 GLY C CA 1
ATOM 5772 C C . GLY C 1 155 ? -7.436 -3.392 -19.010 1.00 9.89 155 GLY C C 1
ATOM 5773 O O . GLY C 1 155 ? -7.003 -3.414 -17.852 1.00 10.55 155 GLY C O 1
ATOM 5774 N N . THR C 1 156 ? -8.731 -3.508 -19.292 1.00 9.04 156 THR C N 1
ATOM 5775 C CA . THR C 1 156 ? -9.737 -3.539 -18.230 1.00 9.04 156 THR C CA 1
ATOM 5776 C C . THR C 1 156 ? -9.946 -4.963 -17.713 1.00 8.90 156 THR C C 1
ATOM 5777 O O . THR C 1 156 ? -9.941 -5.917 -18.493 1.00 9.52 156 THR C O 1
ATOM 5781 N N . GLY C 1 157 ? -10.095 -5.096 -16.399 1.00 8.46 157 GLY C N 1
ATOM 5782 C CA . GLY C 1 157 ? -10.394 -6.385 -15.793 1.00 8.56 157 GLY C CA 1
ATOM 5783 C C . GLY C 1 157 ? -11.851 -6.758 -15.989 1.00 8.79 157 GLY C C 1
ATOM 5784 O O . GLY C 1 157 ? -12.581 -6.107 -16.746 1.00 9.41 157 GLY C O 1
ATOM 5785 N N . ASN C 1 158 ? -12.282 -7.822 -15.317 1.00 8.38 158 ASN C N 1
ATOM 5786 C CA . ASN C 1 158 ? -13.708 -8.176 -15.306 1.00 9.01 158 ASN C CA 1
ATOM 5787 C C . ASN C 1 158 ? -14.306 -8.042 -13.909 1.00 8.88 158 ASN C C 1
ATOM 5788 O O . ASN C 1 158 ? -15.107 -7.138 -13.665 1.00 8.67 158 ASN C O 1
ATOM 5793 N N . PHE C 1 159 ? -13.876 -8.888 -12.977 1.00 9.58 159 PHE C N 1
ATOM 5794 C CA . PHE C 1 159 ? -14.421 -8.866 -11.617 1.00 9.74 159 PHE C CA 1
ATOM 5795 C C . PHE C 1 159 ? -14.261 -7.496 -10.960 1.00 9.71 159 PHE C C 1
ATOM 5796 O O . PHE C 1 159 ? -15.120 -7.071 -10.183 1.00 10.43 159 PHE C O 1
ATOM 5804 N N . THR C 1 160 ? -13.156 -6.810 -11.257 1.00 9.17 160 THR C N 1
ATOM 5805 C CA . THR C 1 160 ? -12.997 -5.380 -10.949 1.00 9.00 160 THR C CA 1
ATOM 5806 C C . THR C 1 160 ? -12.506 -4.643 -12.202 1.00 8.92 160 THR C C 1
ATOM 5807 O O . THR C 1 160 ? -12.068 -5.288 -13.158 1.00 8.63 160 THR C O 1
ATOM 5811 N N . PRO C 1 161 ? -12.547 -3.311 -12.222 1.00 8.89 161 PRO C N 1
ATOM 5812 C CA . PRO C 1 161 ? -11.994 -2.571 -13.364 1.00 8.97 161 PRO C CA 1
ATOM 5813 C C . PRO C 1 161 ? -10.519 -2.865 -13.571 1.00 8.27 161 PRO C C 1
ATOM 5814 O O . PRO C 1 161 ? -10.041 -2.780 -14.701 1.00 8.83 161 PRO C O 1
ATOM 5818 N N . SER C 1 162 ? -9.814 -3.228 -12.499 1.00 7.64 162 SER C N 1
ATOM 5819 C CA . SER C 1 162 ? -8.369 -3.422 -12.565 1.00 7.99 162 SER C CA 1
ATOM 5820 C C . SER C 1 162 ? -7.927 -4.875 -12.723 1.00 7.82 162 SER C C 1
ATOM 5821 O O . SER C 1 162 ? -6.811 -5.132 -13.180 1.00 7.18 162 SER C O 1
ATOM 5824 N N . ALA C 1 163 ? -8.769 -5.816 -12.296 1.00 7.56 163 ALA C N 1
ATOM 5825 C CA . ALA C 1 163 ? -8.309 -7.201 -12.157 1.00 7.73 163 ALA C CA 1
ATOM 5826 C C . ALA C 1 163 ? -9.240 -8.197 -12.828 1.00 7.58 163 ALA C C 1
ATOM 5827 O O . ALA C 1 163 ? -10.470 -8.069 -12.800 1.00 8.35 163 ALA C O 1
ATOM 5829 N N . GLU C 1 164 ? -8.611 -9.215 -13.398 1.00 7.26 164 GLU C N 1
ATOM 5830 C CA . GLU C 1 164 ? -9.300 -10.390 -13.931 1.00 7.47 164 GLU C CA 1
ATOM 5831 C C . GLU C 1 164 ? -9.499 -11.404 -12.798 1.00 8.04 164 GLU C C 1
ATOM 5832 O O . GLU C 1 164 ? -8.707 -11.445 -11.849 1.00 7.75 164 GLU C O 1
ATOM 5838 N N . PHE C 1 165 ? -10.562 -12.210 -12.876 1.00 7.86 165 PHE C N 1
ATOM 5839 C CA . PHE C 1 165 ? -10.967 -13.029 -11.729 1.00 7.77 165 PHE C CA 1
ATOM 5840 C C . PHE C 1 165 ? -9.903 -13.981 -11.187 1.00 7.91 165 PHE C C 1
ATOM 5841 O O . PHE C 1 165 ? -9.717 -14.060 -9.973 1.00 7.54 165 PHE C O 1
ATOM 5849 N N . ASN C 1 166 ? -9.265 -14.752 -12.058 1.00 6.91 166 ASN C N 1
ATOM 5850 C CA . ASN C 1 166 ? -8.264 -15.700 -11.577 1.00 6.77 166 ASN C CA 1
ATOM 5851 C C . ASN C 1 166 ? -7.189 -15.037 -10.727 1.00 6.71 166 ASN C C 1
ATOM 5852 O O . ASN C 1 166 ? -6.803 -15.553 -9.675 1.00 6.55 166 ASN C O 1
ATOM 5857 N N . ILE C 1 167 ? -6.691 -13.901 -11.195 1.00 6.35 167 ILE C N 1
ATOM 5858 C CA . ILE C 1 167 ? -5.659 -13.211 -10.423 1.00 6.50 167 ILE C CA 1
ATOM 5859 C C . ILE C 1 167 ? -6.252 -12.581 -9.163 1.00 7.00 167 ILE C C 1
ATOM 5860 O O . ILE C 1 167 ? -5.691 -12.670 -8.060 1.00 7.52 167 ILE C O 1
ATOM 5865 N N . PHE C 1 168 ? -7.405 -11.933 -9.307 1.00 6.87 168 PHE C N 1
ATOM 5866 C CA . PHE C 1 168 ? -8.073 -11.310 -8.174 1.00 7.33 168 PHE C CA 1
ATOM 5867 C C . PHE C 1 168 ? -8.378 -12.314 -7.061 1.00 6.98 168 PHE C C 1
ATOM 5868 O O . PHE C 1 168 ? -8.296 -11.966 -5.883 1.00 6.96 168 PHE C O 1
ATOM 5876 N N . ALA C 1 169 ? -8.764 -13.534 -7.429 1.00 7.48 169 ALA C N 1
ATOM 5877 C CA . ALA C 1 169 ? -9.109 -14.558 -6.438 1.00 7.31 169 ALA C CA 1
ATOM 5878 C C . ALA C 1 169 ? -7.917 -15.012 -5.579 1.00 7.93 169 ALA C C 1
ATOM 5879 O O . ALA C 1 169 ? -8.098 -15.533 -4.472 1.00 8.15 169 ALA C O 1
ATOM 5881 N N . ASP C 1 170 ? -6.700 -14.755 -6.051 1.00 8.19 170 ASP C N 1
ATOM 5882 C CA . ASP C 1 170 ? -5.502 -15.022 -5.243 1.00 7.76 170 ASP C CA 1
ATOM 5883 C C . ASP C 1 170 ? -4.316 -14.193 -5.747 1.00 7.62 170 ASP C C 1
ATOM 5884 O O . ASP C 1 170 ? -3.433 -14.739 -6.426 1.00 6.91 170 ASP C O 1
ATOM 5889 N N . PRO C 1 171 ? -4.293 -12.906 -5.423 1.00 6.77 171 PRO C N 1
ATOM 5890 C CA . PRO C 1 171 ? -3.230 -12.015 -5.919 1.00 7.16 171 PRO C CA 1
ATOM 5891 C C . PRO C 1 171 ? -1.847 -12.435 -5.433 1.00 7.97 171 PRO C C 1
ATOM 5892 O O . PRO C 1 171 ? -0.865 -12.329 -6.181 1.00 7.79 171 PRO C O 1
ATOM 5896 N N . GLU C 1 172 ? -1.786 -12.899 -4.188 1.00 6.59 172 GLU C N 1
ATOM 5897 C CA . GLU C 1 172 ? -0.532 -13.344 -3.591 1.00 6.94 172 GLU C CA 1
ATOM 5898 C C . GLU C 1 172 ? 0.030 -14.572 -4.297 1.00 6.53 172 GLU C C 1
ATOM 5899 O O . GLU C 1 172 ? 1.228 -14.608 -4.588 1.00 7.25 172 GLU C O 1
ATOM 5905 N N . ALA C 1 173 ? -0.819 -15.550 -4.624 1.00 5.85 173 ALA C N 1
ATOM 5906 C CA . ALA C 1 173 ? -0.394 -16.677 -5.464 1.00 6.24 173 ALA C CA 1
ATOM 5907 C C . ALA C 1 173 ? 0.101 -16.200 -6.826 1.00 6.46 173 ALA C C 1
ATOM 5908 O O . ALA C 1 173 ? 1.095 -16.712 -7.344 1.00 6.89 173 ALA C O 1
ATOM 5910 N N . ALA C 1 174 ? -0.623 -15.260 -7.421 1.00 6.12 174 ALA C N 1
ATOM 5911 C CA . ALA C 1 174 ? -0.224 -14.741 -8.731 1.00 7.12 174 ALA C CA 1
ATOM 5912 C C . ALA C 1 174 ? 1.142 -14.074 -8.673 1.00 7.40 174 ALA C C 1
ATOM 5913 O O . ALA C 1 174 ? 1.958 -14.231 -9.587 1.00 7.89 174 ALA C O 1
ATOM 5915 N N . ARG C 1 175 ? 1.393 -13.317 -7.606 1.00 7.65 175 ARG C N 1
ATOM 5916 C CA . ARG C 1 175 ? 2.692 -12.674 -7.412 1.00 7.59 175 ARG C CA 1
ATOM 5917 C C . ARG C 1 175 ? 3.809 -13.731 -7.398 1.00 8.03 175 ARG C C 1
ATOM 5918 O O . ARG C 1 175 ? 4.855 -13.547 -8.027 1.00 7.54 175 ARG C O 1
ATOM 5926 N N . VAL C 1 176 ? 3.565 -14.854 -6.723 1.00 6.87 176 VAL C N 1
ATOM 5927 C CA . VAL C 1 176 ? 4.521 -15.964 -6.712 1.00 7.90 176 VAL C CA 1
ATOM 5928 C C . VAL C 1 176 ? 4.821 -16.445 -8.132 1.00 7.96 176 VAL C C 1
ATOM 5929 O O . VAL C 1 176 ? 5.983 -16.522 -8.542 1.00 8.63 176 VAL C O 1
ATOM 5933 N N . VAL C 1 177 ? 3.768 -16.723 -8.895 1.00 7.92 177 VAL C N 1
ATOM 5934 C CA . VAL C 1 177 ? 3.925 -17.300 -10.228 1.00 7.82 177 VAL C CA 1
ATOM 5935 C C . VAL C 1 177 ? 4.633 -16.303 -11.156 1.00 8.73 177 VAL C C 1
ATOM 5936 O O . VAL C 1 177 ? 5.540 -16.671 -11.922 1.00 8.17 177 VAL C O 1
ATOM 5940 N N . PHE C 1 178 ? 4.210 -15.041 -11.101 1.00 8.07 178 PHE C N 1
ATOM 5941 C CA . PHE C 1 178 ? 4.759 -14.033 -12.015 1.00 9.02 178 PHE C CA 1
ATOM 5942 C C . PHE C 1 178 ? 6.178 -13.591 -11.668 1.00 9.98 178 PHE C C 1
ATOM 5943 O O . PHE C 1 178 ? 6.815 -12.892 -12.475 1.00 9.78 178 PHE C O 1
ATOM 5951 N N . THR C 1 179 ? 6.691 -14.009 -10.510 1.00 9.33 179 THR C N 1
ATOM 5952 C CA . THR C 1 179 ? 8.083 -13.705 -10.148 1.00 9.98 179 THR C CA 1
ATOM 5953 C C . THR C 1 179 ? 8.910 -14.988 -10.175 1.00 10.18 179 THR C C 1
ATOM 5954 O O . THR C 1 179 ? 10.048 -14.993 -9.708 1.00 10.67 179 THR C O 1
ATOM 5958 N N . SER C 1 180 ? 8.325 -16.070 -10.690 1.00 9.47 180 SER C N 1
ATOM 5959 C CA . SER C 1 180 ? 9.013 -17.370 -10.684 1.00 10.70 180 SER C CA 1
ATOM 5960 C C . SER C 1 180 ? 10.228 -17.467 -11.609 1.00 11.11 180 SER C C 1
ATOM 5961 O O . SER C 1 180 ? 11.126 -18.279 -11.360 1.00 11.85 180 SER C O 1
ATOM 5964 N N . GLY C 1 181 ? 10.252 -16.675 -12.675 1.00 10.88 181 GLY C N 1
ATOM 5965 C CA . GLY C 1 181 ? 11.343 -16.766 -13.629 1.00 12.02 181 GLY C CA 1
ATOM 5966 C C . GLY C 1 181 ? 11.208 -17.889 -14.642 1.00 12.38 181 GLY C C 1
ATOM 5967 O O . GLY C 1 181 ? 12.098 -18.054 -15.473 1.00 13.49 181 GLY C O 1
ATOM 5968 N N . VAL C 1 182 ? 10.122 -18.657 -14.562 1.00 11.66 182 VAL C N 1
ATOM 5969 C CA . VAL C 1 182 ? 9.817 -19.775 -15.463 1.00 11.90 182 VAL C CA 1
ATOM 5970 C C . VAL C 1 182 ? 9.252 -19.172 -16.755 1.00 11.01 182 VAL C C 1
ATOM 5971 O O . VAL C 1 182 ? 8.630 -18.110 -16.689 1.00 11.42 182 VAL C O 1
ATOM 5975 N N . PRO C 1 183 ? 9.488 -19.764 -17.924 1.00 11.81 183 PRO C N 1
ATOM 5976 C CA . PRO C 1 183 ? 8.875 -19.239 -19.152 1.00 11.85 183 PRO C CA 1
ATOM 5977 C C . PRO C 1 183 ? 7.355 -19.144 -18.988 1.00 12.42 183 PRO C C 1
ATOM 5978 O O . PRO C 1 183 ? 6.733 -20.136 -18.585 1.00 11.33 183 PRO C O 1
ATOM 5982 N N . LEU C 1 184 ? 6.793 -17.964 -19.249 1.00 12.49 184 LEU C N 1
ATOM 5983 C CA . LEU C 1 184 ? 5.389 -17.678 -18.950 1.00 12.06 184 LEU C CA 1
ATOM 5984 C C . LEU C 1 184 ? 4.666 -17.188 -20.192 1.00 11.13 184 LEU C C 1
ATOM 5985 O O . LEU C 1 184 ? 5.186 -16.323 -20.902 1.00 10.61 184 LEU C O 1
ATOM 5990 N N . VAL C 1 185 ? 3.470 -17.712 -20.432 1.00 9.73 185 VAL C N 1
ATOM 5991 C CA . VAL C 1 185 ? 2.591 -17.169 -21.467 1.00 9.39 185 VAL C CA 1
ATOM 5992 C C . VAL C 1 185 ? 1.310 -16.795 -20.741 1.00 10.26 185 VAL C C 1
ATOM 5993 O O . VAL C 1 185 ? 0.797 -17.592 -19.953 1.00 9.36 185 VAL C O 1
ATOM 5997 N N . MET C 1 186 ? 0.807 -15.595 -21.016 1.00 9.61 186 MET C N 1
ATOM 5998 C CA . MET C 1 186 ? -0.394 -15.081 -20.365 1.00 9.70 186 MET C CA 1
ATOM 5999 C C . MET C 1 186 ? -1.485 -14.810 -21.385 1.00 9.66 186 MET C C 1
ATOM 6000 O O . MET C 1 186 ? -1.354 -13.901 -22.212 1.00 9.29 186 MET C O 1
ATOM 6005 N N . MET C 1 187 ? -2.542 -15.618 -21.327 1.00 8.84 187 MET C N 1
ATOM 6006 C CA . MET C 1 187 ? -3.746 -15.348 -22.103 1.00 8.92 187 MET C CA 1
ATOM 6007 C C . MET C 1 187 ? -4.664 -14.521 -21.212 1.00 9.25 187 MET C C 1
ATOM 6008 O O . MET C 1 187 ? -5.417 -15.076 -20.410 1.00 9.05 187 MET C O 1
ATOM 6013 N N . GLY C 1 188 ? -4.573 -13.199 -21.342 1.00 8.68 188 GLY C N 1
ATOM 6014 C CA . GLY C 1 188 ? -5.380 -12.299 -20.530 1.00 8.73 188 GLY C CA 1
ATOM 6015 C C . GLY C 1 188 ? -6.670 -11.934 -21.231 1.00 8.12 188 GLY C C 1
ATOM 6016 O O . GLY C 1 188 ? -6.879 -12.343 -22.377 1.00 8.49 188 GLY C O 1
ATOM 6017 N N . LEU C 1 189 ? -7.532 -11.176 -20.553 1.00 7.50 189 LEU C N 1
ATOM 6018 C CA . LEU C 1 189 ? -8.854 -10.857 -21.092 1.00 7.25 189 LEU C CA 1
ATOM 6019 C C . LEU C 1 189 ? -8.787 -10.112 -22.419 1.00 7.77 189 LEU C C 1
ATOM 6020 O O . LEU C 1 189 ? -9.685 -10.234 -23.263 1.00 8.16 189 LEU C O 1
ATOM 6025 N N . ASP C 1 190 ? -7.734 -9.321 -22.601 1.00 8.06 190 ASP C N 1
ATOM 6026 C CA . ASP C 1 190 ? -7.610 -8.584 -23.862 1.00 8.72 190 ASP C CA 1
ATOM 6027 C C . ASP C 1 190 ? -7.676 -9.527 -25.049 1.00 8.92 190 ASP C C 1
ATOM 6028 O O . ASP C 1 190 ? -8.309 -9.205 -26.062 1.00 9.64 190 ASP C O 1
ATOM 6033 N N . LEU C 1 191 ? -7.002 -10.668 -24.919 1.00 9.33 191 LEU C N 1
ATOM 6034 C CA . LEU C 1 191 ? -7.055 -11.718 -25.931 1.00 9.92 191 LEU C CA 1
ATOM 6035 C C . LEU C 1 191 ? -8.352 -12.516 -25.818 1.00 9.97 191 LEU C C 1
ATOM 6036 O O . LEU C 1 191 ? -9.076 -12.703 -26.801 1.00 9.76 191 LEU C O 1
ATOM 6041 N N . THR C 1 192 ? -8.631 -13.017 -24.619 1.00 9.20 192 THR C N 1
ATOM 6042 C CA . THR C 1 192 ? -9.665 -14.042 -24.510 1.00 9.29 192 THR C CA 1
ATOM 6043 C C . THR C 1 192 ? -11.082 -13.516 -24.713 1.00 9.78 192 THR C C 1
ATOM 6044 O O . THR C 1 192 ? -11.950 -14.282 -25.115 1.00 10.45 192 THR C O 1
ATOM 6048 N N . ASN C 1 193 ? -11.313 -12.230 -24.454 1.00 9.96 193 ASN C N 1
ATOM 6049 C CA . ASN C 1 193 ? -12.626 -11.648 -24.713 1.00 10.39 193 ASN C CA 1
ATOM 6050 C C . ASN C 1 193 ? -12.987 -11.675 -26.198 1.00 10.65 193 ASN C C 1
ATOM 6051 O O . ASN C 1 193 ? -14.160 -11.539 -26.553 1.00 10.55 193 ASN C O 1
ATOM 6056 N N . GLN C 1 194 ? -11.987 -11.874 -27.054 1.00 10.12 194 GLN C N 1
ATOM 6057 C CA . GLN C 1 194 ? -12.235 -12.051 -28.486 1.00 10.84 194 GLN C CA 1
ATOM 6058 C C . GLN C 1 194 ? -12.944 -13.362 -28.846 1.00 11.41 194 GLN C C 1
ATOM 6059 O O . GLN C 1 194 ? -13.476 -13.488 -29.955 1.00 11.62 194 GLN C O 1
ATOM 6065 N N . THR C 1 195 ? -12.929 -14.340 -27.938 1.00 11.33 195 THR C N 1
ATOM 6066 C CA . THR C 1 195 ? -13.531 -15.652 -28.186 1.00 11.71 195 THR C CA 1
ATOM 6067 C C . THR C 1 195 ? -14.976 -15.755 -27.699 1.00 12.44 195 THR C C 1
ATOM 6068 O O . THR C 1 195 ? -15.446 -16.840 -27.362 1.00 11.71 195 THR C O 1
ATOM 6072 N N . VAL C 1 196 ? -15.690 -14.634 -27.687 1.00 13.08 196 VAL C N 1
ATOM 6073 C CA . VAL C 1 196 ? -17.126 -14.647 -27.421 1.00 13.36 196 VAL C CA 1
ATOM 6074 C C . VAL C 1 196 ? -17.823 -15.746 -28.231 1.00 13.75 196 VAL C C 1
ATOM 6075 O O . VAL C 1 196 ? -17.698 -15.833 -29.457 1.00 14.36 196 VAL C O 1
ATOM 6079 N N . CYS C 1 197 ? -18.505 -16.626 -27.505 1.00 14.77 197 CYS C N 1
ATOM 6080 C CA . CYS C 1 197 ? -19.198 -17.762 -28.100 1.00 15.17 197 CYS C CA 1
ATOM 6081 C C . CYS C 1 197 ? -20.653 -17.362 -28.364 1.00 15.62 197 CYS C C 1
ATOM 6082 O O . CYS C 1 197 ? -21.555 -17.583 -27.553 1.00 15.30 197 CYS C O 1
ATOM 6085 N N . THR C 1 198 ? -20.859 -16.738 -29.517 1.00 15.63 198 THR C N 1
ATOM 6086 C CA . THR C 1 198 ? -22.171 -16.220 -29.889 1.00 16.57 198 THR C CA 1
ATOM 6087 C C . THR C 1 198 ? -23.071 -17.382 -30.318 1.00 16.67 198 THR C C 1
ATOM 6088 O O . THR C 1 198 ? -22.585 -18.490 -30.557 1.00 16.20 198 THR C O 1
ATOM 6092 N N . PRO C 1 199 ? -24.380 -17.155 -30.425 1.00 17.32 199 PRO C N 1
ATOM 6093 C CA . PRO C 1 199 ? -25.303 -18.222 -30.832 1.00 17.29 199 PRO C CA 1
ATOM 6094 C C . PRO C 1 199 ? -24.904 -18.971 -32.111 1.00 17.33 199 PRO C C 1
ATOM 6095 O O . PRO C 1 199 ? -25.121 -20.184 -32.184 1.00 16.99 199 PRO C O 1
ATOM 6099 N N . ASP C 1 200 ? -24.289 -18.294 -33.078 1.00 17.41 200 ASP C N 1
ATOM 6100 C CA . ASP C 1 200 ? -23.859 -18.982 -34.292 1.00 17.74 200 ASP C CA 1
ATOM 6101 C C . ASP C 1 200 ? -22.751 -19.994 -34.020 1.00 17.03 200 ASP C C 1
ATOM 6102 O O . ASP C 1 200 ? -22.718 -21.061 -34.633 1.00 17.25 200 ASP C O 1
ATOM 6107 N N . VAL C 1 201 ? -21.856 -19.661 -33.093 1.00 16.05 201 VAL C N 1
ATOM 6108 C CA . VAL C 1 201 ? -20.784 -20.584 -32.724 1.00 15.08 201 VAL C CA 1
ATOM 6109 C C . VAL C 1 201 ? -21.359 -21.791 -31.985 1.00 14.69 201 VAL C C 1
ATOM 6110 O O . VAL C 1 201 ? -20.981 -22.930 -32.263 1.00 15.24 201 VAL C O 1
ATOM 6114 N N . ILE C 1 202 ? -22.288 -21.558 -31.062 1.00 14.48 202 ILE C N 1
ATOM 6115 C CA . ILE C 1 202 ? -22.964 -22.674 -30.401 1.00 15.17 202 ILE C CA 1
ATOM 6116 C C . ILE C 1 202 ? -23.662 -23.581 -31.418 1.00 15.51 202 ILE C C 1
ATOM 6117 O O . ILE C 1 202 ? -23.550 -24.813 -31.347 1.00 16.05 202 ILE C O 1
ATOM 6122 N N . ALA C 1 203 ? -24.373 -22.977 -32.369 1.00 16.01 203 ALA C N 1
ATOM 6123 C CA . ALA C 1 203 ? -25.085 -23.735 -33.398 1.00 16.24 203 ALA C CA 1
ATOM 6124 C C . ALA C 1 203 ? -24.128 -24.665 -34.133 1.00 16.60 203 ALA C C 1
ATOM 6125 O O . ALA C 1 203 ? -24.427 -25.842 -34.369 1.00 17.66 203 ALA C O 1
ATOM 6127 N N . ARG C 1 204 ? -22.963 -24.122 -34.471 1.00 16.18 204 ARG C N 1
ATOM 6128 C CA . ARG C 1 204 ? -21.925 -24.860 -35.179 1.00 16.19 204 ARG C CA 1
ATOM 6129 C C . ARG C 1 204 ? -21.532 -26.138 -34.442 1.00 16.30 204 ARG C C 1
ATOM 6130 O O . ARG C 1 204 ? -21.421 -27.202 -35.048 1.00 16.06 204 ARG C O 1
ATOM 6138 N N . MET C 1 205 ? -21.351 -26.042 -33.126 1.00 16.31 205 MET C N 1
ATOM 6139 C CA . MET C 1 205 ? -20.925 -27.184 -32.331 1.00 16.19 205 MET C CA 1
ATOM 6140 C C . MET C 1 205 ? -22.068 -28.177 -32.128 1.00 17.16 205 MET C C 1
ATOM 6141 O O . MET C 1 205 ? -21.839 -29.384 -32.063 1.00 17.12 205 MET C O 1
ATOM 6146 N N . GLU C 1 206 ? -23.291 -27.657 -32.055 1.00 18.17 206 GLU C N 1
ATOM 6147 C CA . GLU C 1 206 ? -24.493 -28.488 -32.010 1.00 19.49 206 GLU C CA 1
ATOM 6148 C C . GLU C 1 206 ? -24.613 -29.346 -33.266 1.00 20.12 206 GLU C C 1
ATOM 6149 O O . GLU C 1 206 ? -25.001 -30.512 -33.186 1.00 20.96 206 GLU C O 1
ATOM 6155 N N . ARG C 1 207 ? -24.290 -28.771 -34.420 1.00 21.11 207 ARG C N 1
ATOM 6156 C CA . ARG C 1 207 ? -24.369 -29.517 -35.677 1.00 22.15 207 ARG C CA 1
ATOM 6157 C C . ARG C 1 207 ? -23.295 -30.600 -35.719 1.00 22.19 207 ARG C C 1
ATOM 6158 O O . ARG C 1 207 ? -23.537 -31.705 -36.201 1.00 23.02 207 ARG C O 1
ATOM 6166 N N . ALA C 1 208 ? -22.127 -30.298 -35.160 1.00 21.85 208 ALA C N 1
ATOM 6167 C CA . ALA C 1 208 ? -21.081 -31.305 -35.020 1.00 21.65 208 ALA C CA 1
ATOM 6168 C C . ALA C 1 208 ? -21.597 -32.465 -34.176 1.00 21.18 208 ALA C C 1
ATOM 6169 O O . ALA C 1 208 ? -21.354 -33.628 -34.496 1.00 21.67 208 ALA C O 1
ATOM 6171 N N . GLY C 1 209 ? -22.324 -32.138 -33.111 1.00 21.04 209 GLY C N 1
ATOM 6172 C CA . GLY C 1 209 ? -23.022 -33.110 -32.292 1.00 20.27 209 GLY C CA 1
ATOM 6173 C C . GLY C 1 209 ? -22.136 -34.024 -31.473 1.00 20.06 209 GLY C C 1
ATOM 6174 O O . GLY C 1 209 ? -20.990 -33.697 -31.156 1.00 20.52 209 GLY C O 1
ATOM 6175 N N . GLY C 1 210 ? -22.678 -35.183 -31.121 1.00 19.34 210 GLY C N 1
ATOM 6176 C CA . GLY C 1 210 ? -22.008 -36.090 -30.209 1.00 18.69 210 GLY C CA 1
ATOM 6177 C C . GLY C 1 210 ? -22.017 -35.539 -28.791 1.00 17.88 210 GLY C C 1
ATOM 6178 O O . GLY C 1 210 ? -22.567 -34.461 -28.537 1.00 18.12 210 GLY C O 1
ATOM 6179 N N . PRO C 1 211 ? -21.415 -36.278 -27.866 1.00 17.49 211 PRO C N 1
ATOM 6180 C CA . PRO C 1 211 ? -21.456 -35.924 -26.443 1.00 17.37 211 PRO C CA 1
ATOM 6181 C C . PRO C 1 211 ? -20.774 -34.582 -26.190 1.00 16.65 211 PRO C C 1
ATOM 6182 O O . PRO C 1 211 ? -21.224 -33.842 -25.315 1.00 16.96 211 PRO C O 1
ATOM 6186 N N . ALA C 1 212 ? -19.711 -34.282 -26.933 1.00 16.08 212 ALA C N 1
ATOM 6187 C CA . ALA C 1 212 ? -19.011 -33.014 -26.742 1.00 15.40 212 ALA C CA 1
ATOM 6188 C C . ALA C 1 212 ? -19.778 -31.834 -27.337 1.00 15.51 212 ALA C C 1
ATOM 6189 O O . ALA C 1 212 ? -19.729 -30.723 -26.801 1.00 15.82 212 ALA C O 1
ATOM 6191 N N . GLY C 1 213 ? -20.479 -32.063 -28.445 1.00 14.18 213 GLY C N 1
ATOM 6192 C CA . GLY C 1 213 ? -21.254 -31.007 -29.066 1.00 14.65 213 GLY C CA 1
ATOM 6193 C C . GLY C 1 213 ? -22.437 -30.626 -28.200 1.00 14.74 213 GLY C C 1
ATOM 6194 O O . GLY C 1 213 ? -22.755 -29.446 -28.034 1.00 14.81 213 GLY C O 1
ATOM 6195 N N . GLU C 1 214 ? -23.105 -31.636 -27.651 1.00 15.30 214 GLU C N 1
ATOM 6196 C CA . GLU C 1 214 ? -24.212 -31.409 -26.737 1.00 15.71 214 GLU C CA 1
ATOM 6197 C C . GLU C 1 214 ? -23.731 -30.730 -25.459 1.00 15.12 214 GLU C C 1
ATOM 6198 O O . GLU C 1 214 ? -24.357 -29.777 -24.984 1.00 14.80 214 GLU C O 1
ATOM 6204 N N . LEU C 1 215 ? -22.627 -31.225 -24.910 1.00 14.24 215 LEU C N 1
ATOM 6205 C CA . LEU C 1 215 ? -22.074 -30.624 -23.698 1.00 14.19 215 LEU C CA 1
ATOM 6206 C C . LEU C 1 215 ? -21.678 -29.167 -23.940 1.00 13.70 215 LEU C C 1
ATOM 6207 O O . LEU C 1 215 ? -21.994 -28.296 -23.128 1.00 13.50 215 LEU C O 1
ATOM 6212 N N . PHE C 1 216 ? -20.990 -28.910 -25.050 1.00 13.42 216 PHE C N 1
ATOM 6213 C CA . PHE C 1 216 ? -20.644 -27.545 -25.450 1.00 13.43 216 PHE C CA 1
ATOM 6214 C C . PHE C 1 216 ? -21.883 -26.649 -25.451 1.00 13.76 216 PHE C C 1
ATOM 6215 O O . PHE C 1 216 ? -21.876 -25.564 -24.875 1.00 13.63 216 PHE C O 1
ATOM 6223 N N . SER C 1 217 ? -22.966 -27.103 -26.079 1.00 13.38 217 SER C N 1
ATOM 6224 C CA . SER C 1 217 ? -24.167 -26.281 -26.151 1.00 13.42 217 SER C CA 1
ATOM 6225 C C . SER C 1 217 ? -24.782 -26.035 -24.773 1.00 13.20 217 SER C C 1
ATOM 6226 O O . SER C 1 217 ? -25.115 -24.899 -24.444 1.00 13.03 217 SER C O 1
ATOM 6229 N N . ASP C 1 218 ? -24.946 -27.087 -23.973 1.00 12.86 218 ASP C N 1
ATOM 6230 C CA . ASP C 1 218 ? -25.561 -26.922 -22.655 1.00 13.05 218 ASP C CA 1
ATOM 6231 C C . ASP C 1 218 ? -24.746 -25.965 -21.771 1.00 13.28 218 ASP C C 1
ATOM 6232 O O . ASP C 1 218 ? -25.305 -25.170 -21.013 1.00 13.92 218 ASP C O 1
ATOM 6237 N N . ILE C 1 219 ? -23.426 -26.024 -21.904 1.00 12.74 219 ILE C N 1
ATOM 6238 C CA . ILE C 1 219 ? -22.526 -25.173 -21.119 1.00 12.89 219 ILE C CA 1
ATOM 6239 C C . ILE C 1 219 ? -22.536 -23.727 -21.599 1.00 12.71 219 ILE C C 1
ATOM 6240 O O . ILE C 1 219 ? -22.775 -22.810 -20.812 1.00 12.65 219 ILE C O 1
ATOM 6245 N N . MET C 1 220 ? -22.284 -23.521 -22.890 1.00 12.91 220 MET C N 1
ATOM 6246 C CA . MET C 1 220 ? -22.046 -22.167 -23.377 1.00 13.04 220 MET C CA 1
ATOM 6247 C C . MET C 1 220 ? -23.330 -21.352 -23.516 1.00 12.94 220 MET C C 1
ATOM 6248 O O . MET C 1 220 ? -23.276 -20.124 -23.515 1.00 13.09 220 MET C O 1
ATOM 6253 N N . ASN C 1 221 ? -24.480 -22.018 -23.596 1.00 13.06 221 ASN C N 1
ATOM 6254 C CA . ASN C 1 221 ? -25.741 -21.280 -23.563 1.00 13.35 221 ASN C CA 1
ATOM 6255 C C . ASN C 1 221 ? -25.965 -20.591 -22.223 1.00 13.15 221 ASN C C 1
ATOM 6256 O O . ASN C 1 221 ? -26.637 -19.559 -22.160 1.00 13.02 221 ASN C O 1
ATOM 6261 N N . PHE C 1 222 ? -25.419 -21.164 -21.151 1.00 12.88 222 PHE C N 1
ATOM 6262 C CA . PHE C 1 222 ? -25.577 -20.557 -19.834 1.00 13.11 222 PHE C CA 1
ATOM 6263 C C . PHE C 1 222 ? -24.812 -19.245 -19.705 1.00 13.39 222 PHE C C 1
ATOM 6264 O O . PHE C 1 222 ? -25.366 -18.261 -19.216 1.00 13.75 222 PHE C O 1
ATOM 6272 N N . THR C 1 223 ? -23.549 -19.222 -20.125 1.00 13.24 223 THR C N 1
ATOM 6273 C CA . THR C 1 223 ? -22.740 -18.020 -19.932 1.00 13.62 223 THR C CA 1
ATOM 6274 C C . THR C 1 223 ? -23.041 -16.980 -20.995 1.00 14.39 223 THR C C 1
ATOM 6275 O O . THR C 1 223 ? -22.659 -15.814 -20.879 1.00 14.31 223 THR C O 1
ATOM 6279 N N . LEU C 1 224 ? -23.722 -17.417 -22.046 1.00 15.26 224 LEU C N 1
ATOM 6280 C CA . LEU C 1 224 ? -24.244 -16.485 -23.030 1.00 16.75 224 LEU C CA 1
ATOM 6281 C C . LEU C 1 224 ? -25.046 -15.398 -22.312 1.00 16.45 224 LEU C C 1
ATOM 6282 O O . LEU C 1 224 ? -24.846 -14.205 -22.536 1.00 17.43 224 LEU C O 1
ATOM 6287 N N . LYS C 1 225 ? -25.905 -15.803 -21.383 1.00 16.78 225 LYS C N 1
ATOM 6288 C CA . LYS C 1 225 ? -26.677 -14.858 -20.596 1.00 16.06 225 LYS C CA 1
ATOM 6289 C C . LYS C 1 225 ? -25.893 -14.115 -19.499 1.00 15.76 225 LYS C C 1
ATOM 6290 O O . LYS C 1 225 ? -26.022 -12.895 -19.357 1.00 15.26 225 LYS C O 1
ATOM 6296 N N . THR C 1 226 ? -25.092 -14.823 -18.706 1.00 13.47 226 THR C N 1
ATOM 6297 C CA . THR C 1 226 ? -24.461 -14.160 -17.571 1.00 12.81 226 THR C CA 1
ATOM 6298 C C . THR C 1 226 ? -23.340 -13.221 -17.999 1.00 12.26 226 THR C C 1
ATOM 6299 O O . THR C 1 226 ? -23.110 -12.219 -17.337 1.00 11.76 226 THR C O 1
ATOM 6303 N N . GLN C 1 227 ? -22.644 -13.555 -19.081 1.00 12.61 227 GLN C N 1
ATOM 6304 C CA . GLN C 1 227 ? -21.534 -12.723 -19.548 1.00 12.53 227 GLN C CA 1
ATOM 6305 C C . GLN C 1 227 ? -22.043 -11.422 -20.162 1.00 12.81 227 GLN C C 1
ATOM 6306 O O . GLN C 1 227 ? -21.419 -10.364 -20.008 1.00 13.19 227 GLN C O 1
ATOM 6312 N N . PHE C 1 228 ? -23.196 -11.491 -20.822 1.00 13.80 228 PHE C N 1
ATOM 6313 C CA . PHE C 1 228 ? -23.854 -10.267 -21.256 1.00 14.57 228 PHE C CA 1
ATOM 6314 C C . PHE C 1 228 ? -24.359 -9.417 -20.088 1.00 14.72 228 PHE C C 1
ATOM 6315 O O . PHE C 1 228 ? -24.131 -8.209 -20.058 1.00 14.77 228 PHE C O 1
ATOM 6323 N N . GLU C 1 229 ? -25.058 -10.035 -19.137 1.00 15.47 229 GLU C N 1
ATOM 6324 C CA . GLU C 1 229 ? -25.612 -9.294 -18.006 1.00 16.79 229 GLU C CA 1
ATOM 6325 C C . GLU C 1 229 ? -24.530 -8.570 -17.207 1.00 16.74 229 GLU C C 1
ATOM 6326 O O . GLU C 1 229 ? -24.694 -7.412 -16.823 1.00 17.25 229 GLU C O 1
ATOM 6332 N N . ASN C 1 230 ? -23.404 -9.244 -16.990 1.00 15.67 230 ASN C N 1
ATOM 6333 C CA . ASN C 1 230 ? -22.356 -8.692 -16.149 1.00 14.83 230 ASN C CA 1
ATOM 6334 C C . ASN C 1 230 ? -21.379 -7.785 -16.891 1.00 14.82 230 ASN C C 1
ATOM 6335 O O . ASN C 1 230 ? -20.954 -6.765 -16.355 1.00 14.79 230 ASN C O 1
ATOM 6340 N N . TYR C 1 231 ? -21.009 -8.155 -18.111 1.00 14.70 231 TYR C N 1
ATOM 6341 C CA . TYR C 1 231 ? -19.919 -7.440 -18.783 1.00 14.78 231 TYR C CA 1
ATOM 6342 C C . TYR C 1 231 ? -20.235 -6.890 -20.171 1.00 15.20 231 TYR C C 1
ATOM 6343 O O . TYR C 1 231 ? -19.355 -6.320 -20.826 1.00 15.83 231 TYR C O 1
ATOM 6352 N N . GLY C 1 232 ? -21.474 -7.064 -20.621 1.00 14.82 232 GLY C N 1
ATOM 6353 C CA . GLY C 1 232 ? -21.881 -6.575 -21.927 1.00 14.05 232 GLY C CA 1
ATOM 6354 C C . GLY C 1 232 ? -21.358 -7.383 -23.100 1.00 14.51 232 GLY C C 1
ATOM 6355 O O . GLY C 1 232 ? -21.486 -6.940 -24.248 1.00 14.94 232 GLY C O 1
ATOM 6356 N N . LEU C 1 233 ? -20.774 -8.550 -22.821 1.00 13.60 233 LEU C N 1
ATOM 6357 C CA . LEU C 1 233 ? -20.168 -9.382 -23.855 1.00 14.36 233 LEU C CA 1
ATOM 6358 C C . LEU C 1 233 ? -21.232 -9.999 -24.750 1.00 14.56 233 LEU C C 1
ATOM 6359 O O . LEU C 1 233 ? -22.284 -10.407 -24.264 1.00 14.47 233 LEU C O 1
ATOM 6364 N N . ALA C 1 234 ? -20.934 -10.086 -26.044 1.00 14.60 234 ALA C N 1
ATOM 6365 C CA . ALA C 1 234 ? -21.881 -10.599 -27.034 1.00 15.17 234 ALA C CA 1
ATOM 6366 C C . ALA C 1 234 ? -22.094 -12.115 -26.997 1.00 15.68 234 ALA C C 1
ATOM 6367 O O . ALA C 1 234 ? -23.028 -12.639 -27.612 1.00 16.40 234 ALA C O 1
ATOM 6369 N N . GLY C 1 235 ? -21.233 -12.819 -26.267 1.00 15.13 235 GLY C N 1
ATOM 6370 C CA . GLY C 1 235 ? -21.321 -14.257 -26.095 1.00 14.18 235 GLY C CA 1
ATOM 6371 C C . GLY C 1 235 ? -20.391 -14.559 -24.934 1.00 14.16 235 GLY C C 1
ATOM 6372 O O . GLY C 1 235 ? -19.610 -13.690 -24.551 1.00 14.50 235 GLY C O 1
ATOM 6373 N N . GLY C 1 236 ? -20.475 -15.746 -24.343 1.00 13.23 236 GLY C N 1
ATOM 6374 C CA . GLY C 1 236 ? -19.531 -16.092 -23.291 1.00 12.92 236 GLY C CA 1
ATOM 6375 C C . GLY C 1 236 ? -18.187 -16.461 -23.894 1.00 12.52 236 GLY C C 1
ATOM 6376 O O . GLY C 1 236 ? -18.158 -17.342 -24.750 1.00 12.40 236 GLY C O 1
ATOM 6377 N N . PRO C 1 237 ? -17.088 -15.799 -23.519 1.00 12.05 237 PRO C N 1
ATOM 6378 C CA . PRO C 1 237 ? -15.776 -16.224 -24.020 1.00 11.59 237 PRO C CA 1
ATOM 6379 C C . PRO C 1 237 ? -15.446 -17.631 -23.530 1.00 11.42 237 PRO C C 1
ATOM 6380 O O . PRO C 1 237 ? -15.912 -18.069 -22.473 1.00 12.48 237 PRO C O 1
ATOM 6384 N N . VAL C 1 238 ? -14.641 -18.339 -24.310 1.00 11.20 238 VAL C N 1
ATOM 6385 C CA . VAL C 1 238 ? -14.091 -19.610 -23.867 1.00 11.08 238 VAL C CA 1
ATOM 6386 C C . VAL C 1 238 ? -12.635 -19.380 -23.447 1.00 10.54 238 VAL C C 1
ATOM 6387 O O . VAL C 1 238 ? -11.699 -19.974 -23.984 1.00 10.32 238 VAL C O 1
ATOM 6391 N N . HIS C 1 239 ? -12.468 -18.535 -22.432 1.00 10.44 239 HIS C N 1
ATOM 6392 C CA . HIS C 1 239 ? -11.154 -18.003 -22.078 1.00 9.82 239 HIS C CA 1
ATOM 6393 C C . HIS C 1 239 ? -10.119 -19.122 -21.937 1.00 9.45 239 HIS C C 1
ATOM 6394 O O . HIS C 1 239 ? -9.059 -19.102 -22.551 1.00 10.25 239 HIS C O 1
ATOM 6401 N N . ASP C 1 240 ? -10.428 -20.111 -21.112 1.00 9.25 240 ASP C N 1
ATOM 6402 C CA . ASP C 1 240 ? -9.437 -21.110 -20.717 1.00 8.78 240 ASP C CA 1
ATOM 6403 C C . ASP C 1 240 ? -8.993 -22.002 -21.866 1.00 9.47 240 ASP C C 1
ATOM 6404 O O . ASP C 1 240 ? -7.860 -22.495 -21.872 1.00 9.30 240 ASP C O 1
ATOM 6409 N N . ALA C 1 241 ? -9.887 -22.214 -22.829 1.00 9.02 241 ALA C N 1
ATOM 6410 C CA . ALA C 1 241 ? -9.562 -23.023 -24.003 1.00 9.51 241 ALA C CA 1
ATOM 6411 C C . ALA C 1 241 ? -8.474 -22.391 -24.883 1.00 9.58 241 ALA C C 1
ATOM 6412 O O . ALA C 1 241 ? -7.803 -23.097 -25.638 1.00 10.32 241 ALA C O 1
ATOM 6414 N N . THR C 1 242 ? -8.275 -21.081 -24.778 1.00 9.32 242 THR C N 1
ATOM 6415 C CA . THR C 1 242 ? -7.200 -20.446 -25.554 1.00 10.04 242 THR C CA 1
ATOM 6416 C C . THR C 1 242 ? -5.808 -20.960 -25.172 1.00 9.53 242 THR C C 1
ATOM 6417 O O . THR C 1 242 ? -4.895 -20.964 -26.002 1.00 10.05 242 THR C O 1
ATOM 6421 N N . CYS C 1 243 ? -5.625 -21.394 -23.925 1.00 10.61 243 CYS C N 1
ATOM 6422 C CA . CYS C 1 243 ? -4.313 -21.920 -23.541 1.00 10.22 243 CYS C CA 1
ATOM 6423 C C . CYS C 1 243 ? -4.030 -23.237 -24.253 1.00 11.02 243 CYS C C 1
ATOM 6424 O O . CYS C 1 243 ? -2.887 -23.540 -24.603 1.00 11.16 243 CYS C O 1
ATOM 6427 N N . ILE C 1 244 ? -5.079 -24.029 -24.451 1.00 10.84 244 ILE C N 1
ATOM 6428 C CA . ILE C 1 244 ? -4.929 -25.308 -25.140 1.00 10.99 244 ILE C CA 1
ATOM 6429 C C . ILE C 1 244 ? -4.660 -25.048 -26.621 1.00 11.44 244 ILE C C 1
ATOM 6430 O O . ILE C 1 244 ? -3.778 -25.678 -27.216 1.00 10.84 244 ILE C O 1
ATOM 6435 N N . GLY C 1 245 ? -5.406 -24.103 -27.191 1.00 11.51 245 GLY C N 1
ATOM 6436 C CA . GLY C 1 245 ? -5.194 -23.657 -28.559 1.00 11.26 245 GLY C CA 1
ATOM 6437 C C . GLY C 1 245 ? -3.769 -23.191 -28.780 1.00 11.89 245 GLY C C 1
ATOM 6438 O O . GLY C 1 245 ? -3.143 -23.575 -29.769 1.00 11.44 245 GLY C O 1
ATOM 6439 N N . TYR C 1 246 ? -3.244 -22.399 -27.846 1.00 11.61 246 TYR C N 1
ATOM 6440 C CA . TYR C 1 246 ? -1.875 -21.889 -27.924 1.00 11.43 246 TYR C CA 1
ATOM 6441 C C . TYR C 1 246 ? -0.845 -23.018 -28.012 1.00 11.85 246 TYR C C 1
ATOM 6442 O O . TYR C 1 246 ? 0.128 -22.933 -28.772 1.00 11.91 246 TYR C O 1
ATOM 6451 N N . LEU C 1 247 ? -1.087 -24.083 -27.254 1.00 11.18 247 LEU C N 1
ATOM 6452 C CA . LEU C 1 247 ? -0.155 -25.205 -27.211 1.00 11.86 247 LEU C CA 1
ATOM 6453 C C . LEU C 1 247 ? -0.273 -26.090 -28.446 1.00 12.94 247 LEU C C 1
ATOM 6454 O O . LEU C 1 247 ? 0.718 -26.706 -28.862 1.00 13.58 247 LEU C O 1
ATOM 6459 N N . ILE C 1 248 ? -1.472 -26.138 -29.021 1.00 12.79 248 ILE C N 1
ATOM 6460 C CA . ILE C 1 248 ? -1.711 -26.863 -30.265 1.00 13.55 248 ILE C CA 1
ATOM 6461 C C . ILE C 1 248 ? -1.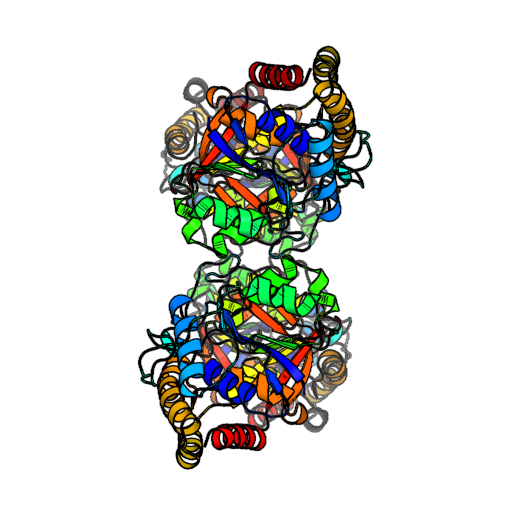054 -26.167 -31.455 1.00 14.49 248 ILE C C 1
ATOM 6462 O O . ILE C 1 248 ? -0.357 -26.813 -32.248 1.00 15.18 248 ILE C O 1
ATOM 6467 N N . ASN C 1 249 ? -1.261 -24.855 -31.565 1.00 14.57 249 ASN C N 1
ATOM 6468 C CA . ASN C 1 249 ? -0.662 -24.062 -32.637 1.00 15.78 249 ASN C CA 1
ATOM 6469 C C . ASN C 1 249 ? -0.463 -22.600 -32.226 1.00 15.28 249 ASN C C 1
ATOM 6470 O O . ASN C 1 249 ? -1.372 -21.791 -32.389 1.00 15.05 249 ASN C O 1
ATOM 6475 N N . PRO C 1 250 ? 0.703 -22.255 -31.682 1.00 15.64 250 PRO C N 1
ATOM 6476 C CA . PRO C 1 250 ? 0.954 -20.885 -31.212 1.00 15.76 250 PRO C CA 1
ATOM 6477 C C . PRO C 1 250 ? 0.836 -19.819 -32.305 1.00 16.36 250 PRO C C 1
ATOM 6478 O O . PRO C 1 250 ? 0.628 -18.640 -32.005 1.00 16.29 250 PRO C O 1
ATOM 6482 N N . ASP C 1 251 ? 0.953 -20.227 -33.565 1.00 16.05 251 ASP C N 1
ATOM 6483 C CA . ASP C 1 251 ? 0.805 -19.298 -34.683 1.00 16.54 251 ASP C CA 1
ATOM 6484 C C . ASP C 1 251 ? -0.592 -18.688 -34.816 1.00 16.13 251 ASP C C 1
ATOM 6485 O O . ASP C 1 251 ? -0.763 -17.643 -35.443 1.00 17.15 251 ASP C O 1
ATOM 6490 N N . GLY C 1 252 ? -1.588 -19.332 -34.212 1.00 15.29 252 GLY C N 1
ATOM 6491 C CA . GLY C 1 252 ? -2.951 -18.829 -34.205 1.00 14.60 252 GLY C CA 1
ATOM 6492 C C . GLY C 1 252 ? -3.173 -17.635 -33.293 1.00 13.65 252 GLY C C 1
ATOM 6493 O O . GLY C 1 252 ? -4.216 -16.982 -33.360 1.00 13.04 252 GLY C O 1
ATOM 6494 N N . ILE C 1 253 ? -2.184 -17.347 -32.453 1.00 13.67 253 ILE C N 1
ATOM 6495 C CA . ILE C 1 253 ? -2.281 -16.312 -31.426 1.00 13.95 253 ILE C CA 1
ATOM 6496 C C . ILE C 1 253 ? -1.054 -15.403 -31.473 1.00 13.99 253 ILE C C 1
ATOM 6497 O O . ILE C 1 253 ? 0.070 -15.879 -31.343 1.00 15.98 253 ILE C O 1
ATOM 6502 N N . LYS C 1 254 ? -1.272 -14.104 -31.650 1.00 13.87 254 LYS C N 1
ATOM 6503 C CA . LYS C 1 254 ? -0.186 -13.134 -31.592 1.00 13.10 254 LYS C CA 1
ATOM 6504 C C . LYS C 1 254 ? 0.066 -12.741 -30.141 1.00 13.13 254 LYS C C 1
ATOM 6505 O O . LYS C 1 254 ? -0.861 -12.322 -29.447 1.00 12.61 254 LYS C O 1
ATOM 6511 N N . THR C 1 255 ? 1.314 -12.881 -29.702 1.00 11.75 255 THR C N 1
ATOM 6512 C CA . THR C 1 255 ? 1.706 -12.423 -28.370 1.00 11.10 255 THR C CA 1
ATOM 6513 C C . THR C 1 255 ? 2.726 -11.298 -28.495 1.00 11.16 255 THR C C 1
ATOM 6514 O O . THR C 1 255 ? 3.323 -11.085 -29.557 1.00 11.04 255 THR C O 1
ATOM 6518 N N . GLN C 1 256 ? 2.916 -10.590 -27.390 1.00 10.31 256 GLN C N 1
ATOM 6519 C CA . GLN C 1 256 ? 3.947 -9.572 -27.309 1.00 11.37 256 GLN C CA 1
ATOM 6520 C C . GLN C 1 256 ? 4.674 -9.800 -25.999 1.00 11.02 256 GLN C C 1
ATOM 6521 O O . GLN C 1 256 ? 4.036 -9.959 -24.961 1.00 11.13 256 GLN C O 1
ATOM 6527 N N . GLU C 1 257 ? 6.003 -9.838 -26.043 1.00 11.06 257 GLU C N 1
ATOM 6528 C CA . GLU C 1 257 ? 6.772 -9.969 -24.809 1.00 11.65 257 GLU C CA 1
ATOM 6529 C C . GLU C 1 257 ? 6.721 -8.680 -23.997 1.00 11.48 257 GLU C C 1
ATOM 6530 O O . GLU C 1 257 ? 6.961 -7.583 -24.527 1.00 10.50 257 GLU C O 1
ATOM 6536 N N . MET C 1 258 ? 6.374 -8.815 -22.719 1.00 9.87 258 MET C N 1
ATOM 6537 C CA . MET C 1 258 ? 6.271 -7.672 -21.817 1.00 10.27 258 MET C CA 1
ATOM 6538 C C . MET C 1 258 ? 6.803 -8.033 -20.444 1.00 9.35 258 MET C C 1
ATOM 6539 O O . MET C 1 258 ? 6.757 -9.197 -20.046 1.00 10.27 258 MET C O 1
ATOM 6544 N N . TYR C 1 259 ? 7.300 -7.027 -19.732 1.00 8.60 259 TYR C N 1
ATOM 6545 C CA . TYR C 1 259 ? 7.526 -7.134 -18.301 1.00 8.57 259 TYR C CA 1
ATOM 6546 C C . TYR C 1 259 ? 6.191 -6.912 -17.581 1.00 8.68 259 TYR C C 1
ATOM 6547 O O . TYR C 1 259 ? 5.566 -5.855 -17.711 1.00 8.18 259 TYR C O 1
ATOM 6556 N N . VAL C 1 260 ? 5.757 -7.932 -16.845 1.00 8.29 260 VAL C N 1
ATOM 6557 C CA . VAL C 1 260 ? 4.484 -7.919 -16.139 1.00 8.75 260 VAL C CA 1
ATOM 6558 C C . VAL C 1 260 ? 4.732 -8.044 -14.642 1.00 9.06 260 VAL C C 1
ATOM 6559 O O . VAL C 1 260 ? 5.533 -8.873 -14.209 1.00 9.90 260 VAL C O 1
ATOM 6563 N N . GLU C 1 261 ? 4.002 -7.258 -13.859 1.00 9.54 261 GLU C N 1
ATOM 6564 C CA . GLU C 1 261 ? 4.089 -7.301 -12.402 1.00 10.29 261 GLU C CA 1
ATOM 6565 C C . GLU C 1 261 ? 2.679 -7.468 -11.842 1.00 9.31 261 GLU C C 1
ATOM 6566 O O . GLU C 1 261 ? 1.734 -6.894 -12.387 1.00 9.29 261 GLU C O 1
ATOM 6572 N N . VAL C 1 262 ? 2.526 -8.255 -10.783 1.00 7.90 262 VAL C N 1
ATOM 6573 C CA . VAL C 1 262 ? 1.210 -8.383 -10.156 1.00 7.81 262 VAL C CA 1
ATOM 6574 C C . VAL C 1 262 ? 1.176 -7.417 -8.973 1.00 7.61 262 VAL C C 1
ATOM 6575 O O . VAL C 1 262 ? 2.071 -7.440 -8.126 1.00 7.56 262 VAL C O 1
ATOM 6579 N N . ASP C 1 263 ? 0.137 -6.581 -8.906 1.00 7.46 263 ASP C N 1
ATOM 6580 C CA . ASP C 1 263 ? -0.009 -5.604 -7.820 1.00 7.97 263 ASP C CA 1
ATOM 6581 C C . ASP C 1 263 ? -0.757 -6.287 -6.665 1.00 7.91 263 ASP C C 1
ATOM 6582 O O . ASP C 1 263 ? -1.882 -6.762 -6.838 1.00 8.36 263 ASP C O 1
ATOM 6587 N N . VAL C 1 264 ? -0.106 -6.397 -5.508 1.00 7.95 264 VAL C N 1
ATOM 6588 C CA . VAL C 1 264 ? -0.758 -6.999 -4.350 1.00 8.20 264 VAL C CA 1
ATOM 6589 C C . VAL C 1 264 ? -1.230 -5.958 -3.337 1.00 8.73 264 VAL C C 1
ATOM 6590 O O . VAL C 1 264 ? -1.586 -6.309 -2.213 1.00 8.71 264 VAL C O 1
ATOM 6594 N N . ASN C 1 265 ? -1.201 -4.674 -3.699 1.00 8.09 265 ASN C N 1
ATOM 6595 C CA . ASN C 1 265 ? -1.653 -3.615 -2.793 1.00 8.57 265 ASN C CA 1
ATOM 6596 C C . ASN C 1 265 ? -3.155 -3.726 -2.588 1.00 9.14 265 ASN C C 1
ATOM 6597 O O . ASN C 1 265 ? -3.911 -3.768 -3.559 1.00 8.18 265 ASN C O 1
ATOM 6602 N N . SER C 1 266 ? -3.608 -3.734 -1.337 1.00 9.14 266 SER C N 1
ATOM 6603 C CA . SER C 1 266 ? -5.028 -3.502 -1.063 1.00 10.31 266 SER C CA 1
ATOM 6604 C C . SER C 1 266 ? -5.407 -2.152 -1.673 1.00 9.89 266 SER C C 1
ATOM 6605 O O . SER C 1 266 ? -4.634 -1.191 -1.624 1.00 9.67 266 SER C O 1
ATOM 6608 N N . GLY C 1 267 ? -6.574 -2.084 -2.298 1.00 8.86 267 GLY C N 1
ATOM 6609 C CA . GLY C 1 267 ? -6.962 -0.850 -2.951 1.00 8.03 267 GLY C CA 1
ATOM 6610 C C . GLY C 1 267 ? -7.571 -1.121 -4.312 1.00 8.78 267 GLY C C 1
ATOM 6611 O O . GLY C 1 267 ? -7.929 -2.256 -4.621 1.00 8.67 267 GLY C O 1
ATOM 6612 N N . PRO C 1 268 ? -7.678 -0.080 -5.132 1.00 8.49 268 PRO C N 1
ATOM 6613 C CA . PRO C 1 268 ? -8.437 -0.195 -6.384 1.00 8.28 268 PRO C CA 1
ATOM 6614 C C . PRO C 1 268 ? -7.722 -0.978 -7.493 1.00 7.59 268 PRO C C 1
ATOM 6615 O O . PRO C 1 268 ? -8.343 -1.223 -8.533 1.00 7.84 268 PRO C O 1
ATOM 6619 N N . CYS C 1 269 ? -6.477 -1.401 -7.272 1.00 6.63 269 CYS C N 1
ATOM 6620 C CA . CYS C 1 269 ? -5.764 -2.228 -8.248 1.00 6.38 269 CYS C CA 1
ATOM 6621 C C . CYS C 1 269 ? -5.256 -3.543 -7.647 1.00 6.12 269 CYS C C 1
ATOM 6622 O O . CYS C 1 269 ? -4.383 -4.183 -8.237 1.00 6.69 269 CYS C O 1
ATOM 6625 N N . TYR C 1 270 ? -5.843 -3.991 -6.533 1.00 6.31 270 TYR C N 1
ATOM 6626 C CA . TYR C 1 270 ? -5.495 -5.303 -5.969 1.00 6.62 270 TYR C CA 1
ATOM 6627 C C . TYR C 1 270 ? -5.713 -6.397 -7.019 1.00 7.05 270 TYR C C 1
ATOM 6628 O O . TYR C 1 270 ? -6.797 -6.498 -7.619 1.00 7.22 270 TYR C O 1
ATOM 6637 N N . GLY C 1 271 ? -4.681 -7.210 -7.262 1.00 6.31 271 GLY C N 1
ATOM 6638 C CA . GLY C 1 271 ? -4.767 -8.256 -8.269 1.00 7.16 271 GLY C CA 1
ATOM 6639 C C . GLY C 1 271 ? -4.654 -7.809 -9.716 1.00 7.32 271 GLY C C 1
ATOM 6640 O O . GLY C 1 271 ? -4.933 -8.601 -10.613 1.00 7.60 271 GLY C O 1
ATOM 6641 N N . ARG C 1 272 ? -4.213 -6.576 -9.974 1.00 6.67 272 ARG C N 1
ATOM 6642 C CA . ARG C 1 272 ? -3.989 -6.133 -11.352 1.00 6.77 272 ARG C CA 1
ATOM 6643 C C . ARG C 1 272 ? -2.698 -6.728 -11.902 1.00 7.09 272 ARG C C 1
ATOM 6644 O O . ARG C 1 272 ? -1.696 -6.781 -11.186 1.00 7.24 272 ARG C O 1
ATOM 6652 N N . THR C 1 273 ? -2.702 -7.146 -13.165 1.00 6.70 273 THR C N 1
ATOM 6653 C CA . THR C 1 273 ? -1.453 -7.483 -13.846 1.00 7.33 273 THR C CA 1
ATOM 6654 C C . THR C 1 273 ? -1.038 -6.217 -14.586 1.00 8.35 273 THR C C 1
ATOM 6655 O O . THR C 1 273 ? -1.717 -5.773 -15.521 1.00 7.56 273 THR C O 1
ATOM 6659 N N . VAL C 1 274 ? 0.062 -5.625 -14.140 1.00 7.62 274 VAL C N 1
ATOM 6660 C CA . VAL C 1 274 ? 0.554 -4.389 -14.734 1.00 8.21 274 VAL C CA 1
ATOM 6661 C C . VAL C 1 274 ? 1.514 -4.761 -15.854 1.00 8.51 274 VAL C C 1
ATOM 6662 O O . VAL C 1 274 ? 2.572 -5.320 -15.586 1.00 8.44 274 VAL C O 1
ATOM 6666 N N . CYS C 1 275 ? 1.153 -4.438 -17.093 1.00 7.91 275 CYS C N 1
ATOM 6667 C CA . CYS C 1 275 ? 1.899 -4.945 -18.242 1.00 8.42 275 CYS C CA 1
ATOM 6668 C C . CYS C 1 275 ? 2.567 -3.781 -18.963 1.00 8.97 275 CYS C C 1
ATOM 6669 O O . CYS C 1 275 ? 1.885 -2.867 -19.416 1.00 9.01 275 CYS C O 1
ATOM 6672 N N . ASP C 1 276 ? 3.890 -3.838 -19.102 1.00 8.85 276 ASP C N 1
ATOM 6673 C CA . ASP C 1 276 ? 4.636 -2.734 -19.706 1.00 9.45 276 ASP C CA 1
ATOM 6674 C C . ASP C 1 276 ? 4.666 -2.861 -21.239 1.00 10.27 276 ASP C C 1
ATOM 6675 O O . ASP C 1 276 ? 5.656 -3.295 -21.831 1.00 10.01 276 ASP C O 1
ATOM 6680 N N . GLU C 1 277 ? 3.546 -2.492 -21.858 1.00 11.05 277 GLU C N 1
ATOM 6681 C CA . GLU C 1 277 ? 3.323 -2.592 -23.298 1.00 12.35 277 GLU C CA 1
ATOM 6682 C C . GLU C 1 277 ? 4.362 -1.809 -24.092 1.00 11.81 277 GLU C C 1
ATOM 6683 O O . GLU C 1 277 ? 4.768 -2.240 -25.177 1.00 11.92 277 GLU C O 1
ATOM 6689 N N . LEU C 1 278 ? 4.755 -0.650 -23.569 1.00 11.54 278 LEU C N 1
ATOM 6690 C CA . LEU C 1 278 ? 5.644 0.254 -24.305 1.00 12.24 278 LEU C CA 1
ATOM 6691 C C . LEU C 1 278 ? 7.114 0.102 -23.923 1.00 12.31 278 LEU C C 1
ATOM 6692 O O . LEU C 1 278 ? 7.979 0.753 -24.517 1.00 13.29 278 LEU C O 1
ATOM 6697 N N . GLY C 1 279 ? 7.377 -0.725 -22.915 1.00 11.93 279 GLY C N 1
ATOM 6698 C CA . GLY C 1 279 ? 8.717 -0.974 -22.402 1.00 12.01 279 GLY C CA 1
ATOM 6699 C C . GLY C 1 279 ? 9.357 0.215 -21.702 1.00 12.31 279 GLY C C 1
ATOM 6700 O O . GLY C 1 279 ? 10.580 0.372 -21.716 1.00 13.02 279 GLY C O 1
ATOM 6701 N N . VAL C 1 280 ? 8.540 1.055 -21.072 1.00 11.17 280 VAL C N 1
ATOM 6702 C CA . VAL C 1 280 ? 9.035 2.272 -20.439 1.00 11.63 280 VAL C CA 1
ATOM 6703 C C . VAL C 1 280 ? 9.850 2.041 -19.163 1.00 11.94 280 VAL C C 1
ATOM 6704 O O . VAL C 1 280 ? 10.672 2.886 -18.795 1.00 11.45 280 VAL C O 1
ATOM 6708 N N . LEU C 1 281 ? 9.644 0.899 -18.507 1.00 11.73 281 LEU C N 1
ATOM 6709 C CA . LEU C 1 281 ? 10.371 0.602 -17.276 1.00 11.99 281 LEU C CA 1
ATOM 6710 C C . LEU C 1 281 ? 11.817 0.140 -17.492 1.00 13.19 281 LEU C C 1
ATOM 6711 O O . LEU C 1 281 ? 12.589 0.085 -16.535 1.00 13.41 281 LEU C O 1
ATOM 6716 N N . GLY C 1 282 ? 12.152 -0.227 -18.725 1.00 12.97 282 GLY C N 1
ATOM 6717 C CA . GLY C 1 282 ? 13.476 -0.737 -19.056 1.00 15.15 282 GLY C CA 1
ATOM 6718 C C . GLY C 1 282 ? 13.858 -2.049 -18.387 1.00 15.42 282 GLY C C 1
ATOM 6719 O O . GLY C 1 282 ? 15.046 -2.310 -18.149 1.00 16.50 282 GLY C O 1
ATOM 6720 N N . LYS C 1 283 ? 12.859 -2.875 -18.084 1.00 15.11 283 LYS C N 1
ATOM 6721 C CA . LYS C 1 283 ? 13.069 -4.205 -17.506 1.00 15.18 283 LYS C CA 1
ATOM 6722 C C . LYS C 1 283 ? 12.852 -5.274 -18.575 1.00 14.41 283 LYS C C 1
ATOM 6723 O O . LYS C 1 283 ? 12.006 -5.112 -19.455 1.00 14.62 283 LYS C O 1
ATOM 6729 N N . PRO C 1 284 ? 13.618 -6.362 -18.537 1.00 14.09 284 PRO C N 1
ATOM 6730 C CA . PRO C 1 284 ? 13.454 -7.426 -19.535 1.00 13.58 284 PRO C CA 1
ATOM 6731 C C . PRO C 1 284 ? 12.063 -8.042 -19.412 1.00 12.11 284 PRO C C 1
ATOM 6732 O O . PRO C 1 284 ? 11.515 -8.128 -18.307 1.00 12.12 284 PRO C O 1
ATOM 6736 N N . ALA C 1 285 ? 11.493 -8.440 -20.544 1.00 11.85 285 ALA C N 1
ATOM 6737 C CA . ALA C 1 285 ? 10.187 -9.091 -20.524 1.00 11.43 285 ALA C CA 1
ATOM 6738 C C . ALA C 1 285 ? 10.272 -10.367 -19.698 1.00 11.70 285 ALA C C 1
ATOM 6739 O O . ALA C 1 285 ? 11.309 -11.035 -19.685 1.00 12.46 285 ALA C O 1
ATOM 6741 N N . ASN C 1 286 ? 9.169 -10.720 -19.046 1.00 11.25 286 ASN C N 1
ATOM 6742 C CA . ASN C 1 286 ? 9.076 -11.991 -18.337 1.00 10.18 286 ASN C CA 1
ATOM 6743 C C . ASN C 1 286 ? 7.876 -12.818 -18.779 1.00 9.87 286 ASN C C 1
ATOM 6744 O O . ASN C 1 286 ? 7.693 -13.929 -18.285 1.00 10.14 286 ASN C O 1
ATOM 6749 N N . THR C 1 287 ? 7.087 -12.287 -19.712 1.00 9.44 287 THR C N 1
ATOM 6750 C CA . THR C 1 287 ? 5.816 -12.912 -20.096 1.00 9.24 287 THR C CA 1
ATOM 6751 C C . THR C 1 287 ? 5.542 -12.716 -21.582 1.00 9.69 287 THR C C 1
ATOM 6752 O O . THR C 1 287 ? 5.735 -11.615 -22.088 1.00 10.23 287 THR C O 1
ATOM 6756 N N . LYS C 1 288 ? 5.040 -13.744 -22.267 1.00 8.78 288 LYS C N 1
ATOM 6757 C CA . LYS C 1 288 ? 4.474 -13.508 -23.593 1.00 9.30 288 LYS C CA 1
ATOM 6758 C C . LYS C 1 288 ? 2.991 -13.218 -23.385 1.00 9.49 288 LYS C C 1
ATOM 6759 O O . LYS C 1 288 ? 2.256 -14.124 -22.994 1.00 9.50 288 LYS C O 1
ATOM 6765 N N . VAL C 1 289 ? 2.567 -11.973 -23.612 1.00 9.37 289 VAL C N 1
ATOM 6766 C CA . VAL C 1 289 ? 1.181 -11.557 -23.361 1.00 9.58 289 VAL C CA 1
ATOM 6767 C C . VAL C 1 289 ? 0.350 -11.674 -24.639 1.00 10.35 289 VAL C C 1
ATOM 6768 O O . VAL C 1 289 ? 0.730 -11.143 -25.677 1.00 10.28 289 VAL C O 1
ATOM 6772 N N . GLY C 1 290 ? -0.788 -12.363 -24.550 1.00 9.30 290 GLY C N 1
ATOM 6773 C CA . GLY C 1 290 ? -1.667 -12.528 -25.701 1.00 10.35 290 GLY C CA 1
ATOM 6774 C C . GLY C 1 290 ? -2.276 -11.225 -26.175 1.00 10.47 290 GLY C C 1
ATOM 6775 O O . GLY C 1 290 ? -2.767 -10.436 -25.354 1.00 10.65 290 GLY C O 1
ATOM 6776 N N . ILE C 1 291 ? -2.243 -10.997 -27.490 1.00 10.93 291 ILE C N 1
ATOM 6777 C CA . ILE C 1 291 ? -2.776 -9.769 -28.085 1.00 11.37 291 ILE C CA 1
ATOM 6778 C C . ILE C 1 291 ? -4.003 -10.029 -28.960 1.00 12.04 291 ILE C C 1
ATOM 6779 O O . ILE C 1 291 ? -5.049 -9.419 -28.749 1.00 11.90 291 ILE C O 1
ATOM 6784 N N . THR C 1 292 ? -3.853 -10.882 -29.968 1.00 13.34 292 THR C N 1
ATOM 6785 C CA . THR C 1 292 ? -4.956 -11.200 -30.874 1.00 14.50 292 THR C CA 1
ATOM 6786 C C . THR C 1 292 ? -5.018 -12.699 -31.135 1.00 13.99 292 THR C C 1
ATOM 6787 O O . THR C 1 292 ? -3.991 -13.378 -31.113 1.00 14.13 292 THR C O 1
ATOM 6791 N N . ILE C 1 293 ? -6.221 -13.206 -31.393 1.00 13.27 293 ILE C N 1
ATOM 6792 C CA . ILE C 1 293 ? -6.400 -14.605 -31.768 1.00 12.93 293 ILE C CA 1
ATOM 6793 C C . ILE C 1 293 ? -7.155 -14.658 -33.094 1.00 13.35 293 ILE C C 1
ATOM 6794 O O . ILE C 1 293 ? -8.067 -13.870 -33.345 1.00 13.36 293 ILE C O 1
ATOM 6799 N N . ASP C 1 294 ? -6.742 -15.583 -33.950 1.00 13.38 294 ASP C N 1
ATOM 6800 C CA . ASP C 1 294 ? -7.433 -15.835 -35.204 1.00 14.08 294 ASP C CA 1
ATOM 6801 C C . ASP C 1 294 ? -8.640 -16.709 -34.866 1.00 13.99 294 ASP C C 1
ATOM 6802 O O . ASP C 1 294 ? -8.480 -17.906 -34.638 1.00 14.12 294 ASP C O 1
ATOM 6807 N N . THR C 1 295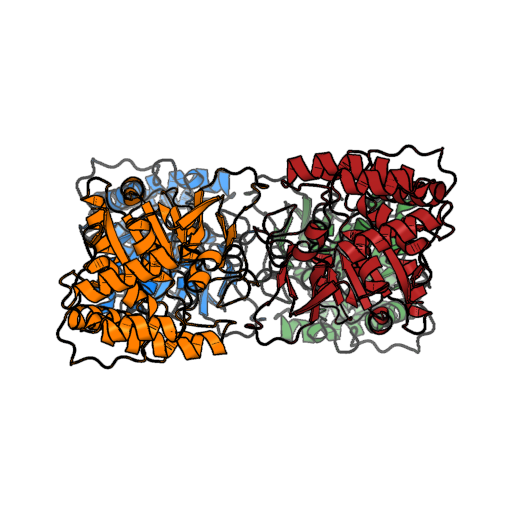 ? -9.828 -16.111 -34.787 1.00 14.28 295 THR C N 1
ATOM 6808 C CA . THR C 1 295 ? -11.010 -16.850 -34.337 1.00 15.30 295 THR C CA 1
ATOM 6809 C C . THR C 1 295 ? -11.490 -17.888 -35.348 1.00 15.41 295 THR C C 1
ATOM 6810 O O . THR C 1 295 ? -12.114 -18.874 -34.951 1.00 15.33 295 THR C O 1
ATOM 6814 N N . ASP C 1 296 ? -11.199 -17.689 -36.634 1.00 16.16 296 ASP C N 1
ATOM 6815 C CA . ASP C 1 296 ? -11.535 -18.707 -37.630 1.00 16.81 296 ASP C CA 1
ATOM 6816 C C . ASP C 1 296 ? -10.754 -19.991 -37.337 1.00 16.22 296 ASP C C 1
ATOM 6817 O O . ASP C 1 296 ? -11.336 -21.080 -37.288 1.00 16.23 296 ASP C O 1
ATOM 6822 N N . TRP C 1 297 ? -9.448 -19.848 -37.122 1.00 15.43 297 TRP C N 1
ATOM 6823 C CA . TRP C 1 297 ? -8.582 -20.958 -36.731 1.00 15.17 297 TRP C CA 1
ATOM 6824 C C . TRP C 1 297 ? -9.077 -21.586 -35.431 1.00 14.82 297 TRP C C 1
ATOM 6825 O O . TRP C 1 297 ? -9.237 -22.810 -35.334 1.00 14.38 297 TRP C O 1
ATOM 6836 N N . PHE C 1 298 ? -9.321 -20.737 -34.434 1.00 14.23 298 PHE C N 1
ATOM 6837 C CA . PHE C 1 298 ? -9.693 -21.217 -33.107 1.00 13.90 298 PHE C CA 1
ATOM 6838 C C . PHE C 1 298 ? -10.997 -22.010 -33.105 1.00 13.40 298 PHE C C 1
ATOM 6839 O O . PHE C 1 298 ? -11.033 -23.134 -32.612 1.00 12.94 298 PHE C O 1
ATOM 6847 N N . TRP C 1 299 ? -12.063 -21.447 -33.659 1.00 13.91 299 TRP C N 1
ATOM 6848 C CA . TRP C 1 299 ? -13.317 -22.196 -33.759 1.00 14.10 299 TRP C CA 1
ATOM 6849 C C . TRP C 1 299 ? -13.216 -23.481 -34.588 1.00 14.54 299 TRP C C 1
ATOM 6850 O O . TRP C 1 299 ? -13.861 -24.476 -34.263 1.00 13.90 299 TRP C O 1
ATOM 6861 N N . GLY C 1 300 ? -12.391 -23.473 -35.634 1.00 14.79 300 GLY C N 1
ATOM 6862 C CA . GLY C 1 300 ? -12.115 -24.673 -36.410 1.00 15.46 300 GLY C CA 1
ATOM 6863 C C . GLY C 1 300 ? -11.512 -25.764 -35.544 1.00 15.47 300 GLY C C 1
ATOM 6864 O O . GLY C 1 300 ? -11.904 -26.930 -35.618 1.00 15.85 300 GLY C O 1
ATOM 6865 N N . LEU C 1 301 ? -10.574 -25.377 -34.687 1.00 15.12 301 LEU C N 1
ATOM 6866 C CA . LEU C 1 301 ? -9.929 -26.311 -33.772 1.00 14.80 301 LEU C CA 1
ATOM 6867 C C . LEU C 1 301 ? -10.896 -26.844 -32.711 1.00 14.05 301 LEU C C 1
ATOM 6868 O O . LEU C 1 301 ? -10.899 -28.031 -32.394 1.00 14.12 301 LEU C O 1
ATOM 6873 N N . VAL C 1 302 ? -11.711 -25.967 -32.137 1.00 14.18 302 VAL C N 1
ATOM 6874 C CA . VAL C 1 302 ? -12.745 -26.398 -31.200 1.00 13.35 302 VAL C CA 1
ATOM 6875 C C . VAL C 1 302 ? -13.653 -27.434 -31.872 1.00 13.73 302 VAL C C 1
ATOM 6876 O O . VAL C 1 302 ? -13.891 -28.500 -31.308 1.00 13.23 302 VAL C O 1
ATOM 6880 N N . GLU C 1 303 ? -14.128 -27.139 -33.080 1.00 14.39 303 GLU C N 1
ATOM 6881 C CA . GLU C 1 303 ? -14.962 -28.105 -33.804 1.00 14.83 303 GLU C CA 1
ATOM 6882 C C . GLU C 1 303 ? -14.259 -29.446 -34.023 1.00 15.05 303 GLU C C 1
ATOM 6883 O O . GLU C 1 303 ? -14.868 -30.505 -33.837 1.00 14.75 303 GLU C O 1
ATOM 6889 N N . GLU C 1 304 ? -12.993 -29.405 -34.436 1.00 15.75 304 GLU C N 1
ATOM 6890 C CA . GLU C 1 304 ? -12.194 -30.618 -34.602 1.00 16.18 304 GLU C CA 1
ATOM 6891 C C . GLU C 1 304 ? -12.191 -31.471 -33.344 1.00 15.89 304 GLU C C 1
ATOM 6892 O O . GLU C 1 304 ? -12.386 -32.691 -33.397 1.00 15.42 304 GLU C O 1
ATOM 6898 N N . CYS C 1 305 ? -11.936 -30.824 -32.208 1.00 14.53 305 CYS C N 1
ATOM 6899 C CA . CYS C 1 305 ? -11.923 -31.532 -30.938 1.00 14.59 305 CYS C CA 1
ATOM 6900 C C . CYS C 1 305 ? -13.293 -32.102 -30.598 1.00 14.01 305 CYS C C 1
ATOM 6901 O O . CYS C 1 305 ? -13.390 -33.237 -30.133 1.00 14.19 305 CYS C O 1
ATOM 6904 N N . VAL C 1 306 ? -14.339 -31.300 -30.780 1.00 14.10 306 VAL C N 1
ATOM 6905 C CA . VAL C 1 306 ? -15.707 -31.772 -30.563 1.00 14.57 306 VAL C CA 1
ATOM 6906 C C . VAL C 1 306 ? -16.002 -33.043 -31.368 1.00 15.30 306 VAL C C 1
ATOM 6907 O O . VAL C 1 306 ? -16.548 -34.014 -30.836 1.00 15.21 306 VAL C O 1
ATOM 6911 N N . ARG C 1 307 ? -15.617 -33.044 -32.642 1.00 15.95 307 ARG C N 1
ATOM 6912 C CA . ARG C 1 307 ? -15.905 -34.174 -33.522 1.00 17.33 307 ARG C CA 1
ATOM 6913 C C . ARG C 1 307 ? -15.133 -35.416 -33.094 1.00 17.59 307 ARG C C 1
ATOM 6914 O O . ARG C 1 307 ? -15.546 -36.540 -33.383 1.00 18.39 307 ARG C O 1
ATOM 6922 N N . GLY C 1 308 ? -14.039 -35.205 -32.366 1.00 17.11 308 GLY C N 1
ATOM 6923 C CA . GLY C 1 308 ? -13.248 -36.297 -31.827 1.00 17.09 308 GLY C CA 1
ATOM 6924 C C . GLY C 1 308 ? -13.973 -37.182 -30.830 1.00 17.33 308 GLY C C 1
ATOM 6925 O O . GLY C 1 308 ? -13.564 -38.323 -30.615 1.00 17.91 308 GLY C O 1
ATOM 6926 N N . TYR C 1 309 ? -15.038 -36.673 -30.214 1.00 17.17 309 TYR C N 1
ATOM 6927 C CA . TYR C 1 309 ? -15.796 -37.449 -29.236 1.00 17.03 309 TYR C CA 1
ATOM 6928 C C . TYR C 1 309 ? -16.991 -38.185 -29.845 1.00 17.63 309 TYR C C 1
ATOM 6929 O O . TYR C 1 309 ? -17.691 -38.930 -29.154 1.00 17.50 309 TYR C O 1
ATOM 6938 N N . ILE C 1 310 ? -17.236 -37.967 -31.131 1.00 17.97 310 ILE C N 1
ATOM 6939 C CA . ILE C 1 310 ? -18.338 -38.655 -31.804 1.00 18.48 310 ILE C CA 1
ATOM 6940 C C . ILE C 1 310 ? -18.046 -40.152 -31.845 1.00 18.81 310 ILE C C 1
ATOM 6941 O O . ILE C 1 310 ? -16.952 -40.578 -32.218 1.00 19.45 310 ILE C O 1
ATOM 6946 N N . LYS D 1 3 ? -0.760 -33.297 31.063 1.00 21.61 3 LYS D N 1
ATOM 6947 C CA . LYS D 1 3 ? 0.320 -32.850 30.125 1.00 20.38 3 LYS D CA 1
ATOM 6948 C C . LYS D 1 3 ? -0.319 -32.112 28.964 1.00 19.28 3 LYS D C 1
ATOM 6949 O O . LYS D 1 3 ? -1.387 -32.516 28.496 1.00 19.79 3 LYS D O 1
ATOM 6955 N N . ARG D 1 4 ? 0.342 -31.064 28.478 1.00 17.25 4 ARG D N 1
ATOM 6956 C CA . ARG D 1 4 ? -0.094 -30.380 27.266 1.00 15.63 4 ARG D CA 1
ATOM 6957 C C . ARG D 1 4 ? 0.610 -30.978 26.053 1.00 14.52 4 ARG D C 1
ATOM 6958 O O . ARG D 1 4 ? 1.832 -30.862 25.932 1.00 13.60 4 ARG D O 1
ATOM 6966 N N . LYS D 1 5 ? -0.158 -31.612 25.173 1.00 13.35 5 LYS D N 1
ATOM 6967 C CA . LYS D 1 5 ? 0.375 -32.124 23.915 1.00 11.82 5 LYS D CA 1
ATOM 6968 C C . LYS D 1 5 ? 0.699 -30.950 23.000 1.00 10.87 5 LYS D C 1
ATOM 6969 O O . LYS D 1 5 ? -0.119 -30.032 22.840 1.00 10.54 5 LYS D O 1
ATOM 6975 N N . ILE D 1 6 ? 1.889 -30.990 22.402 1.00 10.18 6 ILE D N 1
ATOM 6976 C CA . ILE D 1 6 ? 2.293 -29.938 21.464 1.00 9.33 6 ILE D CA 1
ATOM 6977 C C . ILE D 1 6 ? 2.963 -30.483 20.210 1.00 9.57 6 ILE D C 1
ATOM 6978 O O . ILE D 1 6 ? 3.548 -31.572 20.217 1.00 8.93 6 ILE D O 1
ATOM 6983 N N . ILE D 1 7 ? 2.875 -29.681 19.149 1.00 9.08 7 ILE D N 1
ATOM 6984 C CA . ILE D 1 7 ? 3.763 -29.807 17.994 1.00 8.73 7 ILE D CA 1
ATOM 6985 C C . ILE D 1 7 ? 4.575 -28.511 17.976 1.00 9.08 7 ILE D C 1
ATOM 6986 O O . ILE D 1 7 ? 4.018 -27.409 17.953 1.00 8.89 7 ILE D O 1
ATOM 6991 N N . LEU D 1 8 ? 5.894 -28.663 17.964 1.00 8.81 8 LEU D N 1
ATOM 6992 C CA . LEU D 1 8 ? 6.804 -27.519 18.038 1.00 9.23 8 LEU D CA 1
ATOM 6993 C C . LEU D 1 8 ? 7.331 -27.272 16.638 1.00 9.25 8 LEU D C 1
ATOM 6994 O O . LEU D 1 8 ? 8.033 -28.118 16.076 1.00 10.43 8 LEU D O 1
ATOM 6999 N N . ASP D 1 9 ? 6.995 -26.106 16.093 1.00 8.75 9 ASP D N 1
ATOM 7000 C CA . ASP D 1 9 ? 7.344 -25.752 14.721 1.00 8.73 9 ASP D CA 1
ATOM 7001 C C . ASP D 1 9 ? 8.423 -24.676 14.819 1.00 8.88 9 ASP D C 1
ATOM 7002 O O . ASP D 1 9 ? 8.186 -23.644 15.444 1.00 8.43 9 ASP D O 1
ATOM 7007 N N . CYS D 1 10 ? 9.595 -24.914 14.226 1.00 8.47 10 CYS D N 1
ATOM 7008 C CA . CYS D 1 10 ? 10.748 -24.078 14.549 1.00 8.86 10 CYS D CA 1
ATOM 7009 C C . CYS D 1 10 ? 11.764 -23.993 13.406 1.00 8.95 10 CYS D C 1
ATOM 7010 O O . CYS D 1 10 ? 11.680 -24.752 12.436 1.00 7.86 10 CYS D O 1
ATOM 7013 N N . ASP D 1 11 ? 12.722 -23.081 13.548 1.00 8.29 11 ASP D N 1
ATOM 7014 C CA . ASP D 1 11 ? 13.729 -22.841 12.520 1.00 9.87 11 ASP D CA 1
ATOM 7015 C C . ASP D 1 11 ? 15.106 -22.789 13.182 1.00 8.96 11 ASP D C 1
ATOM 7016 O O . ASP D 1 11 ? 15.737 -21.745 13.187 1.00 9.12 11 ASP D O 1
ATOM 7021 N N . PRO D 1 12 ? 15.565 -23.880 13.797 1.00 9.58 12 PRO D N 1
ATOM 7022 C CA . PRO D 1 12 ? 16.753 -23.791 14.660 1.00 9.88 12 PRO D CA 1
ATOM 7023 C C . PRO D 1 12 ? 18.035 -23.305 13.965 1.00 9.33 12 PRO D C 1
ATOM 7024 O O . PRO D 1 12 ? 18.402 -23.868 12.931 1.00 9.79 12 PRO D O 1
ATOM 7028 N N . GLY D 1 13 ? 18.695 -22.264 14.477 1.00 9.29 13 GLY D N 1
ATOM 7029 C CA . GLY D 1 13 ? 18.180 -21.381 15.509 1.00 8.60 13 GLY D CA 1
ATOM 7030 C C . GLY D 1 13 ? 18.603 -21.678 16.935 1.00 9.19 13 GLY D C 1
ATOM 7031 O O . GLY D 1 13 ? 18.217 -22.702 17.497 1.00 9.06 13 GLY D O 1
ATOM 7032 N N . HIS D 1 14 ? 19.333 -20.743 17.538 1.00 8.74 14 HIS D N 1
ATOM 7033 C CA . HIS D 1 14 ? 19.883 -20.920 18.884 1.00 9.72 14 HIS D CA 1
ATOM 7034 C C . HIS D 1 14 ? 18.833 -21.072 19.976 1.00 9.75 14 HIS D C 1
ATOM 7035 O O . HIS D 1 14 ? 18.844 -22.048 20.730 1.00 10.44 14 HIS D O 1
ATOM 7042 N N . ASP D 1 15 ? 17.905 -20.126 20.053 1.00 10.03 15 ASP D N 1
ATOM 7043 C CA . ASP D 1 15 ? 16.846 -20.247 21.050 1.00 9.84 15 ASP D CA 1
ATOM 7044 C C . ASP D 1 15 ? 15.830 -21.341 20.729 1.00 9.40 15 ASP D C 1
ATOM 7045 O O . ASP D 1 15 ? 15.272 -21.922 21.650 1.00 9.44 15 ASP D O 1
ATOM 7050 N N . ASP D 1 16 ? 15.613 -21.659 19.453 1.00 9.26 16 ASP D N 1
ATOM 7051 C CA . ASP D 1 16 ? 14.790 -22.824 19.100 1.00 8.77 16 ASP D CA 1
ATOM 7052 C C . ASP D 1 16 ? 15.333 -24.076 19.763 1.00 9.48 16 ASP D C 1
ATOM 7053 O O . ASP D 1 16 ? 14.575 -24.903 20.268 1.00 9.10 16 ASP D O 1
ATOM 7058 N N . ALA D 1 17 ? 16.658 -24.217 19.713 1.00 9.29 17 ALA D N 1
ATOM 7059 C CA . ALA D 1 17 ? 17.336 -25.370 20.301 1.00 9.51 17 ALA D CA 1
ATOM 7060 C C . ALA D 1 17 ? 17.069 -25.444 21.804 1.00 10.07 17 ALA D C 1
ATOM 7061 O O . ALA D 1 17 ? 16.847 -26.530 22.352 1.00 10.52 17 ALA D O 1
ATOM 7063 N N . ILE D 1 18 ? 17.054 -24.295 22.477 1.00 9.60 18 ILE D N 1
ATOM 7064 C CA . ILE D 1 18 ? 16.745 -24.276 23.911 1.00 9.84 18 ILE D CA 1
ATOM 7065 C C . ILE D 1 18 ? 15.289 -24.685 24.144 1.00 10.15 18 ILE D C 1
ATOM 7066 O O . ILE D 1 18 ? 14.993 -25.450 25.071 1.00 9.51 18 ILE D O 1
ATOM 7071 N N . ALA D 1 19 ? 14.387 -24.200 23.293 1.00 9.32 19 ALA D N 1
ATOM 7072 C CA . ALA D 1 19 ? 12.981 -24.617 23.338 1.00 9.32 19 ALA D CA 1
ATOM 7073 C C . ALA D 1 19 ? 12.800 -26.128 23.151 1.00 9.64 19 ALA D C 1
ATOM 7074 O O . ALA D 1 19 ? 12.007 -26.754 23.866 1.00 9.20 19 ALA D O 1
ATOM 7076 N N . ILE D 1 20 ? 13.532 -26.719 22.205 1.00 9.14 20 ILE D N 1
ATOM 7077 C CA . ILE D 1 20 ? 13.442 -28.161 21.977 1.00 9.16 20 ILE D CA 1
ATOM 7078 C C . ILE D 1 20 ? 13.897 -28.897 23.245 1.00 9.93 20 ILE D C 1
ATOM 7079 O O . ILE D 1 20 ? 13.240 -29.827 23.719 1.00 9.96 20 ILE D O 1
ATOM 7084 N N . MET D 1 21 ? 15.010 -28.447 23.809 1.00 9.48 21 MET D N 1
ATOM 7085 C CA . MET D 1 21 ? 15.582 -29.068 25.008 1.00 10.68 21 MET D CA 1
ATOM 7086 C C . MET D 1 21 ? 14.561 -29.068 26.153 1.00 10.86 21 MET D C 1
ATOM 7087 O O . MET D 1 21 ? 14.370 -30.081 26.841 1.00 11.89 21 MET D O 1
ATOM 7092 N N . MET D 1 22 ? 13.866 -27.952 26.347 1.00 10.94 22 MET D N 1
ATOM 7093 C CA . MET D 1 22 ? 12.877 -27.875 27.424 1.00 10.89 22 MET D CA 1
ATOM 7094 C C . MET D 1 22 ? 11.640 -28.715 27.134 1.00 11.85 22 MET D C 1
ATOM 7095 O O . MET D 1 22 ? 11.142 -29.436 28.011 1.00 10.90 22 MET D O 1
ATOM 7100 N N . ALA D 1 23 ? 11.133 -28.592 25.909 1.00 10.91 23 ALA D N 1
ATOM 7101 C CA . ALA D 1 23 ? 9.877 -29.239 25.552 1.00 11.46 23 ALA D CA 1
ATOM 7102 C C . ALA D 1 23 ? 9.995 -30.761 25.621 1.00 11.46 23 ALA D C 1
ATOM 7103 O O . ALA D 1 23 ? 9.035 -31.447 25.972 1.00 11.30 23 ALA D O 1
ATOM 7105 N N . ALA D 1 24 ? 11.167 -31.285 25.275 1.00 11.88 24 ALA D N 1
ATOM 7106 C CA . ALA D 1 24 ? 11.324 -32.733 25.181 1.00 12.50 24 ALA D CA 1
ATOM 7107 C C . ALA D 1 24 ? 11.543 -33.380 26.543 1.00 13.33 24 ALA D C 1
ATOM 7108 O O . ALA D 1 24 ? 11.475 -34.603 26.653 1.00 14.68 24 ALA D O 1
ATOM 7110 N N . LYS D 1 25 ? 11.794 -32.567 27.565 1.00 13.12 25 LYS D N 1
ATOM 7111 C CA . LYS D 1 25 ? 12.193 -33.054 28.887 1.00 13.86 25 LYS D CA 1
ATOM 7112 C C . LYS D 1 25 ? 11.142 -32.800 29.968 1.00 14.19 25 LYS D C 1
ATOM 7113 O O . LYS D 1 25 ? 10.926 -33.657 30.828 1.00 14.53 25 LYS D O 1
ATOM 7119 N N . HIS D 1 26 ? 10.494 -31.639 29.947 1.00 13.86 26 HIS D N 1
ATOM 7120 C CA . HIS D 1 26 ? 9.624 -31.300 31.072 1.00 14.32 26 HIS D CA 1
ATOM 7121 C C . HIS D 1 26 ? 8.361 -32.159 31.100 1.00 14.99 26 HIS D C 1
ATOM 7122 O O . HIS D 1 26 ? 7.687 -32.295 30.082 1.00 14.23 26 HIS D O 1
ATOM 7129 N N . PRO D 1 27 ? 8.038 -32.752 32.250 1.00 15.51 27 PRO D N 1
ATOM 7130 C CA . PRO D 1 27 ? 6.890 -33.664 32.319 1.00 16.02 27 PRO D CA 1
ATOM 7131 C C . PRO D 1 27 ? 5.534 -33.011 32.048 1.00 16.14 27 PRO D C 1
ATOM 7132 O O . PRO D 1 27 ? 4.562 -33.737 31.829 1.00 17.20 27 PRO D O 1
ATOM 7136 N N . ALA D 1 28 ? 5.461 -31.684 32.058 1.00 15.28 28 ALA D N 1
ATOM 7137 C CA . ALA D 1 28 ? 4.214 -30.973 31.804 1.00 15.28 28 ALA D CA 1
ATOM 7138 C C . ALA D 1 28 ? 3.911 -30.871 30.308 1.00 14.65 28 ALA D C 1
ATOM 7139 O O . ALA D 1 28 ? 2.825 -30.431 29.930 1.00 15.31 28 ALA D O 1
ATOM 7141 N N . ILE D 1 29 ? 4.870 -31.257 29.471 1.00 13.04 29 ILE D N 1
ATOM 7142 C CA . ILE D 1 29 ? 4.735 -31.169 28.017 1.00 12.86 29 ILE D CA 1
ATOM 7143 C C . ILE D 1 29 ? 4.762 -32.579 27.435 1.00 13.12 29 ILE D C 1
ATOM 7144 O O . ILE D 1 29 ? 5.556 -33.425 27.867 1.00 13.29 29 ILE D O 1
ATOM 7149 N N . ASP D 1 30 ? 3.865 -32.843 26.489 1.00 12.50 30 ASP D N 1
ATOM 7150 C CA . ASP D 1 30 ? 3.927 -34.063 25.686 1.00 12.71 30 ASP D CA 1
ATOM 7151 C C . ASP D 1 30 ? 4.294 -33.621 24.269 1.00 12.44 30 ASP D C 1
ATOM 7152 O O . ASP D 1 30 ? 3.419 -33.204 23.513 1.00 11.84 30 ASP D O 1
ATOM 7157 N N . LEU D 1 31 ? 5.581 -33.695 23.926 1.00 11.22 31 LEU D N 1
ATOM 7158 C CA . LEU D 1 31 ? 6.071 -33.263 22.616 1.00 11.10 31 LEU D CA 1
ATOM 7159 C C . LEU D 1 31 ? 5.836 -34.359 21.586 1.00 10.93 31 LEU D C 1
ATOM 7160 O O . LEU D 1 31 ? 6.553 -35.365 21.576 1.00 10.49 31 LEU D O 1
ATOM 7165 N N . LEU D 1 32 ? 4.836 -34.160 20.728 1.00 10.51 32 LEU D N 1
ATOM 7166 C CA . LEU D 1 32 ? 4.419 -35.175 19.766 1.00 10.72 32 LEU D CA 1
ATOM 7167 C C . LEU D 1 32 ? 5.368 -35.264 18.583 1.00 10.59 32 LEU D C 1
ATOM 7168 O O . LEU D 1 32 ? 5.665 -36.351 18.070 1.00 9.68 32 LEU D O 1
ATOM 7173 N N . GLY D 1 33 ? 5.853 -34.100 18.163 1.00 10.34 33 GLY D N 1
ATOM 7174 C CA . GLY D 1 33 ? 6.617 -33.997 16.935 1.00 10.35 33 GLY D CA 1
ATOM 7175 C C . GLY D 1 33 ? 7.225 -32.613 16.831 1.00 9.95 33 GLY D C 1
ATOM 7176 O O . GLY D 1 33 ? 6.704 -31.666 17.415 1.00 9.24 33 GLY D O 1
ATOM 7177 N N . ILE D 1 34 ? 8.305 -32.515 16.066 1.00 9.42 34 ILE D N 1
ATOM 7178 C CA . ILE D 1 34 ? 8.960 -31.240 15.761 1.00 9.63 34 ILE D CA 1
ATOM 7179 C C . ILE D 1 34 ? 8.858 -31.016 14.257 1.00 9.55 34 ILE D C 1
ATOM 7180 O O . ILE D 1 34 ? 9.268 -31.880 13.475 1.00 9.52 34 ILE D O 1
ATOM 7185 N N . THR D 1 35 ? 8.308 -29.875 13.848 1.00 9.72 35 THR D N 1
ATOM 7186 C CA . THR D 1 35 ? 8.238 -29.523 12.429 1.00 8.92 35 THR D CA 1
ATOM 7187 C C . THR D 1 35 ? 9.225 -28.376 12.197 1.00 8.89 35 THR D C 1
ATOM 7188 O O . THR D 1 35 ? 9.373 -27.502 13.052 1.00 8.91 35 THR D O 1
ATOM 7192 N N . ILE D 1 36 ? 9.906 -28.413 11.058 1.00 7.99 36 ILE D N 1
ATOM 7193 C CA . ILE D 1 36 ? 10.968 -27.451 10.759 1.00 8.55 36 ILE D CA 1
ATOM 7194 C C . ILE D 1 36 ? 10.528 -26.580 9.593 1.00 8.01 36 ILE D C 1
ATOM 7195 O O . ILE D 1 36 ? 9.933 -27.053 8.622 1.00 8.62 36 ILE D O 1
ATOM 7200 N N . VAL D 1 37 ? 10.834 -25.291 9.705 1.00 8.33 37 VAL D N 1
ATOM 7201 C CA . VAL D 1 37 ? 10.551 -24.324 8.648 1.00 7.94 37 VAL D CA 1
ATOM 7202 C C . VAL D 1 37 ? 11.822 -23.524 8.339 1.00 8.00 37 VAL D C 1
ATOM 7203 O O . VAL D 1 37 ? 12.721 -23.407 9.185 1.00 8.46 37 VAL D O 1
ATOM 7207 N N . ALA D 1 38 ? 11.906 -22.993 7.120 1.00 7.47 38 ALA D N 1
ATOM 7208 C CA . ALA D 1 38 ? 12.955 -22.020 6.790 1.00 8.06 38 ALA D CA 1
ATOM 7209 C C . ALA D 1 38 ? 12.740 -20.752 7.597 1.00 8.35 38 ALA D C 1
ATOM 7210 O O . ALA D 1 38 ? 11.613 -20.345 7.879 1.00 7.50 38 ALA D O 1
ATOM 7212 N N . GLY D 1 39 ? 13.828 -20.081 7.949 1.00 8.27 39 GLY D N 1
ATOM 7213 C CA . GLY D 1 39 ? 13.696 -18.852 8.707 1.00 8.49 39 GLY D CA 1
ATOM 7214 C C . GLY D 1 39 ? 15.076 -18.316 9.008 1.00 8.31 39 GLY D C 1
ATOM 7215 O O . GLY D 1 39 ? 15.692 -17.701 8.133 1.00 9.09 39 GLY D O 1
ATOM 7216 N N . ASN D 1 40 ? 15.560 -18.571 10.223 1.00 8.27 40 ASN D N 1
ATOM 7217 C CA . ASN D 1 40 ? 16.899 -18.119 10.622 1.00 9.16 40 ASN D CA 1
ATOM 7218 C C . ASN D 1 40 ? 17.947 -18.449 9.572 1.00 8.73 40 ASN D C 1
ATOM 7219 O O . ASN D 1 40 ? 18.862 -17.651 9.315 1.00 8.60 40 ASN D O 1
ATOM 7224 N N . GLN D 1 41 ? 17.827 -19.639 8.992 1.00 9.14 41 GLN D N 1
ATOM 7225 C CA . GLN D 1 41 ? 18.583 -20.002 7.795 1.00 9.67 41 GLN D CA 1
ATOM 7226 C C . GLN D 1 41 ? 17.666 -20.722 6.825 1.00 9.90 41 GLN D C 1
ATOM 7227 O O . GLN D 1 41 ? 16.498 -20.938 7.145 1.00 8.90 41 GLN D O 1
ATOM 7233 N N . THR D 1 42 ? 18.194 -21.089 5.660 1.00 9.08 42 THR D N 1
ATOM 7234 C CA . THR D 1 42 ? 17.439 -21.903 4.718 1.00 9.71 42 THR D CA 1
ATOM 7235 C C . THR D 1 42 ? 17.099 -23.251 5.349 1.00 9.04 42 THR D C 1
ATOM 7236 O O . THR D 1 42 ? 17.742 -23.669 6.324 1.00 9.22 42 THR D O 1
ATOM 7240 N N . LEU D 1 43 ? 16.117 -23.941 4.771 1.00 9.04 43 LEU D N 1
ATOM 7241 C CA . LEU D 1 43 ? 15.581 -25.158 5.386 1.00 9.89 43 LEU D CA 1
ATOM 7242 C C . LEU D 1 43 ? 16.616 -26.273 5.467 1.00 10.30 43 LEU D C 1
ATOM 7243 O O . LEU D 1 43 ? 16.637 -27.038 6.437 1.00 10.04 43 LEU D O 1
ATOM 7248 N N . ASP D 1 44 ? 17.468 -26.382 4.450 1.00 10.61 44 ASP D N 1
ATOM 7249 C CA . ASP D 1 44 ? 18.494 -27.423 4.516 1.00 11.48 44 ASP D CA 1
ATOM 7250 C C . ASP D 1 44 ? 19.290 -27.333 5.822 1.00 11.39 44 ASP D C 1
ATOM 7251 O O . ASP D 1 44 ? 19.585 -28.359 6.445 1.00 11.60 44 ASP D O 1
ATOM 7256 N N . LYS D 1 45 ? 19.582 -26.105 6.246 1.00 9.87 45 LYS D N 1
ATOM 7257 C CA . LYS D 1 45 ? 20.323 -25.837 7.479 1.00 9.85 45 LYS D CA 1
ATOM 7258 C C . LYS D 1 45 ? 19.459 -25.969 8.740 1.00 10.04 45 LYS D C 1
ATOM 7259 O O . LYS D 1 45 ? 19.866 -26.619 9.706 1.00 9.04 45 LYS D O 1
ATOM 7265 N N . THR D 1 46 ? 18.273 -25.364 8.771 1.00 8.91 46 THR D N 1
ATOM 7266 C CA . THR D 1 46 ? 17.483 -25.486 10.000 1.00 9.25 46 THR D CA 1
ATOM 7267 C C . THR D 1 46 ? 17.069 -26.927 10.294 1.00 9.10 46 THR D C 1
ATOM 7268 O O . THR D 1 46 ? 16.943 -27.313 11.459 1.00 9.30 46 THR D O 1
ATOM 7272 N N . LEU D 1 47 ? 16.896 -27.725 9.244 1.00 8.88 47 LEU D N 1
ATOM 7273 C CA . LEU D 1 47 ? 16.551 -29.137 9.424 1.00 9.45 47 LEU D CA 1
ATOM 7274 C C . LEU D 1 47 ? 17.755 -29.874 10.023 1.00 9.77 47 LEU D C 1
ATOM 7275 O O . LEU D 1 47 ? 17.631 -30.578 11.021 1.00 9.19 47 LEU D O 1
ATOM 7280 N N . ILE D 1 48 ? 18.927 -29.697 9.428 1.00 10.44 48 ILE D N 1
ATOM 7281 C CA . ILE D 1 48 ? 20.137 -30.302 9.997 1.00 10.60 48 ILE D CA 1
ATOM 7282 C C . ILE D 1 48 ? 20.347 -29.883 11.456 1.00 10.39 48 ILE D C 1
ATOM 7283 O O . ILE D 1 48 ? 20.697 -30.716 12.309 1.00 10.22 48 ILE D O 1
ATOM 7288 N N . ASN D 1 49 ? 20.094 -28.607 11.749 1.00 10.50 49 ASN D N 1
ATOM 7289 C CA . ASN D 1 49 ? 20.299 -28.061 13.090 1.00 10.18 49 ASN D CA 1
ATOM 7290 C C . ASN D 1 49 ? 19.349 -28.731 14.078 1.00 10.19 49 ASN D C 1
ATOM 7291 O O . ASN D 1 49 ? 19.752 -29.163 15.160 1.00 10.06 49 ASN D O 1
ATOM 7296 N N . GLY D 1 50 ? 18.082 -28.810 13.689 1.00 10.61 50 GLY D N 1
ATOM 7297 C CA . GLY D 1 50 ? 17.073 -29.472 14.503 1.00 10.12 50 GLY D CA 1
ATOM 7298 C C . GLY D 1 50 ? 17.421 -30.926 14.757 1.00 11.09 50 GLY D C 1
ATOM 7299 O O . GLY D 1 50 ? 17.330 -31.421 15.889 1.00 10.48 50 GLY D O 1
ATOM 7300 N N . LEU D 1 51 ? 17.825 -31.619 13.698 1.00 10.25 51 LEU D N 1
ATOM 7301 C CA . LEU D 1 51 ? 18.210 -33.024 13.834 1.00 11.11 51 LEU D CA 1
ATOM 7302 C C . LEU D 1 51 ? 19.443 -33.191 14.722 1.00 11.19 51 LEU D C 1
ATOM 7303 O O . LEU D 1 51 ? 19.497 -34.120 15.531 1.00 11.31 51 LEU D O 1
ATOM 7308 N N . ASN D 1 52 ? 20.428 -32.302 14.571 1.00 10.91 52 ASN D N 1
ATOM 7309 C CA . ASN D 1 52 ? 21.659 -32.355 15.367 1.00 10.85 52 ASN D CA 1
ATOM 7310 C C . ASN D 1 52 ? 21.340 -32.239 16.856 1.00 10.97 52 ASN D C 1
ATOM 7311 O O . ASN D 1 52 ? 21.868 -32.973 17.702 1.00 10.34 52 ASN D O 1
ATOM 7316 N N . VAL D 1 53 ? 20.478 -31.283 17.185 1.00 10.59 53 VAL D N 1
ATOM 7317 C CA . VAL D 1 53 ? 20.119 -31.069 18.582 1.00 10.93 53 VAL D CA 1
ATOM 7318 C C . VAL D 1 53 ? 19.446 -32.317 19.164 1.00 10.96 53 VAL D C 1
ATOM 7319 O O . VAL D 1 53 ? 19.767 -32.739 20.281 1.00 11.99 53 VAL D O 1
ATOM 7323 N N . CYS D 1 54 ? 18.506 -32.890 18.415 1.00 10.72 54 CYS D N 1
ATOM 7324 C CA . CYS D 1 54 ? 17.789 -34.078 18.883 1.00 10.51 54 CYS D CA 1
ATOM 7325 C C . CYS D 1 54 ? 18.732 -35.267 19.067 1.00 11.16 54 CYS D C 1
ATOM 7326 O O . CYS D 1 54 ? 18.601 -36.033 20.025 1.00 11.34 54 CYS D O 1
ATOM 7329 N N . GLN D 1 55 ? 19.664 -35.428 18.134 1.00 11.40 55 GLN D N 1
ATOM 7330 C CA . GLN D 1 55 ? 20.623 -36.526 18.244 1.00 12.28 55 GLN D CA 1
ATOM 7331 C C . GLN D 1 55 ? 21.522 -36.357 19.466 1.00 13.19 55 GLN D C 1
ATOM 7332 O O . GLN D 1 55 ? 21.732 -37.309 20.221 1.00 13.34 55 GLN D O 1
ATOM 7338 N N . LYS D 1 56 ? 22.038 -35.148 19.662 1.00 13.53 56 LYS D N 1
ATOM 7339 C CA . LYS D 1 56 ? 22.935 -34.839 20.775 1.00 14.90 56 LYS D CA 1
ATOM 7340 C C . LYS D 1 56 ? 22.273 -35.118 22.121 1.00 14.82 56 LYS D C 1
ATOM 7341 O O . LYS D 1 56 ? 22.868 -35.723 23.020 1.00 14.78 56 LYS D O 1
ATOM 7347 N N . LEU D 1 57 ? 21.025 -34.682 22.249 1.00 13.77 57 LEU D N 1
ATOM 7348 C CA . LEU D 1 57 ? 20.297 -34.799 23.508 1.00 13.59 57 LEU D CA 1
ATOM 7349 C C . LEU D 1 57 ? 19.521 -36.113 23.622 1.00 13.89 57 LEU D C 1
ATOM 7350 O O . LEU D 1 57 ? 18.827 -36.339 24.617 1.00 13.98 57 LEU D O 1
ATOM 7355 N N . GLU D 1 58 ? 19.662 -36.982 22.622 1.00 14.33 58 GLU D N 1
ATOM 7356 C CA . GLU D 1 58 ? 18.956 -38.268 22.591 1.00 15.06 58 GLU D CA 1
ATOM 7357 C C . GLU D 1 58 ? 17.444 -38.105 22.748 1.00 15.01 58 GLU D C 1
ATOM 7358 O O . GLU D 1 58 ? 16.784 -38.838 23.490 1.00 14.86 58 GLU D O 1
ATOM 7364 N N . ILE D 1 59 ? 16.901 -37.139 22.012 1.00 14.12 59 ILE D N 1
ATOM 7365 C CA . ILE D 1 59 ? 15.468 -36.869 22.026 1.00 14.91 59 ILE D CA 1
ATOM 7366 C C . ILE D 1 59 ? 14.821 -37.719 20.941 1.00 15.60 59 ILE D C 1
ATOM 7367 O O . ILE D 1 59 ? 15.152 -37.583 19.760 1.00 15.46 59 ILE D O 1
ATOM 7372 N N . ASN D 1 60 ? 13.926 -38.606 21.369 1.00 16.51 60 ASN D N 1
ATOM 7373 C CA . ASN D 1 60 ? 13.282 -39.578 20.488 1.00 17.16 60 ASN D CA 1
ATOM 7374 C C . ASN D 1 60 ? 11.881 -39.115 20.109 1.00 17.14 60 ASN D C 1
ATOM 7375 O O . ASN D 1 60 ? 10.863 -39.656 20.565 1.00 17.62 60 ASN D O 1
ATOM 7380 N N . VAL D 1 61 ? 11.878 -38.060 19.301 1.00 14.96 61 VAL D N 1
ATOM 7381 C CA . VAL D 1 61 ? 10.692 -37.406 18.764 1.00 14.83 61 VAL D CA 1
ATOM 7382 C C . VAL D 1 61 ? 10.933 -37.267 17.261 1.00 13.79 61 VAL D C 1
ATOM 7383 O O . VAL D 1 61 ? 12.026 -36.851 16.857 1.00 13.21 61 VAL D O 1
ATOM 7387 N N . PRO D 1 62 ? 9.939 -37.609 16.441 1.00 13.41 62 PRO D N 1
ATOM 7388 C CA . PRO D 1 62 ? 10.061 -37.493 14.980 1.00 12.89 62 PRO D CA 1
ATOM 7389 C C . PRO D 1 62 ? 10.176 -36.027 14.563 1.00 12.60 62 PRO D C 1
ATOM 7390 O O . PRO D 1 62 ? 9.524 -35.175 15.173 1.00 12.39 62 PRO D O 1
ATOM 7394 N N . VAL D 1 63 ? 11.009 -35.770 13.559 1.00 11.48 63 VAL D N 1
ATOM 7395 C CA . VAL D 1 63 ? 11.240 -34.438 12.997 1.00 11.08 63 VAL D CA 1
ATOM 7396 C C . VAL D 1 63 ? 10.764 -34.399 11.542 1.00 10.96 63 VAL D C 1
ATOM 7397 O O . VAL D 1 63 ? 11.141 -35.262 10.752 1.00 11.37 63 VAL D O 1
ATOM 7401 N N . TYR D 1 64 ? 9.933 -33.417 11.192 1.00 9.55 64 TYR D N 1
ATOM 7402 C CA . T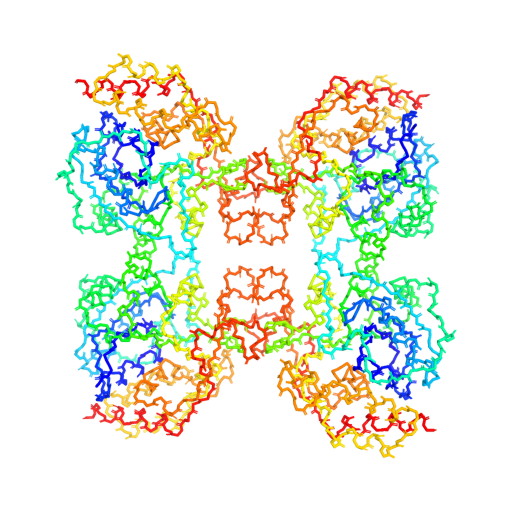YR D 1 64 ? 9.366 -33.342 9.842 1.00 9.96 64 TYR D CA 1
ATOM 7403 C C . TYR D 1 64 ? 9.826 -32.050 9.178 1.00 10.33 64 TYR D C 1
ATOM 7404 O O . TYR D 1 64 ? 9.720 -30.993 9.795 1.00 10.40 64 TYR D O 1
ATOM 7413 N N . ALA D 1 65 ? 10.320 -32.134 7.945 1.00 10.10 65 ALA D N 1
ATOM 7414 C CA . ALA D 1 65 ? 10.741 -30.951 7.195 1.00 9.82 65 ALA D CA 1
ATOM 7415 C C . ALA D 1 65 ? 9.535 -30.317 6.509 1.00 9.63 65 ALA D C 1
ATOM 7416 O O . ALA D 1 65 ? 8.734 -31.028 5.896 1.00 9.14 65 ALA D O 1
ATOM 7418 N N . GLY D 1 66 ? 9.430 -28.987 6.586 1.00 9.85 66 GLY D N 1
ATOM 7419 C CA . GLY D 1 66 ? 8.283 -28.241 6.078 1.00 8.97 66 GLY D CA 1
ATOM 7420 C C . GLY D 1 66 ? 8.611 -27.300 4.922 1.00 9.32 66 GLY D C 1
ATOM 7421 O O . GLY D 1 66 ? 9.309 -27.683 3.982 1.00 9.12 66 GLY D O 1
ATOM 7422 N N . MET D 1 67 ? 8.045 -26.097 4.967 1.00 8.42 67 MET D N 1
ATOM 7423 C CA . MET D 1 67 ? 8.228 -25.086 3.918 1.00 8.57 67 MET D CA 1
ATOM 7424 C C . MET D 1 67 ? 9.651 -24.527 3.870 1.00 8.31 67 MET D C 1
ATOM 7425 O O . MET D 1 67 ? 10.173 -24.060 4.883 1.00 9.34 67 MET D O 1
ATOM 7430 N N . PRO D 1 68 ? 10.297 -24.592 2.709 1.00 8.27 68 PRO D N 1
ATOM 7431 C CA . PRO D 1 68 ? 11.626 -23.979 2.555 1.00 8.41 68 PRO D CA 1
ATOM 7432 C C . PRO D 1 68 ? 11.597 -22.508 2.146 1.00 9.12 68 PRO D C 1
ATOM 7433 O O . PRO D 1 68 ? 12.664 -21.873 2.105 1.00 7.78 68 PRO D O 1
ATOM 7437 N N . GLN D 1 69 ? 10.413 -21.981 1.845 1.00 8.31 69 GLN D N 1
ATOM 7438 C CA . GLN D 1 69 ? 10.265 -20.576 1.468 1.00 7.89 69 GLN D CA 1
ATOM 7439 C C . GLN D 1 69 ? 8.975 -20.038 2.067 1.00 8.20 69 GLN D C 1
ATOM 7440 O O . GLN D 1 69 ? 8.054 -20.818 2.351 1.00 8.83 69 GLN D O 1
ATOM 7446 N N . PRO D 1 70 ? 8.901 -18.725 2.252 1.00 7.93 70 PRO D N 1
ATOM 7447 C CA . PRO D 1 70 ? 7.640 -18.128 2.714 1.00 8.43 70 PRO D CA 1
ATOM 7448 C C . PRO D 1 70 ? 6.560 -18.192 1.632 1.00 8.77 70 PRO D C 1
ATOM 7449 O O . PRO D 1 70 ? 6.874 -18.528 0.484 1.00 8.97 70 PRO D O 1
ATOM 7453 N N . ILE D 1 71 ? 5.311 -17.912 1.989 1.00 7.82 71 ILE D N 1
ATOM 7454 C CA . ILE D 1 71 ? 4.227 -18.145 1.031 1.00 7.76 71 ILE D CA 1
ATOM 7455 C C . ILE D 1 71 ? 4.194 -17.166 -0.140 1.00 7.65 71 ILE D C 1
ATOM 7456 O O . ILE D 1 71 ? 3.708 -17.531 -1.224 1.00 8.85 71 ILE D O 1
ATOM 7461 N N . MET D 1 72 ? 4.746 -15.962 0.041 1.00 7.34 72 MET D N 1
ATOM 7462 C CA . MET D 1 72 ? 4.726 -14.972 -1.045 1.00 6.71 72 MET D CA 1
ATOM 7463 C C . MET D 1 72 ? 5.991 -14.127 -1.188 1.00 6.43 72 MET D C 1
ATOM 7464 O O . MET D 1 72 ? 6.447 -13.878 -2.314 1.00 6.83 72 MET D O 1
ATOM 7469 N N . ARG D 1 73 ? 6.530 -13.645 -0.072 1.00 5.92 73 ARG D N 1
ATOM 7470 C CA . ARG D 1 73 ? 7.605 -12.651 -0.183 1.00 6.97 73 ARG D CA 1
ATOM 7471 C C . ARG D 1 73 ? 8.942 -13.247 -0.631 1.00 7.45 73 ARG D C 1
ATOM 7472 O O . ARG D 1 73 ? 9.109 -14.462 -0.672 1.00 7.40 73 ARG D O 1
ATOM 7480 N N . GLN D 1 74 ? 9.902 -12.378 -0.936 1.00 8.48 74 GLN D N 1
ATOM 7481 C CA . GLN D 1 74 ? 11.271 -12.819 -1.192 1.00 9.81 74 GLN D CA 1
ATOM 7482 C C . GLN D 1 74 ? 11.932 -13.229 0.116 1.00 10.11 74 GLN D C 1
ATOM 7483 O O . GLN D 1 74 ? 11.909 -12.476 1.082 1.00 10.07 74 GLN D O 1
ATOM 7489 N N . GLN D 1 75 ? 12.543 -14.409 0.136 1.00 9.96 75 GLN D N 1
ATOM 7490 C CA . GLN D 1 75 ? 13.062 -14.991 1.376 1.00 9.80 75 GLN D CA 1
ATOM 7491 C C . GLN D 1 75 ? 14.160 -14.124 1.985 1.00 10.67 75 GLN D C 1
ATOM 7492 O O . GLN D 1 75 ? 15.023 -13.604 1.262 1.00 10.08 75 GLN D O 1
ATOM 7498 N N . ILE D 1 76 ? 14.113 -14.005 3.309 1.00 10.15 76 ILE D N 1
ATOM 7499 C CA . ILE D 1 76 ? 15.198 -13.399 4.077 1.00 10.91 76 ILE D CA 1
ATOM 7500 C C . ILE D 1 76 ? 15.735 -14.445 5.048 1.00 11.02 76 ILE D C 1
ATOM 7501 O O . ILE D 1 76 ? 15.080 -15.455 5.311 1.00 11.52 76 ILE D O 1
ATOM 7506 N N . VAL D 1 77 ? 16.953 -14.233 5.537 1.00 10.21 77 VAL D N 1
ATOM 7507 C CA . VAL D 1 77 ? 17.498 -15.083 6.599 1.00 10.28 77 VAL D CA 1
ATOM 7508 C C . VAL D 1 77 ? 18.085 -14.176 7.673 1.00 10.17 77 VAL D C 1
ATOM 7509 O O . VAL D 1 77 ? 18.211 -12.968 7.460 1.00 9.22 77 VAL D O 1
ATOM 7513 N N . ALA D 1 78 ? 18.426 -14.760 8.822 1.00 10.24 78 ALA D N 1
ATOM 7514 C CA . ALA D 1 78 ? 18.986 -14.014 9.940 1.00 10.92 78 ALA D CA 1
ATOM 7515 C C . ALA D 1 78 ? 20.398 -14.517 10.249 1.00 11.99 78 ALA D C 1
ATOM 7516 O O . ALA D 1 78 ? 20.718 -14.816 11.402 1.00 11.94 78 ALA D O 1
ATOM 7518 N N . ASP D 1 79 ? 21.247 -14.600 9.224 1.00 12.62 79 ASP D N 1
ATOM 7519 C CA . ASP D 1 79 ? 22.604 -15.098 9.423 1.00 13.59 79 ASP D CA 1
ATOM 7520 C C . ASP D 1 79 ? 23.427 -14.139 10.284 1.00 12.96 79 ASP D C 1
ATOM 7521 O O . ASP D 1 79 ? 24.391 -14.566 10.928 1.00 12.97 79 ASP D O 1
ATOM 7526 N N . ASN D 1 80 ? 23.036 -12.865 10.310 1.00 13.09 80 ASN D N 1
ATOM 7527 C CA . ASN D 1 80 ? 23.707 -11.878 11.157 1.00 13.48 80 ASN D CA 1
ATOM 7528 C C . ASN D 1 80 ? 23.586 -12.254 12.632 1.00 12.77 80 ASN D C 1
ATOM 7529 O O . ASN D 1 80 ? 24.509 -12.023 13.416 1.00 12.62 80 ASN D O 1
ATOM 7534 N N . ILE D 1 81 ? 22.465 -12.874 12.999 1.00 12.10 81 ILE D N 1
ATOM 7535 C CA . ILE D 1 81 ? 22.253 -13.307 14.382 1.00 12.02 81 ILE D CA 1
ATOM 7536 C C . ILE D 1 81 ? 22.710 -14.750 14.625 1.00 11.70 81 ILE D C 1
ATOM 7537 O O . ILE D 1 81 ? 23.286 -15.056 15.674 1.00 10.06 81 ILE D O 1
ATOM 7542 N N . HIS D 1 82 ? 22.450 -15.635 13.664 1.00 11.06 82 HIS D N 1
ATOM 7543 C CA . HIS D 1 82 ? 22.593 -17.072 13.890 1.00 11.11 82 HIS D CA 1
ATOM 7544 C C . HIS D 1 82 ? 23.788 -17.698 13.177 1.00 10.73 82 HIS D C 1
ATOM 7545 O O . HIS D 1 82 ? 24.050 -18.891 13.327 1.00 10.76 82 HIS D O 1
ATOM 7552 N N . GLY D 1 83 ? 24.515 -16.893 12.411 1.00 11.11 83 GLY D N 1
ATOM 7553 C CA . GLY D 1 83 ? 25.667 -17.417 11.694 1.00 11.24 83 GLY D CA 1
ATOM 7554 C C . GLY D 1 83 ? 25.355 -18.106 10.380 1.00 12.15 83 GLY D C 1
ATOM 7555 O O . GLY D 1 83 ? 24.197 -18.371 10.045 1.00 11.70 83 GLY D O 1
ATOM 7556 N N . ASP D 1 84 ? 26.403 -18.428 9.621 1.00 12.54 84 ASP D N 1
ATOM 7557 C CA . ASP D 1 84 ? 26.211 -19.052 8.314 1.00 14.29 84 ASP D CA 1
ATOM 7558 C C . ASP D 1 84 ? 25.528 -20.418 8.437 1.00 13.15 84 ASP D C 1
ATOM 7559 O O . ASP D 1 84 ? 24.766 -20.802 7.549 1.00 13.58 84 ASP D O 1
ATOM 7564 N N . THR D 1 85 ? 25.762 -21.137 9.534 1.00 12.68 85 THR D N 1
ATOM 7565 C CA . THR D 1 85 ? 25.129 -22.448 9.687 1.00 11.66 85 THR D CA 1
ATOM 7566 C C . THR D 1 85 ? 23.700 -22.366 10.210 1.00 11.84 85 THR D C 1
ATOM 7567 O O . THR D 1 85 ? 22.949 -23.338 10.100 1.00 10.72 85 THR D O 1
ATOM 7571 N N . GLY D 1 86 ? 23.368 -21.228 10.813 1.00 11.59 86 GLY D N 1
ATOM 7572 C CA . GLY D 1 86 ? 22.117 -21.079 11.536 1.00 11.25 86 GLY D CA 1
ATOM 7573 C C . GLY D 1 86 ? 22.169 -21.535 12.979 1.00 11.03 86 GLY D C 1
ATOM 7574 O O . GLY D 1 86 ? 21.252 -21.246 13.757 1.00 10.71 86 GLY D O 1
ATOM 7575 N N . LEU D 1 87 ? 23.249 -22.219 13.358 1.00 10.28 87 LEU D N 1
ATOM 7576 C CA . LEU D 1 87 ? 23.434 -22.657 14.740 1.00 11.46 87 LEU D CA 1
ATOM 7577 C C . LEU D 1 87 ? 24.929 -22.682 15.044 1.00 11.68 87 LEU D C 1
ATOM 7578 O O . LEU D 1 87 ? 25.453 -23.683 15.539 1.00 12.12 87 LEU D O 1
ATOM 7583 N N . ASP D 1 88 ? 25.623 -21.592 14.719 1.00 11.88 88 ASP D N 1
ATOM 7584 C CA . ASP D 1 88 ? 27.053 -21.528 15.005 1.00 12.81 88 ASP D CA 1
ATOM 7585 C C . ASP D 1 88 ? 27.298 -21.646 16.508 1.00 12.67 88 ASP D C 1
ATOM 7586 O O . ASP D 1 88 ? 26.544 -21.100 17.315 1.00 12.81 88 ASP D O 1
ATOM 7591 N N . GLY D 1 89 ? 28.342 -22.379 16.888 1.00 13.37 89 GLY D N 1
ATOM 7592 C CA . GLY D 1 89 ? 28.671 -22.521 18.298 1.00 14.25 89 GLY D CA 1
ATOM 7593 C C . GLY D 1 89 ? 28.951 -23.949 18.730 1.00 14.48 89 GLY D C 1
ATOM 7594 O O . GLY D 1 89 ? 30.110 -24.296 18.970 1.00 16.68 89 GLY D O 1
ATOM 7595 N N . PRO D 1 90 ? 27.925 -24.796 18.815 1.00 14.62 90 PRO D N 1
ATOM 7596 C CA . PRO D 1 90 ? 28.121 -26.179 19.259 1.00 14.55 90 PRO D CA 1
ATOM 7597 C C . PRO D 1 90 ? 28.781 -27.102 18.237 1.00 15.01 90 PRO D C 1
ATOM 7598 O O . PRO D 1 90 ? 28.792 -26.791 17.043 1.00 15.63 90 PRO D O 1
ATOM 7602 N N . VAL D 1 91 ? 29.296 -28.229 18.724 1.00 15.54 91 VAL D N 1
ATOM 7603 C CA . VAL D 1 91 ? 29.886 -29.257 17.876 1.00 16.96 91 VAL D CA 1
ATOM 7604 C C . VAL D 1 91 ? 28.999 -30.481 17.954 1.00 16.45 91 VAL D C 1
ATOM 7605 O O . VAL D 1 91 ? 28.519 -30.825 19.029 1.00 16.75 91 VAL D O 1
ATOM 7609 N N . PHE D 1 92 ? 28.818 -31.143 16.818 1.00 16.67 92 PHE D N 1
ATOM 7610 C CA . PHE D 1 92 ? 27.996 -32.344 16.763 1.00 17.37 92 PHE D CA 1
ATOM 7611 C C . PHE D 1 92 ? 28.758 -33.489 16.104 1.00 18.64 92 PHE D C 1
ATOM 7612 O O . PHE D 1 92 ? 29.610 -33.271 15.235 1.00 18.86 92 PHE D O 1
ATOM 7620 N N . GLU D 1 93 ? 28.437 -34.701 16.544 1.00 19.47 93 GLU D N 1
ATOM 7621 C CA . GLU D 1 93 ? 28.900 -35.929 15.904 1.00 20.74 93 GLU D CA 1
ATOM 7622 C C . GLU D 1 93 ? 28.195 -36.077 14.555 1.00 20.61 93 GLU D C 1
ATOM 7623 O O . GLU D 1 93 ? 27.176 -35.421 14.324 1.00 19.86 93 GLU D O 1
ATOM 7629 N N . PRO D 1 94 ? 28.719 -36.905 13.652 1.00 20.47 94 PRO D N 1
ATOM 7630 C CA . PRO D 1 94 ? 28.043 -37.160 12.373 1.00 19.93 94 PRO D CA 1
ATOM 7631 C C . PRO D 1 94 ? 26.565 -37.531 12.525 1.00 19.29 94 PRO D C 1
ATOM 7632 O O . PRO D 1 94 ? 26.208 -38.370 13.343 1.00 18.23 94 PRO D O 1
ATOM 7636 N N . LEU D 1 95 ? 25.702 -36.873 11.758 1.00 20.01 95 LEU D N 1
ATOM 7637 C CA . LEU D 1 95 ? 24.264 -37.129 11.817 1.00 20.39 95 LEU D CA 1
ATOM 7638 C C . LEU D 1 95 ? 23.887 -38.536 11.393 1.00 20.57 95 LEU D C 1
ATOM 7639 O O . LEU D 1 95 ? 24.264 -38.976 10.303 1.00 21.44 95 LEU D O 1
ATOM 7644 N N . THR D 1 96 ? 23.144 -39.229 12.249 1.00 20.12 96 THR D N 1
ATOM 7645 C CA . THR D 1 96 ? 22.479 -40.468 11.857 1.00 21.06 96 THR D CA 1
ATOM 7646 C C . THR D 1 96 ? 20.965 -40.245 11.788 1.00 21.04 96 THR D C 1
ATOM 7647 O O . THR D 1 96 ? 20.243 -40.953 11.093 1.00 22.22 96 THR D O 1
ATOM 7651 N N . ARG D 1 97 ? 20.486 -39.225 12.486 1.00 20.25 97 ARG D N 1
ATOM 7652 C CA . ARG D 1 97 ? 19.057 -38.940 12.506 1.00 20.00 97 ARG D CA 1
ATOM 7653 C C . ARG D 1 97 ? 18.642 -38.370 11.152 1.00 18.82 97 ARG D C 1
ATOM 7654 O O . ARG D 1 97 ? 19.427 -37.665 10.521 1.00 17.21 97 ARG D O 1
ATOM 7662 N N . GLN D 1 98 ? 17.438 -38.702 10.691 1.00 17.81 98 GLN D N 1
ATOM 7663 C CA . GLN D 1 98 ? 16.904 -38.065 9.493 1.00 17.43 98 GLN D CA 1
ATOM 7664 C C . GLN D 1 98 ? 15.465 -37.590 9.659 1.00 15.74 98 GLN D C 1
ATOM 7665 O O . GLN D 1 98 ? 14.771 -38.039 10.568 1.00 15.19 98 GLN D O 1
ATOM 7671 N N . ALA D 1 99 ? 15.037 -36.697 8.771 1.00 14.86 99 ALA D N 1
ATOM 7672 C CA . ALA D 1 99 ? 13.647 -36.262 8.734 1.00 13.67 99 ALA D CA 1
ATOM 7673 C C . ALA D 1 99 ? 12.754 -37.452 8.368 1.00 13.62 99 ALA D C 1
ATOM 7674 O O . ALA D 1 99 ? 13.164 -38.337 7.612 1.00 12.29 99 ALA D O 1
ATOM 7676 N N . GLU D 1 100 ? 11.543 -37.474 8.918 1.00 13.15 100 GLU D N 1
ATOM 7677 C CA . GLU D 1 100 ? 10.513 -38.417 8.490 1.00 13.52 100 GLU D CA 1
ATOM 7678 C C . GLU D 1 100 ? 10.168 -38.219 7.010 1.00 13.45 100 GLU D C 1
ATOM 7679 O O . GLU D 1 100 ? 10.487 -37.184 6.425 1.00 13.64 100 GLU D O 1
ATOM 7685 N N . SER D 1 101 ? 9.522 -39.202 6.392 1.00 13.28 101 SER D N 1
ATOM 7686 C CA . SER D 1 101 ? 9.208 -39.068 4.969 1.00 14.66 101 SER D CA 1
ATOM 7687 C C . SER D 1 101 ? 8.031 -38.125 4.698 1.00 13.86 101 SER D C 1
ATOM 7688 O O . SER D 1 101 ? 7.956 -37.514 3.635 1.00 14.53 101 SER D O 1
ATOM 7691 N N . THR D 1 102 ? 7.115 -38.013 5.655 1.00 13.15 102 THR D N 1
ATOM 7692 C CA . THR D 1 102 ? 5.959 -37.120 5.543 1.00 12.47 102 THR D CA 1
ATOM 7693 C C . THR D 1 102 ? 6.332 -35.646 5.653 1.00 12.13 102 THR D C 1
ATOM 7694 O O . THR D 1 102 ? 7.066 -35.268 6.561 1.00 11.80 102 THR D O 1
ATOM 7698 N N . HIS D 1 103 ? 5.822 -34.828 4.732 1.00 11.98 103 HIS D N 1
ATOM 7699 C CA . HIS D 1 103 ? 6.098 -33.390 4.738 1.00 10.68 103 HIS D CA 1
ATOM 7700 C C . HIS D 1 103 ? 5.426 -32.787 5.970 1.00 10.19 103 HIS D C 1
ATOM 7701 O O . HIS D 1 103 ? 4.371 -33.259 6.388 1.00 9.63 103 HIS D O 1
ATOM 7708 N N . ALA D 1 104 ? 6.032 -31.766 6.572 1.00 9.22 104 ALA D N 1
ATOM 7709 C CA . ALA D 1 104 ? 5.510 -31.226 7.826 1.00 8.80 104 ALA D CA 1
ATOM 7710 C C . ALA D 1 104 ? 4.070 -30.720 7.746 1.00 9.02 104 ALA D C 1
ATOM 7711 O O . ALA D 1 104 ? 3.317 -30.833 8.716 1.00 9.16 104 ALA D O 1
ATOM 7713 N N . VAL D 1 105 ? 3.692 -30.163 6.601 1.00 9.05 105 VAL D N 1
ATOM 7714 C CA . VAL D 1 105 ? 2.356 -29.598 6.425 1.00 8.87 105 VAL D CA 1
ATOM 7715 C C . VAL D 1 105 ? 1.322 -30.725 6.484 1.00 9.12 105 VAL D C 1
ATOM 7716 O O . VAL D 1 105 ? 0.340 -30.628 7.211 1.00 9.16 105 VAL D O 1
ATOM 7720 N N . LYS D 1 106 ? 1.570 -31.800 5.745 1.00 9.52 106 LYS D N 1
ATOM 7721 C CA . LYS D 1 106 ? 0.715 -32.988 5.840 1.00 10.18 106 LYS D CA 1
ATOM 7722 C C . LYS D 1 106 ? 0.706 -33.579 7.252 1.00 10.53 106 LYS D C 1
ATOM 7723 O O . LYS D 1 106 ? -0.349 -33.979 7.749 1.00 10.33 106 LYS D O 1
ATOM 7729 N N . TYR D 1 107 ? 1.865 -33.664 7.902 1.00 9.84 107 TYR D N 1
ATOM 7730 C CA . TYR D 1 107 ? 1.910 -34.170 9.269 1.00 11.14 107 TYR D CA 1
ATOM 7731 C C . TYR D 1 107 ? 1.027 -33.330 10.198 1.00 11.22 107 TYR D C 1
ATOM 7732 O O . TYR D 1 107 ? 0.204 -33.872 10.957 1.00 11.04 107 TYR D O 1
ATOM 7741 N N . ILE D 1 108 ? 1.176 -32.008 10.122 1.00 10.60 108 ILE D N 1
ATOM 7742 C CA . ILE D 1 108 ? 0.352 -31.126 10.947 1.00 10.37 108 ILE D CA 1
ATOM 7743 C C . ILE D 1 108 ? -1.140 -31.345 10.695 1.00 10.19 108 ILE D C 1
ATOM 7744 O O . ILE D 1 108 ? -1.915 -31.525 11.646 1.00 10.50 108 ILE D O 1
ATOM 7749 N N . ILE D 1 109 ? -1.542 -31.336 9.424 1.00 10.11 109 ILE D N 1
ATOM 7750 C CA . ILE D 1 109 ? -2.946 -31.580 9.080 1.00 10.25 109 ILE D CA 1
ATOM 7751 C C . ILE D 1 109 ? -3.444 -32.933 9.602 1.00 10.97 109 ILE D C 1
ATOM 7752 O O . ILE D 1 109 ? -4.455 -32.999 10.298 1.00 10.80 109 ILE D O 1
ATOM 7757 N N . ASP D 1 110 ? -2.742 -34.010 9.263 1.00 10.96 110 ASP D N 1
ATOM 7758 C CA . ASP D 1 110 ? -3.240 -35.344 9.612 1.00 11.93 110 ASP D CA 1
ATOM 7759 C C . ASP D 1 110 ? -3.319 -35.561 11.114 1.00 12.08 110 ASP D C 1
ATOM 7760 O O . ASP D 1 110 ? -4.262 -36.170 11.627 1.00 12.19 110 ASP D O 1
ATOM 7765 N N . THR D 1 111 ? -2.316 -35.052 11.817 1.00 11.25 111 THR D N 1
ATOM 7766 C CA . THR D 1 111 ? -2.265 -35.200 13.262 1.00 11.61 111 THR D CA 1
ATOM 7767 C C . THR D 1 111 ? -3.418 -34.448 13.899 1.00 11.27 111 THR D C 1
ATOM 7768 O O . THR D 1 111 ? -4.084 -34.987 14.782 1.00 11.47 111 THR D O 1
ATOM 7772 N N . LEU D 1 112 ? -3.656 -33.216 13.446 1.00 10.67 112 LEU D N 1
ATOM 7773 C CA . LEU D 1 112 ? -4.765 -32.433 13.994 1.00 10.25 112 LEU D CA 1
ATOM 7774 C C . LEU D 1 112 ? -6.115 -33.091 13.689 1.00 10.82 112 LEU D C 1
ATOM 7775 O O . LEU D 1 112 ? -6.988 -33.191 14.558 1.00 11.26 112 LEU D O 1
ATOM 7780 N N . MET D 1 113 ? -6.288 -33.549 12.455 1.00 10.62 113 MET D N 1
ATOM 7781 C CA . MET D 1 113 ? -7.586 -34.090 12.040 1.00 11.10 113 MET D CA 1
ATOM 7782 C C . MET D 1 113 ? -7.957 -35.379 12.783 1.00 12.23 113 MET D C 1
ATOM 7783 O O . MET D 1 113 ? -9.142 -35.634 13.028 1.00 12.50 113 MET D O 1
ATOM 7788 N N . ALA D 1 114 ? -6.946 -36.180 13.114 1.00 12.38 114 ALA D N 1
ATOM 7789 C CA . ALA D 1 114 ? -7.139 -37.449 13.824 1.00 13.47 114 ALA D CA 1
ATOM 7790 C C . ALA D 1 114 ? -7.295 -37.271 15.328 1.00 14.63 114 ALA D C 1
ATOM 7791 O O . ALA D 1 114 ? -7.672 -38.208 16.048 1.00 14.90 114 ALA D O 1
ATOM 7793 N N . SER D 1 115 ? -6.999 -36.067 15.802 1.00 13.98 115 SER D N 1
ATOM 7794 C CA . SER D 1 115 ? -6.965 -35.778 17.230 1.00 14.51 115 SER D CA 1
ATOM 7795 C C . SER D 1 115 ? -8.349 -35.446 17.784 1.00 15.24 115 SER D C 1
ATOM 7796 O O . SER D 1 115 ? -9.316 -35.245 17.035 1.00 15.59 115 SER D O 1
ATOM 7799 N N . ASP D 1 116 ? -8.405 -35.351 19.108 1.00 16.72 116 ASP D N 1
ATOM 7800 C CA . ASP D 1 116 ? -9.620 -34.949 19.806 1.00 18.37 116 ASP D CA 1
ATOM 7801 C C . ASP D 1 116 ? -9.674 -33.443 20.089 1.00 17.48 116 ASP D C 1
ATOM 7802 O O . ASP D 1 116 ? -10.523 -32.977 20.857 1.00 18.14 116 ASP D O 1
ATOM 7807 N N . GLY D 1 117 ? -8.787 -32.674 19.457 1.00 16.18 117 GLY D N 1
ATOM 7808 C CA . GLY D 1 117 ? -8.799 -31.232 19.632 1.00 14.40 117 GLY D CA 1
ATOM 7809 C C . GLY D 1 117 ? -7.953 -30.727 20.785 1.00 14.07 117 GLY D C 1
ATOM 7810 O O . GLY D 1 117 ? -8.086 -29.566 21.181 1.00 14.18 117 GLY D O 1
ATOM 7811 N N . ASP D 1 118 ? -7.085 -31.584 21.319 1.00 12.96 118 ASP D N 1
ATOM 7812 C CA . ASP D 1 118 ? -6.343 -31.255 22.529 1.00 13.44 118 ASP D CA 1
ATOM 7813 C C . ASP D 1 118 ? -4.893 -30.842 22.281 1.00 12.74 118 ASP D C 1
ATOM 7814 O O . ASP D 1 118 ? -4.145 -30.652 23.242 1.00 12.64 118 ASP D O 1
ATOM 7819 N N . ILE D 1 119 ? -4.495 -30.714 21.014 1.00 12.08 119 ILE D N 1
ATOM 7820 C CA . ILE D 1 119 ? -3.100 -30.378 20.692 1.00 11.28 119 ILE D CA 1
ATOM 7821 C C . ILE D 1 119 ? -2.930 -28.873 20.513 1.00 11.26 119 ILE D C 1
ATOM 7822 O O . ILE D 1 119 ? -3.757 -28.199 19.889 1.00 9.99 119 ILE D O 1
ATOM 7827 N N . THR D 1 120 ? -1.824 -28.372 21.048 1.00 9.50 120 THR D N 1
ATOM 7828 C CA . THR D 1 120 ? -1.423 -26.979 20.903 1.00 9.51 120 THR D CA 1
ATOM 7829 C C . THR D 1 120 ? -0.289 -26.872 19.886 1.00 9.89 120 THR D C 1
ATOM 7830 O O . THR D 1 120 ? 0.634 -27.679 19.943 1.00 9.83 120 THR D O 1
ATOM 7834 N N . LEU D 1 121 ? -0.364 -25.910 18.964 1.00 8.83 121 LEU D N 1
ATOM 7835 C CA . LEU D 1 121 ? 0.754 -25.638 18.059 1.00 9.25 121 LEU D CA 1
ATOM 7836 C C . LEU D 1 121 ? 1.661 -24.623 18.725 1.00 8.81 121 LEU D C 1
ATOM 7837 O O . LEU D 1 121 ? 1.172 -23.640 19.280 1.00 9.90 121 LEU D O 1
ATOM 7842 N N . VAL D 1 122 ? 2.972 -24.839 18.641 1.00 8.29 122 VAL D N 1
ATOM 7843 C CA . VAL D 1 122 ? 3.935 -23.894 19.205 1.00 7.77 122 VAL D CA 1
ATOM 7844 C C . VAL D 1 122 ? 4.900 -23.456 18.096 1.00 8.31 122 VAL D C 1
ATOM 7845 O O . VAL D 1 122 ? 5.955 -24.061 17.914 1.00 8.28 122 VAL D O 1
ATOM 7849 N N . PRO D 1 123 ? 4.506 -22.458 17.309 1.00 8.42 123 PRO D N 1
ATOM 7850 C CA . PRO D 1 123 ? 5.376 -21.937 16.251 1.00 8.20 123 PRO D CA 1
ATOM 7851 C C . PRO D 1 123 ? 6.346 -20.894 16.801 1.00 8.89 123 PRO D C 1
ATOM 7852 O O . PRO D 1 123 ? 5.939 -19.888 17.401 1.00 9.02 123 PRO D O 1
ATOM 7856 N N . VAL D 1 124 ? 7.629 -21.153 16.578 1.00 7.69 124 VAL D N 1
ATOM 7857 C CA . VAL D 1 124 ? 8.678 -20.251 17.021 1.00 7.67 124 VAL D CA 1
ATOM 7858 C C . VAL D 1 124 ? 9.633 -19.868 15.890 1.00 7.99 124 VAL D C 1
ATOM 7859 O O . VAL D 1 124 ? 10.738 -19.381 16.144 1.00 7.43 124 VAL D O 1
ATOM 7863 N N . GLY D 1 125 ? 9.169 -20.062 14.657 1.00 7.45 125 GLY D N 1
ATOM 7864 C CA . GLY D 1 125 ? 9.808 -19.540 13.464 1.00 7.22 125 GLY D CA 1
ATOM 7865 C C . GLY D 1 125 ? 8.795 -18.744 12.655 1.00 7.75 125 GLY D C 1
ATOM 7866 O O . GLY D 1 125 ? 7.707 -18.455 13.168 1.00 7.94 125 GLY D O 1
ATOM 7867 N N . PRO D 1 126 ? 9.113 -18.410 11.402 1.00 7.80 126 PRO D N 1
ATOM 7868 C CA . PRO D 1 126 ? 8.111 -17.819 10.506 1.00 7.18 126 PRO D CA 1
ATOM 7869 C C . PRO D 1 126 ? 6.910 -18.762 10.431 1.00 7.85 126 PRO D C 1
ATOM 7870 O O . PRO D 1 126 ? 7.055 -19.955 10.689 1.00 7.46 126 PRO D O 1
ATOM 7874 N N . LEU D 1 127 ? 5.744 -18.219 10.108 1.00 7.69 127 LEU D N 1
ATOM 7875 C CA . LEU D 1 127 ? 4.503 -18.991 10.235 1.00 7.65 127 LEU D CA 1
ATOM 7876 C C . LEU D 1 127 ? 4.109 -19.752 8.968 1.00 8.02 127 LEU D C 1
ATOM 7877 O O . LEU D 1 127 ? 2.970 -20.222 8.856 1.00 8.25 127 LEU D O 1
ATOM 7882 N N . SER D 1 128 ? 5.057 -19.916 8.044 1.00 7.63 128 SER D N 1
ATOM 7883 C CA . SER D 1 128 ? 4.804 -20.542 6.741 1.00 7.48 128 SER D CA 1
ATOM 7884 C C . SER D 1 128 ? 4.107 -21.910 6.804 1.00 7.84 128 SER D C 1
ATOM 7885 O O . SER D 1 128 ? 3.166 -22.131 6.055 1.00 7.62 128 SER D O 1
ATOM 7888 N N . ASN D 1 129 ? 4.597 -22.830 7.635 1.00 7.49 129 ASN D N 1
ATOM 7889 C CA . ASN D 1 129 ? 3.962 -24.147 7.751 1.00 7.63 129 ASN D CA 1
ATOM 7890 C C . ASN D 1 129 ? 2.519 -24.043 8.224 1.00 7.72 129 ASN D C 1
ATOM 7891 O O . ASN D 1 129 ? 1.638 -24.753 7.721 1.00 6.23 129 ASN D O 1
ATOM 7896 N N . ILE D 1 130 ? 2.312 -23.179 9.212 1.00 7.76 130 ILE D N 1
ATOM 7897 C CA . ILE D 1 130 ? 1.006 -23.050 9.871 1.00 7.87 130 ILE D CA 1
ATOM 7898 C C . ILE D 1 130 ? -0.008 -22.498 8.871 1.00 7.88 130 ILE D C 1
ATOM 7899 O O . ILE D 1 130 ? -1.102 -23.041 8.718 1.00 7.54 130 ILE D O 1
ATOM 7904 N N . ALA D 1 131 ? 0.384 -21.456 8.136 1.00 7.06 131 ALA D N 1
ATOM 7905 C CA . ALA D 1 131 ? -0.529 -20.806 7.206 1.00 7.04 131 ALA D CA 1
ATOM 7906 C C . ALA D 1 131 ? -0.911 -21.735 6.055 1.00 7.05 131 ALA D C 1
ATOM 7907 O O . ALA D 1 131 ? -2.077 -21.784 5.664 1.00 7.63 131 ALA D O 1
ATOM 7909 N N . VAL D 1 132 ? 0.064 -22.480 5.534 1.00 6.72 132 VAL D N 1
ATOM 7910 C CA . VAL D 1 132 ? -0.208 -23.408 4.437 1.00 6.73 132 VAL D CA 1
ATOM 7911 C C . VAL D 1 132 ? -1.137 -24.515 4.956 1.00 6.88 132 VAL D C 1
ATOM 7912 O O . VAL D 1 132 ? -2.115 -24.853 4.287 1.00 7.82 132 VAL D O 1
ATOM 7916 N N . ALA D 1 133 ? -0.888 -25.022 6.158 1.00 6.42 133 ALA D N 1
ATOM 7917 C CA . ALA D 1 133 ? -1.781 -26.042 6.722 1.00 7.51 133 ALA D CA 1
ATOM 7918 C C . ALA D 1 133 ? -3.209 -25.519 6.872 1.00 7.68 133 ALA D C 1
ATOM 7919 O O . ALA D 1 133 ? -4.165 -26.216 6.515 1.00 8.27 133 ALA D O 1
ATOM 7921 N N . MET D 1 134 ? -3.363 -24.284 7.338 1.00 7.98 134 MET D N 1
ATOM 7922 C CA . MET D 1 134 ? -4.693 -23.711 7.567 1.00 8.23 134 MET D CA 1
ATOM 7923 C C . MET D 1 134 ? -5.500 -23.519 6.288 1.00 8.11 134 MET D C 1
ATOM 7924 O O . MET D 1 134 ? -6.720 -23.712 6.282 1.00 8.46 134 MET D O 1
ATOM 7929 N N . ARG D 1 135 ? -4.829 -23.135 5.207 1.00 7.26 135 ARG D N 1
ATOM 7930 C CA . ARG D 1 135 ? -5.530 -22.882 3.951 1.00 7.77 135 ARG D CA 1
ATOM 7931 C C . ARG D 1 135 ? -5.682 -24.163 3.129 1.00 8.51 135 ARG D C 1
ATOM 7932 O O . ARG D 1 135 ? -6.635 -24.292 2.356 1.00 8.81 135 ARG D O 1
ATOM 7940 N N . MET D 1 136 ? -4.769 -25.114 3.317 1.00 8.66 136 MET D N 1
ATOM 7941 C CA . MET D 1 136 ? -4.865 -26.400 2.626 1.00 9.16 136 MET D CA 1
ATOM 7942 C C . MET D 1 136 ? -5.998 -27.264 3.196 1.00 9.25 136 MET D C 1
ATOM 7943 O O . MET D 1 136 ? -6.722 -27.906 2.429 1.00 9.82 136 MET D O 1
ATOM 7948 N N . GLN D 1 137 ? -6.143 -27.277 4.521 1.00 8.52 137 GLN D N 1
ATOM 7949 C CA . GLN D 1 137 ? -7.227 -28.026 5.171 1.00 8.64 137 GLN D CA 1
ATOM 7950 C C . GLN D 1 137 ? -7.878 -27.161 6.258 1.00 8.55 137 GLN D C 1
ATOM 7951 O O . GLN D 1 137 ? -7.510 -27.257 7.427 1.00 8.18 137 GLN D O 1
ATOM 7957 N N . PRO D 1 138 ? -8.812 -26.293 5.875 1.00 8.73 138 PRO D N 1
ATOM 7958 C CA . PRO D 1 138 ? -9.511 -25.438 6.844 1.00 9.27 138 PRO D CA 1
ATOM 7959 C C . PRO D 1 138 ? -10.181 -26.198 7.984 1.00 9.60 138 PRO D C 1
ATOM 7960 O O . PRO D 1 138 ? -10.425 -25.618 9.044 1.00 9.09 138 PRO D O 1
ATOM 7964 N N . ALA D 1 139 ? -10.477 -27.478 7.781 1.00 9.83 139 ALA D N 1
ATOM 7965 C CA . ALA D 1 139 ? -11.057 -28.262 8.870 1.00 10.15 139 ALA D CA 1
ATOM 7966 C C . ALA D 1 139 ? -10.149 -28.430 10.095 1.00 9.99 139 ALA D C 1
ATOM 7967 O O . ALA D 1 139 ? -10.634 -28.857 11.145 1.00 10.32 139 ALA D O 1
ATOM 7969 N N . ILE D 1 140 ? -8.866 -28.084 9.982 1.00 9.47 140 ILE D N 1
ATOM 7970 C CA . ILE D 1 140 ? -7.980 -28.145 11.145 1.00 10.07 140 ILE D CA 1
ATOM 7971 C C . ILE D 1 140 ? -8.281 -27.061 12.172 1.00 9.40 140 ILE D C 1
ATOM 7972 O O . ILE D 1 140 ? -7.905 -27.205 13.335 1.00 9.38 140 ILE D O 1
ATOM 7977 N N . LEU D 1 141 ? -8.950 -25.982 11.772 1.00 10.00 141 LEU D N 1
ATOM 7978 C CA . LEU D 1 141 ? -9.082 -24.837 12.683 1.00 9.82 141 LEU D CA 1
ATOM 7979 C C . LEU D 1 141 ? -9.681 -25.155 14.060 1.00 10.26 141 LEU D C 1
ATOM 7980 O O . LEU D 1 141 ? -9.079 -24.836 15.093 1.00 9.63 141 LEU D O 1
ATOM 7985 N N . PRO D 1 142 ? -10.850 -25.786 14.098 1.00 10.11 142 PRO D N 1
ATOM 7986 C CA . PRO D 1 142 ? -11.461 -26.128 15.390 1.00 10.58 142 PRO D CA 1
ATOM 7987 C C . PRO D 1 142 ? -10.642 -27.164 16.163 1.00 11.34 142 PRO D C 1
ATOM 7988 O O . PRO D 1 142 ? -10.791 -27.247 17.387 1.00 11.14 142 PRO D O 1
ATOM 7992 N N . LYS D 1 143 ? -9.825 -27.952 15.462 1.00 9.51 143 LYS D N 1
ATOM 7993 C CA . LYS D 1 143 ? -9.000 -28.971 16.117 1.00 10.57 143 LYS D CA 1
ATOM 7994 C C . LYS D 1 143 ? -7.839 -28.384 16.926 1.00 10.80 143 LYS D C 1
ATOM 7995 O O . LYS D 1 143 ? -7.262 -29.072 17.772 1.00 10.98 143 LYS D O 1
ATOM 8001 N N . ILE D 1 144 ? -7.473 -27.134 16.649 1.00 10.51 144 ILE D N 1
ATOM 8002 C CA . ILE D 1 144 ? -6.331 -26.528 17.339 1.00 10.09 144 ILE D CA 1
ATOM 8003 C C . ILE D 1 144 ? -6.750 -25.975 18.695 1.00 10.04 144 ILE D C 1
ATOM 8004 O O . ILE D 1 144 ? -7.586 -25.071 18.774 1.00 10.35 144 ILE D O 1
ATOM 8009 N N . ARG D 1 145 ? -6.178 -26.544 19.754 1.00 10.12 145 ARG D N 1
ATOM 8010 C CA . ARG D 1 145 ? -6.520 -26.140 21.120 1.00 10.82 145 ARG D CA 1
ATOM 8011 C C . ARG D 1 145 ? -6.147 -24.680 21.358 1.00 11.00 145 ARG D C 1
ATOM 8012 O O . ARG D 1 145 ? -6.946 -23.879 21.874 1.00 10.59 145 ARG D O 1
ATOM 8020 N N . GLU D 1 146 ? -4.930 -24.346 20.933 1.00 10.31 146 GLU D N 1
ATOM 8021 C CA . GLU D 1 146 ? -4.344 -23.024 21.119 1.00 10.63 146 GLU D CA 1
ATOM 8022 C C . GLU D 1 146 ? -3.104 -22.964 20.236 1.00 9.97 146 GLU D C 1
ATOM 8023 O O . GLU D 1 146 ? -2.525 -24.001 19.907 1.00 9.53 146 GLU D O 1
ATOM 8029 N N . ILE D 1 147 ? -2.717 -21.752 19.849 1.00 9.28 147 ILE D N 1
ATOM 8030 C CA . ILE D 1 147 ? -1.414 -21.487 19.243 1.00 9.35 147 ILE D CA 1
ATOM 8031 C C . ILE D 1 147 ? -0.625 -20.595 20.199 1.00 9.25 147 ILE D C 1
ATOM 8032 O O . ILE D 1 147 ? -1.085 -19.520 20.565 1.00 9.77 147 ILE D O 1
ATOM 8037 N N . VAL D 1 148 ? 0.534 -21.066 20.656 1.00 8.56 148 VAL D N 1
ATOM 8038 C CA . VAL D 1 148 ? 1.389 -20.243 21.521 1.00 8.80 148 VAL D CA 1
ATOM 8039 C C . VAL D 1 148 ? 2.623 -19.957 20.672 1.00 8.79 148 VAL D C 1
ATOM 8040 O O . VAL D 1 148 ? 3.487 -20.827 20.506 1.00 8.93 148 VAL D O 1
ATOM 8044 N N . LEU D 1 149 ? 2.680 -18.766 20.082 1.00 8.70 149 LEU D N 1
ATOM 8045 C CA . LEU D 1 149 ? 3.751 -18.456 19.136 1.00 8.63 149 LEU D CA 1
ATOM 8046 C C . LEU D 1 149 ? 4.757 -17.442 19.674 1.00 9.10 149 LEU D C 1
ATOM 8047 O O . LEU D 1 149 ? 4.398 -16.540 20.434 1.00 8.74 149 LEU D O 1
ATOM 8052 N N . MET D 1 150 ? 6.013 -17.591 19.262 1.00 8.50 150 MET D N 1
ATOM 8053 C CA . MET D 1 150 ? 6.991 -16.524 19.469 1.00 8.78 150 MET D CA 1
ATOM 8054 C C . MET D 1 150 ? 7.016 -15.698 18.189 1.00 8.05 150 MET D C 1
ATOM 8055 O O . MET D 1 150 ? 7.284 -16.215 17.102 1.00 8.20 150 MET D O 1
ATOM 8060 N N . GLY D 1 151 ? 6.657 -14.427 18.317 1.00 7.79 151 GLY D N 1
ATOM 8061 C CA . GLY D 1 151 ? 6.698 -13.537 17.177 1.00 8.40 151 GLY D CA 1
ATOM 8062 C C . GLY D 1 151 ? 6.052 -12.213 17.512 1.00 8.22 151 GLY D C 1
ATOM 8063 O O . GLY D 1 151 ? 5.305 -12.108 18.490 1.00 7.98 151 GLY D O 1
ATOM 8064 N N . GLY D 1 152 ? 6.378 -11.213 16.700 1.00 7.43 152 GLY D N 1
ATOM 8065 C CA . GLY D 1 152 ? 5.739 -9.911 16.774 1.00 9.02 152 GLY D CA 1
ATOM 8066 C C . GLY D 1 152 ? 6.389 -9.045 17.838 1.00 8.73 152 GLY D C 1
ATOM 8067 O O . GLY D 1 152 ? 7.325 -9.465 18.535 1.00 8.10 152 GLY D O 1
ATOM 8068 N N . ALA D 1 153 ? 5.833 -7.845 17.971 1.00 8.31 153 ALA D N 1
ATOM 8069 C CA . ALA D 1 153 ? 6.217 -6.875 18.985 1.00 8.01 153 ALA D CA 1
ATOM 8070 C C . ALA D 1 153 ? 5.147 -5.793 18.990 1.00 7.98 153 ALA D C 1
ATOM 8071 O O . ALA D 1 153 ? 4.761 -5.306 17.922 1.00 8.01 153 ALA D O 1
ATOM 8073 N N . TYR D 1 154 ? 4.678 -5.396 20.170 1.00 7.64 154 TYR D N 1
ATOM 8074 C CA . TYR D 1 154 ? 3.764 -4.252 20.186 1.00 8.72 154 TYR D CA 1
ATOM 8075 C C . TYR D 1 154 ? 4.519 -2.929 20.133 1.00 8.85 154 TYR D C 1
ATOM 8076 O O . TYR D 1 154 ? 3.969 -1.917 19.679 1.00 9.70 154 TYR D O 1
ATOM 8085 N N . GLY D 1 155 ? 5.765 -2.936 20.598 1.00 8.68 155 GLY D N 1
ATOM 8086 C CA . GLY D 1 155 ? 6.619 -1.762 20.507 1.00 8.95 155 GLY D CA 1
ATOM 8087 C C . GLY D 1 155 ? 7.551 -1.828 19.310 1.00 9.50 155 GLY D C 1
ATOM 8088 O O . GLY D 1 155 ? 7.106 -1.908 18.164 1.00 9.57 155 GLY D O 1
ATOM 8089 N N . THR D 1 156 ? 8.854 -1.813 19.576 1.00 9.15 156 THR D N 1
ATOM 8090 C CA . THR D 1 156 ? 9.852 -1.805 18.503 1.00 10.04 156 THR D CA 1
ATOM 8091 C C . THR D 1 156 ? 10.198 -3.221 18.040 1.00 9.51 156 THR D C 1
ATOM 8092 O O . THR D 1 156 ? 10.275 -4.138 18.857 1.00 9.84 156 THR D O 1
ATOM 8096 N N . GLY D 1 157 ? 10.351 -3.395 16.729 1.00 9.04 157 GLY D N 1
ATOM 8097 C CA . GLY D 1 157 ? 10.771 -4.660 16.139 1.00 9.07 157 GLY D CA 1
ATOM 8098 C C . GLY D 1 157 ? 12.250 -4.918 16.356 1.00 9.10 157 GLY D C 1
ATOM 8099 O O . GLY D 1 157 ? 12.911 -4.210 17.122 1.00 9.16 157 GLY D O 1
ATOM 8100 N N . ASN D 1 158 ? 12.781 -5.940 15.692 1.00 8.49 158 ASN D N 1
ATOM 8101 C CA . ASN D 1 158 ? 14.231 -6.133 15.680 1.00 9.06 158 ASN D CA 1
ATOM 8102 C C . ASN D 1 158 ? 14.765 -6.008 14.261 1.00 8.76 158 ASN D C 1
ATOM 8103 O O . ASN D 1 158 ? 15.491 -5.056 13.972 1.00 8.30 158 ASN D O 1
ATOM 8108 N N . PHE D 1 159 ? 14.376 -6.919 13.373 1.00 7.96 159 PHE D N 1
ATOM 8109 C CA . PHE D 1 159 ? 14.884 -6.901 11.994 1.00 8.84 159 PHE D CA 1
ATOM 8110 C C . PHE D 1 159 ? 14.586 -5.581 11.282 1.00 8.76 159 PHE D C 1
ATOM 8111 O O . PHE D 1 159 ? 15.409 -5.084 10.496 1.00 8.21 159 PHE D O 1
ATOM 8119 N N . THR D 1 160 ? 13.432 -4.989 11.584 1.00 8.05 160 THR D N 1
ATOM 8120 C CA . THR D 1 160 ? 13.182 -3.590 11.218 1.00 7.55 160 THR D CA 1
ATOM 8121 C C . THR D 1 160 ? 12.649 -2.877 12.466 1.00 7.76 160 THR D C 1
ATOM 8122 O O . THR D 1 160 ? 12.317 -3.541 13.457 1.00 7.56 160 THR D O 1
ATOM 8126 N N . PRO D 1 161 ? 12.530 -1.552 12.433 1.00 8.22 161 PRO D N 1
ATOM 8127 C CA . PRO D 1 161 ? 11.930 -0.829 13.563 1.00 8.08 161 PRO D CA 1
ATOM 8128 C C . PRO D 1 161 ? 10.497 -1.253 13.809 1.00 8.27 161 PRO D C 1
ATOM 8129 O O . PRO D 1 161 ? 10.032 -1.149 14.938 1.00 8.61 161 PRO D O 1
ATOM 8133 N N . SER D 1 162 ? 9.815 -1.708 12.762 1.00 7.49 162 SER D N 1
ATOM 8134 C CA . SER D 1 162 ? 8.406 -2.040 12.862 1.00 7.96 162 SER D CA 1
ATOM 8135 C C . SER D 1 162 ? 8.115 -3.512 13.112 1.00 8.13 162 SER D C 1
ATOM 8136 O O . SER D 1 162 ? 7.030 -3.841 13.598 1.00 6.90 162 SER D O 1
ATOM 8139 N N . ALA D 1 163 ? 9.041 -4.395 12.744 1.00 7.16 163 ALA D N 1
ATOM 8140 C CA . ALA D 1 163 ? 8.705 -5.813 12.646 1.00 7.48 163 ALA D CA 1
ATOM 8141 C C . ALA D 1 163 ? 9.724 -6.696 13.344 1.00 7.20 163 ALA D C 1
ATOM 8142 O O . ALA D 1 163 ? 10.915 -6.429 13.293 1.00 8.11 163 ALA D O 1
ATOM 8144 N N . GLU D 1 164 ? 9.206 -7.740 13.980 1.00 6.73 164 GLU D N 1
ATOM 8145 C CA . GLU D 1 164 ? 10.016 -8.824 14.532 1.00 7.44 164 GLU D CA 1
ATOM 8146 C C . GLU D 1 164 ? 10.263 -9.845 13.418 1.00 7.95 164 GLU D C 1
ATOM 8147 O O . GLU D 1 164 ? 9.419 -10.010 12.519 1.00 7.52 164 GLU D O 1
ATOM 8153 N N . PHE D 1 165 ? 11.412 -10.528 13.479 1.00 7.26 165 PHE D N 1
ATOM 8154 C CA . PHE D 1 165 ? 11.853 -11.392 12.383 1.00 7.91 165 PHE D CA 1
ATOM 8155 C C . PHE D 1 165 ? 10.857 -12.457 11.910 1.00 7.57 165 PHE D C 1
ATOM 8156 O O . PHE D 1 165 ? 10.661 -12.593 10.712 1.00 7.74 165 PHE D O 1
ATOM 8164 N N . ASN D 1 166 ? 10.307 -13.252 12.823 1.00 6.38 166 ASN D N 1
ATOM 8165 C CA . ASN D 1 166 ? 9.419 -14.346 12.416 1.00 7.13 166 ASN D CA 1
ATOM 8166 C C . ASN D 1 166 ? 8.252 -13.841 11.578 1.00 7.09 166 ASN D C 1
ATOM 8167 O O . ASN D 1 166 ? 7.897 -14.448 10.554 1.00 6.67 166 ASN D O 1
ATOM 8172 N N . ILE D 1 167 ? 7.675 -12.717 11.998 1.00 6.91 167 ILE D N 1
ATOM 8173 C CA . ILE D 1 167 ? 6.561 -12.145 11.239 1.00 7.23 167 ILE D CA 1
ATOM 8174 C C . ILE D 1 167 ? 7.072 -11.529 9.937 1.00 7.48 167 ILE D C 1
ATOM 8175 O O . ILE D 1 167 ? 6.502 -11.730 8.857 1.00 7.19 167 ILE D O 1
ATOM 8180 N N . PHE D 1 168 ? 8.157 -10.763 10.039 1.00 7.46 168 PHE D N 1
ATOM 8181 C CA . PHE D 1 168 ? 8.730 -10.126 8.856 1.00 8.03 168 PHE D CA 1
ATOM 8182 C C . PHE D 1 168 ? 9.101 -11.135 7.772 1.00 7.54 168 PHE D C 1
ATOM 8183 O O . PHE D 1 168 ? 8.956 -10.847 6.583 1.00 7.71 168 PHE D O 1
ATOM 8191 N N . ALA D 1 169 ? 9.612 -12.294 8.181 1.00 6.40 169 ALA D N 1
ATOM 8192 C CA . ALA D 1 169 ? 10.033 -13.323 7.227 1.00 6.93 169 ALA D CA 1
ATOM 8193 C C . ALA D 1 169 ? 8.862 -13.927 6.445 1.00 8.06 169 ALA D C 1
ATOM 8194 O O . ALA D 1 169 ? 9.055 -14.504 5.371 1.00 8.70 169 ALA D O 1
ATOM 8196 N N . ASP D 1 170 ? 7.639 -13.766 6.952 1.00 7.45 170 ASP D N 1
ATOM 8197 C CA . ASP D 1 170 ? 6.463 -14.210 6.197 1.00 8.32 170 ASP D CA 1
ATOM 8198 C C . ASP D 1 170 ? 5.199 -13.485 6.670 1.00 7.36 170 ASP D C 1
ATOM 8199 O O . ASP D 1 170 ? 4.375 -14.071 7.387 1.00 7.74 170 ASP D O 1
ATOM 8204 N N . PRO D 1 171 ? 5.045 -12.218 6.294 1.00 7.01 171 PRO D N 1
ATOM 8205 C CA . PRO D 1 171 ? 3.925 -11.419 6.802 1.00 6.90 171 PRO D CA 1
ATOM 8206 C C . PRO D 1 171 ? 2.586 -11.967 6.326 1.00 7.38 171 PRO D C 1
ATOM 8207 O O . PRO D 1 171 ? 1.624 -11.898 7.079 1.00 7.56 171 PRO D O 1
ATOM 8211 N N . GLU D 1 172 ? 2.538 -12.484 5.103 1.00 6.75 172 GLU D N 1
ATOM 8212 C CA . GLU D 1 172 ? 1.305 -13.033 4.549 1.00 7.37 172 GLU D CA 1
ATOM 8213 C C . GLU D 1 172 ? 0.862 -14.284 5.315 1.00 7.41 172 GLU D C 1
ATOM 8214 O O . GLU D 1 172 ? -0.329 -14.425 5.633 1.00 7.32 172 GLU D O 1
ATOM 8220 N N . ALA D 1 173 ? 1.804 -15.160 5.673 1.00 6.57 173 ALA D N 1
ATOM 8221 C CA . ALA D 1 173 ? 1.483 -16.295 6.542 1.00 6.60 173 ALA D CA 1
ATOM 8222 C C . ALA D 1 173 ? 0.998 -15.830 7.911 1.00 6.69 173 ALA D C 1
ATOM 8223 O O . ALA D 1 173 ? 0.068 -16.409 8.464 1.00 7.33 173 ALA D O 1
ATOM 8225 N N . ALA D 1 174 ? 1.638 -14.797 8.463 1.00 6.57 174 ALA D N 1
ATOM 8226 C CA . ALA D 1 174 ? 1.198 -14.278 9.760 1.00 6.89 174 ALA D CA 1
ATOM 8227 C C . ALA D 1 174 ? -0.210 -13.711 9.672 1.00 7.26 174 ALA D C 1
ATOM 8228 O O . ALA D 1 174 ? -1.013 -13.934 10.579 1.00 7.20 174 ALA D O 1
ATOM 8230 N N . ARG D 1 175 ? -0.530 -13.012 8.587 1.00 7.18 175 ARG D N 1
ATOM 8231 C CA . ARG D 1 175 ? -1.897 -12.516 8.383 1.00 7.24 175 ARG D CA 1
ATOM 8232 C C . ARG D 1 175 ? -2.900 -13.676 8.463 1.00 7.54 175 ARG D C 1
ATOM 8233 O O . ARG D 1 175 ? -3.947 -13.559 9.108 1.00 7.01 175 ARG D O 1
ATOM 8241 N N . VAL D 1 176 ? -2.592 -14.788 7.799 1.00 6.65 176 VAL D N 1
ATOM 8242 C CA . VAL D 1 176 ? -3.452 -15.980 7.867 1.00 7.23 176 VAL D CA 1
ATOM 8243 C C . VAL D 1 176 ? -3.685 -16.452 9.307 1.00 7.61 176 VAL D C 1
ATOM 8244 O O . VAL D 1 176 ? -4.832 -16.690 9.749 1.00 9.02 176 VAL D O 1
ATOM 8248 N N . VAL D 1 177 ? -2.600 -16.589 10.059 1.00 7.86 177 VAL D N 1
ATOM 8249 C CA . VAL D 1 177 ? -2.683 -17.141 11.412 1.00 8.16 177 VAL D CA 1
ATOM 8250 C C . VAL D 1 177 ? -3.455 -16.190 12.342 1.00 8.24 177 VAL D C 1
ATOM 8251 O O . VAL D 1 177 ? -4.322 -16.605 13.125 1.00 7.85 177 VAL D O 1
ATOM 8255 N N . PHE D 1 178 ? -3.129 -14.904 12.244 1.00 7.75 178 PHE D N 1
ATOM 8256 C CA . PHE D 1 178 ? -3.727 -13.909 13.128 1.00 8.32 178 PHE D CA 1
ATOM 8257 C C . PHE D 1 178 ? -5.191 -13.609 12.795 1.00 8.94 178 PHE D C 1
ATOM 8258 O O . PHE D 1 178 ? -5.888 -12.986 13.595 1.00 11.06 178 PHE D O 1
ATOM 8266 N N . THR D 1 179 ? -5.682 -14.086 11.652 1.00 9.83 179 THR D N 1
ATOM 8267 C CA . THR D 1 179 ? -7.116 -13.975 11.361 1.00 10.27 179 THR D CA 1
ATOM 8268 C C . THR D 1 179 ? -7.843 -15.315 11.454 1.00 10.70 179 THR D C 1
ATOM 8269 O O . THR D 1 179 ? -8.983 -15.424 10.992 1.00 10.88 179 THR D O 1
ATOM 8273 N N . SER D 1 180 ? -7.188 -16.323 12.025 1.00 10.00 180 SER D N 1
ATOM 8274 C CA . SER D 1 180 ? -7.743 -17.679 12.041 1.00 10.43 180 SER D CA 1
ATOM 8275 C C . SER D 1 180 ? -8.875 -17.865 13.039 1.00 10.77 180 SER D C 1
ATOM 8276 O O . SER D 1 180 ? -9.691 -18.787 12.881 1.00 11.61 180 SER D O 1
ATOM 8279 N N . GLY D 1 181 ? -8.912 -17.017 14.064 1.00 10.30 181 GLY D N 1
ATOM 8280 C CA . GLY D 1 181 ? -9.874 -17.193 15.144 1.00 11.07 181 GLY D CA 1
ATOM 8281 C C . GLY D 1 181 ? -9.536 -18.278 16.155 1.00 11.41 181 GLY D C 1
ATOM 8282 O O . GLY D 1 181 ? -10.307 -18.525 17.078 1.00 11.69 181 GLY D O 1
ATOM 8283 N N . VAL D 1 182 ? -8.399 -18.946 15.986 1.00 10.79 182 VAL D N 1
ATOM 8284 C CA . VAL D 1 182 ? -7.934 -19.952 16.941 1.00 11.17 182 VAL D CA 1
ATOM 8285 C C . VAL D 1 182 ? -7.388 -19.214 18.169 1.00 10.68 182 VAL D C 1
ATOM 8286 O O . VAL D 1 182 ? -6.820 -18.137 18.006 1.00 11.20 182 VAL D O 1
ATOM 8290 N N . PRO D 1 183 ? -7.558 -19.739 19.385 1.00 11.28 183 PRO D N 1
ATOM 8291 C CA . PRO D 1 183 ? -6.974 -19.078 20.562 1.00 11.17 183 PRO D CA 1
ATOM 8292 C C . PRO D 1 183 ? -5.466 -18.880 20.372 1.00 10.97 183 PRO D C 1
ATOM 8293 O O . PRO D 1 183 ? -4.752 -19.832 20.023 1.00 10.03 183 PRO D O 1
ATOM 8297 N N . LEU D 1 184 ? -5.009 -17.642 20.576 1.00 11.21 184 LEU D N 1
ATOM 8298 C CA . LEU D 1 184 ? -3.632 -17.240 20.253 1.00 11.13 184 LEU D CA 1
ATOM 8299 C C . LEU D 1 184 ? -2.943 -16.634 21.463 1.00 10.39 184 LEU D C 1
ATOM 8300 O O . LEU D 1 184 ? -3.518 -15.791 22.153 1.00 10.49 184 LEU D O 1
ATOM 8305 N N . VAL D 1 185 ? -1.703 -17.051 21.703 1.00 9.07 185 VAL D N 1
ATOM 8306 C CA . VAL D 1 185 ? -0.852 -16.402 22.696 1.00 9.55 185 VAL D CA 1
ATOM 8307 C C . VAL D 1 185 ? 0.384 -15.925 21.943 1.00 9.75 185 VAL D C 1
ATOM 8308 O O . VAL D 1 185 ? 1.006 -16.716 21.230 1.00 9.97 185 VAL D O 1
ATOM 8312 N N . MET D 1 186 ? 0.698 -14.636 22.064 1.00 9.81 186 MET D N 1
ATOM 8313 C CA . MET D 1 186 ? 1.825 -14.040 21.351 1.00 9.62 186 MET D CA 1
ATOM 8314 C C . MET D 1 186 ? 2.928 -13.643 22.321 1.00 9.59 186 MET D C 1
ATOM 8315 O O . MET D 1 186 ? 2.771 -12.703 23.105 1.00 9.38 186 MET D O 1
ATOM 8320 N N . MET D 1 187 ? 4.023 -14.401 22.290 1.00 9.29 187 MET D N 1
ATOM 8321 C CA . MET D 1 187 ? 5.215 -14.042 23.042 1.00 8.86 187 MET D CA 1
ATOM 8322 C C . MET D 1 187 ? 6.040 -13.147 22.125 1.00 9.35 187 MET D C 1
ATOM 8323 O O . MET D 1 187 ? 6.825 -13.634 21.296 1.00 9.48 187 MET D O 1
ATOM 8328 N N . GLY D 1 188 ? 5.816 -11.839 22.227 1.00 8.32 188 GLY D N 1
ATOM 8329 C CA . GLY D 1 188 ? 6.457 -10.915 21.302 1.00 8.22 188 GLY D CA 1
ATOM 8330 C C . GLY D 1 188 ? 7.723 -10.347 21.914 1.00 8.07 188 GLY D C 1
ATOM 8331 O O . GLY D 1 188 ? 8.024 -10.648 23.075 1.00 8.57 188 GLY D O 1
ATOM 8332 N N . LEU D 1 189 ? 8.457 -9.521 21.167 1.00 7.10 189 LEU D N 1
ATOM 8333 C CA . LEU D 1 189 ? 9.754 -9.042 21.656 1.00 7.55 189 LEU D CA 1
ATOM 8334 C C . LEU D 1 189 ? 9.678 -8.257 22.956 1.00 8.02 189 LEU D C 1
ATOM 8335 O O . LEU D 1 189 ? 10.623 -8.256 23.752 1.00 8.27 189 LEU D O 1
ATOM 8340 N N . ASP D 1 190 ? 8.566 -7.562 23.166 1.00 8.01 190 ASP D N 1
ATOM 8341 C CA . ASP D 1 190 ? 8.442 -6.770 24.378 1.00 8.25 190 ASP D CA 1
ATOM 8342 C C . ASP D 1 190 ? 8.639 -7.643 25.611 1.00 8.73 190 ASP D C 1
ATOM 8343 O O . ASP D 1 190 ? 9.314 -7.210 26.545 1.00 9.30 190 ASP D O 1
ATOM 8348 N N . LEU D 1 191 ? 8.046 -8.837 25.603 1.00 8.95 191 LEU D N 1
ATOM 8349 C CA . LEU D 1 191 ? 8.298 -9.832 26.652 1.00 8.73 191 LEU D CA 1
ATOM 8350 C C . LEU D 1 191 ? 9.655 -10.520 26.479 1.00 9.02 191 LEU D C 1
ATOM 8351 O O . LEU D 1 191 ? 10.440 -10.608 27.430 1.00 8.84 191 LEU D O 1
ATOM 8356 N N . THR D 1 192 ? 9.943 -11.024 25.283 1.00 8.15 192 THR D N 1
ATOM 8357 C CA . THR D 1 192 ? 11.031 -11.997 25.183 1.00 8.46 192 THR D CA 1
ATOM 8358 C C . THR D 1 192 ? 12.411 -11.364 25.313 1.00 8.69 192 THR D C 1
ATOM 8359 O O . THR D 1 192 ? 13.367 -12.040 25.694 1.00 9.13 192 THR D O 1
ATOM 8363 N N . ASN D 1 193 ? 12.506 -10.081 24.984 1.00 8.83 193 ASN D N 1
ATOM 8364 C CA . ASN D 1 193 ? 13.770 -9.365 25.146 1.00 9.76 193 ASN D CA 1
ATOM 8365 C C . ASN D 1 193 ? 14.164 -9.299 26.625 1.00 10.46 193 ASN D C 1
ATOM 8366 O O . ASN D 1 193 ? 15.328 -9.027 26.934 1.00 10.62 193 ASN D O 1
ATOM 8371 N N . GLN D 1 194 ? 13.219 -9.575 27.528 1.00 10.39 194 GLN D N 1
ATOM 8372 C CA . GLN D 1 194 ? 13.526 -9.636 28.956 1.00 10.66 194 GLN D CA 1
ATOM 8373 C C . GLN D 1 194 ? 14.375 -10.852 29.324 1.00 11.31 194 GLN D C 1
ATOM 8374 O O . GLN D 1 194 ? 14.981 -10.874 30.406 1.00 11.34 194 GLN D O 1
ATOM 8380 N N . THR D 1 195 ? 14.440 -11.844 28.434 1.00 10.34 195 THR D N 1
ATOM 8381 C CA . THR D 1 195 ? 15.169 -13.086 28.715 1.00 10.42 195 THR D CA 1
ATOM 8382 C C . THR D 1 195 ? 16.621 -13.099 28.240 1.00 11.28 195 THR D C 1
ATOM 8383 O O . THR D 1 195 ? 17.189 -14.165 27.968 1.00 10.27 195 THR D O 1
ATOM 8387 N N . VAL D 1 196 ? 17.238 -11.921 28.180 1.00 11.44 196 VAL D N 1
ATOM 8388 C CA . VAL D 1 196 ? 18.650 -11.842 27.822 1.00 11.80 196 VAL D CA 1
ATOM 8389 C C . VAL D 1 196 ? 19.478 -12.842 28.628 1.00 11.92 196 VAL D C 1
ATOM 8390 O O . VAL D 1 196 ? 19.391 -12.897 29.856 1.00 11.40 196 VAL D O 1
ATOM 8394 N N . CYS D 1 197 ? 20.252 -13.654 27.918 1.00 11.54 197 CYS D N 1
ATOM 8395 C CA . CYS D 1 197 ? 21.039 -14.701 28.557 1.00 12.19 197 CYS D CA 1
ATOM 8396 C C . CYS D 1 197 ? 22.449 -14.168 28.797 1.00 12.44 197 CYS D C 1
ATOM 8397 O O . CYS D 1 197 ? 23.360 -14.360 27.990 1.00 11.95 197 CYS D O 1
ATOM 8400 N N . THR D 1 198 ? 22.609 -13.467 29.911 1.00 12.72 198 THR D N 1
ATOM 8401 C CA . THR D 1 198 ? 23.903 -12.854 30.226 1.00 13.82 198 THR D CA 1
ATOM 8402 C C . THR D 1 198 ? 24.945 -13.899 30.659 1.00 14.38 198 THR D C 1
ATOM 8403 O O . THR D 1 198 ? 24.593 -15.046 30.912 1.00 14.04 198 THR D O 1
ATOM 8407 N N . PRO D 1 199 ? 26.229 -13.540 30.708 1.00 14.82 199 PRO D N 1
ATOM 8408 C CA . PRO D 1 199 ? 27.288 -14.508 31.022 1.00 14.80 199 PRO D CA 1
ATOM 8409 C C . PRO D 1 199 ? 27.101 -15.289 32.328 1.00 14.87 199 PRO D C 1
ATOM 8410 O O . PRO D 1 199 ? 27.495 -16.453 32.391 1.00 14.71 199 PRO D O 1
ATOM 8414 N N . ASP D 1 200 ? 26.496 -14.669 33.337 1.00 14.59 200 ASP D N 1
ATOM 8415 C CA . ASP D 1 200 ? 26.212 -15.346 34.602 1.00 14.30 200 ASP D CA 1
ATOM 8416 C C . ASP D 1 200 ? 25.131 -16.419 34.440 1.00 13.58 200 ASP D C 1
ATOM 8417 O O . ASP D 1 200 ? 25.159 -17.435 35.123 1.00 12.05 200 ASP D O 1
ATOM 8422 N N . VAL D 1 201 ? 24.188 -16.218 33.522 1.00 12.41 201 VAL D N 1
ATOM 8423 C CA . VAL D 1 201 ? 23.174 -17.246 33.269 1.00 12.52 201 VAL D CA 1
ATOM 8424 C C . VAL D 1 201 ? 23.818 -18.445 32.570 1.00 12.63 201 VAL D C 1
ATOM 8425 O O . VAL D 1 201 ? 23.509 -19.601 32.884 1.00 13.03 201 VAL D O 1
ATOM 8429 N N . ILE D 1 202 ? 24.705 -18.164 31.617 1.00 12.20 202 ILE D N 1
ATOM 8430 C CA . ILE D 1 202 ? 25.419 -19.229 30.924 1.00 12.59 202 ILE D CA 1
ATOM 8431 C C . ILE D 1 202 ? 26.237 -20.021 31.947 1.00 12.90 202 ILE D C 1
ATOM 8432 O O . ILE D 1 202 ? 26.230 -21.252 31.935 1.00 12.78 202 ILE D O 1
ATOM 8437 N N . ALA D 1 203 ? 26.924 -19.309 32.839 1.00 12.37 203 ALA D N 1
ATOM 8438 C CA . ALA D 1 203 ? 27.734 -19.971 33.869 1.00 12.66 203 ALA D CA 1
ATOM 8439 C C . ALA D 1 203 ? 26.885 -20.864 34.780 1.00 12.75 203 ALA D C 1
ATOM 8440 O O . ALA D 1 203 ? 27.318 -21.938 35.198 1.00 13.80 203 ALA D O 1
ATOM 8442 N N . ARG D 1 204 ? 25.666 -20.429 35.083 1.00 13.02 204 ARG D N 1
ATOM 8443 C CA . ARG D 1 204 ? 24.740 -21.228 35.886 1.00 13.15 204 ARG D CA 1
ATOM 8444 C C . ARG D 1 204 ? 24.452 -22.571 35.206 1.00 13.26 204 ARG D C 1
ATOM 8445 O O . ARG D 1 204 ? 24.404 -23.627 35.848 1.00 12.03 204 ARG D O 1
ATOM 8453 N N . MET D 1 205 ? 24.254 -22.535 33.893 1.00 12.45 205 MET D N 1
ATOM 8454 C CA . MET D 1 205 ? 23.896 -23.758 33.177 1.00 13.44 205 MET D CA 1
ATOM 8455 C C . MET D 1 205 ? 25.128 -24.646 32.976 1.00 13.92 205 MET D C 1
ATOM 8456 O O . MET D 1 205 ? 25.008 -25.870 32.962 1.00 14.33 205 MET D O 1
ATOM 8461 N N . GLU D 1 206 ? 26.298 -24.024 32.861 1.00 14.64 206 GLU D N 1
ATOM 8462 C CA . GLU D 1 206 ? 27.569 -24.750 32.807 1.00 16.24 206 GLU D CA 1
ATOM 8463 C C . GLU D 1 206 ? 27.793 -25.530 34.096 1.00 16.75 206 GLU D C 1
ATOM 8464 O O . GLU D 1 206 ? 28.252 -26.677 34.076 1.00 17.17 206 GLU D O 1
ATOM 8470 N N . ARG D 1 207 ? 27.488 -24.893 35.222 1.00 17.83 207 ARG D N 1
ATOM 8471 C CA . ARG D 1 207 ? 27.625 -25.550 36.517 1.00 19.02 207 ARG D CA 1
ATOM 8472 C C . ARG D 1 207 ? 26.696 -26.763 36.610 1.00 19.13 207 ARG D C 1
ATOM 8473 O O . ARG D 1 207 ? 27.112 -27.817 37.089 1.00 19.30 207 ARG D O 1
ATOM 8481 N N . ALA D 1 208 ? 25.455 -26.630 36.142 1.00 18.85 208 ALA D N 1
ATOM 8482 C CA . ALA D 1 208 ? 24.552 -27.779 36.032 1.00 18.77 208 ALA D CA 1
ATOM 8483 C C . ALA D 1 208 ? 25.167 -28.898 35.187 1.00 19.06 208 ALA D C 1
ATOM 8484 O O . ALA D 1 208 ? 25.146 -30.066 35.584 1.00 19.21 208 ALA D O 1
ATOM 8486 N N . GLY D 1 209 ? 25.749 -28.545 34.044 1.00 18.29 209 GLY D N 1
ATOM 8487 C CA . GLY D 1 209 ? 26.515 -29.494 33.258 1.00 18.25 209 GLY D CA 1
ATOM 8488 C C . GLY D 1 209 ? 25.668 -30.516 32.525 1.00 17.97 209 GLY D C 1
ATOM 8489 O O . GLY D 1 209 ? 24.481 -30.302 32.272 1.00 17.18 209 GLY D O 1
ATOM 8490 N N . GLY D 1 210 ? 26.280 -31.648 32.190 1.00 17.34 210 GLY D N 1
ATOM 8491 C CA . GLY D 1 210 ? 25.604 -32.647 31.383 1.00 16.75 210 GLY D CA 1
ATOM 8492 C C . GLY D 1 210 ? 25.503 -32.202 29.933 1.00 16.64 210 GLY D C 1
ATOM 8493 O O . GLY D 1 210 ? 25.923 -31.102 29.581 1.00 16.06 210 GLY D O 1
ATOM 8494 N N . PRO D 1 211 ? 24.936 -33.053 29.087 1.00 16.38 211 PRO D N 1
ATOM 8495 C CA . PRO D 1 211 ? 24.847 -32.772 27.648 1.00 16.58 211 PRO D CA 1
ATOM 8496 C C . PRO D 1 211 ? 24.085 -31.471 27.376 1.00 15.85 211 PRO D C 1
ATOM 8497 O O . PRO D 1 211 ? 24.511 -30.693 26.529 1.00 15.84 211 PRO D O 1
ATOM 8501 N N . ALA D 1 212 ? 23.009 -31.221 28.115 1.00 15.39 212 ALA D N 1
ATOM 8502 C CA . ALA D 1 212 ? 22.220 -30.004 27.929 1.00 14.64 212 ALA D CA 1
ATOM 8503 C C . ALA D 1 212 ? 22.903 -28.734 28.435 1.00 14.24 212 ALA D C 1
ATOM 8504 O O . ALA D 1 212 ? 22.734 -27.668 27.849 1.00 13.52 212 ALA D O 1
ATOM 8506 N N . GLY D 1 213 ? 23.669 -28.837 29.517 1.00 13.68 213 GLY D N 1
ATOM 8507 C CA . GLY D 1 213 ? 24.372 -27.684 30.052 1.00 13.49 213 GLY D CA 1
ATOM 8508 C C . GLY D 1 213 ? 25.495 -27.259 29.131 1.00 14.00 213 GLY D C 1
ATOM 8509 O O . GLY D 1 213 ? 25.676 -26.073 28.846 1.00 14.03 213 GLY D O 1
ATOM 8510 N N . GLU D 1 214 ? 26.256 -28.242 28.657 1.00 13.82 214 GLU D N 1
ATOM 8511 C CA . GLU D 1 214 ? 27.319 -27.971 27.694 1.00 14.50 214 GLU D CA 1
ATOM 8512 C C . GLU D 1 214 ? 26.754 -27.402 26.390 1.00 14.05 214 GLU D C 1
ATOM 8513 O O . GLU D 1 214 ? 27.258 -26.405 25.860 1.00 13.67 214 GLU D O 1
ATOM 8519 N N . LEU D 1 215 ? 25.695 -28.025 25.880 1.00 13.49 215 LEU D N 1
ATOM 8520 C CA . LEU D 1 215 ? 25.034 -27.509 24.678 1.00 13.37 215 LEU D CA 1
ATOM 8521 C C . LEU D 1 215 ? 24.502 -26.084 24.856 1.00 13.27 215 LEU D C 1
ATOM 8522 O O . LEU D 1 215 ? 24.667 -25.242 23.966 1.00 12.38 215 LEU D O 1
ATOM 8527 N N . PHE D 1 216 ? 23.853 -25.821 25.987 1.00 12.87 216 PHE D N 1
ATOM 8528 C CA . PHE D 1 216 ? 23.345 -24.481 26.290 1.00 12.64 216 PHE D CA 1
ATOM 8529 C C . PHE D 1 216 ? 24.461 -23.442 26.199 1.00 13.14 216 PHE D C 1
ATOM 8530 O O . PHE D 1 216 ? 24.292 -22.364 25.625 1.00 12.53 216 PHE D O 1
ATOM 8538 N N . SER D 1 217 ? 25.614 -23.766 26.779 1.00 11.82 217 SER D N 1
ATOM 8539 C CA . SER D 1 217 ? 26.728 -22.830 26.781 1.00 12.51 217 SER D CA 1
ATOM 8540 C C . SER D 1 217 ? 27.289 -22.593 25.382 1.00 12.49 217 SER D C 1
ATOM 8541 O O . SER D 1 217 ? 27.534 -21.450 24.994 1.00 12.86 217 SER D O 1
ATOM 8544 N N . ASP D 1 218 ? 27.519 -23.658 24.623 1.00 12.51 218 ASP D N 1
ATOM 8545 C CA . ASP D 1 218 ? 28.051 -23.478 23.269 1.00 12.90 218 ASP D CA 1
ATOM 8546 C C . ASP D 1 218 ? 27.114 -22.664 22.379 1.00 12.76 218 ASP D C 1
ATOM 8547 O O . ASP D 1 218 ? 27.565 -21.854 21.563 1.00 12.58 218 ASP D O 1
ATOM 8552 N N . ILE D 1 219 ? 25.815 -22.886 22.556 1.00 12.12 219 ILE D N 1
ATOM 8553 C CA . ILE D 1 219 ? 24.797 -22.158 21.794 1.00 11.93 219 ILE D CA 1
ATOM 8554 C C . ILE D 1 219 ? 24.696 -20.696 22.228 1.00 12.39 219 ILE D C 1
ATOM 8555 O O . ILE D 1 219 ? 24.821 -19.774 21.411 1.00 12.13 219 ILE D O 1
ATOM 8560 N N . MET D 1 220 ? 24.481 -20.457 23.520 1.00 11.59 220 MET D N 1
ATOM 8561 C CA . MET D 1 220 ? 24.165 -19.106 23.952 1.00 11.23 220 MET D CA 1
ATOM 8562 C C . MET D 1 220 ? 25.363 -18.159 23.982 1.00 11.94 220 MET D C 1
ATOM 8563 O O . MET D 1 220 ? 25.184 -16.948 23.966 1.00 11.60 220 MET D O 1
ATOM 8568 N N . ASN D 1 221 ? 26.578 -18.702 23.994 1.00 11.47 221 ASN D N 1
ATOM 8569 C CA . ASN D 1 221 ? 27.760 -17.860 23.823 1.00 11.97 221 ASN D CA 1
ATOM 8570 C C . ASN D 1 221 ? 27.848 -17.213 22.435 1.00 12.86 221 ASN D C 1
ATOM 8571 O O . ASN D 1 221 ? 28.484 -16.166 22.266 1.00 13.11 221 ASN D O 1
ATOM 8576 N N . PHE D 1 222 ? 27.233 -17.836 21.434 1.00 12.49 222 PHE D N 1
ATOM 8577 C CA . PHE D 1 222 ? 27.311 -17.277 20.083 1.00 12.24 222 PHE D CA 1
ATOM 8578 C C . PHE D 1 222 ? 26.416 -16.050 19.947 1.00 12.07 222 PHE D C 1
ATOM 8579 O O . PHE D 1 222 ? 26.874 -14.997 19.505 1.00 12.20 222 PHE D O 1
ATOM 8587 N N . THR D 1 223 ? 25.153 -16.174 20.342 1.00 11.37 223 THR D N 1
ATOM 8588 C CA . THR D 1 223 ? 24.241 -15.039 20.229 1.00 11.25 223 THR D CA 1
ATOM 8589 C C . THR D 1 223 ? 24.503 -13.966 21.274 1.00 10.93 223 THR D C 1
ATOM 8590 O O . THR D 1 223 ? 24.046 -12.840 21.116 1.00 10.62 223 THR D O 1
ATOM 8594 N N . LEU D 1 224 ? 25.226 -14.303 22.340 1.00 10.43 224 LEU D N 1
ATOM 8595 C CA . LEU D 1 224 ? 25.680 -13.285 23.277 1.00 10.41 224 LEU D CA 1
ATOM 8596 C C . LEU D 1 224 ? 26.365 -12.160 22.504 1.00 10.41 224 LEU D C 1
ATOM 8597 O O . LEU D 1 224 ? 26.111 -10.987 22.766 1.00 11.30 224 LEU D O 1
ATOM 8602 N N . LYS D 1 225 ? 27.197 -12.542 21.539 1.00 10.48 225 LYS D N 1
ATOM 8603 C CA . LYS D 1 225 ? 27.947 -11.595 20.711 1.00 11.17 225 LYS D CA 1
ATOM 8604 C C . LYS D 1 225 ? 27.074 -10.930 19.643 1.00 10.71 225 LYS D C 1
ATOM 8605 O O . LYS D 1 225 ? 27.045 -9.706 19.532 1.00 10.60 225 LYS D O 1
ATOM 8611 N N . THR D 1 226 ? 26.314 -11.727 18.896 1.00 10.45 226 THR D N 1
ATOM 8612 C CA . THR D 1 226 ? 25.583 -11.142 17.775 1.00 9.92 226 THR D CA 1
ATOM 8613 C C . THR D 1 226 ? 24.435 -10.256 18.227 1.00 10.32 226 THR D C 1
ATOM 8614 O O . THR D 1 226 ? 24.132 -9.248 17.577 1.00 10.60 226 THR D O 1
ATOM 8618 N N . GLN D 1 227 ? 23.782 -10.640 19.322 1.00 10.22 227 GLN D N 1
ATOM 8619 C CA . GLN D 1 227 ? 22.628 -9.863 19.782 1.00 11.11 227 GLN D CA 1
ATOM 8620 C C . GLN D 1 227 ? 23.079 -8.519 20.336 1.00 10.98 227 GLN D C 1
ATOM 8621 O O . GLN D 1 227 ? 22.387 -7.509 20.195 1.00 11.35 227 GLN D O 1
ATOM 8627 N N . PHE D 1 228 ? 24.261 -8.500 20.949 1.00 11.26 228 PHE D N 1
ATOM 8628 C CA . PHE D 1 228 ? 24.836 -7.228 21.373 1.00 11.31 228 PHE D CA 1
ATOM 8629 C C . PHE D 1 228 ? 25.156 -6.318 20.190 1.00 11.19 228 PHE D C 1
ATOM 8630 O O . PHE D 1 228 ? 24.784 -5.143 20.180 1.00 11.38 228 PHE D O 1
ATOM 8638 N N . GLU D 1 229 ? 25.868 -6.857 19.207 1.00 10.57 229 GLU D N 1
ATOM 8639 C CA . GLU D 1 229 ? 26.322 -6.039 18.088 1.00 11.41 229 GLU D CA 1
ATOM 8640 C C . GLU D 1 229 ? 25.152 -5.493 17.275 1.00 11.77 229 GLU D C 1
ATOM 8641 O O . GLU D 1 229 ? 25.180 -4.330 16.855 1.00 11.89 229 GLU D O 1
ATOM 8647 N N . ASN D 1 230 ? 24.129 -6.323 17.068 1.00 11.12 230 ASN D N 1
ATOM 8648 C CA . ASN D 1 230 ? 23.004 -5.927 16.217 1.00 11.98 230 ASN D CA 1
ATOM 8649 C C . ASN D 1 230 ? 21.946 -5.063 16.901 1.00 12.67 230 ASN D C 1
ATOM 8650 O O . ASN D 1 230 ? 21.430 -4.119 16.296 1.00 11.86 230 ASN D O 1
ATOM 8655 N N . TYR D 1 231 ? 21.629 -5.382 18.153 1.00 12.16 231 TYR D N 1
ATOM 8656 C CA . TYR D 1 231 ? 20.488 -4.763 18.826 1.00 12.94 231 TYR D CA 1
ATOM 8657 C C . TYR D 1 231 ? 20.816 -4.142 20.178 1.00 13.48 231 TYR D C 1
ATOM 8658 O O . TYR D 1 231 ? 19.924 -3.615 20.843 1.00 14.35 231 TYR D O 1
ATOM 8667 N N . GLY D 1 232 ? 22.079 -4.227 20.586 1.00 12.73 232 GLY D N 1
ATOM 8668 C CA . GLY D 1 232 ? 22.520 -3.627 21.829 1.00 13.14 232 GLY D CA 1
ATOM 8669 C C . GLY D 1 232 ? 22.083 -4.392 23.061 1.00 13.60 232 GLY D C 1
ATOM 8670 O O . GLY D 1 232 ? 22.118 -3.853 24.169 1.00 14.35 232 GLY D O 1
ATOM 8671 N N . LEU D 1 233 ? 21.655 -5.639 22.875 1.00 12.89 233 LEU D N 1
ATOM 8672 C CA . LEU D 1 233 ? 21.188 -6.465 23.990 1.00 13.23 233 LEU D CA 1
ATOM 8673 C C . LEU D 1 233 ? 22.322 -7.003 24.863 1.00 12.40 233 LEU D C 1
ATOM 8674 O O . LEU D 1 233 ? 23.382 -7.365 24.361 1.00 13.05 233 LEU D O 1
ATOM 8679 N N . ALA D 1 234 ? 22.080 -7.079 26.168 1.00 13.70 234 ALA D N 1
ATOM 8680 C CA . ALA D 1 234 ? 23.102 -7.463 27.150 1.00 14.14 234 ALA D CA 1
ATOM 8681 C C . ALA D 1 234 ? 23.424 -8.961 27.143 1.00 14.34 234 ALA D C 1
ATOM 8682 O O . ALA D 1 234 ? 24.469 -9.401 27.638 1.00 14.67 234 ALA D O 1
ATOM 8684 N N . GLY D 1 235 ? 22.515 -9.744 26.574 1.00 13.52 235 GLY D N 1
ATOM 8685 C CA . GLY D 1 235 ? 22.716 -11.170 26.399 1.00 12.43 235 GLY D CA 1
ATOM 8686 C C . GLY D 1 235 ? 21.779 -11.601 25.291 1.00 11.87 235 GLY D C 1
ATOM 8687 O O . GLY D 1 235 ? 20.879 -10.846 24.941 1.00 12.03 235 GLY D O 1
ATOM 8688 N N . GLY D 1 236 ? 21.994 -12.783 24.724 1.00 11.38 236 GLY D N 1
ATOM 8689 C CA . GLY D 1 236 ? 21.084 -13.267 23.700 1.00 10.97 236 GLY D CA 1
ATOM 8690 C C . GLY D 1 236 ? 19.785 -13.724 24.349 1.00 10.90 236 GLY D C 1
ATOM 8691 O O . GLY D 1 236 ? 19.816 -14.569 25.238 1.00 11.28 236 GLY D O 1
ATOM 8692 N N . PRO D 1 237 ? 18.634 -13.170 23.969 1.00 10.45 237 PRO D N 1
ATOM 8693 C CA . PRO D 1 237 ? 17.377 -13.667 24.543 1.00 10.13 237 PRO D CA 1
ATOM 8694 C C . PRO D 1 237 ? 17.135 -15.111 24.138 1.00 10.29 237 PRO D C 1
ATOM 8695 O O . PRO D 1 237 ? 17.558 -15.543 23.057 1.00 10.75 237 PRO D O 1
ATOM 8699 N N . VAL D 1 238 ? 16.439 -15.844 24.997 1.00 10.27 238 VAL D N 1
ATOM 8700 C CA . VAL D 1 238 ? 15.959 -17.171 24.624 1.00 10.15 238 VAL D CA 1
ATOM 8701 C C . VAL D 1 238 ? 14.473 -17.107 24.258 1.00 9.73 238 VAL D C 1
ATOM 8702 O O . VAL D 1 238 ? 13.638 -17.764 24.881 1.00 9.91 238 VAL D O 1
ATOM 8706 N N . HIS D 1 239 ? 14.167 -16.318 23.227 1.00 9.12 239 HIS D N 1
ATOM 8707 C CA . HIS D 1 239 ? 12.795 -15.919 22.906 1.00 9.27 239 HIS D CA 1
ATOM 8708 C C . HIS D 1 239 ? 11.868 -17.136 22.860 1.00 8.84 239 HIS D C 1
ATOM 8709 O O . HIS D 1 239 ? 10.811 -17.167 23.492 1.00 10.27 239 HIS D O 1
ATOM 8716 N N . ASP D 1 240 ? 12.278 -18.142 22.090 1.00 8.71 240 ASP D N 1
ATOM 8717 C CA . ASP D 1 240 ? 11.390 -19.246 21.733 1.00 8.65 240 ASP D CA 1
ATOM 8718 C C . ASP D 1 240 ? 11.091 -20.129 22.931 1.00 9.15 240 ASP D C 1
ATOM 8719 O O . ASP D 1 240 ? 10.030 -20.743 22.993 1.00 9.51 240 ASP D O 1
ATOM 8724 N N . ALA D 1 241 ? 12.021 -20.160 23.879 1.00 8.42 241 ALA D N 1
ATOM 8725 C CA . ALA D 1 241 ? 11.833 -20.932 25.101 1.00 9.42 241 ALA D CA 1
ATOM 8726 C C . ALA D 1 241 ? 10.705 -20.405 25.993 1.00 9.40 241 ALA D C 1
ATOM 8727 O O . ALA D 1 241 ? 10.169 -21.155 26.810 1.00 9.10 241 ALA D O 1
ATOM 8729 N N . THR D 1 242 ? 10.333 -19.137 25.835 1.00 8.82 242 THR D N 1
ATOM 8730 C CA . THR D 1 242 ? 9.248 -18.562 26.635 1.00 9.35 242 THR D CA 1
ATOM 8731 C C . THR D 1 242 ? 7.903 -19.220 26.316 1.00 9.43 242 THR D C 1
ATOM 8732 O O . THR D 1 242 ? 7.021 -19.277 27.180 1.00 10.01 242 THR D O 1
ATOM 8736 N N . CYS D 1 243 ? 7.728 -19.702 25.085 1.00 9.62 243 CYS D N 1
ATOM 8737 C CA . CYS D 1 243 ? 6.488 -20.401 24.751 1.00 9.81 243 CYS D CA 1
ATOM 8738 C C . CYS D 1 243 ? 6.351 -21.700 25.534 1.00 10.43 243 CYS D C 1
ATOM 8739 O O . CYS D 1 243 ? 5.255 -22.073 25.976 1.00 10.74 243 CYS D O 1
ATOM 8742 N N . ILE D 1 244 ? 7.465 -22.405 25.689 1.00 9.87 244 ILE D N 1
ATOM 8743 C CA . ILE D 1 244 ? 7.439 -23.640 26.467 1.00 10.38 244 ILE D CA 1
ATOM 8744 C C . ILE D 1 244 ? 7.236 -23.333 27.949 1.00 10.40 244 ILE D C 1
ATOM 8745 O O . ILE D 1 244 ? 6.459 -24.004 28.628 1.00 10.25 244 ILE D O 1
ATOM 8750 N N . GLY D 1 245 ? 7.920 -22.308 28.450 1.00 10.16 245 GLY D N 1
ATOM 8751 C CA . GLY D 1 245 ? 7.674 -21.827 29.801 1.00 9.82 245 GLY D CA 1
ATOM 8752 C C . GLY D 1 245 ? 6.213 -21.487 30.050 1.00 10.68 245 GLY D C 1
ATOM 8753 O O . GLY D 1 245 ? 5.637 -21.860 31.071 1.00 10.78 245 GLY D O 1
ATOM 8754 N N . TYR D 1 246 ? 5.597 -20.795 29.096 1.00 10.68 246 TYR D N 1
ATOM 8755 C CA . TYR D 1 246 ? 4.188 -20.417 29.197 1.00 10.60 246 TYR D CA 1
ATOM 8756 C C . TYR D 1 246 ? 3.293 -21.646 29.366 1.00 11.03 246 TYR D C 1
ATOM 8757 O O . TYR D 1 246 ? 2.352 -21.621 30.168 1.00 12.25 246 TYR D O 1
ATOM 8766 N N . LEU D 1 247 ? 3.588 -22.720 28.641 1.00 10.09 247 LEU D N 1
ATOM 8767 C CA . LEU D 1 247 ? 2.752 -23.925 28.745 1.00 10.62 247 LEU D CA 1
ATOM 8768 C C . LEU D 1 247 ? 3.028 -24.742 30.008 1.00 11.72 247 LEU D C 1
ATOM 8769 O O . LEU D 1 247 ? 2.159 -25.505 30.465 1.00 11.98 247 LEU D O 1
ATOM 8774 N N . ILE D 1 248 ? 4.238 -24.610 30.542 1.00 11.93 248 ILE D N 1
ATOM 8775 C CA . ILE D 1 248 ? 4.585 -25.269 31.808 1.00 12.76 248 ILE D CA 1
ATOM 8776 C C . ILE D 1 248 ? 3.913 -24.573 32.995 1.00 13.93 248 ILE D C 1
ATOM 8777 O O . ILE D 1 248 ? 3.292 -25.225 33.847 1.00 14.58 248 ILE D O 1
ATOM 8782 N N . ASN D 1 249 ? 4.030 -23.250 33.055 1.00 14.10 249 ASN D N 1
ATOM 8783 C CA . ASN D 1 249 ? 3.343 -22.471 34.084 1.00 15.16 249 ASN D CA 1
ATOM 8784 C C . ASN D 1 249 ? 2.994 -21.064 33.615 1.00 14.68 249 ASN D C 1
ATOM 8785 O O . ASN D 1 249 ? 3.830 -20.157 33.688 1.00 13.85 249 ASN D O 1
ATOM 8790 N N . PRO D 1 250 ? 1.772 -20.871 33.132 1.00 14.28 250 PRO D N 1
ATOM 8791 C CA . PRO D 1 250 ? 1.405 -19.563 32.583 1.00 14.40 250 PRO D CA 1
ATOM 8792 C C . PRO D 1 250 ? 1.426 -18.464 33.644 1.00 14.75 250 PRO D C 1
ATOM 8793 O O . PRO D 1 250 ? 1.494 -17.285 33.301 1.00 14.00 250 PRO D O 1
ATOM 8797 N N . ASP D 1 251 ? 1.390 -18.837 34.924 1.00 15.23 251 ASP D N 1
ATOM 8798 C CA . ASP D 1 251 ? 1.418 -17.845 35.995 1.00 15.34 251 ASP D CA 1
ATOM 8799 C C . ASP D 1 251 ? 2.741 -17.097 36.068 1.00 15.04 251 ASP D C 1
ATOM 8800 O O . ASP D 1 251 ? 2.816 -16.061 36.727 1.00 15.65 251 ASP D O 1
ATOM 8805 N N . GLY D 1 252 ? 3.777 -17.617 35.414 1.00 14.07 252 GLY D N 1
ATOM 8806 C CA . GLY D 1 252 ? 5.061 -16.935 35.376 1.00 13.50 252 GLY D CA 1
ATOM 8807 C C . GLY D 1 252 ? 5.129 -15.797 34.370 1.00 13.32 252 GLY D C 1
ATOM 8808 O O . GLY D 1 252 ? 6.100 -15.031 34.336 1.00 12.62 252 GLY D O 1
ATOM 8809 N N . ILE D 1 253 ? 4.084 -15.670 33.557 1.00 12.42 253 ILE D N 1
ATOM 8810 C CA . ILE D 1 253 ? 4.057 -14.672 32.491 1.00 12.30 253 ILE D CA 1
ATOM 8811 C C . ILE D 1 253 ? 2.778 -13.854 32.603 1.00 12.39 253 ILE D C 1
ATOM 8812 O O . ILE D 1 253 ? 1.712 -14.410 32.872 1.00 14.00 253 ILE D O 1
ATOM 8817 N N . LYS D 1 254 ? 2.899 -12.539 32.461 1.00 11.22 254 LYS D N 1
ATOM 8818 C CA . LYS D 1 254 ? 1.720 -11.681 32.439 1.00 12.11 254 LYS D CA 1
ATOM 8819 C C . LYS D 1 254 ? 1.342 -11.400 30.991 1.00 11.40 254 LYS D C 1
ATOM 8820 O O . LYS D 1 254 ? 2.178 -10.922 30.231 1.00 10.91 254 LYS D O 1
ATOM 8826 N N . THR D 1 255 ? 0.099 -11.701 30.616 1.00 10.49 255 THR D N 1
ATOM 8827 C CA . THR D 1 255 ? -0.376 -11.350 29.275 1.00 10.13 255 THR D CA 1
ATOM 8828 C C . THR D 1 255 ? -1.474 -10.303 29.369 1.00 10.28 255 THR D C 1
ATOM 8829 O O . THR D 1 255 ? -2.045 -10.077 30.445 1.00 10.50 255 THR D O 1
ATOM 8833 N N . GLN D 1 256 ? -1.752 -9.651 28.242 1.00 10.15 256 GLN D N 1
ATOM 8834 C CA . GLN D 1 256 ? -2.902 -8.762 28.129 1.00 10.77 256 GLN D CA 1
ATOM 8835 C C . GLN D 1 256 ? -3.634 -9.088 26.835 1.00 11.05 256 GLN D C 1
ATOM 8836 O O . GLN D 1 256 ? -3.002 -9.190 25.779 1.00 10.95 256 GLN D O 1
ATOM 8842 N N . GLU D 1 257 ? -4.954 -9.254 26.913 1.00 10.89 257 GLU D N 1
ATOM 8843 C CA . GLU D 1 257 ? -5.762 -9.529 25.726 1.00 11.97 257 GLU D CA 1
ATOM 8844 C C . GLU D 1 257 ? -5.867 -8.277 24.867 1.00 11.06 257 GLU D C 1
ATOM 8845 O O . GLU D 1 257 ? -6.233 -7.215 25.376 1.00 10.03 257 GLU D O 1
ATOM 8851 N N . MET D 1 258 ? -5.528 -8.397 23.581 1.00 9.83 258 MET D N 1
ATOM 8852 C CA . MET D 1 258 ? -5.563 -7.273 22.642 1.00 9.35 258 MET D CA 1
ATOM 8853 C C . MET D 1 258 ? -6.062 -7.744 21.283 1.00 8.74 258 MET D C 1
ATOM 8854 O O . MET D 1 258 ? -5.887 -8.902 20.928 1.00 8.82 258 MET D O 1
ATOM 8859 N N . TYR D 1 259 ? -6.660 -6.827 20.533 1.00 8.55 259 TYR D N 1
ATOM 8860 C CA . TYR D 1 259 ? -6.914 -7.036 19.116 1.00 8.01 259 TYR D CA 1
ATOM 8861 C C . TYR D 1 259 ? -5.627 -6.731 18.350 1.00 8.57 259 TYR D C 1
ATOM 8862 O O . TYR D 1 259 ? -5.112 -5.599 18.394 1.00 7.93 259 TYR D O 1
ATOM 8871 N N . VAL D 1 260 ? -5.102 -7.758 17.684 1.00 8.09 260 VAL D N 1
ATOM 8872 C CA . VAL D 1 260 ? -3.834 -7.633 16.958 1.00 8.37 260 VAL D CA 1
ATOM 8873 C C . VAL D 1 260 ? -4.079 -7.798 15.466 1.00 8.60 260 VAL D C 1
ATOM 8874 O O . VAL D 1 260 ? -4.824 -8.686 15.057 1.00 9.74 260 VAL D O 1
ATOM 8878 N N . GLU D 1 261 ? -3.472 -6.930 14.653 1.00 8.88 261 GLU D N 1
ATOM 8879 C CA . GLU D 1 261 ? -3.580 -7.025 13.196 1.00 10.18 261 GLU D CA 1
ATOM 8880 C C . GLU D 1 261 ? -2.179 -7.065 12.595 1.00 9.94 261 GLU D C 1
ATOM 8881 O O . GLU D 1 261 ? -1.302 -6.321 13.045 1.00 9.84 261 GLU D O 1
ATOM 8887 N N . VAL D 1 262 ? -1.972 -7.921 11.599 1.00 9.07 262 VAL D N 1
ATOM 8888 C CA . VAL D 1 262 ? -0.682 -7.980 10.913 1.00 7.66 262 VAL D CA 1
ATOM 8889 C C . VAL D 1 262 ? -0.744 -7.068 9.698 1.00 7.70 262 VAL D C 1
ATOM 8890 O O . VAL D 1 262 ? -1.645 -7.199 8.866 1.00 7.10 262 VAL D O 1
ATOM 8894 N N . ASP D 1 263 ? 0.217 -6.150 9.597 1.00 6.61 263 ASP D N 1
ATOM 8895 C CA . ASP D 1 263 ? 0.281 -5.237 8.451 1.00 7.10 263 ASP D CA 1
ATOM 8896 C C . ASP D 1 263 ? 1.027 -5.914 7.295 1.00 7.22 263 ASP D C 1
ATOM 8897 O O . ASP D 1 263 ? 2.202 -6.259 7.440 1.00 8.24 263 ASP D O 1
ATOM 8902 N N . VAL D 1 264 ? 0.344 -6.119 6.169 1.00 6.26 264 VAL D N 1
ATOM 8903 C CA . VAL D 1 264 ? 0.983 -6.711 4.994 1.00 7.33 264 VAL D CA 1
ATOM 8904 C C . VAL D 1 264 ? 1.287 -5.666 3.911 1.00 7.55 264 VAL D C 1
ATOM 8905 O O . VAL D 1 264 ? 1.681 -6.024 2.797 1.00 8.18 264 VAL D O 1
ATOM 8909 N N . ASN D 1 265 ? 1.151 -4.377 4.233 1.00 7.22 265 ASN D N 1
ATOM 8910 C CA . ASN D 1 265 ? 1.537 -3.302 3.305 1.00 8.08 265 ASN D CA 1
ATOM 8911 C C . ASN D 1 265 ? 3.044 -3.301 3.088 1.00 8.06 265 ASN D C 1
ATOM 8912 O O . ASN D 1 265 ? 3.796 -3.218 4.048 1.00 8.32 265 ASN D O 1
ATOM 8917 N N . SER D 1 266 ? 3.486 -3.352 1.836 1.00 9.19 266 SER D N 1
ATOM 8918 C CA . SER D 1 266 ? 4.871 -3.012 1.516 1.00 10.45 266 SER D CA 1
ATOM 8919 C C . SER D 1 266 ? 5.154 -1.597 2.032 1.00 10.01 266 SER D C 1
ATOM 8920 O O . SER D 1 266 ? 4.282 -0.715 2.008 1.00 9.44 266 SER D O 1
ATOM 8923 N N . GLY D 1 267 ? 6.352 -1.378 2.558 1.00 9.69 267 GLY D N 1
ATOM 8924 C CA . GLY D 1 267 ? 6.668 -0.076 3.121 1.00 9.55 267 GLY D CA 1
ATOM 8925 C C . GLY D 1 267 ? 7.256 -0.198 4.513 1.00 9.35 267 GLY D C 1
ATOM 8926 O O . GLY D 1 267 ? 7.723 -1.273 4.883 1.00 8.56 267 GLY D O 1
ATOM 8927 N N . PRO D 1 268 ? 7.253 0.887 5.283 1.00 8.58 268 PRO D N 1
ATOM 8928 C CA . PRO D 1 268 ? 8.023 0.909 6.537 1.00 8.70 268 PRO D CA 1
ATOM 8929 C C . PRO D 1 268 ? 7.408 0.113 7.702 1.00 7.44 268 PRO D C 1
ATOM 8930 O O . PRO D 1 268 ? 8.073 -0.015 8.732 1.00 7.73 268 PRO D O 1
ATOM 8934 N N . CYS D 1 269 ? 6.210 -0.445 7.531 1.00 6.91 269 CYS D N 1
ATOM 8935 C CA . CYS D 1 269 ? 5.576 -1.279 8.568 1.00 7.60 269 CYS D CA 1
ATOM 8936 C C . CYS D 1 269 ? 5.219 -2.696 8.102 1.00 7.82 269 CYS D C 1
ATOM 8937 O O . CYS D 1 269 ? 4.433 -3.401 8.737 1.00 7.86 269 CYS D O 1
ATOM 8940 N N . TYR D 1 270 ? 5.796 -3.121 6.979 1.00 7.31 270 TYR D N 1
ATOM 8941 C CA . TYR D 1 270 ? 5.580 -4.483 6.478 1.00 7.72 270 TYR D CA 1
ATOM 8942 C C . TYR D 1 270 ? 5.900 -5.517 7.561 1.00 7.24 270 TYR D C 1
ATOM 8943 O O . TYR D 1 270 ? 6.987 -5.474 8.136 1.00 8.03 270 TYR D O 1
ATOM 8952 N N . GLY D 1 271 ? 4.969 -6.427 7.846 1.00 6.98 271 GLY D N 1
ATOM 8953 C CA . GLY D 1 271 ? 5.172 -7.420 8.894 1.00 7.13 271 GLY D CA 1
ATOM 8954 C C . GLY D 1 271 ? 5.040 -6.934 10.335 1.00 6.80 271 GLY D C 1
ATOM 8955 O O . GLY D 1 271 ? 5.377 -7.663 11.267 1.00 7.86 271 GLY D O 1
ATOM 8956 N N . ARG D 1 272 ? 4.529 -5.722 10.552 1.00 7.03 272 ARG D N 1
ATOM 8957 C CA . ARG D 1 272 ? 4.257 -5.248 11.917 1.00 6.69 272 ARG D CA 1
ATOM 8958 C C . ARG D 1 272 ? 3.030 -5.932 12.517 1.00 7.45 272 ARG D C 1
ATOM 8959 O O . ARG D 1 272 ? 2.038 -6.097 11.826 1.00 7.56 272 ARG D O 1
ATOM 8967 N N . THR D 1 273 ? 3.105 -6.310 13.793 1.00 7.40 273 THR D N 1
ATOM 8968 C CA . THR D 1 273 ? 1.904 -6.681 14.534 1.00 7.35 273 THR D CA 1
ATOM 8969 C C . THR D 1 273 ? 1.420 -5.411 15.219 1.00 8.58 273 THR D C 1
ATOM 8970 O O . THR D 1 273 ? 2.067 -4.903 16.143 1.00 7.88 273 THR D O 1
ATOM 8974 N N . VAL D 1 274 ? 0.289 -4.905 14.737 1.00 7.37 274 VAL D N 1
ATOM 8975 C CA . VAL D 1 274 ? -0.319 -3.698 15.280 1.00 7.56 274 VAL D CA 1
ATOM 8976 C C . VAL D 1 274 ? -1.215 -4.137 16.420 1.00 7.76 274 VAL D C 1
ATOM 8977 O O . VAL D 1 274 ? -2.203 -4.840 16.191 1.00 8.56 274 VAL D O 1
ATOM 8981 N N . CYS D 1 275 ? -0.851 -3.737 17.636 1.00 8.31 275 CYS D N 1
ATOM 8982 C CA . CYS D 1 275 ? -1.526 -4.247 18.827 1.00 8.81 275 CYS D CA 1
ATOM 8983 C C . CYS D 1 275 ? -2.318 -3.129 19.490 1.00 9.11 275 CYS D C 1
ATOM 8984 O O . CYS D 1 275 ? -1.746 -2.108 19.871 1.00 8.48 275 CYS D O 1
ATOM 8987 N N . ASP D 1 276 ? -3.628 -3.331 19.626 1.00 9.38 276 ASP D N 1
ATOM 8988 C CA . ASP D 1 276 ? -4.510 -2.290 20.148 1.00 10.20 276 ASP D CA 1
ATOM 8989 C C . ASP D 1 276 ? -4.474 -2.326 21.674 1.00 11.13 276 ASP D C 1
ATOM 8990 O O . ASP D 1 276 ? -5.366 -2.876 22.319 1.00 11.62 276 ASP D O 1
ATOM 8995 N N . GLU D 1 277 ? -3.407 -1.762 22.229 1.00 11.79 277 GLU D N 1
ATOM 8996 C CA . GLU D 1 277 ? -3.143 -1.763 23.665 1.00 13.77 277 GLU D CA 1
ATOM 8997 C C . GLU D 1 277 ? -4.251 -1.106 24.473 1.00 13.29 277 GLU D C 1
ATOM 8998 O O . GLU D 1 277 ? -4.547 -1.539 25.591 1.00 13.81 277 GLU D O 1
ATOM 9004 N N . LEU D 1 278 ? -4.814 -0.037 23.915 1.00 13.32 278 LEU D N 1
ATOM 9005 C CA . LEU D 1 278 ? -5.814 0.777 24.615 1.00 14.16 278 LEU D CA 1
ATOM 9006 C C . LEU D 1 278 ? -7.256 0.471 24.249 1.00 14.32 278 LEU D C 1
ATOM 9007 O O . LEU D 1 278 ? -8.181 1.041 24.832 1.00 15.67 278 LEU D O 1
ATOM 9012 N N . GLY D 1 279 ? -7.447 -0.428 23.288 1.00 13.67 279 GLY D N 1
ATOM 9013 C CA . GLY D 1 279 ? -8.767 -0.856 22.861 1.00 13.54 279 GLY D CA 1
ATOM 9014 C C . GLY D 1 279 ? -9.521 0.214 22.099 1.00 13.81 279 GLY D C 1
ATOM 9015 O O . GLY D 1 279 ? -10.753 0.212 22.085 1.00 14.88 279 GLY D O 1
ATOM 9016 N N . VAL D 1 280 ? -8.792 1.109 21.436 1.00 12.61 280 VAL D N 1
ATOM 9017 C CA . VAL D 1 280 ? -9.441 2.250 20.783 1.00 12.44 280 VAL D CA 1
ATOM 9018 C C . VAL D 1 280 ? -10.236 1.883 19.542 1.00 12.77 280 VAL D C 1
ATOM 9019 O O . VAL D 1 280 ? -11.107 2.650 19.123 1.00 13.51 280 VAL D O 1
ATOM 9023 N N . LEU D 1 281 ? -9.913 0.749 18.920 1.00 12.58 281 LEU D N 1
ATOM 9024 C CA . LEU D 1 281 ? -10.634 0.314 17.725 1.00 12.24 281 LEU D CA 1
ATOM 9025 C C . LEU D 1 281 ? -12.002 -0.324 17.993 1.00 13.35 281 LEU D C 1
ATOM 9026 O O . LEU D 1 281 ? -12.773 -0.538 17.057 1.00 13.71 281 LEU D O 1
ATOM 9031 N N . GLY D 1 282 ? -12.278 -0.649 19.254 1.00 14.32 282 GLY D N 1
ATOM 9032 C CA . GLY D 1 282 ? -13.550 -1.239 19.643 1.00 15.15 282 GLY D CA 1
ATOM 9033 C C . GLY D 1 282 ? -13.769 -2.645 19.112 1.00 15.70 282 GLY D C 1
ATOM 9034 O O . GLY D 1 282 ? -14.913 -3.083 18.922 1.00 16.31 282 GLY D O 1
ATOM 9035 N N . LYS D 1 283 ? -12.668 -3.345 18.848 1.00 14.10 283 LYS D N 1
ATOM 9036 C CA . LYS D 1 283 ? -12.718 -4.701 18.310 1.00 13.95 283 LYS D CA 1
ATOM 9037 C C . LYS D 1 283 ? -12.371 -5.693 19.421 1.00 12.87 283 LYS D C 1
ATOM 9038 O O . LYS D 1 283 ? -11.564 -5.383 20.292 1.00 12.35 283 LYS D O 1
ATOM 9044 N N . PRO D 1 284 ? -13.018 -6.854 19.445 1.00 12.12 284 PRO D N 1
ATOM 9045 C CA . PRO D 1 284 ? -12.718 -7.851 20.480 1.00 11.51 284 PRO D CA 1
ATOM 9046 C C . PRO D 1 284 ? -11.291 -8.369 20.357 1.00 10.90 284 PRO D C 1
ATOM 9047 O O . PRO D 1 284 ? -10.765 -8.504 19.250 1.00 10.58 284 PRO D O 1
ATOM 9051 N N . ALA D 1 285 ? -10.683 -8.676 21.499 1.00 10.35 285 ALA D N 1
ATOM 9052 C CA . ALA D 1 285 ? -9.324 -9.204 21.476 1.00 9.90 285 ALA D CA 1
ATOM 9053 C C . ALA D 1 285 ? -9.274 -10.516 20.716 1.00 10.46 285 ALA D C 1
ATOM 9054 O O . ALA D 1 285 ? -10.234 -11.291 20.741 1.00 10.57 285 ALA D O 1
ATOM 9056 N N . ASN D 1 286 ? -8.145 -10.766 20.056 1.00 9.33 286 ASN D N 1
ATOM 9057 C CA . ASN D 1 286 ? -7.928 -12.036 19.382 1.00 9.41 286 ASN D CA 1
ATOM 9058 C C . ASN D 1 286 ? -6.641 -12.716 19.839 1.00 9.30 286 ASN D C 1
ATOM 9059 O O . ASN D 1 286 ? -6.353 -13.836 19.412 1.00 9.62 286 ASN D O 1
ATOM 9064 N N . THR D 1 287 ? -5.892 -12.061 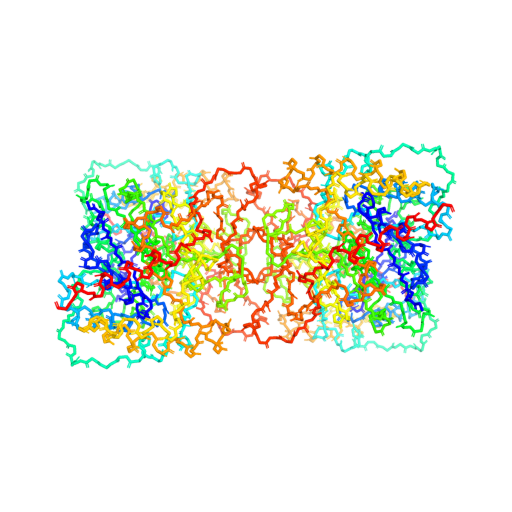20.727 1.00 8.94 287 THR D N 1
ATOM 9065 C CA . THR D 1 287 ? -4.597 -12.585 21.164 1.00 8.78 287 THR D CA 1
ATOM 9066 C C . THR D 1 287 ? -4.319 -12.289 22.626 1.00 8.92 287 THR D C 1
ATOM 9067 O O . THR D 1 287 ? -4.625 -11.189 23.079 1.00 8.92 287 THR D O 1
ATOM 9071 N N . LYS D 1 288 ? -3.680 -13.213 23.343 1.00 8.54 288 LYS D N 1
ATOM 9072 C CA . LYS D 1 288 ? -3.084 -12.866 24.636 1.00 9.61 288 LYS D CA 1
ATOM 9073 C C . LYS D 1 288 ? -1.637 -12.436 24.375 1.00 9.47 288 LYS D C 1
ATOM 9074 O O . LYS D 1 288 ? -0.808 -13.280 24.045 1.00 10.96 288 LYS D O 1
ATOM 9080 N N . VAL D 1 289 ? -1.349 -11.150 24.537 1.00 9.77 289 VAL D N 1
ATOM 9081 C CA . VAL D 1 289 ? -0.041 -10.576 24.201 1.00 9.48 289 VAL D CA 1
ATOM 9082 C C . VAL D 1 289 ? 0.850 -10.565 25.445 1.00 9.84 289 VAL D C 1
ATOM 9083 O O . VAL D 1 289 ? 0.464 -10.044 26.496 1.00 9.47 289 VAL D O 1
ATOM 9087 N N . GLY D 1 290 ? 2.035 -11.160 25.333 1.00 10.16 290 GLY D N 1
ATOM 9088 C CA . GLY D 1 290 ? 2.982 -11.181 26.439 1.00 9.65 290 GLY D CA 1
ATOM 9089 C C . GLY D 1 290 ? 3.434 -9.795 26.859 1.00 10.36 290 GLY D C 1
ATOM 9090 O O . GLY D 1 290 ? 3.834 -8.989 26.003 1.00 9.45 290 GLY D O 1
ATOM 9091 N N . ILE D 1 291 ? 3.393 -9.527 28.165 1.00 9.98 291 ILE D N 1
ATOM 9092 C CA . ILE D 1 291 ? 3.835 -8.230 28.685 1.00 10.27 291 ILE D CA 1
ATOM 9093 C C . ILE D 1 291 ? 5.130 -8.367 29.493 1.00 10.59 291 ILE D C 1
ATOM 9094 O O . ILE D 1 291 ? 6.129 -7.725 29.183 1.00 10.49 291 ILE D O 1
ATOM 9099 N N . THR D 1 292 ? 5.094 -9.186 30.536 1.00 11.92 292 THR D N 1
ATOM 9100 C CA . THR D 1 292 ? 6.283 -9.388 31.364 1.00 13.44 292 THR D CA 1
ATOM 9101 C C . THR D 1 292 ? 6.460 -10.868 31.708 1.00 12.72 292 THR D C 1
ATOM 9102 O O . THR D 1 292 ? 5.503 -11.648 31.725 1.00 12.86 292 THR D O 1
ATOM 9106 N N . ILE D 1 293 ? 7.701 -11.251 31.976 1.00 12.21 293 ILE D N 1
ATOM 9107 C CA . ILE D 1 293 ? 8.002 -12.602 32.437 1.00 11.72 293 ILE D CA 1
ATOM 9108 C C . ILE D 1 293 ? 8.815 -12.528 33.732 1.00 11.27 293 ILE D C 1
ATOM 9109 O O . ILE D 1 293 ? 9.647 -11.639 33.893 1.00 11.20 293 ILE D O 1
ATOM 9114 N N . ASP D 1 294 ? 8.518 -13.415 34.678 1.00 11.57 294 ASP D N 1
ATOM 9115 C CA . ASP D 1 294 ? 9.305 -13.512 35.910 1.00 11.69 294 ASP D CA 1
ATOM 9116 C C . ASP D 1 294 ? 10.591 -14.263 35.564 1.00 11.50 294 ASP D C 1
ATOM 9117 O O . ASP D 1 294 ? 10.593 -15.489 35.410 1.00 11.30 294 ASP D O 1
ATOM 9122 N N . THR D 1 295 ? 11.694 -13.540 35.399 1.00 11.57 295 THR D N 1
ATOM 9123 C CA . THR D 1 295 ? 12.900 -14.222 34.930 1.00 11.85 295 THR D CA 1
ATOM 9124 C C . THR D 1 295 ? 13.541 -15.107 35.996 1.00 12.22 295 THR D C 1
ATOM 9125 O O . THR D 1 295 ? 14.305 -16.013 35.668 1.00 11.84 295 THR D O 1
ATOM 9129 N N . ASP D 1 296 ? 13.235 -14.847 37.263 1.00 13.10 296 ASP D N 1
ATOM 9130 C CA . ASP D 1 296 ? 13.752 -15.688 38.347 1.00 13.86 296 ASP D CA 1
ATOM 9131 C C . ASP D 1 296 ? 13.119 -17.075 38.250 1.00 13.91 296 ASP D C 1
ATOM 9132 O O . ASP D 1 296 ? 13.823 -18.090 38.281 1.00 13.90 296 ASP D O 1
ATOM 9137 N N . TRP D 1 297 ? 11.798 -17.101 38.095 1.00 12.95 297 TRP D N 1
ATOM 9138 C CA . TRP D 1 297 ? 11.057 -18.320 37.790 1.00 13.21 297 TRP D CA 1
ATOM 9139 C C . TRP D 1 297 ? 11.589 -18.990 36.521 1.00 12.79 297 TRP D C 1
ATOM 9140 O O . TRP D 1 297 ? 11.858 -20.193 36.504 1.00 12.39 297 TRP D O 1
ATOM 9151 N N . PHE D 1 298 ? 11.722 -18.200 35.456 1.00 11.90 298 PHE D N 1
ATOM 9152 C CA . PHE D 1 298 ? 12.050 -18.750 34.144 1.00 11.69 298 PHE D CA 1
ATOM 9153 C C . PHE D 1 298 ? 13.422 -19.426 34.133 1.00 11.16 298 PHE D C 1
ATOM 9154 O O . PHE D 1 298 ? 13.551 -20.558 33.665 1.00 10.93 298 PHE D O 1
ATOM 9162 N N . TRP D 1 299 ? 14.447 -18.753 34.645 1.00 11.44 299 TRP D N 1
ATOM 9163 C CA . TRP D 1 299 ? 15.774 -19.370 34.645 1.00 11.87 299 TRP D CA 1
ATOM 9164 C C . TRP D 1 299 ? 15.851 -20.598 35.552 1.00 12.19 299 TRP D C 1
ATOM 9165 O O . TRP D 1 299 ? 16.610 -21.513 35.267 1.00 11.58 299 TRP D O 1
ATOM 9176 N N . GLY D 1 300 ? 15.048 -20.631 36.614 1.00 12.29 300 GLY D N 1
ATOM 9177 C CA . GLY D 1 300 ? 14.942 -21.830 37.432 1.00 12.84 300 GLY D CA 1
ATOM 9178 C C . GLY D 1 300 ? 14.352 -23.001 36.667 1.00 13.02 300 GLY D C 1
ATOM 9179 O O . GLY D 1 300 ? 14.790 -24.144 36.805 1.00 13.69 300 GLY D O 1
ATOM 9180 N N . LEU D 1 301 ? 13.344 -22.717 35.849 1.00 13.28 301 LEU D N 1
ATOM 9181 C CA . LEU D 1 301 ? 12.750 -23.728 34.990 1.00 12.53 301 LEU D CA 1
ATOM 9182 C C . LEU D 1 301 ? 13.762 -24.221 33.953 1.00 12.35 301 LEU D C 1
ATOM 9183 O O . LEU D 1 301 ? 13.876 -25.427 33.720 1.00 12.66 301 LEU D O 1
ATOM 9188 N N . VAL D 1 302 ? 14.518 -23.302 33.351 1.00 12.00 302 VAL D N 1
ATOM 9189 C CA . VAL D 1 302 ? 15.549 -23.704 32.399 1.00 11.63 302 VAL D CA 1
ATOM 9190 C C . VAL D 1 302 ? 16.572 -24.628 33.069 1.00 11.67 302 VAL D C 1
ATOM 9191 O O . VAL D 1 302 ? 16.915 -25.677 32.521 1.00 11.78 302 VAL D O 1
ATOM 9195 N N . GLU D 1 303 ? 17.029 -24.258 34.262 1.00 11.67 303 GLU D N 1
ATOM 9196 C CA . GLU D 1 303 ? 17.989 -25.099 34.976 1.00 12.72 303 GLU D CA 1
ATOM 9197 C C . GLU D 1 303 ? 17.432 -26.492 35.267 1.00 13.10 303 GLU D C 1
ATOM 9198 O O . GLU D 1 303 ? 18.122 -27.502 35.069 1.00 13.26 303 GLU D O 1
ATOM 9204 N N . GLU D 1 304 ? 16.185 -26.540 35.722 1.00 13.36 304 GLU D N 1
ATOM 9205 C CA . GLU D 1 304 ? 15.515 -27.812 35.983 1.00 14.63 304 GLU D CA 1
ATOM 9206 C C . GLU D 1 304 ? 15.517 -28.690 34.731 1.00 14.40 304 GLU D C 1
ATOM 9207 O O . GLU D 1 304 ? 15.848 -29.871 34.800 1.00 14.24 304 GLU D O 1
ATOM 9213 N N . CYS D 1 305 ? 15.208 -28.102 33.576 1.00 13.09 305 CYS D N 1
ATOM 9214 C CA . CYS D 1 305 ? 15.201 -28.856 32.329 1.00 12.91 305 CYS D CA 1
ATOM 9215 C C . CYS D 1 305 ? 16.592 -29.354 31.968 1.00 12.51 305 CYS D C 1
ATOM 9216 O O . CYS D 1 305 ? 16.746 -30.510 31.564 1.00 12.84 305 CYS D O 1
ATOM 9219 N N . VAL D 1 306 ? 17.591 -28.480 32.095 1.00 12.38 306 VAL D N 1
ATOM 9220 C CA . VAL D 1 306 ? 18.979 -28.834 31.820 1.00 12.80 306 VAL D CA 1
ATOM 9221 C C . VAL D 1 306 ? 19.397 -30.031 32.668 1.00 13.51 306 VAL D C 1
ATOM 9222 O O . VAL D 1 306 ? 19.996 -30.977 32.155 1.00 13.72 306 VAL D O 1
ATOM 9226 N N . ARG D 1 307 ? 19.062 -29.984 33.954 1.00 13.97 307 ARG D N 1
ATOM 9227 C CA . ARG D 1 307 ? 19.490 -31.029 34.888 1.00 15.15 307 ARG D CA 1
ATOM 9228 C C . ARG D 1 307 ? 18.845 -32.375 34.564 1.00 15.96 307 ARG D C 1
ATOM 9229 O O . ARG D 1 307 ? 19.409 -33.429 34.875 1.00 16.54 307 ARG D O 1
ATOM 9237 N N . GLY D 1 308 ? 17.680 -32.335 33.922 1.00 15.79 308 GLY D N 1
ATOM 9238 C CA . GLY D 1 308 ? 16.981 -33.520 33.459 1.00 16.28 308 GLY D CA 1
ATOM 9239 C C . GLY D 1 308 ? 17.764 -34.392 32.495 1.00 16.72 308 GLY D C 1
ATOM 9240 O O . GLY D 1 308 ? 17.456 -35.576 32.361 1.00 17.42 308 GLY D O 1
ATOM 9241 N N . TYR D 1 309 ? 18.754 -33.812 31.815 1.00 16.23 309 TYR D N 1
ATOM 9242 C CA . TYR D 1 309 ? 19.575 -34.539 30.852 1.00 16.31 309 TYR D CA 1
ATOM 9243 C C . TYR D 1 309 ? 20.844 -35.159 31.445 1.00 17.06 309 TYR D C 1
ATOM 9244 O O . TYR D 1 309 ? 21.518 -35.941 30.769 1.00 17.17 309 TYR D O 1
ATOM 9253 N N . ILE D 1 310 ? 21.175 -34.812 32.686 1.00 17.27 310 ILE D N 1
ATOM 9254 C CA . ILE D 1 310 ? 22.345 -35.397 33.350 1.00 17.77 310 ILE D CA 1
ATOM 9255 C C . ILE D 1 310 ? 22.157 -36.903 33.522 1.00 18.51 310 ILE D C 1
ATOM 9256 O O . ILE D 1 310 ? 21.108 -37.349 33.985 1.00 19.03 310 ILE D O 1
#

Nearest PDB structures (foldseek):
  1q8f-assembly1_D  TM=1.003E+00  e=1.189E-66  Escherichia coli
  3b9x-assembly1_B  TM=1.000E+00  e=3.381E-62  Escherichia coli K-12
  3b9x-assembly1_D  TM=1.002E+00  e=1.527E-61  Escherichia coli K-12
  3mkn-assembly1_B  TM=9.854E-01  e=8.785E-61  Escherichia coli K-12
  2mas-assembly1_C  TM=9.669E-01  e=1.404E-35  Crithidia fasciculata

CATH classification: 3.90.245.10

GO terms:
  GO:0005509 calcium ion binding (F, IDA)
  GO:0042802 identical protein binding (F, IDA)
  GO:0032991 protein-containing complex (C, IDA)
  GO:0045437 uridine nucleosidase activity (F, IDA)
  GO:0051289 protein homotetramerization (P, IDA)
  GO:0046133 pyrimidine ribonucleoside catabolic process (P, IMP)

Sequence (1232 aa):
KRKIILDCDPGHDDAIAIMMAAKHPAIDLLGITIVAGNQTLDKTLINGLNVCQKLEINVPVYAGMPQPIMRQQIVADNIHGDTGLDGPVFEPLTRQAESTHAVKYIIDTLMASDGDITLVPVGPLSNIAVAMRMQPAILPKIREIVLMGGAYGTGNFTPSAEFNIFADPEAARVVFTSGVPLVMMGLDLTNQTVCTPDVIARMERAGGPAGELFSDIMNFTLKTQFENYGLAGGPVHDATCIGYLINPDGIKTQEMYVEVDVNSGPCYGRTVCDELGVLGKPANTKVGITIDTDWFWGLVEECVRGYIKRKIILDCDPGHDDAIAIMMAAKHPAIDLLGITIVAGNQTLDKTLINGLNVCQKLEINVPVYAGMPQPIMRQQIVADNIHGDTGLDGPVFEPLTRQAESTHAVKYIIDTLMASDGDITLVPVGPLSNIAVAMRMQPAILPKIREIVLMGGAYGTGNFTPSAEFNIFADPEAARVVFTSGVPLVMMGLDLTNQTVCTPDVIARMERAGGPAGELFSDIMNFTLKTQFENYGLAGGPVHDATCIGYLINPDGIKTQEMYVEVDVNSGPCYGRTVCDELGVLGKPANTKVGITIDTDWFWGLVEECVRGYIKRKIILDCDPGHDDAIAIMMAAKHPAIDLLGITIVAGNQTLDKTLINGLNVCQKLEINVPVYAGMPQPIMRQQIVADNIHGDTGLDGPVFEPLTRQAESTHAVKYIIDTLMASDGDITLVPVGPLSNIAVAMRMQPAILPKIREIVLMGGAYGTGNFTPSAEFNIFADPEAARVVFTSGVPLVMMGLDLTNQTVCTPDVIARMERAGGPAGELFSDIMNFTLKTQFENYGLAGGPVHDATCIGYLINPDGIKTQEMYVEVDVNSGPCYGRTVCDELGVLGKPANTKVGITIDTDWFWGLVEECVRGYIKRKIILDCDPGHDDAIAIMMAAKHPAIDLLGITIVAGNQTLDKTLINGLNVCQKLEINVPVYAGMPQPIMRQQIVADNIHGDTGLDGPVFEPLTRQAESTHAVKYIIDTLMASDGDITLVPVGPLSNIAVAMRMQPAILPKIREIVLMGGAYGTGNFTPSAEFNIFADPEAARVVFTSGVPLVMMGLDLTNQTVCTPDVIARMERAGGPAGELFSDIMNFTLKTQFENYGLAGGPVHDATCIGYLINPDGIKTQEMYVEVDVNSGPCYGRTVCDELGVLGKPANTKVGITIDTDWFWGLVEECVRGYI